Protein AF-A0A3P9J6I7-F1 (afdb_monomer_lite)

Organism: Oryzias latipes (NCBI:txid8090)

Radius of gyration: 44.48 Å; chains: 1; bounding box: 129×98×151 Å

Secondary structure (DSSP, 8-state):
----S------S--TTSSTTTSSSSS-S-----------S--PPPP--------TTGGGT--SHHHHHHTTTT--TT--EEEEESSTTS-EEEEE-HHHHHHH-HHHHHHHHSTT----SEEEETTS-HHHHHHHHHHHHH------TTTHHHHHHHHHHTT-HHHHHHHHHHHHHT--HHHHHHHHHHHHHHT-HHHHHHHHHHHHHTHHHHHTSHHHHHS-HHHHHHHHH-TT--S-HHHHHHHHHHHHHHHHHHTT----HHHHHHHHGGGGGGS-GGGS-HHHHHHTGGGSS-S-HHHHHHHHHHHH-SSPPP-SS--SPP---------SSS-S-SSS------SPEEEEEE--SS-EEEEEEEEE--TTSSEEEEEEEEEEETTEEEEEEEEEEEE-S-SSEEEEEEEEEEEE-TT--EEEEEEEEEEPPP-------------------------------------------SSHHHHHHHHHTTSS---GGG-TTEEEEEEETTEEEEEEE-SSPPEEEEEETTEEEE--HHHHHHHTEEEEE-SSTTEEEEEEETT-TT-EEETTTEEEEEEEEEEE-TTS-EEEEEEEEEEE--PPPSEEEEE-SSEEEEEEESS-------STTHHHHHHHHHHHHHH--SS-EEEEPPTTS---EE-HHHHHHTT-EEEE-SSEEEEEEESS-TT-EEEEETTEEEEEE-EEEEEEETTEEEEEE--EEEE-PPPEE-SSEEEEEEES--HHHH-TT-EEEEEEEEEEETTEEEPHHHHHHTT-EEEEETTEEEEEEETT-TT-EEEEEEETTEEEEEEEEEEEEEEEEEEE-TTS-EEEEEEEEEEEEE---EE---EEEE---GGGTEEEEEEEEE-TTEEEEEEEETTEEEPSSS---TT-EEEEEE-TTS-EEEEEEEETTSTT-EEEEEETTEEEEEEEEEEEEEETTTTEEEEEEEEEEEEEE-HHHHHHHHHHHHTTSSSS--

Foldseek 3Di:
DPDPDDDPDDDDDDPPPPVVVVVPPPDDDDDDDDDDDDDDDDDDDDDDDDPPPDPCPVVVQVDQLRVLLVVQQNPVQFQAWEFAEAVPQTDIGTDHLVLLVVQFVQSVCCCPNPPNDSDRYYYHHPADPVLVSQSRSCSRRVDHDDDPVNLLSVLVVCVVRVRVVNVVVSLVVCLVVDALQQLLVQLQSCVVSVPVVSNVSSVQRCLQPVLSNLPHPNLLVHDLVSLLVSLQALARPDALLSNLVSLQSNLQSVCVVVVHDDDLVSSLVVCPVVNQSRQLLQHDPVSNVVGVLPSNNDDPVLSVLSNCCNPPPDHDDHSHHNDHRPHDDDDDDDPDPFPPDDPDFDDQPFDKDKDKDFDQAKDWAFFDWAFDGQVAKFKWFKKKFKDAPRHTPFIDTDMDIDRNDRGTDTDGTPTTDIGHHPGMMMIMMGTDDTDDDDDDDDDDDDDDDDDDDDDDDDDDDDDDDDDYDDDDDDDDDDDDDPPPVVVVVVVPPPDDDPPVPQFWDKDWDDFDFWIKIKTAAQDQKWKWWDAPPDIHTDDPLLQQLFQKDWDDAPPPPIIMIIHGLRGPRWDDDQLFKTWTKMWIWHADPVRDIDIDIDIDIHGGDDDFQKEWEAEPFKIKIKHWPPPQDPDDDADVRVLVVLVQVVCLVPAAQAKWKWWQDPVSDTDIDHQVVVVVQSKHWDDGPTIIMIMDTPPTPRWDFDQDVNFTKTKTWMWIWHDDPNDIGIDTRIHIGGPDAWDDPPWKTKDKAFLDDDNVQDHQWDKFWDDKFKDFPSDTDDPVVCVVQVWDWDDDDRMTMIIHTAPGPRKDKHWDDDPLWIWIKIKTWMKIKTWMWTQHPVRDIGIYIYIYIDIHMDDIDTQDKDKDWPDDQVVQKTKMKIDSAALQKDFCWKAKLNHTDGQDDDDDPFWHWDWDADPVNGIMIITIGGQPPPSWDWDDPDPQKIKIKIWMKIWMAGPDVGDTHIDIDMDIDIYRHNPVVVVVVVVVVVVPPVPDD

Sequence (993 aa):
MAAEVFPTSIPHSQEAEVLEAKRSFIQQSEQELPVDEDGKPGGGPASNEGEEDGEGWQAAHPTLRERNALMFNNEHMADVHFIVGPPGDTQMVPAHKYVLAVGSSVFGAMFYGDLAEGQSVIHIPDVEPAAFLILLKYMYSDEIELEADTVLATLYAAKKYIVPALAKACVSFLETSLEAKNACVLLSQSRLFEEPELTQRCWEVIDAQAELALLSEGFCEIDKPTLEIILQRETLHIRELVVFQAALNWATAECWRQGMPVTPHNQRAVLGKALYLVRIPSMSLQEFADGPAQSDLLMLKETHSIFLWFTATNKPQLNFPVVKRAGLVPQKCHRFQSAAYRSNQWRYRGRCDSIQFAVDSRIFIAGLGLYGSSGGKAEYSVKIELKRHGSVLAQNPTKFLSDGSSSTFPVWFEHPVQVEQDTFYTGSAFSCNQTKPVSPGTSLPDSQVIRSPGCSDWLSSAHRDIFQSLSFFNLSMKPAVIVLGLAWFCWRFNEGVAADQLEGFIQWECRDRHLWIQVVSAQPPRLEAVDGSEVHLIDKQLASRCGYTISSLKPEPFYSFRASYYSCFTHNQNDEVFVFKFNVMVSDDSGRGSSRSVSALCPGLVWTHREVICEEDYMEVNVNRQSSCGGQMGEGAQVWQEALFQAQRTASFAWQLMFLQEDGRFPSMSPLEAQRWGYSLTASTHRLVLRAPYQRPHAVLTKVDGVPVEVLRVFLFFKQKLLVVMIDMSMACPVNSAMFDGTQLQWDIPQIIPPLVGDGAKFKSQNFSLGVEGFLLDESTAASRGLSLLQQGGMVKIRVPFGAEGGYTKSLVLENVYKEAFTMELLYEHVFSLVSEDGSSFQTKHRMLKVLESPLICRVPFSLNKSISEQQMFSIYLGNIPADVFLEEALINGKRLLVSGEPKPGLSIRPVVHLNGSRGYELQLPFDDPAVRWTNMGGGVVLYTIDANFTLTVMPHRQSYYYNTVITAQVLNACKWWSELSWLRNWTLSCFF

Structure (mmCIF, N/CA/C/O backbone):
data_AF-A0A3P9J6I7-F1
#
_entry.id   AF-A0A3P9J6I7-F1
#
loop_
_atom_site.group_PDB
_atom_site.id
_atom_site.type_symbol
_atom_site.label_atom_id
_atom_site.label_alt_id
_atom_site.label_comp_id
_atom_site.label_asym_id
_atom_site.label_entity_id
_atom_site.label_seq_id
_atom_site.pdbx_PDB_ins_code
_atom_site.Cartn_x
_atom_site.Cartn_y
_atom_site.Cartn_z
_atom_site.occupancy
_atom_site.B_iso_or_equiv
_atom_site.auth_seq_id
_atom_site.auth_comp_id
_atom_site.auth_asym_id
_atom_site.auth_atom_id
_atom_site.pdbx_PDB_model_num
ATOM 1 N N . MET A 1 1 ? -10.627 -17.174 30.747 1.00 27.45 1 MET A N 1
ATOM 2 C CA . MET A 1 1 ? -9.933 -16.389 31.789 1.00 27.45 1 MET A CA 1
ATOM 3 C C . MET A 1 1 ? -10.283 -14.922 31.587 1.00 27.45 1 MET A C 1
ATOM 5 O O . MET A 1 1 ? -9.615 -14.243 30.824 1.00 27.45 1 MET A O 1
ATOM 9 N N . ALA A 1 2 ? -11.395 -14.487 32.172 1.00 23.81 2 ALA A N 1
ATOM 10 C CA . ALA A 1 2 ? -11.834 -13.091 32.231 1.00 23.81 2 ALA A CA 1
ATOM 11 C C . ALA A 1 2 ? -12.717 -12.946 33.479 1.00 23.81 2 ALA A C 1
ATOM 13 O O . ALA A 1 2 ? -13.908 -12.689 33.415 1.00 23.81 2 ALA A O 1
ATOM 14 N N . ALA A 1 3 ? -12.125 -13.262 34.620 1.00 25.84 3 ALA A N 1
ATOM 15 C CA . ALA A 1 3 ? -12.597 -12.896 35.940 1.00 25.84 3 ALA A CA 1
ATOM 16 C C . ALA A 1 3 ? -11.306 -12.516 36.667 1.00 25.84 3 ALA A C 1
ATOM 18 O O . ALA A 1 3 ? -10.370 -13.308 36.605 1.00 25.84 3 ALA A O 1
ATOM 19 N N . GLU A 1 4 ? -11.259 -11.306 37.229 1.00 26.56 4 GLU A N 1
ATOM 20 C CA . GLU A 1 4 ? -10.110 -10.607 37.853 1.00 26.56 4 GLU A CA 1
ATOM 21 C C . GLU A 1 4 ? -9.604 -9.368 37.090 1.00 26.56 4 GLU A C 1
ATOM 23 O O . GLU A 1 4 ? -8.411 -9.235 36.850 1.00 26.56 4 GLU A O 1
ATOM 28 N N . VAL A 1 5 ? -10.481 -8.410 36.750 1.00 26.44 5 VAL A N 1
ATOM 29 C CA . VAL A 1 5 ? -10.073 -6.991 36.606 1.00 26.44 5 VAL A CA 1
ATOM 30 C C . VAL A 1 5 ? -11.211 -6.035 37.012 1.00 26.44 5 VAL A C 1
ATOM 32 O O . VAL A 1 5 ? -11.508 -5.109 36.281 1.00 26.44 5 VAL A O 1
ATOM 35 N N . PHE A 1 6 ? -11.878 -6.238 38.154 1.00 24.27 6 PHE A N 1
ATOM 36 C CA . PHE A 1 6 ? -12.671 -5.176 38.805 1.00 24.27 6 PHE A CA 1
ATOM 37 C C . PHE A 1 6 ? -12.759 -5.444 40.317 1.00 24.27 6 PHE A C 1
ATOM 39 O O . PHE A 1 6 ? -13.373 -6.434 40.714 1.00 24.27 6 PHE A O 1
ATOM 46 N N . PRO A 1 7 ? -12.176 -4.602 41.188 1.00 23.78 7 PRO A N 1
ATOM 47 C CA . PRO A 1 7 ? -12.584 -4.518 42.579 1.00 23.78 7 PRO A CA 1
ATOM 48 C C . PRO A 1 7 ? -13.765 -3.545 42.689 1.00 23.78 7 PRO A C 1
ATOM 50 O O . PRO A 1 7 ? -13.595 -2.331 42.608 1.00 23.78 7 PRO A O 1
ATOM 53 N N . THR A 1 8 ? -14.975 -4.067 42.883 1.00 29.20 8 THR A N 1
ATOM 54 C CA . THR A 1 8 ? -16.123 -3.279 43.349 1.00 29.20 8 THR A CA 1
ATOM 55 C C . THR A 1 8 ? -16.040 -3.129 44.865 1.00 29.20 8 THR A C 1
ATOM 57 O O . THR A 1 8 ? -16.516 -3.981 45.613 1.00 29.20 8 THR A O 1
ATOM 60 N N . SER A 1 9 ? -15.426 -2.045 45.327 1.00 26.41 9 SER A N 1
ATOM 61 C CA . SER A 1 9 ? -15.623 -1.542 46.689 1.00 26.41 9 SER A CA 1
ATOM 62 C C . SER A 1 9 ? -15.351 -0.039 46.728 1.00 26.41 9 SER A C 1
ATOM 64 O O . SER A 1 9 ? -14.194 0.377 46.734 1.00 26.41 9 SER A O 1
ATOM 66 N N . ILE A 1 10 ? -16.412 0.770 46.769 1.00 26.47 10 ILE A N 1
ATOM 67 C CA . ILE A 1 10 ? -16.351 2.175 47.200 1.00 26.47 10 ILE A CA 1
ATOM 68 C C . ILE A 1 10 ? -16.844 2.224 48.661 1.00 26.47 10 ILE A C 1
ATOM 70 O O . ILE A 1 10 ? -17.798 1.514 48.987 1.00 26.47 10 ILE A O 1
ATOM 74 N N . PRO A 1 11 ? -16.212 2.997 49.567 1.00 26.67 11 PRO A N 1
ATOM 75 C CA . PRO A 1 11 ? -16.576 3.025 50.982 1.00 26.67 11 PRO A CA 1
ATOM 76 C C . PRO A 1 11 ? -17.900 3.756 51.236 1.00 26.67 11 PRO A C 1
ATOM 78 O O . PRO A 1 11 ? -18.148 4.835 50.699 1.00 26.67 11 PRO A O 1
ATOM 81 N N . HIS A 1 12 ? -18.703 3.208 52.148 1.00 34.56 12 HIS A N 1
ATOM 82 C CA . HIS A 1 12 ? -19.826 3.893 52.784 1.00 34.56 12 HIS A CA 1
ATOM 83 C C . HIS A 1 12 ? -19.348 5.122 53.572 1.00 34.56 12 HIS A C 1
ATOM 85 O O . HIS A 1 12 ? -18.844 4.965 54.681 1.00 34.56 12 HIS A O 1
ATOM 91 N N . SER A 1 13 ? -19.558 6.329 53.041 1.00 34.97 13 SER A N 1
ATOM 92 C CA . SER A 1 13 ? -19.886 7.534 53.826 1.00 34.97 13 SER A CA 1
ATOM 93 C C . SER A 1 13 ? -20.014 8.760 52.914 1.00 34.97 13 SER A C 1
ATOM 95 O O . SER A 1 13 ? -19.018 9.443 52.707 1.00 34.97 13 SER A O 1
ATOM 97 N N . GLN A 1 14 ? -21.212 9.028 52.374 1.00 30.31 14 GLN A N 1
ATOM 98 C CA . GLN A 1 14 ? -21.746 10.377 52.053 1.00 30.31 14 GLN A CA 1
ATOM 99 C C . GLN A 1 14 ? -23.135 10.327 51.363 1.00 30.31 14 GLN A C 1
ATOM 101 O O . GLN A 1 14 ? -23.478 11.173 50.546 1.00 30.31 14 GLN A O 1
ATOM 106 N N . GLU A 1 15 ? -23.993 9.364 51.718 1.00 30.69 15 GLU A N 1
ATOM 107 C CA . GLU A 1 15 ? -25.355 9.242 51.152 1.00 30.69 15 GLU A CA 1
ATOM 108 C C . GLU A 1 15 ? -26.409 10.172 51.789 1.00 30.69 15 GLU A C 1
ATOM 110 O O . GLU A 1 15 ? -27.576 10.129 51.413 1.00 30.69 15 GLU A O 1
ATOM 115 N N . ALA A 1 16 ? -26.035 11.042 52.732 1.00 31.28 16 ALA A N 1
ATOM 116 C CA . ALA A 1 16 ? -27.013 11.841 53.478 1.00 31.28 16 ALA A CA 1
ATOM 117 C C . ALA A 1 16 ? -27.280 13.255 52.919 1.00 31.28 16 ALA A C 1
ATOM 119 O O . ALA A 1 16 ? -28.323 13.813 53.231 1.00 31.28 16 ALA A O 1
ATOM 120 N N . GLU A 1 17 ? -26.415 13.831 52.073 1.00 32.53 17 GLU A N 1
ATOM 121 C CA . GLU A 1 17 ? -26.580 15.230 51.609 1.00 32.53 17 GLU A CA 1
ATOM 122 C C . GLU A 1 17 ? -27.064 15.378 50.155 1.00 32.53 17 GLU A C 1
ATOM 124 O O . GLU A 1 17 ? -27.505 16.455 49.757 1.00 32.53 17 GLU A O 1
ATOM 129 N N . VAL A 1 18 ? -27.076 14.305 49.355 1.00 31.97 18 VAL A N 1
ATOM 130 C CA . VAL A 1 18 ? -27.542 14.360 47.951 1.00 31.97 18 VAL A CA 1
ATOM 131 C C . VAL A 1 18 ? -29.035 14.012 47.815 1.00 31.97 18 VAL A C 1
ATOM 133 O O . VAL A 1 18 ? -29.696 14.459 46.875 1.00 31.97 18 VAL A O 1
ATOM 136 N N . LEU A 1 19 ? -29.617 13.294 48.786 1.00 32.56 19 LEU A N 1
ATOM 137 C CA . LEU A 1 19 ? -31.050 12.959 48.788 1.00 32.56 19 LEU A CA 1
ATOM 138 C C . LEU A 1 19 ? -31.964 14.153 49.126 1.00 32.56 19 LEU A C 1
ATOM 140 O O . LEU A 1 19 ? -33.145 14.134 48.778 1.00 32.56 19 LEU A O 1
ATOM 144 N N . GLU A 1 20 ? -31.436 15.202 49.759 1.00 31.06 20 GLU A N 1
ATOM 145 C CA . GLU A 1 20 ? -32.222 16.375 50.169 1.00 31.06 20 GLU A CA 1
ATOM 146 C C . GLU A 1 20 ? -32.308 17.454 49.072 1.00 31.06 20 GLU A C 1
ATOM 148 O O . GLU A 1 20 ? -33.272 18.218 49.027 1.00 31.06 20 GLU A O 1
ATOM 153 N N . ALA A 1 21 ? -31.387 17.447 48.098 1.00 31.05 21 ALA A N 1
ATOM 154 C CA . ALA A 1 21 ? -31.384 18.387 46.971 1.00 31.05 21 ALA A CA 1
ATOM 155 C C . ALA A 1 21 ? -32.269 17.954 45.782 1.00 31.05 21 ALA A C 1
ATOM 157 O O . ALA A 1 21 ? -32.670 18.794 44.979 1.00 31.05 21 ALA A O 1
ATOM 158 N N . LYS A 1 22 ? -32.629 16.665 45.667 1.00 31.12 22 LYS A N 1
ATOM 159 C CA . LYS A 1 22 ? -33.555 16.173 44.621 1.00 31.12 22 LYS A CA 1
ATOM 160 C C . LYS A 1 22 ? -35.036 16.288 44.998 1.00 31.12 22 LYS A C 1
ATOM 162 O O . LYS A 1 22 ? -35.891 16.187 44.122 1.00 31.12 22 LYS A O 1
ATOM 167 N N . ARG A 1 23 ? -35.360 16.545 46.272 1.00 29.75 23 ARG A N 1
ATOM 168 C CA . ARG A 1 23 ? -36.748 16.708 46.745 1.00 29.75 23 ARG A CA 1
ATOM 169 C C . ARG A 1 23 ? -37.324 18.115 46.551 1.00 29.75 23 ARG A C 1
ATOM 171 O O . ARG A 1 23 ? -38.526 18.282 46.711 1.00 29.75 23 ARG A O 1
ATOM 178 N N . SER A 1 24 ? -36.511 19.104 46.178 1.00 28.98 24 SER A N 1
ATOM 179 C CA . SER A 1 24 ? -36.930 20.510 46.053 1.00 28.98 24 SER A CA 1
ATOM 180 C C . SER A 1 24 ? -37.194 20.989 44.617 1.00 28.98 24 SER A C 1
ATOM 182 O O . SER A 1 24 ? -37.582 22.140 44.439 1.00 28.98 24 SER A O 1
ATOM 184 N N . PHE A 1 25 ? -37.041 20.132 43.596 1.00 26.47 25 PHE A N 1
ATOM 185 C CA . PHE A 1 25 ? -37.202 20.520 42.181 1.00 26.47 25 PHE A CA 1
ATOM 186 C C . PHE A 1 25 ? -38.442 19.952 41.465 1.00 26.47 25 PHE A C 1
ATOM 188 O O . PHE A 1 25 ? -38.675 20.287 40.308 1.00 26.47 25 PHE A O 1
ATOM 195 N N . ILE A 1 26 ? -39.285 19.167 42.145 1.00 30.31 26 ILE A N 1
ATOM 196 C CA . ILE A 1 26 ? -40.590 18.716 41.621 1.00 30.31 26 ILE A CA 1
ATOM 197 C C . ILE A 1 26 ? -41.693 19.285 42.517 1.00 30.31 26 ILE A C 1
ATOM 199 O O . ILE A 1 26 ? -42.407 18.572 43.212 1.00 30.31 26 ILE A O 1
ATOM 203 N N . GLN A 1 27 ? -41.777 20.612 42.574 1.00 28.66 27 GLN A N 1
ATOM 204 C CA . GLN A 1 27 ? -42.903 21.306 43.195 1.00 28.66 27 GLN A CA 1
ATOM 205 C C . GLN A 1 27 ? -43.108 22.665 42.519 1.00 28.66 27 GLN A C 1
ATOM 207 O O . GLN A 1 27 ? -43.013 23.707 43.151 1.00 28.66 27 GLN A O 1
ATOM 212 N N . GLN A 1 28 ? -43.321 22.659 41.199 1.00 29.97 28 GLN A N 1
ATOM 213 C CA . GLN A 1 28 ? -43.814 23.819 40.445 1.00 29.97 28 GLN A CA 1
ATOM 214 C C . GLN A 1 28 ? -44.348 23.375 39.072 1.00 29.97 28 GLN A C 1
ATOM 216 O O . GLN A 1 28 ? -43.670 23.489 38.056 1.00 29.97 28 GLN A O 1
ATOM 221 N N . SER A 1 29 ? -45.556 22.806 39.049 1.00 26.38 29 SER A N 1
ATOM 222 C CA . SER A 1 29 ? -46.562 23.000 37.984 1.00 26.38 29 SER A CA 1
ATOM 223 C C . SER A 1 29 ? -47.777 22.097 38.223 1.00 26.38 29 SER A C 1
ATOM 225 O O . SER A 1 29 ? -47.940 21.060 37.597 1.00 26.38 29 SER A O 1
ATOM 227 N N . GLU A 1 30 ? -48.667 22.523 39.116 1.00 26.81 30 GLU A N 1
ATOM 228 C CA . GLU A 1 30 ? -50.074 22.117 39.070 1.00 26.81 30 GLU A CA 1
ATOM 229 C C . GLU A 1 30 ? -50.917 23.381 38.881 1.00 26.81 30 GLU A C 1
ATOM 231 O O . GLU A 1 30 ? -50.733 24.378 39.582 1.00 26.81 30 GLU A O 1
ATOM 236 N N . GLN A 1 31 ? -51.818 23.348 37.900 1.00 25.69 31 GLN A N 1
ATOM 237 C CA . GLN A 1 31 ? -52.950 24.261 37.781 1.00 25.69 31 GLN A CA 1
ATOM 238 C C . GLN A 1 31 ? -54.220 23.400 37.809 1.00 25.69 31 GLN A C 1
ATOM 240 O O . GLN A 1 31 ? -54.390 22.515 36.974 1.00 25.69 31 GLN A O 1
ATOM 245 N N . GLU A 1 32 ? -55.054 23.650 38.820 1.00 28.30 32 GLU A N 1
ATOM 246 C CA . GLU A 1 32 ? -56.316 22.974 39.160 1.00 28.30 32 GLU A CA 1
ATOM 247 C C . GLU A 1 32 ? -57.475 23.299 38.204 1.00 28.30 32 GLU A C 1
ATOM 249 O O . GLU A 1 32 ? -57.431 24.328 37.534 1.00 28.30 32 GLU A O 1
ATOM 254 N N . LEU A 1 33 ? -58.545 22.481 38.250 1.00 22.50 33 LEU A N 1
ATOM 255 C CA . LEU A 1 33 ? -59.985 22.845 38.199 1.00 22.50 33 LEU A CA 1
ATOM 256 C C . LEU A 1 33 ? -60.857 21.563 38.419 1.00 22.50 33 LEU A C 1
ATOM 258 O O . LEU A 1 33 ? -60.402 20.480 38.060 1.00 22.50 33 LEU A O 1
ATOM 262 N N . PRO A 1 34 ? -62.129 21.636 38.880 1.00 28.05 34 PRO A N 1
ATOM 263 C CA . PRO A 1 34 ? -62.596 21.871 40.252 1.00 28.05 34 PRO A CA 1
ATOM 264 C C . PRO A 1 34 ? -63.401 20.685 40.861 1.00 28.05 34 PRO A C 1
ATOM 266 O O . PRO A 1 34 ? -63.814 19.756 40.170 1.00 28.05 34 PRO A O 1
ATOM 269 N N . VAL A 1 35 ? -63.640 20.756 42.176 1.00 33.50 35 VAL A N 1
ATOM 270 C CA . VAL A 1 35 ? -64.374 19.787 43.023 1.00 33.50 35 VAL A CA 1
ATOM 271 C C . VAL A 1 35 ? -65.844 20.198 43.201 1.00 33.50 35 VAL A C 1
ATOM 273 O O . VAL A 1 35 ? -66.106 21.391 43.283 1.00 33.50 35 VAL A O 1
ATOM 276 N N . ASP A 1 36 ? -66.746 19.214 43.325 1.00 28.97 36 ASP A N 1
ATOM 277 C CA . ASP A 1 36 ? -68.024 19.239 44.077 1.00 28.97 36 ASP A CA 1
ATOM 278 C C . ASP A 1 36 ? -68.556 17.789 44.188 1.00 28.97 36 ASP A C 1
ATOM 280 O O . ASP A 1 36 ? -68.251 16.964 43.329 1.00 28.97 36 ASP A O 1
ATOM 284 N N . GLU A 1 37 ? -69.386 17.353 45.140 1.00 33.97 37 GLU A N 1
ATOM 285 C CA . GLU A 1 37 ? -69.688 17.742 46.526 1.00 33.97 37 GLU A CA 1
ATOM 286 C C . GLU A 1 37 ? -70.463 16.525 47.099 1.00 33.97 37 GLU A C 1
ATOM 288 O O . GLU A 1 37 ? -71.577 16.267 46.663 1.00 33.97 37 GLU A O 1
ATOM 293 N N . ASP A 1 38 ? -69.838 15.692 47.947 1.00 32.94 38 ASP A N 1
ATOM 294 C CA . ASP A 1 38 ? -70.479 14.863 48.998 1.00 32.94 38 ASP A CA 1
ATOM 295 C C . ASP A 1 38 ? -69.475 13.839 49.564 1.00 32.94 38 ASP A C 1
ATOM 297 O O . ASP A 1 38 ? -69.217 12.763 49.021 1.00 32.94 38 ASP A O 1
ATOM 301 N N . GLY A 1 39 ? -68.861 14.186 50.695 1.00 40.06 39 GLY A N 1
ATOM 302 C CA . GLY A 1 39 ? -67.834 13.374 51.341 1.00 40.06 39 GLY A CA 1
ATOM 303 C C . GLY A 1 39 ? -68.364 12.112 52.036 1.00 40.06 39 GLY A C 1
ATOM 304 O O . GLY A 1 39 ? -68.985 12.205 53.095 1.00 40.06 39 GLY A O 1
ATOM 305 N N . LYS A 1 40 ? -68.002 10.929 51.510 1.00 34.06 40 LYS A N 1
ATOM 306 C CA . LYS A 1 40 ? -67.561 9.715 52.249 1.00 34.06 40 LYS A CA 1
ATOM 307 C C . LYS A 1 40 ? -67.012 8.634 51.285 1.00 34.06 40 LYS A C 1
ATOM 309 O O . LYS A 1 40 ? -67.376 8.638 50.116 1.00 34.06 40 LYS A O 1
ATOM 314 N N . PRO A 1 41 ? -66.119 7.727 51.745 1.00 35.00 41 PRO A N 1
ATOM 315 C CA . PRO A 1 41 ? -65.187 7.002 50.880 1.00 35.00 41 PRO A CA 1
ATOM 316 C C . PRO A 1 41 ? -65.852 5.802 50.194 1.00 35.00 41 PRO A C 1
ATOM 318 O O . PRO A 1 41 ? -66.249 4.843 50.855 1.00 35.00 41 PRO A O 1
ATOM 321 N N . GLY A 1 42 ? -65.952 5.857 48.867 1.00 26.78 42 GLY A N 1
ATOM 322 C CA . GLY A 1 42 ? -66.382 4.757 48.005 1.00 26.78 42 GLY A CA 1
ATOM 323 C C . GLY A 1 42 ? -65.248 4.348 47.069 1.00 26.78 42 GLY A C 1
ATOM 324 O O . GLY A 1 42 ? -64.530 5.209 46.566 1.00 26.78 42 GLY A O 1
ATOM 325 N N . GLY A 1 43 ? -65.059 3.038 46.895 1.00 37.41 43 GLY A N 1
ATOM 326 C CA . GLY A 1 43 ? -64.002 2.442 46.077 1.00 37.41 43 GLY A CA 1
ATOM 327 C C . GLY A 1 43 ? -63.930 3.008 44.657 1.00 37.41 43 GLY A C 1
ATOM 328 O O . GLY A 1 43 ? -64.952 3.309 44.042 1.00 37.41 43 GLY A O 1
ATOM 329 N N . GLY A 1 44 ? -62.695 3.156 44.172 1.00 28.03 44 GLY A N 1
ATOM 330 C CA . GLY A 1 44 ? -62.382 3.652 42.834 1.00 28.03 44 GLY A CA 1
ATOM 331 C C . GLY A 1 44 ? -62.903 2.746 41.707 1.00 28.03 44 GLY A C 1
ATOM 332 O O . GLY A 1 44 ? -63.231 1.581 41.946 1.00 28.03 44 GLY A O 1
ATOM 333 N N . PRO A 1 45 ? -63.019 3.293 40.488 1.00 31.62 45 PRO A N 1
ATOM 334 C CA . PRO A 1 45 ? -64.046 2.907 39.535 1.00 31.62 45 PRO A CA 1
ATOM 335 C C . PRO A 1 45 ? -63.582 1.834 38.549 1.00 31.62 45 PRO A C 1
ATOM 337 O O . PRO A 1 45 ? -62.478 1.879 38.011 1.00 31.62 45 PRO A O 1
ATOM 340 N N . ALA A 1 46 ? -64.496 0.913 38.252 1.00 40.28 46 ALA A N 1
ATOM 341 C CA . ALA A 1 46 ? -64.484 0.149 37.019 1.00 40.28 46 ALA A CA 1
ATOM 342 C C . ALA A 1 46 ? -65.023 1.025 35.875 1.00 40.28 46 ALA A C 1
ATOM 344 O O . ALA A 1 46 ? -66.185 1.430 35.890 1.00 40.28 46 ALA A O 1
ATOM 345 N N . SER A 1 47 ? -64.174 1.281 34.883 1.00 31.23 47 SER A N 1
ATOM 346 C CA . SER A 1 47 ? -64.541 1.579 33.493 1.00 31.23 47 SER A CA 1
ATOM 347 C C . SER A 1 47 ? -63.303 1.296 32.635 1.00 31.23 47 SER A C 1
ATOM 349 O O . SER A 1 47 ? -62.386 2.106 32.589 1.00 31.23 47 SER A O 1
ATOM 351 N N . ASN A 1 48 ? -63.137 0.040 32.219 1.00 38.62 48 ASN A N 1
ATOM 352 C CA . ASN A 1 48 ? -63.354 -0.412 30.839 1.00 38.62 48 ASN A CA 1
ATOM 353 C C . ASN A 1 48 ? -62.451 0.277 29.803 1.00 38.62 48 ASN A C 1
ATOM 355 O O . ASN A 1 48 ? -62.898 1.172 29.092 1.00 38.62 48 ASN A O 1
ATOM 359 N N . GLU A 1 49 ? -61.247 -0.270 29.633 1.00 34.69 49 GLU A N 1
ATOM 360 C CA . GLU A 1 49 ? -60.655 -0.473 28.309 1.00 34.69 49 GLU A CA 1
ATOM 361 C C . GLU A 1 49 ? -60.304 -1.966 28.176 1.00 34.69 49 GLU A C 1
ATOM 363 O O . GLU A 1 49 ? -59.367 -2.460 28.790 1.00 34.69 49 GLU A O 1
ATOM 368 N N . GLY A 1 50 ? -61.187 -2.673 27.463 1.00 32.03 50 GLY A N 1
ATOM 369 C CA . GLY A 1 50 ? -61.084 -4.014 26.874 1.00 32.03 50 GLY A CA 1
ATOM 370 C C . GLY A 1 50 ? -60.087 -5.033 27.427 1.00 32.03 50 GLY A C 1
ATOM 371 O O . GLY A 1 50 ? -58.980 -5.157 26.914 1.00 32.03 50 GLY A O 1
ATOM 372 N N . GLU A 1 51 ? -60.577 -5.924 28.290 1.00 39.66 51 GLU A N 1
ATOM 373 C CA . GLU A 1 51 ? -60.319 -7.353 28.088 1.00 39.66 51 GLU A CA 1
ATOM 374 C C . GLU A 1 51 ? -60.896 -7.746 26.714 1.00 39.66 51 GLU A C 1
ATOM 376 O O . GLU A 1 51 ? -62.098 -7.973 26.575 1.00 39.66 51 GLU A O 1
ATOM 381 N N . GLU A 1 52 ? -60.057 -7.804 25.680 1.00 40.34 52 GLU A N 1
ATOM 382 C CA . GLU A 1 52 ? -60.274 -8.756 24.590 1.00 40.34 52 GLU A CA 1
ATOM 383 C C . GLU A 1 52 ? -59.501 -10.033 24.929 1.00 40.34 52 GLU A C 1
ATOM 385 O O . GLU A 1 52 ? -58.386 -10.267 24.464 1.00 40.34 52 GLU A O 1
ATOM 390 N N . ASP A 1 53 ? -60.139 -10.900 25.715 1.00 48.53 53 ASP A N 1
ATOM 391 C CA . ASP A 1 53 ? -60.023 -12.340 25.490 1.00 48.53 53 ASP A CA 1
ATOM 392 C C . ASP A 1 53 ? -60.567 -12.616 24.075 1.00 48.53 53 ASP A C 1
ATOM 394 O O . ASP A 1 53 ? -61.751 -12.880 23.865 1.00 48.53 53 ASP A O 1
ATOM 398 N N . GLY A 1 54 ? -59.707 -12.448 23.072 1.00 44.62 54 GLY A N 1
ATOM 399 C CA . GLY A 1 54 ? -60.032 -12.638 21.667 1.00 44.62 54 GLY A CA 1
ATOM 400 C C . GLY A 1 54 ? -59.153 -13.720 21.066 1.00 44.62 54 GLY A C 1
ATOM 401 O O . GLY A 1 54 ? -58.039 -13.443 20.614 1.00 44.62 54 GLY A O 1
ATOM 402 N N . GLU A 1 55 ? -59.656 -14.955 21.004 1.00 54.69 55 GLU A N 1
ATOM 403 C CA . GLU A 1 55 ? -59.200 -15.912 19.993 1.00 54.69 55 GLU A CA 1
ATOM 404 C C . GLU A 1 55 ? -59.245 -15.203 18.626 1.00 54.69 55 GLU A C 1
ATOM 406 O O . GLU A 1 55 ? -60.314 -15.003 18.052 1.00 54.69 55 GLU A O 1
ATOM 411 N N . GLY A 1 56 ? -58.082 -14.756 18.134 1.00 67.19 56 GLY A N 1
ATOM 412 C CA . GLY A 1 56 ? -57.967 -14.002 16.886 1.00 67.19 56 GLY A CA 1
ATOM 413 C C . GLY A 1 56 ? -57.248 -12.650 16.939 1.00 67.19 56 GLY A C 1
ATOM 414 O O . GLY A 1 56 ? -57.317 -11.951 15.932 1.00 67.19 56 GLY A O 1
ATOM 415 N N . TRP A 1 57 ? -56.520 -12.268 18.002 1.00 80.44 57 TRP A N 1
ATOM 416 C CA . TRP A 1 57 ? -55.685 -11.040 18.001 1.00 80.44 57 TRP A CA 1
ATOM 417 C C . TRP A 1 57 ? -54.752 -10.947 16.779 1.00 80.44 57 TRP A C 1
ATOM 419 O O . TRP A 1 57 ? -54.470 -9.867 16.264 1.00 80.44 57 TRP A O 1
ATOM 429 N N . GLN A 1 58 ? -54.337 -12.094 16.232 1.00 86.44 58 GLN A N 1
ATOM 430 C CA . GLN A 1 58 ? -53.540 -12.170 15.010 1.00 86.44 58 GLN A CA 1
ATOM 431 C C . GLN A 1 58 ? -54.244 -11.550 13.790 1.00 86.44 58 GLN A C 1
ATOM 433 O O . GLN A 1 58 ? -53.568 -11.146 12.847 1.00 86.44 58 GLN A O 1
ATOM 438 N N . ALA A 1 59 ? -55.579 -11.477 13.786 1.00 82.94 59 ALA A N 1
ATOM 439 C CA . ALA A 1 59 ? -56.372 -10.875 12.717 1.00 82.94 59 ALA A CA 1
ATOM 440 C C . ALA A 1 59 ? -56.332 -9.336 12.732 1.00 82.94 59 ALA A C 1
ATOM 442 O O . ALA A 1 59 ? -56.539 -8.726 11.684 1.00 82.94 59 ALA A O 1
ATOM 443 N N . ALA A 1 60 ? -56.031 -8.714 13.878 1.00 86.62 60 ALA A N 1
ATOM 444 C CA . ALA A 1 60 ? -55.914 -7.259 14.010 1.00 86.62 60 ALA A CA 1
ATOM 445 C C . ALA A 1 60 ? -54.557 -6.709 13.518 1.00 86.62 60 ALA A C 1
ATOM 447 O O . ALA A 1 60 ? -54.431 -5.509 13.284 1.00 86.62 60 ALA A O 1
ATOM 448 N N . HIS A 1 61 ? -53.564 -7.583 13.310 1.00 87.12 61 HIS A N 1
ATOM 449 C CA . HIS A 1 61 ? -52.184 -7.218 12.977 1.00 87.12 61 HIS A CA 1
ATOM 450 C C . HIS A 1 61 ? -51.746 -7.854 11.645 1.00 87.12 61 HIS A C 1
ATOM 452 O O . HIS A 1 61 ? -51.303 -9.012 11.616 1.00 87.12 61 HIS A O 1
ATOM 458 N N . PRO A 1 62 ? -51.884 -7.142 10.508 1.00 85.12 62 PRO A N 1
ATOM 459 C CA . PRO A 1 62 ? -51.676 -7.706 9.175 1.00 85.12 62 PRO A CA 1
ATOM 460 C C . PRO A 1 62 ? -50.274 -8.290 8.967 1.00 85.12 62 PRO A C 1
ATOM 462 O O . PRO A 1 62 ? -50.130 -9.346 8.339 1.00 85.12 62 PRO A O 1
ATOM 465 N N . THR A 1 63 ? -49.230 -7.657 9.505 1.00 91.06 63 THR A N 1
ATOM 466 C CA . THR A 1 63 ? -47.845 -8.085 9.273 1.00 91.06 63 THR A CA 1
ATOM 467 C C . THR A 1 63 ? -47.344 -9.048 10.351 1.00 91.06 63 THR A C 1
ATOM 469 O O . THR A 1 63 ? -47.767 -9.011 11.505 1.00 91.06 63 THR A O 1
ATOM 472 N N . LEU A 1 64 ? -46.418 -9.941 9.978 1.00 88.62 64 LEU A N 1
ATOM 473 C CA . LEU A 1 64 ? -45.721 -10.789 10.956 1.00 88.62 64 LEU A CA 1
ATOM 474 C C . LEU A 1 64 ? -44.887 -9.954 11.932 1.00 88.62 64 LEU A C 1
ATOM 476 O O . LEU A 1 64 ? -44.773 -10.322 13.092 1.00 88.62 64 LEU A O 1
ATOM 480 N N . ARG A 1 65 ? -44.354 -8.818 11.468 1.00 90.06 65 ARG A N 1
ATOM 481 C CA . ARG A 1 65 ? -43.606 -7.855 12.280 1.00 90.06 65 ARG A CA 1
ATOM 482 C C . ARG A 1 65 ? -44.454 -7.312 13.431 1.00 90.06 65 ARG A C 1
ATOM 484 O O . ARG A 1 65 ? -44.024 -7.383 14.571 1.00 90.06 65 ARG A O 1
ATOM 491 N N . GLU A 1 66 ? -45.665 -6.832 13.150 1.00 89.50 66 GLU A N 1
ATOM 492 C CA . GLU A 1 66 ? -46.584 -6.332 14.187 1.00 89.50 66 GLU A CA 1
ATOM 493 C C . GLU A 1 66 ? -47.001 -7.432 15.164 1.00 89.50 66 GLU A C 1
ATOM 495 O O . GLU A 1 66 ? -47.031 -7.213 16.372 1.00 89.50 66 GLU A O 1
ATOM 500 N N . ARG A 1 67 ? -47.273 -8.641 14.657 1.00 91.31 67 ARG A N 1
ATOM 501 C CA . ARG A 1 67 ? -47.630 -9.776 15.515 1.00 91.31 67 ARG A CA 1
ATOM 502 C C . ARG A 1 67 ? -46.481 -10.207 16.419 1.00 91.31 67 ARG A C 1
ATOM 504 O O . ARG A 1 67 ? -46.713 -10.490 17.588 1.00 91.31 67 ARG A O 1
ATOM 511 N N . ASN A 1 68 ? -45.258 -10.238 15.896 1.00 90.88 68 ASN A N 1
ATOM 512 C CA . ASN A 1 68 ? -44.072 -10.536 16.688 1.00 90.88 68 ASN A CA 1
ATOM 513 C C . ASN A 1 68 ? -43.784 -9.416 17.689 1.00 90.88 68 ASN A C 1
ATOM 515 O O . ASN A 1 68 ? -43.462 -9.724 18.825 1.00 90.88 68 ASN A O 1
ATOM 519 N N . ALA A 1 69 ? -43.973 -8.142 17.340 1.00 91.75 69 ALA A N 1
ATOM 520 C CA . ALA A 1 69 ? -43.773 -7.029 18.270 1.00 91.75 69 ALA A CA 1
ATOM 521 C C . ALA A 1 69 ? -44.588 -7.179 19.572 1.00 91.75 69 ALA A C 1
ATOM 523 O O . ALA A 1 69 ? -44.080 -6.862 20.642 1.00 91.75 69 ALA A O 1
ATOM 524 N N . LEU A 1 70 ? -45.803 -7.743 19.516 1.00 91.62 70 LEU A N 1
ATOM 525 C CA . LEU A 1 70 ? -46.634 -8.029 20.700 1.00 91.62 70 LEU A CA 1
ATOM 526 C C . LEU A 1 70 ? -46.103 -9.164 21.596 1.00 91.62 70 LEU A C 1
ATOM 528 O O . LEU A 1 70 ? -46.493 -9.284 22.759 1.00 91.62 70 LEU A O 1
ATOM 532 N N . MET A 1 71 ? -45.218 -10.006 21.061 1.00 92.38 71 MET A N 1
ATOM 533 C CA . MET A 1 71 ? -44.589 -11.120 21.779 1.00 92.38 71 MET A CA 1
ATOM 534 C C . MET A 1 71 ? -43.290 -10.699 22.482 1.00 92.38 71 MET A C 1
ATOM 536 O O . MET A 1 71 ? -42.675 -11.506 23.182 1.00 92.38 71 MET A O 1
ATOM 540 N N . PHE A 1 72 ? -42.849 -9.451 22.297 1.00 93.38 72 PHE A N 1
ATOM 541 C CA . PHE A 1 72 ? -41.697 -8.890 22.993 1.00 93.38 72 PHE A CA 1
ATOM 542 C C . PHE A 1 72 ? -41.932 -8.881 24.509 1.00 93.38 72 PHE A C 1
ATOM 544 O O . PHE A 1 72 ? -42.938 -8.352 24.978 1.00 93.38 72 PHE A O 1
ATOM 551 N N . ASN A 1 73 ? -40.983 -9.441 25.271 1.00 92.56 73 ASN A N 1
ATOM 552 C CA . ASN A 1 73 ? -41.016 -9.488 26.738 1.00 92.56 73 ASN A CA 1
ATOM 553 C C . ASN A 1 73 ? -42.352 -10.026 27.306 1.00 92.56 73 ASN A C 1
ATOM 555 O O . ASN A 1 73 ? -42.848 -9.551 28.328 1.00 92.56 73 ASN A O 1
ATOM 559 N N . ASN A 1 74 ? -42.947 -11.000 26.611 1.00 91.88 74 ASN A N 1
ATOM 560 C CA . ASN A 1 74 ? -44.241 -11.601 26.921 1.00 91.88 74 ASN A CA 1
ATOM 561 C C . ASN A 1 74 ? -44.050 -13.077 27.308 1.00 91.88 74 ASN A C 1
ATOM 563 O O . ASN A 1 74 ? -43.318 -13.802 26.638 1.00 91.88 74 ASN A O 1
ATOM 567 N N . GLU A 1 75 ? -44.709 -13.529 28.377 1.00 93.62 75 GLU A N 1
ATOM 568 C CA . GLU A 1 75 ? -44.652 -14.925 28.846 1.00 93.62 75 GLU A CA 1
ATOM 569 C C . GLU A 1 75 ? -45.447 -15.893 27.952 1.00 93.62 75 GLU A C 1
ATOM 571 O O . GLU A 1 75 ? -45.232 -17.106 27.977 1.00 93.62 75 GLU A O 1
ATOM 576 N N . HIS A 1 76 ? -46.385 -15.387 27.150 1.00 89.50 76 HIS A N 1
ATOM 577 C CA . HIS A 1 76 ? -47.218 -16.224 26.299 1.00 89.50 76 HIS A CA 1
ATOM 578 C C . HIS A 1 76 ? -46.379 -16.929 25.217 1.00 89.50 76 HIS A C 1
ATOM 580 O O . HIS A 1 76 ? -45.920 -16.291 24.278 1.00 89.50 76 HIS A O 1
ATOM 586 N N . MET A 1 77 ? -46.266 -18.263 25.304 1.00 88.94 77 MET A N 1
ATOM 587 C CA . MET A 1 77 ? -45.429 -19.134 24.452 1.00 88.94 77 MET A CA 1
ATOM 588 C C . MET A 1 77 ? -43.909 -18.962 24.614 1.00 88.94 77 MET A C 1
ATOM 590 O O . MET A 1 77 ? -43.160 -19.519 23.807 1.00 88.94 77 MET A O 1
ATOM 594 N N . ALA A 1 78 ? -43.443 -18.273 25.658 1.00 93.31 78 ALA A N 1
ATOM 595 C CA . ALA A 1 78 ? -42.017 -18.186 25.950 1.00 93.31 78 ALA A CA 1
ATOM 596 C C . ALA A 1 78 ? -41.437 -19.580 26.257 1.00 93.31 78 ALA A C 1
ATOM 598 O O . ALA A 1 78 ? -41.963 -20.331 27.081 1.00 93.31 78 ALA A O 1
ATOM 599 N N . ASP A 1 79 ? -40.344 -19.939 25.587 1.00 93.75 79 ASP A N 1
ATOM 600 C CA . ASP A 1 79 ? -39.655 -21.233 25.707 1.00 93.75 79 ASP A CA 1
ATOM 601 C C . ASP A 1 79 ? -38.197 -21.084 26.192 1.00 93.75 79 ASP A C 1
ATOM 603 O O . ASP A 1 79 ? -37.442 -22.066 26.253 1.00 93.75 79 ASP A O 1
ATOM 607 N N . VAL A 1 80 ? -37.812 -19.859 26.571 1.00 94.50 80 VAL A N 1
ATOM 608 C CA . VAL A 1 80 ? -36.555 -19.512 27.240 1.00 94.50 80 VAL A CA 1
ATOM 609 C C . VAL A 1 80 ? -36.712 -18.262 28.117 1.00 94.50 80 VAL A C 1
ATOM 611 O O . VAL A 1 80 ? -37.420 -17.321 27.763 1.00 94.50 80 VAL A O 1
ATOM 614 N N . HIS A 1 81 ? -35.993 -18.226 29.237 1.00 95.56 81 HIS A N 1
ATOM 615 C CA . HIS A 1 81 ? -35.917 -17.099 30.166 1.00 95.56 81 HIS A CA 1
ATOM 616 C C . HIS A 1 81 ? -34.464 -16.667 30.345 1.00 95.56 81 HIS A C 1
ATOM 618 O O . HIS A 1 81 ? -33.575 -17.497 30.538 1.00 95.56 81 HIS A O 1
ATOM 624 N N . PHE A 1 82 ? -34.210 -15.364 30.323 1.00 95.00 82 PHE A N 1
ATOM 625 C CA . PHE A 1 82 ? -32.886 -14.804 30.576 1.00 95.00 82 PHE A CA 1
ATOM 626 C C . PHE A 1 82 ? -32.835 -14.119 31.931 1.00 95.00 82 PHE A C 1
ATOM 628 O O . PHE A 1 82 ? -33.724 -13.343 32.253 1.00 95.00 82 PHE A O 1
ATOM 635 N N . ILE A 1 83 ? -31.780 -14.361 32.701 1.00 94.12 83 ILE A N 1
ATOM 636 C CA . ILE A 1 83 ? -31.452 -13.587 33.901 1.00 94.12 83 ILE A CA 1
ATOM 637 C C . ILE A 1 83 ? -30.327 -12.633 33.508 1.00 94.12 83 ILE A C 1
ATOM 639 O O . ILE A 1 83 ? -29.176 -13.053 33.374 1.00 94.12 83 ILE A O 1
ATOM 643 N N . VAL A 1 84 ? -30.680 -11.374 33.266 1.00 94.62 84 VAL A N 1
ATOM 644 C CA . VAL A 1 84 ? -29.810 -10.343 32.686 1.00 94.62 84 VAL A CA 1
ATOM 645 C C . VAL A 1 84 ? -29.380 -9.352 33.760 1.00 94.62 84 VAL A C 1
ATOM 647 O O . VAL A 1 84 ? -30.216 -8.935 34.553 1.00 94.62 84 VAL A O 1
ATOM 650 N N . GLY A 1 85 ? -28.111 -8.951 33.763 1.00 90.00 85 GLY A N 1
ATOM 651 C CA . GLY A 1 85 ? -27.565 -7.939 34.672 1.00 90.00 85 GLY A CA 1
ATOM 652 C C . GLY A 1 85 ? -26.599 -8.501 35.723 1.00 90.00 85 GLY A C 1
ATOM 653 O O . GLY A 1 85 ? -26.546 -9.716 35.948 1.00 90.00 85 GLY A O 1
ATOM 654 N N . PRO A 1 86 ? -25.794 -7.637 36.362 1.00 85.19 86 PRO A N 1
ATOM 655 C CA . PRO A 1 86 ? -24.807 -8.052 37.350 1.00 85.19 86 PRO A CA 1
ATOM 656 C C . PRO A 1 86 ? -25.469 -8.611 38.625 1.00 85.19 86 PRO A C 1
ATOM 658 O O . PRO A 1 86 ? -26.614 -8.275 38.936 1.00 85.19 86 PRO A O 1
ATOM 661 N N . PRO A 1 87 ? -24.762 -9.444 39.416 1.00 80.19 87 PRO A N 1
ATOM 662 C CA . PRO A 1 87 ? -25.306 -9.994 40.657 1.00 80.19 87 PRO A CA 1
ATOM 663 C C . PRO A 1 87 ? -25.779 -8.891 41.615 1.00 80.19 87 PRO A C 1
ATOM 665 O O . PRO A 1 87 ? -24.972 -8.102 42.102 1.00 80.19 87 PRO A O 1
ATOM 668 N N . GLY A 1 88 ? -27.084 -8.858 41.900 1.00 79.75 88 GLY A N 1
ATOM 669 C CA . GLY A 1 88 ? -27.724 -7.844 42.749 1.00 79.75 88 GLY A CA 1
ATOM 670 C C . GLY A 1 88 ? -28.632 -6.867 41.997 1.00 79.75 88 GLY A C 1
ATOM 671 O O . GLY A 1 88 ? -29.518 -6.300 42.626 1.00 79.75 88 GLY A O 1
ATOM 672 N N . ASP A 1 89 ? -28.476 -6.745 40.677 1.00 86.06 89 ASP A N 1
ATOM 673 C CA . ASP A 1 89 ? -29.332 -5.941 39.793 1.00 86.06 89 ASP A CA 1
ATOM 674 C C . ASP A 1 89 ? -29.717 -6.756 38.546 1.00 86.06 89 ASP A C 1
ATOM 676 O O . ASP A 1 89 ? -29.389 -6.431 37.405 1.00 86.06 89 ASP A O 1
ATOM 680 N N . THR A 1 90 ? -30.332 -7.918 38.791 1.00 91.44 90 THR A N 1
ATOM 681 C CA . THR A 1 90 ? -30.729 -8.864 37.743 1.00 91.44 90 THR A CA 1
ATOM 682 C C . THR A 1 90 ? -32.209 -8.745 37.408 1.00 91.44 90 THR A C 1
ATOM 684 O O . THR A 1 90 ? -33.047 -8.775 38.311 1.00 91.44 90 THR A O 1
ATOM 687 N N . GLN A 1 91 ? -32.542 -8.764 36.121 1.00 94.31 91 GLN A N 1
ATOM 688 C CA . GLN A 1 91 ? -33.909 -8.840 35.618 1.00 94.31 91 GLN A CA 1
ATOM 689 C C . GLN A 1 91 ? -34.144 -10.165 34.884 1.00 94.31 91 GLN A C 1
ATOM 691 O O . GLN A 1 91 ? -33.321 -10.590 34.073 1.00 94.31 91 GLN A O 1
ATOM 696 N N . MET A 1 92 ? -35.283 -10.810 35.154 1.00 94.44 92 MET A N 1
ATOM 697 C CA . MET A 1 92 ? -35.730 -11.972 34.386 1.00 94.44 92 MET A CA 1
ATOM 698 C C . MET A 1 92 ? -36.525 -11.513 33.158 1.00 94.44 92 MET A C 1
ATOM 700 O O . MET A 1 92 ? -37.441 -10.704 33.295 1.00 94.44 92 MET A O 1
ATOM 704 N N . VAL A 1 93 ? -36.173 -12.018 31.976 1.00 96.25 93 VAL A N 1
ATOM 705 C CA . VAL A 1 93 ? -36.743 -11.612 30.683 1.00 96.25 93 VAL A CA 1
ATOM 706 C C . VAL A 1 93 ? -37.213 -12.856 29.911 1.00 96.25 93 VAL A C 1
ATOM 708 O O . VAL A 1 93 ? -36.359 -13.660 29.516 1.00 96.25 93 VAL A O 1
ATOM 711 N N . PRO A 1 94 ? -38.528 -13.058 29.695 1.00 96.56 94 PRO A N 1
ATOM 712 C CA . PRO A 1 94 ? -39.044 -14.134 28.848 1.00 96.56 94 PRO A CA 1
ATOM 713 C C . PRO A 1 94 ? -38.793 -13.862 27.359 1.00 96.56 94 PRO A C 1
ATOM 715 O O . PRO A 1 94 ? -38.847 -12.718 26.897 1.00 96.56 94 PRO A O 1
ATOM 718 N N . ALA A 1 95 ? -38.522 -14.919 26.592 1.00 96.31 95 ALA A N 1
ATOM 719 C CA . ALA A 1 95 ? -38.306 -14.835 25.152 1.00 96.31 95 ALA A CA 1
ATOM 720 C C . ALA A 1 95 ? -38.593 -16.162 24.419 1.00 96.31 95 ALA A C 1
ATOM 722 O O . ALA A 1 95 ? -38.925 -17.184 25.017 1.00 96.31 95 ALA A O 1
ATOM 723 N N . HIS A 1 96 ? -38.447 -16.121 23.092 1.00 94.94 96 HIS A N 1
ATOM 724 C CA . HIS A 1 96 ? -38.795 -17.188 22.161 1.00 94.94 96 HIS A CA 1
ATOM 725 C C . HIS A 1 96 ? -37.569 -17.608 21.338 1.00 94.94 96 HIS A C 1
ATOM 727 O O . HIS A 1 96 ? -37.049 -16.822 20.536 1.00 94.94 96 HIS A O 1
ATOM 733 N N . LYS A 1 97 ? -37.117 -18.857 21.488 1.00 94.12 97 LYS A N 1
ATOM 734 C CA . LYS A 1 97 ? -35.899 -19.402 20.863 1.00 94.12 97 LYS A CA 1
ATOM 735 C C . LYS A 1 97 ? -35.891 -19.238 19.351 1.00 94.12 97 LYS A C 1
ATOM 737 O O . LYS A 1 97 ? -34.856 -18.902 18.784 1.00 94.12 97 LYS A O 1
ATOM 742 N N . TYR A 1 98 ? -37.028 -19.465 18.688 1.00 93.38 98 TYR A N 1
ATOM 743 C CA . TYR A 1 98 ? -37.146 -19.312 17.234 1.00 93.38 98 TYR A CA 1
ATOM 744 C C . TYR A 1 98 ? -36.856 -17.877 16.772 1.00 93.38 98 TYR A C 1
ATOM 746 O O . TYR A 1 98 ? -36.032 -17.683 15.883 1.00 93.38 98 TYR A O 1
ATOM 754 N N . VAL A 1 99 ? -37.483 -16.875 17.400 1.00 94.69 99 VAL A N 1
ATOM 755 C CA . VAL A 1 99 ? -37.301 -15.459 17.031 1.00 94.69 99 VAL A CA 1
ATOM 756 C C . VAL A 1 99 ? -35.841 -15.048 17.216 1.00 94.69 99 VAL A C 1
ATOM 758 O O . VAL A 1 99 ? -35.230 -14.479 16.314 1.00 94.69 99 VAL A O 1
ATOM 761 N N . LEU A 1 100 ? -35.254 -15.421 18.355 1.00 94.62 100 LEU A N 1
ATOM 762 C CA . LEU A 1 100 ? -33.861 -15.124 18.677 1.00 94.62 100 LEU A CA 1
ATOM 763 C C . LEU A 1 100 ? -32.871 -15.793 17.722 1.00 94.62 100 LEU A C 1
ATOM 765 O O . LEU A 1 100 ? -31.922 -15.152 17.281 1.00 94.62 100 LEU A O 1
ATOM 769 N N . ALA A 1 101 ? -33.092 -17.062 17.379 1.00 93.12 101 ALA A N 1
ATOM 770 C CA . ALA A 1 101 ? -32.223 -17.800 16.467 1.00 93.12 101 ALA A CA 1
ATOM 771 C C . ALA A 1 101 ? -32.265 -17.271 15.029 1.00 93.12 101 ALA A C 1
ATOM 773 O O . ALA A 1 101 ? -31.258 -17.339 14.328 1.00 93.12 101 ALA A O 1
ATOM 774 N N . VAL A 1 102 ? -33.409 -16.736 14.592 1.00 92.44 102 VAL A N 1
ATOM 775 C CA . VAL A 1 102 ? -33.528 -16.063 13.291 1.00 92.44 102 VAL A CA 1
ATOM 776 C C . VAL A 1 102 ? -32.850 -14.690 13.322 1.00 92.44 102 VAL A C 1
ATOM 778 O O . VAL A 1 102 ? -32.197 -14.315 12.351 1.00 92.44 102 VAL A O 1
ATOM 781 N N . GLY A 1 103 ? -32.971 -13.953 14.431 1.00 87.94 103 GLY A N 1
ATOM 782 C CA . GLY A 1 103 ? -32.388 -12.616 14.590 1.00 87.94 103 GLY A CA 1
ATOM 783 C C . GLY A 1 103 ? -30.884 -12.591 14.895 1.00 87.94 103 GLY A C 1
ATOM 784 O O . GLY A 1 103 ? -30.243 -11.559 14.714 1.00 87.94 103 GLY A O 1
ATOM 785 N 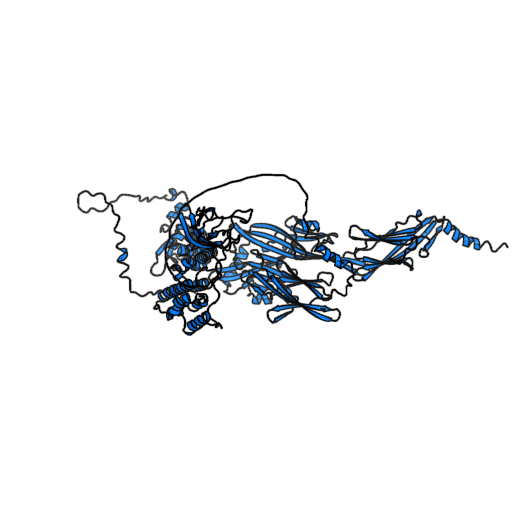N . SER A 1 104 ? -30.307 -13.706 15.354 1.00 94.50 104 SER A N 1
ATOM 786 C CA . SER A 1 104 ? -28.910 -13.798 15.787 1.00 94.50 104 SER A CA 1
ATOM 787 C C . SER A 1 104 ? -28.341 -15.195 15.559 1.00 94.50 104 SER A C 1
ATOM 789 O O . SER A 1 104 ? -28.831 -16.193 16.093 1.00 94.50 104 SER A O 1
ATOM 791 N N . SER A 1 105 ? -27.211 -15.261 14.856 1.00 90.50 105 SER A N 1
ATOM 792 C CA . SER A 1 105 ? -26.465 -16.512 14.672 1.00 90.50 105 SER A CA 1
ATOM 793 C C . SER A 1 105 ? -25.935 -17.089 15.990 1.00 90.50 105 SER A C 1
ATOM 795 O O . SER A 1 105 ? -25.819 -18.307 16.122 1.00 90.50 105 SER A O 1
ATOM 797 N N . VAL A 1 106 ? -25.663 -16.237 16.985 1.00 90.94 106 VAL A N 1
ATOM 798 C CA . VAL A 1 106 ? -25.224 -16.657 18.323 1.00 90.94 106 VAL A CA 1
ATOM 799 C C . VAL A 1 106 ? -26.346 -17.397 19.039 1.00 90.94 106 VAL A C 1
ATOM 801 O O . VAL A 1 106 ? -26.119 -18.495 19.544 1.00 90.94 106 VAL A O 1
ATOM 804 N N . PHE A 1 107 ? -27.564 -16.849 19.034 1.00 92.00 107 PHE A N 1
ATOM 805 C CA . PHE A 1 107 ? -28.724 -17.551 19.584 1.00 92.00 107 PHE A CA 1
ATOM 806 C C . PHE A 1 107 ? -29.078 -18.800 18.767 1.00 92.00 107 PHE A C 1
ATOM 808 O O . PHE A 1 107 ? -29.440 -19.822 19.345 1.00 92.00 107 PHE A O 1
ATOM 815 N N . GLY A 1 108 ? -28.890 -18.774 17.443 1.00 90.25 108 GLY A N 1
ATOM 816 C CA . GLY A 1 108 ? -29.049 -19.953 16.589 1.00 90.25 108 GLY A CA 1
ATOM 817 C C . GLY A 1 108 ? -28.143 -21.111 17.008 1.00 90.25 108 GLY A C 1
ATOM 818 O O . GLY A 1 108 ? -28.622 -22.224 17.218 1.00 90.25 108 GLY A O 1
ATOM 819 N N . ALA A 1 109 ? -26.853 -20.844 17.216 1.00 87.44 109 ALA A N 1
ATOM 820 C CA . ALA A 1 109 ? -25.907 -21.842 17.710 1.00 87.44 109 ALA A CA 1
ATOM 821 C C . ALA A 1 109 ? -26.211 -22.276 19.155 1.00 87.44 109 ALA A C 1
ATOM 823 O O . ALA A 1 109 ? -26.121 -23.459 19.473 1.00 87.44 109 ALA A O 1
ATOM 824 N N . MET A 1 110 ? -26.600 -21.331 20.016 1.00 87.19 110 MET A N 1
ATOM 825 C CA . MET A 1 110 ? -26.926 -21.588 21.421 1.00 87.19 110 MET A CA 1
ATOM 826 C C . MET A 1 110 ? -28.121 -22.537 21.583 1.00 87.19 110 MET A C 1
ATOM 828 O O . MET A 1 110 ? -28.099 -23.387 22.468 1.00 87.19 110 MET A O 1
ATOM 832 N N . PHE A 1 111 ? -29.147 -22.410 20.736 1.00 88.56 111 PHE A N 1
ATOM 833 C CA . PHE A 1 111 ? -30.385 -23.188 20.851 1.00 88.56 111 PHE A CA 1
ATOM 834 C C . PHE A 1 111 ? -30.462 -24.408 19.933 1.00 88.56 111 PHE A C 1
ATOM 836 O O . PHE A 1 111 ? -31.133 -25.377 20.286 1.00 88.56 111 PHE A O 1
ATOM 843 N N . TYR A 1 112 ? -29.806 -24.366 18.771 1.00 86.81 112 TYR A N 1
ATOM 844 C CA . TYR A 1 112 ? -29.941 -25.387 17.725 1.00 86.81 112 TYR A CA 1
ATOM 845 C C . TYR A 1 112 ? -28.598 -25.936 17.211 1.00 86.81 112 TYR A C 1
ATOM 847 O O . TYR A 1 112 ? -28.593 -26.730 16.273 1.00 86.81 112 TYR A O 1
ATOM 855 N N . GLY A 1 113 ? -27.463 -25.521 17.783 1.00 83.94 113 GLY A N 1
ATOM 856 C CA . GLY A 1 113 ? -26.141 -26.039 17.424 1.00 83.94 113 GLY A CA 1
ATOM 857 C C . GLY A 1 113 ? -25.807 -27.389 18.070 1.00 83.94 113 GLY A C 1
ATOM 858 O O . GLY A 1 113 ? -26.483 -27.847 18.988 1.00 83.94 113 GLY A O 1
ATOM 859 N N . ASP A 1 114 ? -24.698 -27.998 17.639 1.00 76.12 114 ASP A N 1
ATOM 860 C CA . ASP A 1 114 ? -24.245 -29.329 18.094 1.00 76.12 114 ASP A CA 1
ATOM 861 C C . ASP A 1 114 ? -23.940 -29.419 19.605 1.00 76.12 114 ASP A C 1
ATOM 863 O O . ASP A 1 114 ? -23.841 -30.510 20.164 1.00 76.12 114 ASP A O 1
ATOM 867 N N . LEU A 1 115 ? -23.777 -28.267 20.264 1.00 68.94 115 LEU A N 1
ATOM 868 C CA . LEU A 1 115 ? -23.518 -28.122 21.700 1.00 68.94 115 LEU A CA 1
ATOM 869 C C . LEU A 1 115 ? -24.677 -27.431 22.442 1.00 68.94 115 LEU A C 1
ATOM 871 O O . LEU A 1 115 ? -24.479 -26.962 23.560 1.00 68.94 115 LEU A O 1
ATOM 875 N N . ALA A 1 116 ? -25.860 -27.321 21.829 1.00 73.12 116 ALA A N 1
ATOM 876 C CA . ALA A 1 116 ? -27.006 -26.661 22.442 1.00 73.12 116 ALA A CA 1
ATOM 877 C C . ALA A 1 116 ? -27.420 -27.376 23.736 1.00 73.12 116 ALA A C 1
ATOM 879 O O . ALA A 1 116 ? -27.823 -28.543 23.738 1.00 73.12 116 ALA A O 1
ATOM 880 N N . GLU A 1 117 ? -27.324 -26.667 24.856 1.00 66.00 117 GLU A N 1
ATOM 881 C CA . GLU A 1 117 ? -27.783 -27.174 26.140 1.00 66.00 117 GLU A CA 1
ATOM 882 C C . GLU A 1 117 ? -29.302 -26.977 26.252 1.00 66.00 117 GLU A C 1
ATOM 884 O O . GLU A 1 117 ? -29.835 -25.911 25.949 1.00 66.00 117 GLU A O 1
ATOM 889 N N . GLY A 1 118 ? -30.028 -27.995 26.725 1.00 71.19 118 GLY A N 1
ATOM 890 C CA . GLY A 1 118 ? -31.487 -27.951 26.910 1.00 71.19 118 GLY A CA 1
ATOM 891 C C . GLY A 1 118 ? -31.963 -27.061 28.067 1.00 71.19 118 GLY A C 1
ATOM 892 O O . GLY A 1 118 ? -33.025 -27.317 28.631 1.00 71.19 118 GLY A O 1
ATOM 893 N N . GLN A 1 119 ? -31.176 -26.060 28.466 1.00 75.38 119 GLN A N 1
ATOM 894 C CA . GLN A 1 119 ? -31.510 -25.157 29.562 1.00 75.38 119 GLN A CA 1
ATOM 895 C C . GLN A 1 119 ? -32.633 -24.200 29.135 1.00 75.38 119 GLN A C 1
ATOM 897 O O . GLN A 1 119 ? -32.620 -23.640 28.037 1.00 75.38 119 GLN A O 1
ATOM 902 N N . SER A 1 120 ? -33.627 -24.024 30.007 1.00 80.06 120 SER A N 1
ATOM 903 C CA . SER A 1 120 ? -34.701 -23.040 29.822 1.00 80.06 120 SER A CA 1
ATOM 904 C C . SER A 1 120 ? -34.363 -21.682 30.434 1.00 80.06 120 SER A C 1
ATOM 906 O O . SER A 1 120 ? -35.020 -20.707 30.100 1.00 80.06 120 SER A O 1
ATOM 908 N N . VAL A 1 121 ? -33.348 -21.604 31.302 1.00 90.56 121 VAL A N 1
ATOM 909 C CA . VAL A 1 121 ? -32.916 -20.369 31.971 1.00 90.56 121 VAL A CA 1
ATOM 910 C C . VAL A 1 121 ? -31.458 -20.089 31.631 1.00 90.56 121 VAL A C 1
ATOM 912 O O . VAL A 1 121 ? -30.606 -20.944 31.857 1.00 90.56 121 VAL A O 1
ATOM 915 N N . ILE A 1 122 ? -31.169 -18.901 31.103 1.00 90.56 122 ILE A N 1
ATOM 916 C CA . ILE A 1 122 ? -29.832 -18.498 30.653 1.00 90.56 122 ILE A CA 1
ATOM 917 C C . ILE A 1 122 ? -29.389 -17.245 31.399 1.00 90.56 122 ILE A C 1
ATOM 919 O O . ILE A 1 122 ? -30.085 -16.234 31.420 1.00 90.56 122 ILE A O 1
ATOM 923 N N . HIS A 1 123 ? -28.198 -17.290 31.987 1.00 89.94 123 HIS A N 1
ATOM 924 C CA . HIS A 1 123 ? -27.631 -16.156 32.711 1.00 89.94 123 HIS A CA 1
ATOM 925 C C . HIS A 1 123 ? -26.774 -15.277 31.794 1.00 89.94 123 HIS A C 1
ATOM 927 O O . HIS A 1 123 ? -25.868 -15.770 31.121 1.00 89.94 123 HIS A O 1
ATOM 933 N N . ILE A 1 124 ? -27.025 -13.966 31.813 1.00 91.50 124 ILE A N 1
ATOM 934 C CA . ILE A 1 124 ? -26.274 -12.940 31.080 1.00 91.50 124 ILE A CA 1
ATOM 935 C C . ILE A 1 124 ? -25.826 -11.860 32.083 1.00 91.50 124 ILE A C 1
ATOM 937 O O . ILE A 1 124 ? -26.447 -10.801 32.176 1.00 91.50 124 ILE A O 1
ATOM 941 N N . PRO A 1 125 ? -24.767 -12.121 32.872 1.00 89.12 125 PRO A N 1
ATOM 942 C CA . PRO A 1 125 ? -24.352 -11.223 33.951 1.00 89.12 125 PRO A CA 1
ATOM 943 C C . PRO A 1 125 ? -23.641 -9.945 33.476 1.00 89.12 125 PRO A C 1
ATOM 945 O O . PRO A 1 125 ? -23.418 -9.028 34.258 1.00 89.12 125 PRO A O 1
ATOM 948 N N . ASP A 1 126 ? -23.232 -9.908 32.213 1.00 85.50 126 ASP A N 1
ATOM 949 C CA . ASP A 1 126 ? -22.346 -8.917 31.599 1.00 85.50 126 ASP A CA 1
ATOM 950 C C . ASP A 1 126 ? -23.067 -7.966 30.628 1.00 85.50 126 ASP A C 1
ATOM 952 O O . ASP A 1 126 ? -22.417 -7.221 29.900 1.00 85.50 126 ASP A O 1
ATOM 956 N N . VAL A 1 127 ? -24.403 -7.997 30.588 1.00 91.00 127 VAL A N 1
ATOM 957 C CA . VAL A 1 127 ? -25.232 -7.078 29.794 1.00 91.00 127 VAL A CA 1
ATOM 958 C C . VAL A 1 127 ? -26.252 -6.425 30.714 1.00 91.00 127 VAL A C 1
ATOM 960 O O . VAL A 1 127 ? -26.883 -7.107 31.516 1.00 91.00 127 VAL A O 1
ATOM 963 N N . GLU A 1 128 ? -26.427 -5.112 30.586 1.00 91.06 128 GLU A N 1
ATOM 964 C CA . GLU A 1 128 ? -27.451 -4.373 31.323 1.00 91.06 128 GLU A CA 1
ATOM 965 C C . GLU A 1 128 ? -28.863 -4.719 30.818 1.00 91.06 128 GLU A C 1
ATOM 967 O O . GLU A 1 128 ? -29.061 -4.845 29.601 1.00 91.06 128 GLU A O 1
ATOM 972 N N . PRO A 1 129 ? -29.872 -4.820 31.706 1.00 94.00 129 PRO A N 1
ATOM 973 C CA . PRO A 1 129 ? -31.232 -5.170 31.303 1.00 94.00 129 PRO A CA 1
ATOM 974 C C . PRO A 1 129 ? -31.815 -4.262 30.214 1.00 94.00 129 PRO A C 1
ATOM 976 O O . PRO A 1 129 ? -32.387 -4.760 29.246 1.00 94.00 129 PRO A O 1
ATOM 979 N N . ALA A 1 130 ? -31.603 -2.945 30.308 1.00 93.81 130 ALA A N 1
ATOM 980 C CA . ALA A 1 130 ? -32.093 -1.982 29.320 1.00 93.81 130 ALA A CA 1
ATOM 981 C C . ALA A 1 130 ? -31.522 -2.242 27.913 1.00 93.81 130 ALA A C 1
ATOM 983 O O . ALA A 1 130 ? -32.269 -2.312 26.937 1.00 93.81 130 ALA A O 1
ATOM 984 N N . ALA A 1 131 ? -30.210 -2.474 27.808 1.00 94.88 131 ALA A N 1
ATOM 985 C CA . ALA A 1 131 ? -29.549 -2.783 26.541 1.00 94.88 131 ALA A CA 1
ATOM 986 C C . ALA A 1 131 ? -30.029 -4.111 25.939 1.00 94.88 131 ALA A C 1
ATOM 988 O O . ALA A 1 131 ? -30.224 -4.221 24.725 1.00 94.88 131 ALA A O 1
ATOM 989 N N . PHE A 1 132 ? -30.247 -5.125 26.782 1.00 95.69 132 PHE A N 1
ATOM 990 C CA . PHE A 1 132 ? -30.784 -6.406 26.331 1.00 95.69 132 PHE A CA 1
ATOM 991 C C . PHE A 1 132 ? -32.226 -6.282 25.836 1.00 95.69 132 PHE A C 1
ATOM 993 O O . PHE A 1 132 ? -32.578 -6.895 24.831 1.00 95.69 132 PHE A O 1
ATOM 1000 N N . LEU A 1 133 ? -33.051 -5.463 26.492 1.00 95.25 133 LEU A N 1
ATOM 1001 C CA . LEU A 1 133 ? -34.419 -5.197 26.056 1.00 95.25 133 LEU A CA 1
ATOM 1002 C C . LEU A 1 133 ? -34.462 -4.446 24.721 1.00 95.25 133 LEU A C 1
ATOM 1004 O O . LEU A 1 133 ? -35.293 -4.790 23.888 1.00 95.25 133 LEU A O 1
ATOM 1008 N N . ILE A 1 134 ? -33.553 -3.499 24.462 1.00 96.12 134 ILE A N 1
ATOM 1009 C CA . ILE A 1 134 ? -33.452 -2.830 23.149 1.00 96.12 134 ILE A CA 1
ATOM 1010 C C . ILE A 1 134 ? -33.064 -3.837 22.057 1.00 96.12 134 ILE A C 1
ATOM 1012 O O . ILE A 1 134 ? -33.706 -3.894 21.007 1.00 96.12 134 ILE A O 1
ATOM 1016 N N . LEU A 1 135 ? -32.059 -4.682 22.320 1.00 96.81 135 LEU A N 1
ATOM 1017 C CA . LEU A 1 135 ? -31.664 -5.771 21.421 1.00 96.81 135 LEU A CA 1
ATOM 1018 C C . LEU A 1 135 ? -32.844 -6.711 21.129 1.00 96.81 135 LEU A C 1
ATOM 1020 O O . LEU A 1 135 ? -33.089 -7.074 19.978 1.00 96.81 135 LEU A O 1
ATOM 1024 N N . LEU A 1 136 ? -33.575 -7.100 22.174 1.00 95.56 136 LEU A N 1
ATOM 1025 C CA . LEU A 1 136 ? -34.719 -7.994 22.080 1.00 95.56 136 LEU A CA 1
ATOM 1026 C C . LEU A 1 136 ? -35.870 -7.344 21.306 1.00 95.56 136 LEU A C 1
ATOM 1028 O O . LEU A 1 136 ? -36.402 -7.971 20.397 1.00 95.56 136 LEU A O 1
ATOM 1032 N N . LYS A 1 137 ? -36.208 -6.083 21.590 1.00 95.25 137 LYS A N 1
ATOM 1033 C CA . LYS A 1 137 ? -37.238 -5.332 20.861 1.00 95.25 137 LYS A CA 1
ATOM 1034 C C . LYS A 1 137 ? -36.903 -5.275 19.373 1.00 95.25 137 LYS A C 1
ATOM 1036 O O . LYS A 1 137 ? -37.746 -5.634 18.555 1.00 95.25 137 LYS A O 1
ATOM 1041 N N . TYR A 1 138 ? -35.650 -4.973 19.028 1.00 96.38 138 TYR A N 1
ATOM 1042 C CA . TYR A 1 138 ? -35.187 -4.979 17.641 1.00 96.38 138 TYR A CA 1
ATOM 1043 C C . TYR A 1 138 ? -35.391 -6.341 16.952 1.00 96.38 138 TYR A C 1
ATOM 1045 O O . TYR A 1 138 ? -35.930 -6.389 15.852 1.00 96.38 138 TYR A O 1
ATOM 1053 N N . MET A 1 139 ? -35.047 -7.460 17.600 1.00 95.06 139 MET A N 1
ATOM 1054 C CA . MET A 1 139 ? -35.247 -8.798 17.011 1.00 95.06 139 MET A CA 1
ATOM 1055 C C . MET A 1 139 ? -36.724 -9.170 16.798 1.00 95.06 139 MET A C 1
ATOM 1057 O O . MET A 1 139 ? -37.021 -10.023 15.963 1.00 95.06 139 MET A O 1
ATOM 1061 N N . TYR A 1 140 ? -37.647 -8.567 17.550 1.00 95.06 140 TYR A N 1
ATOM 1062 C CA . TYR A 1 140 ? -39.081 -8.856 17.449 1.00 95.06 140 TYR A CA 1
ATOM 1063 C C . TYR A 1 140 ? -39.804 -7.912 16.488 1.00 95.06 140 TYR A C 1
ATOM 1065 O O . TYR A 1 140 ? -40.760 -8.335 15.837 1.00 95.06 140 TYR A O 1
ATOM 1073 N N . SER A 1 141 ? -39.370 -6.653 16.397 1.00 93.12 141 SER A N 1
ATOM 1074 C CA . SER A 1 141 ? -40.109 -5.605 15.694 1.00 93.12 141 SER A CA 1
ATOM 1075 C C . SER A 1 141 ? -39.288 -4.777 14.709 1.00 93.12 141 SER A C 1
ATOM 1077 O O . SER A 1 141 ? -39.865 -3.866 14.131 1.00 93.12 141 SER A O 1
ATOM 1079 N N . ASP A 1 142 ? -37.992 -5.017 14.490 1.00 91.25 142 ASP A N 1
ATOM 1080 C CA . ASP A 1 142 ? -37.095 -4.157 13.686 1.00 91.25 142 ASP A CA 1
ATOM 1081 C C . ASP A 1 142 ? -37.098 -2.664 14.103 1.00 91.25 142 ASP A C 1
ATOM 1083 O O . ASP A 1 142 ? -36.653 -1.792 13.352 1.00 91.25 142 ASP A O 1
ATOM 1087 N N . GLU A 1 143 ? -37.642 -2.324 15.275 1.00 91.38 143 GLU A N 1
ATOM 1088 C CA . GLU A 1 143 ? -37.649 -0.957 15.797 1.00 91.38 143 GLU A CA 1
ATOM 1089 C C . GLU A 1 143 ? -36.357 -0.672 16.557 1.00 91.38 143 GLU A C 1
ATOM 1091 O O . GLU A 1 143 ? -35.864 -1.502 17.320 1.00 91.38 143 GLU A O 1
ATOM 1096 N N . ILE A 1 144 ? -35.809 0.523 16.337 1.00 90.88 144 ILE A N 1
ATOM 1097 C CA . ILE A 1 144 ? -34.566 0.976 16.953 1.00 90.88 144 ILE A CA 1
ATOM 1098 C C . ILE A 1 144 ? -34.861 2.274 17.696 1.00 90.88 144 ILE A C 1
ATOM 1100 O O . ILE A 1 144 ? -35.089 3.315 17.082 1.00 90.88 144 ILE A O 1
ATOM 1104 N N . GLU A 1 145 ? -34.828 2.195 19.019 1.00 89.38 145 GLU A N 1
ATOM 1105 C CA . GLU A 1 145 ? -34.924 3.332 19.930 1.00 89.38 145 GLU A CA 1
ATOM 1106 C C . GLU A 1 145 ? -33.623 3.375 20.730 1.00 89.38 145 GLU A C 1
ATOM 1108 O O . GLU A 1 145 ? -33.330 2.465 21.502 1.00 89.38 145 GLU A O 1
ATOM 1113 N N . LEU A 1 146 ? -32.799 4.392 20.470 1.00 92.38 146 LEU A N 1
ATOM 1114 C CA . LEU A 1 146 ? -31.487 4.550 21.093 1.00 92.38 146 LEU A CA 1
ATOM 1115 C C . LEU A 1 146 ? -31.471 5.807 21.951 1.00 92.38 146 LEU A C 1
ATOM 1117 O O . LEU A 1 146 ? -31.898 6.875 21.510 1.00 92.38 146 LEU A O 1
ATOM 1121 N N . GLU A 1 147 ? -30.912 5.675 23.147 1.00 90.06 147 GLU A N 1
ATOM 1122 C CA . GLU A 1 147 ? -30.715 6.768 24.092 1.00 90.06 147 GLU A CA 1
ATOM 1123 C C . GLU A 1 147 ? -29.224 6.921 24.404 1.00 90.06 147 GLU A C 1
ATOM 1125 O O . GLU A 1 147 ? -28.460 5.955 24.340 1.00 90.06 147 GLU A O 1
ATOM 1130 N N . ALA A 1 148 ? -28.797 8.138 24.753 1.00 85.81 148 ALA A N 1
ATOM 1131 C CA . ALA A 1 148 ? -27.384 8.439 24.998 1.00 85.81 148 ALA A CA 1
ATOM 1132 C C . ALA A 1 148 ? -26.773 7.584 26.122 1.00 85.81 148 ALA A C 1
ATOM 1134 O O . ALA A 1 148 ? -25.615 7.182 26.017 1.00 85.81 148 ALA A O 1
ATOM 1135 N N . ASP A 1 149 ? -27.564 7.258 27.145 1.00 86.56 149 ASP A N 1
ATOM 1136 C CA . ASP A 1 149 ? -27.097 6.509 28.313 1.00 86.56 149 ASP A CA 1
ATOM 1137 C C . ASP A 1 149 ? -26.992 4.998 28.034 1.00 86.56 149 ASP A C 1
ATOM 1139 O O . ASP A 1 149 ? -26.129 4.321 28.586 1.00 86.56 149 ASP A O 1
ATOM 1143 N N . THR A 1 150 ? -27.820 4.455 27.131 1.00 91.19 150 THR A N 1
ATOM 1144 C CA . THR A 1 150 ? -27.905 3.005 26.865 1.00 91.19 150 THR A CA 1
ATOM 1145 C C . THR A 1 150 ? -27.207 2.570 25.576 1.00 91.19 150 THR A C 1
ATOM 1147 O O . THR A 1 150 ? -26.968 1.375 25.378 1.00 91.19 150 THR A O 1
ATOM 1150 N N . VAL A 1 151 ? -26.847 3.496 24.679 1.00 93.69 151 VAL A N 1
ATOM 1151 C CA . VAL A 1 151 ? -26.334 3.166 23.335 1.00 93.69 151 VAL A CA 1
ATOM 1152 C C . VAL A 1 151 ? -25.020 2.379 23.353 1.00 93.69 151 VAL A C 1
ATOM 1154 O O . VAL A 1 151 ? -24.847 1.480 22.532 1.00 93.69 151 VAL A O 1
ATOM 1157 N N . LEU A 1 152 ? -24.104 2.650 24.290 1.00 90.25 152 LEU A N 1
ATOM 1158 C CA . LEU A 1 152 ? -22.833 1.915 24.391 1.00 90.25 152 LEU A CA 1
ATOM 1159 C C . LEU A 1 152 ? -23.051 0.473 24.870 1.00 90.25 152 LEU A C 1
ATOM 1161 O O . LEU A 1 152 ? -22.491 -0.462 24.295 1.00 90.25 152 LEU A O 1
ATOM 1165 N N . ALA A 1 153 ? -23.910 0.281 25.874 1.00 91.44 153 ALA A N 1
ATOM 1166 C CA . ALA A 1 153 ? -24.301 -1.043 26.351 1.00 91.44 153 ALA A CA 1
ATOM 1167 C C . ALA A 1 153 ? -25.096 -1.814 25.278 1.00 91.44 153 ALA A C 1
ATOM 1169 O O . ALA A 1 153 ? -24.901 -3.016 25.087 1.00 91.44 153 ALA A O 1
ATOM 1170 N N . THR A 1 154 ? -25.931 -1.114 24.507 1.00 95.06 154 THR A N 1
ATOM 1171 C CA . THR A 1 154 ? -26.671 -1.683 23.371 1.00 95.06 154 THR A CA 1
ATOM 1172 C C . THR A 1 154 ? -25.728 -2.089 22.240 1.00 95.06 154 THR A C 1
ATOM 1174 O O . THR A 1 154 ? -25.867 -3.184 21.700 1.00 95.06 154 THR A O 1
ATOM 1177 N N . LEU A 1 155 ? -24.714 -1.275 21.922 1.00 93.75 155 LEU A N 1
ATOM 1178 C CA . LEU A 1 155 ? -23.672 -1.619 20.951 1.00 93.75 155 LEU A CA 1
ATOM 1179 C C . LEU A 1 155 ? -22.896 -2.868 21.387 1.00 93.75 155 LEU A C 1
ATOM 1181 O O . LEU A 1 155 ? -22.640 -3.751 20.564 1.00 93.75 155 LEU A O 1
ATOM 1185 N N . TYR A 1 156 ? -22.560 -2.970 22.678 1.00 91.06 156 TYR A N 1
ATOM 1186 C CA . TYR A 1 156 ? -21.948 -4.170 23.245 1.00 91.06 156 TYR A CA 1
ATOM 1187 C C . TYR A 1 156 ? -22.828 -5.404 23.030 1.00 91.06 156 TYR A C 1
ATOM 1189 O O . TYR A 1 156 ? -22.354 -6.402 22.485 1.00 91.06 156 TYR A O 1
ATOM 1197 N N . ALA A 1 157 ? -24.112 -5.324 23.389 1.00 94.44 157 ALA A N 1
ATOM 1198 C CA . ALA A 1 157 ? -25.059 -6.421 23.221 1.00 94.44 157 ALA A CA 1
ATOM 1199 C C . ALA A 1 157 ? -25.232 -6.806 21.738 1.00 94.44 157 ALA A C 1
ATOM 1201 O O . ALA A 1 157 ? -25.133 -7.983 21.388 1.00 94.44 157 ALA A O 1
ATOM 1202 N N . ALA A 1 158 ? -25.398 -5.825 20.849 1.00 95.12 158 ALA A N 1
ATOM 1203 C CA . ALA A 1 158 ? -25.539 -6.037 19.411 1.00 95.12 158 ALA A CA 1
ATOM 1204 C C . ALA A 1 158 ? -24.309 -6.725 18.802 1.00 95.12 158 ALA A C 1
ATOM 1206 O O . ALA A 1 158 ? -24.453 -7.649 18.003 1.00 95.12 158 ALA A O 1
ATOM 1207 N N . LYS A 1 159 ? -23.092 -6.339 19.205 1.00 90.50 159 LYS A N 1
ATOM 1208 C CA . LYS A 1 159 ? -21.861 -7.016 18.767 1.00 90.50 159 LYS A CA 1
ATOM 1209 C C . LYS A 1 159 ? -21.728 -8.412 19.370 1.00 90.50 159 LYS A C 1
ATOM 1211 O O . LYS A 1 159 ? -21.424 -9.352 18.638 1.00 90.50 159 LYS A O 1
ATOM 1216 N N . LYS A 1 160 ? -21.992 -8.565 20.672 1.00 92.19 160 LYS A N 1
ATOM 1217 C CA . LYS A 1 160 ? -21.931 -9.850 21.387 1.00 92.19 160 LYS A CA 1
ATOM 1218 C C . LYS A 1 160 ? -22.839 -10.901 20.750 1.00 92.19 160 LYS A C 1
ATOM 1220 O O . LYS A 1 160 ? -22.425 -12.048 20.613 1.00 92.19 160 LYS A O 1
ATOM 1225 N N . TYR A 1 161 ? -24.044 -10.506 20.344 1.00 91.62 161 TYR A N 1
ATOM 1226 C CA . TYR A 1 161 ? -25.027 -11.388 19.714 1.00 91.62 161 TYR A CA 1
ATOM 1227 C C . TYR A 1 161 ? -25.044 -11.298 18.182 1.00 91.62 161 TYR A C 1
ATOM 1229 O O . TYR A 1 161 ? -25.918 -11.887 17.557 1.00 91.62 161 TYR A O 1
ATOM 1237 N N . ILE A 1 162 ? -24.072 -10.623 17.562 1.00 91.12 162 ILE A N 1
ATOM 1238 C CA . ILE A 1 162 ? -23.914 -10.525 16.102 1.00 91.12 162 ILE A CA 1
ATOM 1239 C C . ILE A 1 162 ? -25.221 -10.070 15.427 1.00 91.12 162 ILE A C 1
ATOM 1241 O O . ILE A 1 162 ? -25.817 -10.781 14.622 1.00 91.12 162 ILE A O 1
ATOM 1245 N N . VAL A 1 163 ? -25.661 -8.859 15.769 1.00 93.62 163 VAL A N 1
ATOM 1246 C CA . VAL A 1 163 ? -26.813 -8.167 15.174 1.00 93.62 163 VAL A CA 1
ATOM 1247 C C . VAL A 1 163 ? -26.304 -6.905 14.457 1.00 93.62 163 VAL A C 1
ATOM 1249 O O . VAL A 1 163 ? -26.296 -5.815 15.038 1.00 93.62 163 VAL A O 1
ATOM 1252 N N . PRO A 1 164 ? -25.812 -7.022 13.202 1.00 91.75 164 PRO A N 1
ATOM 1253 C CA . PRO A 1 164 ? -25.023 -5.969 12.557 1.00 91.75 164 PRO A CA 1
ATOM 1254 C C . PRO A 1 164 ? -25.803 -4.684 12.283 1.00 91.75 164 PRO A C 1
ATOM 1256 O O . PRO A 1 164 ? -25.249 -3.595 12.396 1.00 91.75 164 PRO A O 1
ATOM 1259 N N . ALA A 1 165 ? -27.087 -4.793 11.936 1.00 92.25 165 ALA A N 1
ATOM 1260 C CA . ALA A 1 165 ? -27.927 -3.635 11.640 1.00 92.25 165 ALA A CA 1
ATOM 1261 C C . ALA A 1 165 ? -28.153 -2.754 12.881 1.00 92.25 165 ALA A C 1
ATOM 1263 O O . ALA A 1 165 ? -28.011 -1.534 12.793 1.00 92.25 165 ALA A O 1
ATOM 1264 N N . LEU A 1 166 ? -28.402 -3.367 14.045 1.00 94.75 166 LEU A N 1
ATOM 1265 C CA . LEU A 1 166 ? -28.489 -2.646 15.314 1.00 94.75 166 LEU A CA 1
ATOM 1266 C C . LEU A 1 166 ? -27.133 -2.049 15.707 1.00 94.75 166 LEU A C 1
ATOM 1268 O O . LEU A 1 166 ? -27.068 -0.873 16.052 1.00 94.75 166 LEU A O 1
ATOM 1272 N N . ALA A 1 167 ? -26.040 -2.813 15.576 1.00 93.31 167 ALA A N 1
ATOM 1273 C CA . ALA A 1 167 ? -24.695 -2.303 15.850 1.00 93.31 167 ALA A CA 1
ATOM 1274 C C . ALA A 1 167 ? -24.368 -1.070 14.987 1.00 93.31 167 ALA A C 1
ATOM 1276 O O . ALA A 1 167 ? -23.896 -0.061 15.506 1.00 93.31 167 ALA A O 1
ATOM 1277 N N . LYS A 1 168 ? -24.698 -1.111 13.689 1.00 92.00 168 LYS A N 1
ATOM 1278 C CA . LYS A 1 168 ? -24.530 0.018 12.765 1.00 92.00 168 LYS A CA 1
ATOM 1279 C C . LYS A 1 168 ? -25.366 1.231 13.174 1.00 92.00 168 LYS A C 1
ATOM 1281 O O . LYS A 1 168 ? -24.872 2.353 13.104 1.00 92.00 168 LYS A O 1
ATOM 1286 N N . ALA A 1 169 ? -26.608 1.025 13.613 1.00 93.25 169 ALA A N 1
ATOM 1287 C CA . ALA A 1 169 ? -27.449 2.112 14.106 1.00 93.25 169 ALA A CA 1
ATOM 1288 C C . ALA A 1 169 ? -26.870 2.751 15.380 1.00 93.25 169 ALA A C 1
ATOM 1290 O O . ALA A 1 169 ? -26.825 3.977 15.472 1.00 93.25 169 ALA A O 1
ATOM 1291 N N . CYS A 1 170 ? -26.348 1.947 16.315 1.00 94.12 170 CYS A N 1
ATOM 1292 C CA . CYS A 1 170 ? -25.657 2.452 17.503 1.00 94.12 170 CYS A CA 1
ATOM 1293 C C . CYS A 1 170 ? -24.415 3.274 17.138 1.00 94.12 170 CYS A C 1
ATOM 1295 O O . CYS A 1 170 ? -24.238 4.370 17.662 1.00 94.12 170 CYS A O 1
ATOM 1297 N N . VAL A 1 171 ? -23.574 2.788 16.217 1.00 91.69 171 VAL A N 1
ATOM 1298 C CA . VAL A 1 171 ? -22.388 3.533 15.757 1.00 91.69 171 VAL A CA 1
ATOM 1299 C C . VAL A 1 171 ? -22.795 4.844 15.088 1.00 91.69 171 VAL A C 1
ATOM 1301 O O . VAL A 1 171 ? -22.254 5.890 15.431 1.00 91.69 171 VAL A O 1
ATOM 1304 N N . SER A 1 172 ? -23.800 4.822 14.209 1.00 90.56 172 SER A N 1
ATOM 1305 C CA . SER A 1 172 ? -24.300 6.032 13.550 1.00 90.56 172 SER A CA 1
ATOM 1306 C C . SER A 1 172 ? -24.833 7.058 14.554 1.00 90.56 172 SER A C 1
ATOM 1308 O O . SER A 1 172 ? -24.530 8.245 14.435 1.00 90.56 172 SER A O 1
ATOM 1310 N N . PHE A 1 173 ? -25.562 6.611 15.581 1.00 91.81 173 PHE A N 1
ATOM 1311 C CA . PHE A 1 173 ? -26.001 7.477 16.672 1.00 91.81 173 PHE A CA 1
ATOM 1312 C C . PHE A 1 173 ? -24.799 8.124 17.379 1.00 91.81 173 PHE A C 1
ATOM 1314 O O . PHE A 1 173 ? -24.742 9.350 17.486 1.00 91.81 173 PHE A O 1
ATOM 1321 N N . LEU A 1 174 ? -23.798 7.323 17.763 1.00 91.38 174 LEU A N 1
ATOM 1322 C CA . LEU A 1 174 ? -22.578 7.798 18.427 1.00 91.38 174 LEU A CA 1
ATOM 1323 C C . LEU A 1 174 ? -21.797 8.815 17.582 1.00 91.38 174 LEU A C 1
ATOM 1325 O O . LEU A 1 174 ? -21.303 9.805 18.121 1.00 91.38 174 LEU A O 1
ATOM 1329 N N . GLU A 1 175 ? -21.715 8.611 16.266 1.00 87.62 175 GLU A N 1
ATOM 1330 C CA . GLU A 1 175 ? -21.083 9.551 15.332 1.00 87.62 175 GLU A CA 1
ATOM 1331 C C . GLU A 1 175 ? -21.841 10.878 15.218 1.00 87.62 175 GLU A C 1
ATOM 1333 O O . GLU A 1 175 ? -21.223 11.936 15.067 1.00 87.62 175 GLU A O 1
ATOM 1338 N N . THR A 1 176 ? -23.175 10.841 15.276 1.00 86.25 176 THR A N 1
ATOM 1339 C CA . THR A 1 176 ? -24.001 12.057 15.243 1.00 86.25 176 THR A CA 1
ATOM 1340 C C . THR A 1 176 ? -23.967 12.834 16.556 1.00 86.25 176 THR A C 1
ATOM 1342 O O . THR A 1 176 ? -24.052 14.059 16.524 1.00 86.25 176 THR A O 1
ATOM 1345 N N . SER A 1 177 ? -23.786 12.149 17.688 1.00 87.88 177 SER A N 1
ATOM 1346 C CA . SER A 1 177 ? -23.658 12.756 19.018 1.00 87.88 177 SER A CA 1
ATOM 1347 C C . SER A 1 177 ? -22.214 13.090 19.413 1.00 87.88 177 SER A C 1
ATOM 1349 O O . SER A 1 177 ? -21.960 13.442 20.566 1.00 87.88 177 SER A O 1
ATOM 1351 N N . LEU A 1 178 ? -21.244 12.913 18.510 1.00 90.00 178 LEU A N 1
ATOM 1352 C CA . LEU A 1 178 ? -19.829 13.119 18.806 1.00 90.00 178 LEU A CA 1
ATOM 1353 C C . LEU A 1 178 ? -19.515 14.615 18.968 1.00 90.00 178 LEU A C 1
ATOM 1355 O O . LEU A 1 178 ? -19.612 15.399 18.025 1.00 90.00 178 LEU A O 1
ATOM 1359 N N . GLU A 1 179 ? -19.056 14.985 20.157 1.00 89.44 179 GLU A N 1
ATOM 1360 C CA . GLU A 1 179 ? -18.652 16.335 20.542 1.00 89.44 179 GLU A CA 1
ATOM 1361 C C . GLU A 1 179 ? -17.273 16.303 21.215 1.00 89.44 179 GLU A C 1
ATOM 1363 O O . GLU A 1 179 ? -16.858 15.282 21.760 1.00 89.44 179 GLU A O 1
ATOM 1368 N N . ALA A 1 180 ? -16.561 17.434 21.281 1.00 89.94 180 ALA A N 1
ATOM 1369 C CA . ALA A 1 180 ? -15.265 17.482 21.973 1.00 89.94 180 ALA A CA 1
ATOM 1370 C C . ALA A 1 180 ? -15.334 16.959 23.420 1.00 89.94 180 ALA A C 1
ATOM 1372 O O . ALA A 1 180 ? -14.402 16.305 23.878 1.00 89.94 180 ALA A O 1
ATOM 1373 N N . LYS A 1 181 ? -16.456 17.187 24.118 1.00 91.50 181 LYS A N 1
ATOM 1374 C CA . LYS A 1 181 ? -16.649 16.786 25.519 1.00 91.50 181 LYS A CA 1
ATOM 1375 C C . LYS A 1 181 ? -16.729 15.272 25.732 1.00 91.50 181 LYS A C 1
ATOM 1377 O O . LYS A 1 181 ? -16.320 14.803 26.788 1.00 91.50 181 LYS A O 1
ATOM 1382 N N . ASN A 1 182 ? -17.262 14.521 24.765 1.00 91.62 182 ASN A N 1
ATOM 1383 C CA . ASN A 1 182 ? -17.408 13.063 24.859 1.00 91.62 182 ASN A CA 1
ATOM 1384 C C . ASN A 1 182 ? -16.418 12.302 23.956 1.00 91.62 182 ASN A C 1
ATOM 1386 O O . ASN A 1 182 ? -16.274 11.088 24.100 1.00 91.62 182 ASN A O 1
ATOM 1390 N N . ALA A 1 183 ? -15.674 12.997 23.087 1.00 94.25 183 ALA A N 1
ATOM 1391 C CA . ALA A 1 183 ? -14.754 12.387 22.130 1.00 94.25 183 ALA A CA 1
ATOM 1392 C C . ALA A 1 183 ? -13.668 11.520 22.782 1.00 94.25 183 ALA A C 1
ATOM 1394 O O . ALA A 1 183 ? -13.306 10.487 22.228 1.00 94.25 183 ALA A O 1
ATOM 1395 N N . CYS A 1 184 ? -13.151 11.889 23.960 1.00 94.62 184 CYS A N 1
ATOM 1396 C CA . CYS A 1 184 ? -12.139 11.083 24.653 1.00 94.62 184 CYS A CA 1
ATOM 1397 C C . CYS A 1 184 ? -12.705 9.755 25.181 1.00 94.62 184 CYS A C 1
ATOM 1399 O O . CYS A 1 184 ? -12.053 8.716 25.043 1.00 94.62 184 CYS A O 1
ATOM 1401 N N . VAL A 1 185 ? -13.927 9.770 25.722 1.00 91.56 185 VAL A N 1
ATOM 1402 C CA . VAL A 1 185 ? -14.625 8.553 26.165 1.00 91.56 185 VAL A CA 1
ATOM 1403 C C . VAL A 1 185 ? -14.950 7.689 24.955 1.00 91.56 185 VAL A C 1
ATOM 1405 O O . VAL A 1 185 ? -14.563 6.524 24.917 1.00 91.56 185 VAL A O 1
ATOM 1408 N N . LEU A 1 186 ? -15.556 8.269 23.914 1.00 92.12 186 LEU A N 1
ATOM 1409 C CA . LEU A 1 186 ? -15.880 7.555 22.677 1.00 92.12 186 LEU A CA 1
ATOM 1410 C C . LEU A 1 186 ? -14.640 7.028 21.949 1.00 92.12 186 LEU A C 1
ATOM 1412 O O . LEU A 1 186 ? -14.703 5.973 21.325 1.00 92.12 186 LEU A O 1
ATOM 1416 N N . LEU A 1 187 ? -13.482 7.676 22.078 1.00 93.44 187 LEU A N 1
ATOM 1417 C CA . LEU A 1 187 ? -12.215 7.135 21.594 1.00 93.44 187 LEU A CA 1
ATOM 1418 C C . LEU A 1 187 ? -11.824 5.858 22.352 1.00 93.44 187 LEU A C 1
ATOM 1420 O O . LEU A 1 187 ? -11.450 4.867 21.725 1.00 93.44 187 LEU A O 1
ATOM 1424 N N . SER A 1 188 ? -11.905 5.861 23.686 1.00 89.62 188 SER A N 1
ATOM 1425 C CA . SER A 1 188 ? -11.639 4.658 24.490 1.00 89.62 188 SER A CA 1
ATOM 1426 C C . SER A 1 188 ? -12.621 3.533 24.126 1.00 89.62 188 SER A C 1
ATOM 1428 O O . SER A 1 188 ? -12.202 2.408 23.836 1.00 89.62 188 SER A O 1
ATOM 1430 N N . GLN A 1 189 ? -13.912 3.860 24.008 1.00 85.75 189 GLN A N 1
ATOM 1431 C CA . GLN A 1 189 ? -14.965 2.899 23.677 1.00 85.75 189 GLN A CA 1
ATOM 1432 C C . GLN A 1 189 ? -14.872 2.375 22.237 1.00 85.75 189 GLN A C 1
ATOM 1434 O O . GLN A 1 189 ? -14.945 1.171 22.016 1.00 85.75 189 GLN A O 1
ATOM 1439 N N . SER A 1 190 ? -14.633 3.222 21.237 1.00 88.88 190 SER A N 1
ATOM 1440 C CA . SER A 1 190 ? -14.484 2.785 19.837 1.00 88.88 190 SER A CA 1
ATOM 1441 C C . SER A 1 190 ? -13.301 1.832 19.652 1.00 88.88 190 SER A C 1
ATOM 1443 O O . SER A 1 190 ? -13.394 0.873 18.889 1.00 88.88 190 SER A O 1
ATOM 1445 N N . ARG A 1 191 ? -12.220 2.005 20.425 1.00 84.00 191 ARG A N 1
ATOM 1446 C CA . ARG A 1 191 ? -11.097 1.052 20.477 1.00 84.00 191 ARG A CA 1
ATOM 1447 C C . ARG A 1 191 ? -11.448 -0.260 21.181 1.00 84.00 191 ARG A C 1
ATOM 1449 O O . ARG A 1 191 ? -10.812 -1.286 20.912 1.00 84.00 191 ARG A O 1
ATOM 1456 N N . LEU A 1 192 ? -12.393 -0.239 22.120 1.00 81.50 192 LEU A N 1
ATOM 1457 C CA . LEU A 1 192 ? -12.924 -1.442 22.760 1.00 81.50 192 LEU A CA 1
ATOM 1458 C C . LEU A 1 192 ? -13.816 -2.225 21.789 1.00 81.50 192 LEU A C 1
ATOM 1460 O O . LEU A 1 192 ? -13.649 -3.436 21.682 1.00 81.50 192 LEU A O 1
ATOM 1464 N N . PHE A 1 193 ? -14.687 -1.524 21.060 1.00 80.75 193 PHE A N 1
ATOM 1465 C CA . PHE A 1 193 ? -15.630 -2.090 20.091 1.00 80.75 193 PHE A CA 1
ATOM 1466 C C . PHE A 1 193 ? -15.039 -2.370 18.705 1.00 80.75 193 PHE A C 1
ATOM 1468 O O . PHE A 1 193 ? -15.709 -2.997 17.886 1.00 80.75 193 PHE A O 1
ATOM 1475 N N . GLU A 1 194 ? -13.798 -1.944 18.461 1.00 81.31 194 GLU A N 1
ATOM 1476 C CA . GLU A 1 194 ? -13.088 -2.089 17.185 1.00 81.31 194 GLU A CA 1
ATOM 1477 C C . GLU A 1 194 ? -13.818 -1.399 16.022 1.00 81.31 194 GLU A C 1
ATOM 1479 O O . GLU A 1 194 ? -14.012 -1.973 14.957 1.00 81.31 194 GLU A O 1
ATOM 1484 N N . GLU A 1 195 ? -14.217 -0.145 16.246 1.00 84.25 195 GLU A N 1
ATOM 1485 C CA . GLU A 1 195 ? -14.872 0.723 15.262 1.00 84.25 195 GLU A CA 1
ATOM 1486 C C . GLU A 1 195 ? -13.872 1.761 14.722 1.00 84.25 195 GLU A C 1
ATOM 1488 O O . GLU A 1 195 ? -13.739 2.846 15.301 1.00 84.25 195 GLU A O 1
ATOM 1493 N N . PRO A 1 196 ? -13.115 1.451 13.648 1.00 84.44 196 PRO A N 1
ATOM 1494 C CA . PRO A 1 196 ? -12.032 2.309 13.170 1.00 84.44 196 PRO A CA 1
ATOM 1495 C C . PRO A 1 196 ? -12.538 3.643 12.615 1.00 84.44 196 PRO A C 1
ATOM 1497 O O . PRO A 1 196 ? -11.866 4.660 12.785 1.00 84.44 196 PRO A O 1
ATOM 1500 N N . GLU A 1 197 ? -13.720 3.655 11.995 1.00 83.94 197 GLU A N 1
ATOM 1501 C CA . GLU A 1 197 ? -14.351 4.869 11.470 1.00 83.94 197 GLU A CA 1
ATOM 1502 C C . GLU A 1 197 ? -14.702 5.824 12.617 1.00 83.94 197 GLU A C 1
ATOM 1504 O O . GLU A 1 197 ? -14.238 6.966 12.630 1.00 83.94 197 GLU A O 1
ATOM 1509 N N . LEU A 1 198 ? -15.377 5.326 13.660 1.00 87.56 198 LEU A N 1
ATOM 1510 C CA . LEU A 1 198 ? -15.666 6.102 14.867 1.00 87.56 198 LEU A CA 1
ATOM 1511 C C . LEU A 1 198 ? -14.381 6.549 15.586 1.00 87.56 198 LEU A C 1
ATOM 1513 O O . LEU A 1 198 ? -14.295 7.693 16.032 1.00 87.56 198 LEU A O 1
ATOM 1517 N N . THR A 1 199 ? -13.353 5.694 15.669 1.00 90.75 199 THR A N 1
ATOM 1518 C CA . THR A 1 199 ? -12.038 6.069 16.221 1.00 90.75 199 THR A CA 1
ATOM 1519 C C . THR A 1 199 ? -11.413 7.226 15.441 1.00 90.75 199 THR A C 1
ATOM 1521 O O . THR A 1 199 ? -10.916 8.178 16.044 1.00 90.75 199 THR A O 1
ATOM 1524 N N . GLN A 1 200 ? -11.441 7.170 14.109 1.00 90.12 200 GLN A N 1
ATOM 1525 C CA . GLN A 1 200 ? -10.918 8.231 13.254 1.00 90.12 200 GLN A CA 1
ATOM 1526 C C . GLN A 1 200 ? -11.702 9.535 13.446 1.00 90.12 200 GLN A C 1
ATOM 1528 O O . GLN A 1 200 ? -11.093 10.592 13.606 1.00 90.12 200 GLN A O 1
ATOM 1533 N N . ARG A 1 201 ? -13.035 9.462 13.532 1.00 87.12 201 ARG A N 1
ATOM 1534 C CA . ARG A 1 201 ? -13.886 10.619 13.845 1.00 87.12 201 ARG A CA 1
ATOM 1535 C C . ARG A 1 201 ? -13.560 11.235 15.201 1.00 87.12 201 ARG A C 1
ATOM 1537 O O . ARG A 1 201 ? -13.440 12.454 15.303 1.00 87.12 201 ARG A O 1
ATOM 1544 N N . CYS A 1 202 ? -13.353 10.411 16.228 1.00 93.19 202 CYS A N 1
ATOM 1545 C CA . CYS A 1 202 ? -12.928 10.895 17.541 1.00 93.19 202 CYS A CA 1
ATOM 1546 C C . CYS A 1 202 ? -11.593 11.644 17.441 1.00 93.19 202 CYS A C 1
ATOM 1548 O O . CYS A 1 202 ? -11.452 12.715 18.026 1.00 93.19 202 CYS A O 1
ATOM 1550 N N . TRP A 1 203 ? -10.631 11.130 16.666 1.00 93.00 203 TRP A N 1
ATOM 1551 C CA . TRP A 1 203 ? -9.353 11.812 16.459 1.00 93.00 203 TRP A CA 1
ATOM 1552 C C . TRP A 1 203 ? -9.481 13.144 15.728 1.00 93.00 203 TRP A C 1
ATOM 1554 O O . TRP A 1 203 ? -8.819 14.097 16.129 1.00 93.00 203 TRP A O 1
ATOM 1564 N N . GLU A 1 204 ? -10.329 13.234 14.703 1.00 88.56 204 GLU A N 1
ATOM 1565 C CA . GLU A 1 204 ? -10.599 14.491 13.992 1.00 88.56 204 GLU A CA 1
ATOM 1566 C C . GLU A 1 204 ? -11.093 15.576 14.957 1.00 88.56 204 GLU A C 1
ATOM 1568 O O . GLU A 1 204 ? -10.572 16.692 14.953 1.00 88.56 204 GLU A O 1
ATOM 1573 N N . VAL A 1 205 ? -12.043 15.228 15.830 1.00 89.81 205 VAL A N 1
ATOM 1574 C CA . VAL A 1 205 ? -12.586 16.142 16.845 1.00 89.81 205 VAL A CA 1
ATOM 1575 C C . VAL A 1 205 ? -11.537 16.481 17.906 1.00 89.81 205 VAL A C 1
ATOM 1577 O O . VAL A 1 205 ? -11.357 17.655 18.227 1.00 89.81 205 VAL A O 1
ATOM 1580 N N . ILE A 1 206 ? -10.810 15.487 18.429 1.00 93.38 206 ILE A N 1
ATOM 1581 C CA . ILE A 1 206 ? -9.775 15.694 19.455 1.00 93.38 206 ILE A CA 1
ATOM 1582 C C . ILE A 1 206 ? -8.639 16.569 18.920 1.00 93.38 206 ILE A C 1
ATOM 1584 O O . ILE A 1 206 ? -8.181 17.456 19.629 1.00 93.38 206 ILE A O 1
ATOM 1588 N N . ASP A 1 207 ? -8.175 16.368 17.689 1.00 90.06 207 ASP A N 1
ATOM 1589 C CA . ASP A 1 207 ? -7.096 17.186 17.132 1.00 90.06 207 ASP A CA 1
ATOM 1590 C C . ASP A 1 207 ? -7.552 18.612 16.816 1.00 90.06 207 ASP A C 1
ATOM 1592 O O . ASP A 1 207 ? -6.803 19.565 17.045 1.00 90.06 207 ASP A O 1
ATOM 1596 N N . ALA A 1 208 ? -8.774 18.765 16.297 1.00 84.94 208 ALA A N 1
ATOM 1597 C CA . ALA A 1 208 ? -9.334 20.068 15.968 1.00 84.94 208 ALA A CA 1
ATOM 1598 C C . ALA A 1 208 ? -9.682 20.881 17.224 1.00 84.94 208 ALA A C 1
ATOM 1600 O O . ALA A 1 208 ? -9.487 22.093 17.237 1.00 84.94 208 ALA A O 1
ATOM 1601 N N . GLN A 1 209 ? -10.182 20.235 18.279 1.00 88.56 209 GLN A N 1
ATOM 1602 C CA . GLN A 1 209 ? -10.711 20.873 19.489 1.00 88.56 209 GLN A CA 1
ATOM 1603 C C . GLN A 1 209 ? -10.037 20.336 20.762 1.00 88.56 209 GLN A C 1
ATOM 1605 O O . GLN A 1 209 ? -10.685 20.113 21.785 1.00 88.56 209 GLN A O 1
ATOM 1610 N N . ALA A 1 210 ? -8.714 20.159 20.707 1.00 91.50 210 ALA A N 1
ATOM 1611 C CA . ALA A 1 210 ? -7.918 19.520 21.756 1.00 91.50 210 ALA A CA 1
ATOM 1612 C C . ALA A 1 210 ? -8.101 20.144 23.146 1.00 91.50 210 ALA A C 1
ATOM 1614 O O . ALA A 1 210 ? -8.227 19.416 24.124 1.00 91.50 210 ALA A O 1
ATOM 1615 N N . GLU A 1 211 ? -8.140 21.475 23.253 1.00 91.12 211 GLU A N 1
ATOM 1616 C CA . GLU A 1 211 ? -8.322 22.157 24.544 1.00 91.12 211 GLU A CA 1
ATOM 1617 C C . GLU A 1 211 ? -9.680 21.828 25.179 1.00 91.12 211 GLU A C 1
ATOM 1619 O O . GLU A 1 211 ? -9.728 21.484 26.358 1.00 91.12 211 GLU A O 1
ATOM 1624 N N . LEU A 1 212 ? -10.762 21.829 24.394 1.00 91.12 212 LEU A N 1
ATOM 1625 C CA . LEU A 1 212 ? -12.097 21.460 24.875 1.00 91.12 212 LEU A CA 1
ATOM 1626 C C . LEU A 1 212 ? -12.183 19.973 25.242 1.00 91.12 212 LEU A C 1
ATOM 1628 O O . LEU A 1 212 ? -12.818 19.625 26.235 1.00 91.12 212 LEU A O 1
ATOM 1632 N N . ALA A 1 213 ? -11.535 19.108 24.460 1.00 94.38 213 ALA A N 1
ATOM 1633 C CA . ALA A 1 213 ? -11.546 17.670 24.693 1.00 94.38 213 ALA A CA 1
ATOM 1634 C C . ALA A 1 213 ? -10.756 17.281 25.950 1.00 94.38 213 ALA A C 1
ATOM 1636 O O . ALA A 1 213 ? -11.276 16.570 26.805 1.00 94.38 213 ALA A O 1
ATOM 1637 N N . LEU A 1 214 ? -9.530 17.785 26.111 1.00 95.25 214 LEU A N 1
ATOM 1638 C CA . LEU A 1 214 ? -8.648 17.430 27.231 1.00 95.25 214 LEU A CA 1
ATOM 1639 C C . LEU A 1 214 ? -9.084 18.049 28.568 1.00 95.25 214 LEU A C 1
ATOM 1641 O O . LEU A 1 214 ? -8.736 17.521 29.622 1.00 95.25 214 LEU A O 1
ATOM 1645 N N . LEU A 1 215 ? -9.835 19.154 28.546 1.00 93.31 215 LEU A N 1
ATOM 1646 C CA . LEU A 1 215 ? -10.401 19.772 29.752 1.00 93.31 215 LEU A CA 1
ATOM 1647 C C . LEU A 1 215 ? -11.794 19.238 30.119 1.00 93.31 215 LEU A C 1
ATOM 1649 O O . LEU A 1 215 ? -12.373 19.688 31.106 1.00 93.31 215 LEU A O 1
ATOM 1653 N N . SER A 1 216 ? -12.343 18.304 29.340 1.00 94.94 216 SER A N 1
ATOM 1654 C CA . SER A 1 216 ? -13.653 17.711 29.609 1.00 94.94 216 SER A CA 1
ATOM 1655 C C . SER A 1 216 ? -13.627 16.723 30.781 1.00 94.94 216 SER A C 1
ATOM 1657 O O . SER A 1 216 ? -12.600 16.111 31.083 1.00 94.94 216 SER A O 1
ATOM 1659 N N . GLU A 1 217 ? -14.787 16.509 31.408 1.00 91.75 217 GLU A N 1
ATOM 1660 C CA . GLU A 1 217 ? -14.970 15.429 32.389 1.00 91.75 217 GLU A CA 1
ATOM 1661 C C . GLU A 1 217 ? -14.722 14.057 31.747 1.00 91.75 217 GLU A C 1
ATOM 1663 O O . GLU A 1 217 ? -14.041 13.219 32.336 1.00 91.75 217 GLU A O 1
ATOM 1668 N N . GLY A 1 218 ? -15.134 13.881 30.487 1.00 91.06 218 GLY A N 1
ATOM 1669 C CA . GLY A 1 218 ? -14.914 12.651 29.731 1.00 91.06 218 GLY A CA 1
ATOM 1670 C C . GLY A 1 218 ? -13.435 12.288 29.550 1.00 91.06 218 GLY A C 1
ATOM 1671 O O . GLY A 1 218 ? -13.081 11.111 29.538 1.00 91.06 218 GLY A O 1
ATOM 1672 N N . PHE A 1 219 ? -12.525 13.266 29.478 1.00 95.75 219 PHE A N 1
ATOM 1673 C CA . PHE A 1 219 ? -11.088 12.975 29.485 1.00 95.75 219 PHE A CA 1
ATOM 1674 C C . PHE A 1 219 ? -10.631 12.341 30.803 1.00 95.75 219 PHE A C 1
ATOM 1676 O O . PHE A 1 219 ? -9.743 11.496 30.792 1.00 95.75 219 PHE A O 1
ATOM 1683 N N . CYS A 1 220 ? -11.234 12.701 31.938 1.00 94.19 220 CYS A N 1
ATOM 1684 C CA . CYS A 1 220 ? -10.867 12.146 33.240 1.00 94.19 220 CYS A CA 1
ATOM 1685 C C . CYS A 1 220 ? -11.317 10.686 33.413 1.00 94.19 220 CYS A C 1
ATOM 1687 O O . CYS A 1 220 ? -10.770 9.989 34.270 1.00 94.19 220 CYS A O 1
ATOM 1689 N N . GLU A 1 221 ? -12.270 10.212 32.609 1.00 90.56 221 GLU A N 1
ATOM 1690 C CA . GLU A 1 221 ? -12.848 8.861 32.665 1.00 90.56 221 GLU A CA 1
ATOM 1691 C C . GLU A 1 221 ? -12.085 7.818 31.834 1.00 90.56 221 GLU A C 1
ATOM 1693 O O . GLU A 1 221 ? -12.310 6.620 31.994 1.00 90.56 221 GLU A O 1
ATOM 1698 N N . ILE A 1 222 ? -11.165 8.243 30.963 1.00 94.19 222 ILE A N 1
ATOM 1699 C CA . ILE A 1 222 ? -10.445 7.324 30.073 1.00 94.19 222 ILE A CA 1
ATOM 1700 C C . ILE A 1 222 ? -9.448 6.433 30.821 1.00 94.19 222 ILE A C 1
ATOM 1702 O O . ILE A 1 222 ? -8.861 6.808 31.839 1.00 94.19 222 ILE A O 1
ATOM 1706 N N . ASP A 1 223 ? -9.168 5.270 30.240 1.00 91.06 223 ASP A N 1
ATOM 1707 C CA . ASP A 1 223 ? -8.132 4.357 30.703 1.00 91.06 223 ASP A CA 1
ATOM 1708 C C . ASP A 1 223 ? -6.711 4.894 30.441 1.00 91.06 223 ASP A C 1
ATOM 1710 O O . ASP A 1 223 ? -6.451 5.643 29.493 1.00 91.06 223 ASP A O 1
ATOM 1714 N N . LYS A 1 224 ? -5.751 4.459 31.266 1.00 92.81 224 LYS A N 1
ATOM 1715 C CA . LYS A 1 224 ? -4.341 4.869 31.166 1.00 92.81 224 LYS A CA 1
ATOM 1716 C C . LYS A 1 224 ? -3.710 4.622 29.779 1.00 92.81 224 LYS A C 1
ATOM 1718 O O . LYS A 1 224 ? -3.009 5.511 29.299 1.00 92.81 224 LYS A O 1
ATOM 1723 N N . PRO A 1 225 ? -3.931 3.481 29.098 1.00 93.31 225 PRO A N 1
ATOM 1724 C CA . PRO A 1 225 ? -3.467 3.307 27.721 1.00 93.31 225 PRO A CA 1
ATOM 1725 C C . PRO A 1 225 ? -4.005 4.365 26.747 1.00 93.31 225 PRO A C 1
ATOM 1727 O O . PRO A 1 225 ? -3.254 4.855 25.904 1.00 93.31 225 PRO A O 1
ATOM 1730 N N . THR A 1 226 ? -5.285 4.735 26.844 1.00 93.19 226 THR A N 1
ATOM 1731 C CA . THR A 1 226 ? -5.858 5.814 26.019 1.00 93.19 226 THR A CA 1
ATOM 1732 C C . THR A 1 226 ? -5.229 7.168 26.349 1.00 93.19 226 THR A C 1
ATOM 1734 O O . THR A 1 226 ? -4.852 7.891 25.425 1.00 93.19 226 THR A O 1
ATOM 1737 N N . LEU A 1 227 ? -5.016 7.474 27.635 1.00 95.88 227 LEU A N 1
ATOM 1738 C CA . LEU A 1 227 ? -4.274 8.664 28.064 1.00 95.88 227 LEU A CA 1
ATOM 1739 C C . LEU A 1 227 ? -2.889 8.730 27.402 1.00 95.88 227 LEU A C 1
ATOM 1741 O O . LEU A 1 227 ? -2.535 9.752 26.820 1.00 95.88 227 LEU A O 1
ATOM 1745 N N . GLU A 1 228 ? -2.106 7.650 27.465 1.00 95.25 228 GLU A N 1
ATOM 1746 C CA . GLU A 1 228 ? -0.749 7.615 26.904 1.00 95.25 228 GLU A CA 1
ATOM 1747 C C . GLU A 1 228 ? -0.737 7.888 25.392 1.00 95.25 228 GLU A C 1
ATOM 1749 O O . GLU A 1 228 ? 0.117 8.634 24.909 1.00 95.25 228 GLU A O 1
ATOM 1754 N N . ILE A 1 229 ? -1.708 7.349 24.648 1.00 94.69 229 ILE A N 1
ATOM 1755 C CA . ILE A 1 229 ? -1.824 7.572 23.199 1.00 94.69 229 ILE A CA 1
ATOM 1756 C C . ILE A 1 229 ? -2.194 9.027 22.893 1.00 94.69 229 ILE A C 1
ATOM 1758 O O . ILE A 1 229 ? -1.611 9.621 21.984 1.00 94.69 229 ILE A O 1
ATOM 1762 N N . ILE A 1 230 ? -3.116 9.626 23.657 1.00 95.25 230 ILE A N 1
ATOM 1763 C CA . ILE A 1 230 ? -3.453 11.048 23.503 1.00 95.25 230 ILE A CA 1
ATOM 1764 C C . ILE A 1 230 ? -2.214 11.906 23.797 1.00 95.25 230 ILE A C 1
ATOM 1766 O O . ILE A 1 230 ? -1.842 12.747 22.982 1.00 95.25 230 ILE A O 1
ATOM 1770 N N . LEU A 1 231 ? -1.501 11.655 24.900 1.00 95.31 231 LEU A N 1
ATOM 1771 C CA . LEU A 1 231 ? -0.310 12.429 25.268 1.00 95.31 231 LEU A CA 1
ATOM 1772 C C . LEU A 1 231 ? 0.857 12.268 24.277 1.00 95.31 231 LEU A C 1
ATOM 1774 O O . LEU A 1 231 ? 1.651 13.198 24.125 1.00 95.31 231 LEU A O 1
ATOM 1778 N N . GLN A 1 232 ? 0.969 11.142 23.568 1.00 94.56 232 GLN A N 1
ATOM 1779 C CA . GLN A 1 232 ? 1.982 10.929 22.520 1.00 94.56 232 GLN A CA 1
ATOM 1780 C C . GLN A 1 232 ? 1.686 11.675 21.216 1.00 94.56 232 GLN A C 1
ATOM 1782 O O . GLN A 1 232 ? 2.601 11.934 20.436 1.00 94.56 232 GLN A O 1
ATOM 1787 N N . ARG A 1 233 ? 0.428 12.040 20.970 1.00 93.12 233 ARG A N 1
ATOM 1788 C CA . ARG A 1 233 ? -0.036 12.499 19.662 1.00 93.12 233 ARG A CA 1
ATOM 1789 C C . ARG A 1 233 ? 0.582 13.841 19.237 1.00 93.12 233 ARG A C 1
ATOM 1791 O O . ARG A 1 233 ? 0.459 14.853 19.929 1.00 93.12 233 ARG A O 1
ATOM 1798 N N . GLU A 1 234 ? 1.235 13.859 18.072 1.00 90.75 234 GLU A N 1
ATOM 1799 C CA . GLU A 1 234 ? 1.915 15.045 17.509 1.00 90.75 234 GLU A CA 1
ATOM 1800 C C . GLU A 1 234 ? 0.954 16.100 16.943 1.00 90.75 234 GLU A C 1
ATOM 1802 O O . GLU A 1 234 ? 1.301 17.279 16.867 1.00 90.75 234 GLU A O 1
ATOM 1807 N N . THR A 1 235 ? -0.244 15.683 16.534 1.00 90.44 235 THR A N 1
ATOM 1808 C CA . THR A 1 235 ? -1.232 16.515 15.831 1.00 90.44 235 THR A CA 1
ATOM 1809 C C . THR A 1 235 ? -2.106 17.356 16.758 1.00 90.44 235 THR A C 1
ATOM 1811 O O . THR A 1 235 ? -2.826 18.222 16.265 1.00 90.44 235 THR A O 1
ATOM 1814 N N . LEU A 1 236 ? -2.008 17.172 18.082 1.00 88.62 236 LEU A N 1
ATOM 1815 C CA . LEU A 1 236 ? -2.767 17.966 19.047 1.00 88.62 236 LEU A CA 1
ATOM 1816 C C . LEU A 1 236 ? -2.394 19.447 18.936 1.00 88.62 236 LEU A C 1
ATOM 1818 O O . LEU A 1 236 ? -1.268 19.849 19.247 1.00 88.62 236 LEU A O 1
ATOM 1822 N N . HIS A 1 237 ? -3.357 20.270 18.530 1.00 81.69 237 HIS A N 1
ATOM 1823 C CA . HIS A 1 237 ? -3.191 21.715 18.465 1.00 81.69 237 HIS A CA 1
ATOM 1824 C C . HIS A 1 237 ? -3.536 22.361 19.816 1.00 81.69 237 HIS A C 1
ATOM 1826 O O . HIS A 1 237 ? -4.611 22.925 19.999 1.00 81.69 237 HIS A O 1
ATOM 1832 N N . ILE A 1 238 ? -2.632 22.236 20.791 1.00 87.94 238 ILE A N 1
ATOM 1833 C CA . ILE A 1 238 ? -2.857 22.696 22.169 1.00 87.94 238 ILE A CA 1
ATOM 1834 C C . ILE A 1 238 ? -1.565 23.204 22.824 1.00 87.94 238 ILE A C 1
ATOM 1836 O O . ILE A 1 238 ? -0.461 22.761 22.502 1.00 87.94 238 ILE A O 1
ATOM 1840 N N . ARG A 1 239 ? -1.698 24.142 23.770 1.00 89.69 239 ARG A N 1
ATOM 1841 C CA . ARG A 1 239 ? -0.593 24.573 24.638 1.00 89.69 239 ARG A CA 1
ATOM 1842 C C . ARG A 1 239 ? -0.221 23.455 25.604 1.00 89.69 239 ARG A C 1
ATOM 1844 O O . ARG A 1 239 ? -1.085 22.905 26.282 1.00 89.69 239 ARG A O 1
ATOM 1851 N N . GLU A 1 240 ? 1.072 23.184 25.749 1.00 93.94 240 GLU A N 1
ATOM 1852 C CA . GLU A 1 240 ? 1.520 22.074 26.594 1.00 93.94 240 GLU A CA 1
ATOM 1853 C C . GLU A 1 240 ? 1.176 22.274 28.081 1.00 93.94 240 GLU A C 1
ATOM 1855 O O . GLU A 1 240 ? 0.967 21.295 28.791 1.00 93.94 240 GLU A O 1
ATOM 1860 N N . LEU A 1 241 ? 1.037 23.522 28.553 1.00 94.31 241 LEU A N 1
ATOM 1861 C CA . LEU A 1 241 ? 0.536 23.808 29.906 1.00 94.31 241 LEU A CA 1
ATOM 1862 C C . LEU A 1 241 ? -0.853 23.193 30.144 1.00 94.31 241 LEU A C 1
ATOM 1864 O O . LEU A 1 241 ? -1.111 22.639 31.209 1.00 94.31 241 LEU A O 1
ATOM 1868 N N . VAL A 1 242 ? -1.732 23.247 29.143 1.00 94.44 242 VAL A N 1
ATOM 1869 C CA . VAL A 1 242 ? -3.082 22.680 29.241 1.00 94.44 242 VAL A CA 1
ATOM 1870 C C . VAL A 1 242 ? -3.023 21.154 29.229 1.00 94.44 242 VAL A C 1
ATOM 1872 O O . VAL A 1 242 ? -3.734 20.514 29.994 1.00 94.44 242 VAL A O 1
ATOM 1875 N N . VAL A 1 243 ? -2.121 20.563 28.438 1.00 95.81 243 VAL A N 1
ATOM 1876 C CA . VAL A 1 243 ? -1.865 19.111 28.449 1.00 95.81 243 VAL A CA 1
ATOM 1877 C C . VAL A 1 243 ? -1.406 18.648 29.833 1.00 95.81 243 VAL A C 1
ATOM 1879 O O . VAL A 1 243 ? -1.880 17.632 30.339 1.00 95.81 243 VAL A O 1
ATOM 1882 N N . PHE A 1 244 ? -0.516 19.412 30.470 1.00 96.06 244 PHE A N 1
ATOM 1883 C CA . PHE A 1 244 ? -0.067 19.145 31.834 1.00 96.06 244 PHE A CA 1
ATOM 1884 C C . PHE A 1 244 ? -1.219 19.226 32.845 1.00 96.06 244 PHE A C 1
ATOM 1886 O O . PHE A 1 244 ? -1.378 18.318 33.661 1.00 96.06 244 PHE A O 1
ATOM 1893 N N . GLN A 1 245 ? -2.060 20.263 32.759 1.00 95.38 245 GLN A N 1
ATOM 1894 C CA . GLN A 1 245 ? -3.229 20.405 33.630 1.00 95.38 245 GLN A CA 1
ATOM 1895 C C . GLN A 1 245 ? -4.237 19.264 33.433 1.00 95.38 245 GLN A C 1
ATOM 1897 O O . GLN A 1 245 ? -4.739 18.711 34.409 1.00 95.38 245 GLN A O 1
ATOM 1902 N N . ALA A 1 246 ? -4.498 18.869 32.187 1.00 96.31 246 ALA A N 1
ATOM 1903 C CA . ALA A 1 246 ? -5.372 17.746 31.868 1.00 96.31 246 ALA A CA 1
ATOM 1904 C C . ALA A 1 246 ? -4.837 16.434 32.463 1.00 96.31 246 ALA A C 1
ATOM 1906 O O . ALA A 1 246 ? -5.583 15.694 33.103 1.00 96.31 246 ALA A O 1
ATOM 1907 N N . ALA A 1 247 ? -3.531 16.172 32.340 1.00 96.88 247 ALA A N 1
ATOM 1908 C CA . ALA A 1 247 ? -2.897 15.004 32.948 1.00 96.88 247 ALA A CA 1
ATOM 1909 C C . ALA A 1 247 ? -3.010 15.008 34.486 1.00 96.88 247 ALA A C 1
ATOM 1911 O O . ALA A 1 247 ? -3.252 13.960 35.083 1.00 96.88 247 ALA A O 1
ATOM 1912 N N . LEU A 1 248 ? -2.888 16.172 35.135 1.00 95.31 248 LEU A N 1
ATOM 1913 C CA . LEU A 1 248 ? -3.109 16.315 36.580 1.00 95.31 248 LEU A CA 1
ATOM 1914 C C . LEU A 1 248 ? -4.567 16.057 36.987 1.00 95.31 248 LEU A C 1
ATOM 1916 O O . LEU A 1 248 ? -4.814 15.390 37.995 1.00 95.31 248 LEU A O 1
ATOM 1920 N N . ASN A 1 249 ? -5.532 16.552 36.210 1.00 95.81 249 ASN A N 1
ATOM 1921 C CA . ASN A 1 249 ? -6.955 16.310 36.453 1.00 95.81 249 ASN A CA 1
ATOM 1922 C C . ASN A 1 249 ? -7.276 14.814 36.327 1.00 95.81 249 ASN A C 1
ATOM 1924 O O . ASN A 1 249 ? -7.883 14.237 37.229 1.00 95.81 249 ASN A O 1
ATOM 1928 N N . TRP A 1 250 ? -6.764 14.161 35.280 1.00 97.44 250 TRP A N 1
ATOM 1929 C CA . TRP A 1 250 ? -6.879 12.713 35.112 1.00 97.44 250 TRP A CA 1
ATOM 1930 C C . TRP A 1 250 ? -6.237 11.948 36.278 1.00 97.44 250 TRP A C 1
ATOM 1932 O O . TRP A 1 250 ? -6.853 11.043 36.832 1.00 97.44 250 TRP A O 1
ATOM 1942 N N . ALA A 1 251 ? -5.036 12.342 36.717 1.00 96.75 251 ALA A N 1
ATOM 1943 C CA . ALA A 1 251 ? -4.353 11.707 37.848 1.00 96.75 251 ALA A CA 1
ATOM 1944 C C . ALA A 1 251 ? -5.138 11.854 39.157 1.00 96.75 251 ALA A C 1
ATOM 1946 O O . ALA A 1 251 ? -5.149 10.953 39.991 1.00 96.75 251 ALA A O 1
ATOM 1947 N N . THR A 1 252 ? -5.809 12.991 39.335 1.00 95.88 252 THR A N 1
ATOM 1948 C CA . THR A 1 252 ? -6.692 13.243 40.475 1.00 95.88 252 THR A CA 1
ATOM 1949 C C . THR A 1 252 ? -7.889 12.299 40.450 1.00 95.88 252 THR A C 1
ATOM 1951 O O . THR A 1 252 ? -8.153 11.637 41.451 1.00 95.88 252 THR A O 1
ATOM 1954 N N . ALA A 1 253 ? -8.566 12.180 39.305 1.00 95.38 253 ALA A N 1
ATOM 1955 C CA . ALA A 1 253 ? -9.673 11.244 39.122 1.00 95.38 253 ALA A CA 1
ATOM 1956 C C . ALA A 1 253 ? -9.238 9.782 39.327 1.00 95.38 253 ALA A C 1
ATOM 1958 O O . ALA A 1 253 ? -9.945 9.004 39.963 1.00 95.38 253 ALA A O 1
ATOM 1959 N N . GLU A 1 254 ? -8.042 9.417 38.862 1.00 95.31 254 GLU A N 1
ATOM 1960 C CA . GLU A 1 254 ? -7.494 8.072 39.030 1.00 95.31 254 GLU A CA 1
ATOM 1961 C C . GLU A 1 254 ? -7.157 7.749 40.494 1.00 95.31 254 GLU A C 1
ATOM 1963 O O . GLU A 1 254 ? -7.424 6.641 40.955 1.00 95.31 254 GLU A O 1
ATOM 1968 N N . CYS A 1 255 ? -6.643 8.716 41.263 1.00 94.94 255 CYS A N 1
ATOM 1969 C CA . CYS A 1 255 ? -6.468 8.554 42.709 1.00 94.94 255 CYS A CA 1
ATOM 1970 C C . CYS A 1 255 ? -7.803 8.258 43.404 1.00 94.94 255 CYS A C 1
ATOM 1972 O O . CYS A 1 255 ? -7.866 7.339 44.220 1.00 94.94 255 CYS A O 1
ATOM 1974 N N . TRP A 1 256 ? -8.871 8.982 43.047 1.00 94.12 256 TRP A N 1
ATOM 1975 C CA . TRP A 1 256 ? -10.211 8.727 43.582 1.00 94.12 256 TRP A CA 1
ATOM 1976 C C . TRP A 1 256 ? -10.725 7.333 43.211 1.00 94.12 256 TRP A C 1
ATOM 1978 O O . TRP A 1 256 ? -11.195 6.615 44.092 1.00 94.12 256 TRP A O 1
ATOM 1988 N N . ARG A 1 257 ? -10.567 6.906 41.949 1.00 92.69 257 ARG A N 1
ATOM 1989 C CA . ARG A 1 257 ? -10.954 5.556 41.493 1.00 92.69 257 ARG A CA 1
ATOM 1990 C C . ARG A 1 257 ? -10.223 4.438 42.232 1.00 92.69 257 ARG A C 1
ATOM 1992 O O . ARG A 1 257 ? -10.812 3.397 42.499 1.00 92.69 257 ARG A O 1
ATOM 1999 N N . GLN A 1 258 ? -8.958 4.653 42.582 1.00 93.00 258 GLN A N 1
ATOM 2000 C CA . GLN A 1 258 ? -8.151 3.690 43.336 1.00 93.00 258 GLN A CA 1
ATOM 2001 C C . GLN A 1 258 ? -8.306 3.824 44.864 1.00 93.00 258 GLN A C 1
ATOM 2003 O O . GLN A 1 258 ? -7.613 3.131 45.608 1.00 93.00 258 GLN A O 1
ATOM 2008 N N . GLY A 1 259 ? -9.180 4.712 45.356 1.00 91.94 259 GLY A N 1
ATOM 2009 C CA . GLY A 1 259 ? -9.396 4.928 46.790 1.00 91.94 259 GLY A CA 1
ATOM 2010 C C . GLY A 1 259 ? -8.190 5.530 47.526 1.00 91.94 259 GLY A C 1
ATOM 2011 O O . GLY A 1 259 ? -8.033 5.322 48.728 1.00 91.94 259 GLY A O 1
ATOM 2012 N N . MET A 1 260 ? -7.316 6.254 46.820 1.00 93.19 260 MET A N 1
ATOM 2013 C CA . MET A 1 260 ? -6.108 6.873 47.372 1.00 93.19 260 MET A CA 1
ATOM 2014 C C . MET A 1 260 ? -6.303 8.375 47.632 1.00 93.19 260 MET A C 1
ATOM 2016 O O . MET A 1 260 ? -6.954 9.057 46.839 1.00 93.19 260 MET A O 1
ATOM 2020 N N . PRO A 1 261 ? -5.683 8.949 48.684 1.00 93.56 261 PRO A N 1
ATOM 2021 C CA . PRO A 1 261 ? -5.720 10.391 48.900 1.00 93.56 261 PRO A CA 1
ATOM 2022 C C . PRO A 1 261 ? -4.976 11.124 47.778 1.00 93.56 261 PRO A C 1
ATOM 2024 O O . PRO A 1 261 ? -3.887 10.714 47.360 1.00 93.56 261 PRO A O 1
ATOM 2027 N N . VAL A 1 262 ? -5.541 12.240 47.317 1.00 94.56 262 VAL A N 1
ATOM 2028 C CA . VAL A 1 262 ? -4.947 13.074 46.265 1.00 94.56 262 VAL A CA 1
ATOM 2029 C C . VAL A 1 262 ? -3.737 13.815 46.835 1.00 94.56 262 VAL A C 1
ATOM 2031 O O . VAL A 1 262 ? -3.860 14.845 47.491 1.00 94.56 262 VAL A O 1
ATOM 2034 N N . THR A 1 263 ? -2.550 13.262 46.603 1.00 95.06 263 THR A N 1
ATOM 2035 C CA . THR A 1 263 ? -1.258 13.865 46.955 1.00 95.06 263 THR A CA 1
ATOM 2036 C C . THR A 1 263 ? -0.351 13.881 45.721 1.00 95.06 263 THR A C 1
ATOM 2038 O O . THR A 1 263 ? -0.494 12.988 44.878 1.00 95.06 263 THR A O 1
ATOM 2041 N N . PRO A 1 264 ? 0.623 14.809 45.608 1.00 93.88 264 PRO A N 1
ATOM 2042 C CA . PRO A 1 264 ? 1.542 14.847 44.464 1.00 93.88 264 PRO A CA 1
ATOM 2043 C C . PRO A 1 264 ? 2.294 13.526 44.248 1.00 93.88 264 PRO A C 1
ATOM 2045 O O . PRO A 1 264 ? 2.521 13.099 43.116 1.00 93.88 264 PRO A O 1
ATOM 2048 N N . HIS A 1 265 ? 2.621 12.821 45.337 1.00 93.25 265 HIS A N 1
ATOM 2049 C CA . HIS A 1 265 ? 3.252 11.504 45.277 1.00 93.25 265 HIS A CA 1
ATOM 2050 C C . HIS A 1 265 ? 2.352 10.460 44.599 1.00 93.25 265 HIS A C 1
ATOM 2052 O O . HIS A 1 265 ? 2.792 9.776 43.674 1.00 93.25 265 HIS A O 1
ATOM 2058 N N . ASN A 1 266 ? 1.084 10.375 45.013 1.00 94.62 266 ASN A N 1
ATOM 2059 C CA . ASN A 1 266 ? 0.125 9.426 44.447 1.00 94.62 266 ASN A CA 1
ATOM 2060 C C . ASN A 1 266 ? -0.232 9.786 43.000 1.00 94.62 266 ASN A C 1
ATOM 2062 O O . ASN A 1 266 ? -0.247 8.905 42.146 1.00 94.62 266 ASN A O 1
ATOM 2066 N N . GLN A 1 267 ? -0.415 11.076 42.697 1.00 95.50 267 GLN A N 1
ATOM 2067 C CA . GLN A 1 267 ? -0.650 11.562 41.333 1.00 95.50 267 GLN A CA 1
ATOM 2068 C C . GLN A 1 267 ? 0.507 11.188 40.395 1.00 95.50 267 GLN A C 1
ATOM 2070 O O . GLN A 1 267 ? 0.290 10.692 39.288 1.00 95.50 267 GLN A O 1
ATOM 2075 N N . ARG A 1 268 ? 1.757 11.348 40.849 1.00 95.25 268 ARG A N 1
ATOM 2076 C CA . ARG A 1 268 ? 2.932 10.905 40.088 1.00 95.25 268 ARG A CA 1
ATOM 2077 C C . ARG A 1 268 ? 2.946 9.386 39.904 1.00 95.25 268 ARG A C 1
ATOM 2079 O O . ARG A 1 268 ? 3.292 8.916 38.819 1.00 95.25 268 ARG A O 1
ATOM 2086 N N . ALA A 1 269 ? 2.581 8.622 40.934 1.00 94.00 269 ALA A N 1
ATOM 2087 C CA . ALA A 1 269 ? 2.547 7.163 40.877 1.00 94.00 269 ALA A CA 1
ATOM 2088 C C . ALA A 1 269 ? 1.522 6.647 39.852 1.00 94.00 269 ALA A C 1
ATOM 2090 O O . ALA A 1 269 ? 1.872 5.809 39.015 1.00 94.00 269 ALA A O 1
ATOM 2091 N N . VAL A 1 270 ? 0.296 7.188 39.852 1.00 95.56 270 VAL A N 1
ATOM 2092 C CA . VAL A 1 270 ? -0.751 6.777 38.899 1.00 95.56 270 VAL A CA 1
ATOM 2093 C C . VAL A 1 270 ? -0.411 7.180 37.462 1.00 95.56 270 VAL A C 1
ATOM 2095 O O . VAL A 1 270 ? -0.568 6.363 36.549 1.00 95.56 270 VAL A O 1
ATOM 2098 N N . LEU A 1 271 ? 0.168 8.370 37.247 1.00 95.25 271 LEU A N 1
ATOM 2099 C CA . LEU A 1 271 ? 0.658 8.798 35.929 1.00 95.25 271 LEU A CA 1
ATOM 2100 C C . LEU A 1 271 ? 1.798 7.898 35.433 1.00 95.25 271 LEU A C 1
ATOM 2102 O O . LEU A 1 271 ? 1.776 7.405 34.303 1.00 95.25 271 LEU A O 1
ATOM 2106 N N . GLY A 1 272 ? 2.788 7.613 36.280 1.00 94.44 272 GLY A N 1
ATOM 2107 C CA . GLY A 1 272 ? 3.931 6.770 35.936 1.00 94.44 272 GLY A CA 1
ATOM 2108 C C . GLY A 1 272 ? 4.648 7.248 34.666 1.00 94.44 272 GLY A C 1
ATOM 2109 O O . GLY A 1 272 ? 5.159 8.365 34.613 1.00 94.44 272 GLY A O 1
ATOM 2110 N N . LYS A 1 273 ? 4.691 6.401 33.627 1.00 93.00 273 LYS A N 1
ATOM 2111 C CA . LYS A 1 273 ? 5.340 6.722 32.343 1.00 93.00 273 LYS A CA 1
ATOM 2112 C C . LYS A 1 273 ? 4.637 7.845 31.573 1.00 93.00 273 LYS A C 1
ATOM 2114 O O . LYS A 1 273 ? 5.313 8.572 30.852 1.00 93.00 273 LYS A O 1
ATOM 2119 N N . ALA A 1 274 ? 3.327 8.017 31.767 1.00 94.62 274 ALA A N 1
ATOM 2120 C CA . ALA A 1 274 ? 2.531 9.014 31.059 1.00 94.62 274 ALA A CA 1
ATOM 2121 C C . ALA A 1 274 ? 3.008 10.452 31.328 1.00 94.62 274 ALA A C 1
ATOM 2123 O O . ALA A 1 274 ? 2.961 11.295 30.436 1.00 94.62 274 ALA A O 1
ATOM 2124 N N . LEU A 1 275 ? 3.558 10.716 32.520 1.00 95.75 275 LEU A N 1
ATOM 2125 C CA . LEU A 1 275 ? 4.123 12.020 32.873 1.00 95.75 275 LEU A CA 1
ATOM 2126 C C . LEU A 1 275 ? 5.240 12.453 31.910 1.00 95.75 275 LEU A C 1
ATOM 2128 O O . LEU A 1 275 ? 5.311 13.617 31.525 1.00 95.75 275 LEU A O 1
ATOM 2132 N N . TYR A 1 276 ? 6.088 11.518 31.477 1.00 95.31 276 TYR A N 1
ATOM 2133 C CA . TYR A 1 276 ? 7.214 11.809 30.583 1.00 95.31 276 TYR A CA 1
ATOM 2134 C C . TYR A 1 276 ? 6.797 11.992 29.118 1.00 95.31 276 TYR A C 1
ATOM 2136 O O . TYR A 1 276 ? 7.642 12.271 28.274 1.00 95.31 276 TYR A O 1
ATOM 2144 N N . LEU A 1 277 ? 5.508 11.850 28.800 1.00 96.31 277 LEU A N 1
ATOM 2145 C CA . LEU A 1 277 ? 4.957 12.153 27.477 1.00 96.31 277 LEU A CA 1
ATOM 2146 C C . LEU A 1 277 ? 4.567 13.635 27.345 1.00 96.31 277 LEU A C 1
ATOM 2148 O O . LEU A 1 277 ? 4.411 14.135 26.230 1.00 96.31 277 LEU A O 1
ATOM 2152 N N . VAL A 1 278 ? 4.446 14.347 28.471 1.00 95.56 278 VAL A N 1
ATOM 2153 C CA . VAL A 1 278 ? 4.182 15.789 28.508 1.00 95.56 278 VAL A CA 1
ATOM 2154 C C . VAL A 1 278 ? 5.469 16.555 28.196 1.00 95.56 278 VAL A C 1
ATOM 2156 O O . VAL A 1 278 ? 6.514 16.348 28.812 1.00 95.56 278 VAL A O 1
ATOM 2159 N N . ARG A 1 279 ? 5.412 17.486 27.248 1.00 95.12 279 ARG A N 1
ATOM 2160 C CA . ARG A 1 279 ? 6.576 18.214 26.713 1.00 95.12 279 ARG A CA 1
ATOM 2161 C C . ARG A 1 279 ? 6.899 19.461 27.526 1.00 95.12 279 ARG A C 1
ATOM 2163 O O . ARG A 1 279 ? 6.991 20.561 26.979 1.00 95.12 279 ARG A O 1
ATOM 2170 N N . ILE A 1 280 ? 7.069 19.300 28.837 1.00 94.69 280 ILE A N 1
ATOM 2171 C CA . ILE A 1 280 ? 7.337 20.396 29.788 1.00 94.69 280 ILE A CA 1
ATOM 2172 C C . ILE A 1 280 ? 8.439 21.365 29.298 1.00 94.69 280 ILE A C 1
ATOM 2174 O O . ILE A 1 280 ? 8.219 22.575 29.341 1.00 94.69 280 ILE A O 1
ATOM 2178 N N . PRO A 1 281 ? 9.576 20.905 28.733 1.00 94.69 281 PRO A N 1
ATOM 2179 C CA . PRO A 1 281 ? 10.633 21.799 28.239 1.00 94.69 281 PRO A CA 1
ATOM 2180 C C . PRO A 1 281 ? 10.262 22.641 27.006 1.00 94.69 281 PRO A C 1
ATOM 2182 O O . PRO A 1 281 ? 11.046 23.496 26.593 1.00 94.69 281 PRO A O 1
ATOM 2185 N N . SER A 1 282 ? 9.110 22.373 26.383 1.00 92.88 282 SER A N 1
ATOM 2186 C CA . SER A 1 282 ? 8.584 23.117 25.234 1.00 92.88 282 SER A CA 1
ATOM 2187 C C . SER A 1 282 ? 7.645 24.272 25.629 1.00 92.88 282 SER A C 1
ATOM 2189 O O . SER A 1 282 ? 7.306 25.101 24.777 1.00 92.88 282 SER A O 1
ATOM 2191 N N . MET A 1 283 ? 7.256 24.344 26.909 1.00 93.94 283 MET A N 1
ATOM 2192 C CA . MET A 1 283 ? 6.521 25.466 27.506 1.00 93.94 283 MET A CA 1
ATOM 2193 C C . MET A 1 283 ? 7.389 26.733 27.541 1.00 93.94 283 MET A C 1
ATOM 2195 O O . MET A 1 283 ? 8.602 26.682 27.339 1.00 93.94 283 MET A O 1
ATOM 2199 N N . SER A 1 284 ? 6.792 27.893 27.806 1.00 93.19 284 SER A N 1
ATOM 2200 C CA . SER A 1 284 ? 7.564 29.078 28.194 1.00 93.19 284 SER A CA 1
ATOM 2201 C C . SER A 1 284 ? 8.117 28.939 29.619 1.00 93.19 284 SER A C 1
ATOM 2203 O O . SER A 1 284 ? 7.579 28.198 30.441 1.00 93.19 284 SER A O 1
ATOM 2205 N N . LEU A 1 285 ? 9.182 29.686 29.935 1.00 91.75 285 LEU A N 1
ATOM 2206 C CA . LEU A 1 285 ? 9.756 29.698 31.287 1.00 91.75 285 LEU A CA 1
ATOM 2207 C C . LEU A 1 285 ? 8.719 30.113 32.344 1.00 91.75 285 LEU A C 1
ATOM 2209 O O . LEU A 1 285 ? 8.718 29.562 33.439 1.00 91.75 285 LEU A O 1
ATOM 2213 N N . GLN A 1 286 ? 7.834 31.052 32.004 1.00 92.19 286 GLN A N 1
ATOM 2214 C CA . GLN A 1 286 ? 6.763 31.491 32.894 1.00 92.19 286 GLN A CA 1
ATOM 2215 C C . GLN A 1 286 ? 5.739 30.374 33.133 1.00 92.19 286 GLN A C 1
ATOM 2217 O O . GLN A 1 286 ? 5.458 30.051 34.279 1.00 92.19 286 GLN A O 1
ATOM 2222 N N . GLU A 1 287 ? 5.248 29.720 32.074 1.00 93.56 287 GLU A N 1
ATOM 2223 C CA . GLU A 1 287 ? 4.316 28.587 32.208 1.00 93.56 287 GLU A CA 1
ATOM 2224 C C . GLU A 1 287 ? 4.925 27.433 33.021 1.00 93.56 287 GLU A C 1
ATOM 2226 O O . GLU A 1 287 ? 4.230 26.801 33.813 1.00 93.56 287 GLU A O 1
ATOM 2231 N N . PHE A 1 288 ? 6.227 27.172 32.864 1.00 95.12 288 PHE A N 1
ATOM 2232 C CA . PHE A 1 288 ? 6.936 26.189 33.682 1.00 95.12 288 PHE A CA 1
ATOM 2233 C C . PHE A 1 288 ? 6.995 26.598 35.162 1.00 95.12 288 PHE A C 1
ATOM 2235 O O . PHE A 1 288 ? 6.719 25.771 36.033 1.00 95.12 288 PHE A O 1
ATOM 2242 N N . ALA A 1 289 ? 7.360 27.854 35.439 1.00 89.25 289 ALA A N 1
ATOM 2243 C CA . ALA A 1 289 ? 7.517 28.381 36.791 1.00 89.25 289 ALA A CA 1
ATOM 2244 C C . ALA A 1 289 ? 6.188 28.457 37.557 1.00 89.25 289 ALA A C 1
ATOM 2246 O O . ALA A 1 289 ? 6.164 28.148 38.747 1.00 89.25 289 ALA A O 1
ATOM 2247 N N . ASP A 1 290 ? 5.105 28.831 36.875 1.00 89.69 290 ASP A N 1
ATOM 2248 C CA . ASP A 1 290 ? 3.775 29.006 37.469 1.00 89.69 290 ASP A CA 1
ATOM 2249 C C . ASP A 1 290 ? 2.966 27.696 37.520 1.00 89.69 290 ASP A C 1
ATOM 2251 O O . ASP A 1 290 ? 1.984 27.607 38.251 1.00 89.69 290 ASP A O 1
ATOM 2255 N N . GLY A 1 291 ? 3.368 26.669 36.760 1.00 92.25 291 GLY A N 1
ATOM 2256 C CA . GLY A 1 291 ? 2.689 25.373 36.704 1.00 92.25 291 GLY A CA 1
ATOM 2257 C C . GLY A 1 291 ? 3.562 24.220 37.221 1.00 92.25 291 GLY A C 1
ATOM 2258 O O . GLY A 1 291 ? 3.641 24.005 38.434 1.00 92.25 291 GLY A O 1
ATOM 2259 N N . PRO A 1 292 ? 4.224 23.442 36.340 1.00 94.00 292 PRO A N 1
ATOM 2260 C CA . PRO A 1 292 ? 4.955 22.234 36.726 1.00 94.00 292 PRO A CA 1
ATOM 2261 C C . PRO A 1 292 ? 5.957 22.401 37.875 1.00 94.00 292 PRO A C 1
ATOM 2263 O O . PRO A 1 292 ? 6.065 21.500 38.706 1.00 94.00 292 PRO A O 1
ATOM 2266 N N . ALA A 1 293 ? 6.665 23.532 37.963 1.00 90.56 293 ALA A N 1
ATOM 2267 C CA . ALA A 1 293 ? 7.661 23.764 39.010 1.00 90.56 293 ALA A CA 1
ATOM 2268 C C . ALA A 1 293 ? 7.057 23.904 40.421 1.00 90.56 293 ALA A C 1
ATOM 2270 O O . ALA A 1 293 ? 7.735 23.568 41.388 1.00 90.56 293 ALA A O 1
ATOM 2271 N N . GLN A 1 294 ? 5.807 24.369 40.536 1.00 89.62 294 GLN A N 1
ATOM 2272 C CA . GLN A 1 294 ? 5.087 24.543 41.809 1.00 89.62 294 GLN A CA 1
ATOM 2273 C C . GLN A 1 294 ? 4.142 23.378 42.134 1.00 89.62 294 GLN A C 1
ATOM 2275 O O . GLN A 1 294 ? 3.559 23.335 43.210 1.00 89.62 294 GLN A O 1
ATOM 2280 N N . SER A 1 295 ? 3.984 22.427 41.213 1.00 89.31 295 SER A N 1
ATOM 2281 C CA . SER A 1 295 ? 3.045 21.308 41.368 1.00 89.31 295 SER A CA 1
ATOM 2282 C C . SER A 1 295 ? 3.492 20.223 42.357 1.00 89.31 295 SER A C 1
ATOM 2284 O O . SER A 1 295 ? 2.725 19.300 42.620 1.00 89.31 295 SER A O 1
ATOM 2286 N N . ASP A 1 296 ? 4.749 20.261 42.820 1.00 88.44 296 ASP A N 1
ATOM 2287 C CA . ASP A 1 296 ? 5.430 19.192 43.577 1.00 88.44 296 ASP A CA 1
ATOM 2288 C C . ASP A 1 296 ? 5.386 17.793 42.914 1.00 88.44 296 ASP A C 1
ATOM 2290 O O . ASP A 1 296 ? 5.775 16.785 43.508 1.00 88.44 296 ASP A O 1
ATOM 2294 N N . LEU A 1 297 ? 4.957 17.715 41.647 1.00 92.56 297 LEU A N 1
ATOM 2295 C CA . LEU A 1 297 ? 4.873 16.481 40.867 1.00 92.56 297 LEU A CA 1
ATOM 2296 C C . LEU A 1 297 ? 6.239 16.070 40.298 1.00 92.56 297 LEU A C 1
ATOM 2298 O O . LEU A 1 297 ? 6.506 14.884 40.089 1.00 92.56 297 LEU A O 1
ATOM 2302 N N . LEU A 1 298 ? 7.106 17.046 40.011 1.00 92.50 298 LEU A N 1
ATOM 2303 C CA . LEU A 1 298 ? 8.455 16.841 39.484 1.00 92.50 298 LEU A CA 1
ATOM 2304 C C . LEU A 1 298 ? 9.458 16.623 40.620 1.00 92.50 298 LEU A C 1
ATOM 2306 O O . LEU A 1 298 ? 9.425 17.304 41.641 1.00 92.50 298 LEU A O 1
ATOM 2310 N N . MET A 1 299 ? 10.402 15.698 40.435 1.00 91.38 299 MET A N 1
ATOM 2311 C CA . MET A 1 299 ? 11.494 15.524 41.393 1.00 91.38 299 MET A CA 1
ATOM 2312 C C . MET A 1 299 ? 12.417 16.746 41.376 1.00 91.38 299 MET A C 1
ATOM 2314 O O . MET A 1 299 ? 12.670 17.317 40.318 1.00 91.38 299 MET A O 1
ATOM 2318 N N . LEU A 1 300 ? 13.050 17.066 42.509 1.00 89.06 300 LEU A N 1
ATOM 2319 C CA . LEU A 1 300 ? 13.979 18.202 42.620 1.00 89.06 300 LEU A CA 1
ATOM 2320 C C . LEU A 1 300 ? 15.059 18.212 41.518 1.00 89.06 300 LEU A C 1
ATOM 2322 O O . LEU A 1 300 ? 15.378 19.260 40.957 1.00 89.06 300 LEU A O 1
ATOM 2326 N N . LYS A 1 301 ? 15.590 17.032 41.161 1.00 90.81 301 LYS A N 1
ATOM 2327 C CA . LYS A 1 301 ? 16.558 16.874 40.064 1.00 90.81 301 LYS A CA 1
ATOM 2328 C C . LYS A 1 301 ? 15.951 17.216 38.697 1.00 90.81 301 LYS A C 1
ATOM 2330 O O . LYS A 1 301 ? 16.622 17.847 37.889 1.00 90.81 301 LYS A O 1
ATOM 2335 N N . GLU A 1 302 ? 14.709 16.808 38.443 1.00 93.81 302 GLU A N 1
ATOM 2336 C CA . GLU A 1 302 ? 13.994 17.092 37.192 1.00 93.81 302 GLU A CA 1
ATOM 2337 C C . GLU A 1 302 ? 13.713 18.590 37.066 1.00 93.81 302 GLU A C 1
ATOM 2339 O O . GLU A 1 302 ? 14.069 19.184 36.051 1.00 93.81 302 GLU A O 1
ATOM 2344 N N . THR A 1 303 ? 13.177 19.216 38.119 1.00 92.94 303 THR A N 1
ATOM 2345 C CA . THR A 1 303 ? 12.911 20.661 38.168 1.00 92.94 303 THR A CA 1
ATOM 2346 C C . THR A 1 303 ? 14.185 21.466 37.919 1.00 92.94 303 THR A C 1
ATOM 2348 O O . THR A 1 303 ? 14.193 22.366 37.081 1.00 92.94 303 THR A O 1
ATOM 2351 N N . HIS A 1 304 ? 15.293 21.099 38.572 1.00 90.06 304 HIS A N 1
ATOM 2352 C CA . HIS A 1 304 ? 16.595 21.732 38.359 1.00 90.06 304 HIS A CA 1
ATOM 2353 C C . HIS A 1 304 ? 17.107 21.556 36.918 1.00 90.06 304 HIS A C 1
ATOM 2355 O O . HIS A 1 304 ? 17.545 22.521 36.293 1.00 90.06 304 HIS A O 1
ATOM 2361 N N . SER A 1 305 ? 17.033 20.346 36.355 1.00 92.88 305 SER A N 1
ATOM 2362 C CA . SER A 1 305 ? 17.465 20.086 34.977 1.00 92.88 305 SER A CA 1
ATOM 2363 C C . SER A 1 305 ? 16.615 20.828 33.938 1.00 92.88 305 SER A C 1
ATOM 2365 O O . SER A 1 305 ? 17.171 21.365 32.981 1.00 92.88 305 SER A O 1
ATOM 2367 N N . ILE A 1 306 ? 15.294 20.912 34.124 1.00 93.88 306 ILE A N 1
ATOM 2368 C CA . ILE A 1 306 ? 14.397 21.669 33.236 1.00 93.88 306 ILE A CA 1
ATOM 2369 C C . ILE A 1 306 ? 14.641 23.179 33.380 1.00 93.88 306 ILE A C 1
ATOM 2371 O O . ILE A 1 306 ? 14.676 23.898 32.385 1.00 93.88 306 ILE A O 1
ATOM 2375 N N . PHE A 1 307 ? 14.900 23.677 34.589 1.00 91.56 307 PHE A N 1
ATOM 2376 C CA . PHE A 1 307 ? 15.278 25.077 34.784 1.00 91.56 307 PHE A CA 1
ATOM 2377 C C . PHE A 1 307 ? 16.585 25.432 34.053 1.00 91.56 307 PHE A C 1
ATOM 2379 O O . PHE A 1 307 ? 16.661 26.453 33.362 1.00 91.56 307 PHE A O 1
ATOM 2386 N N . LEU A 1 308 ? 17.602 24.563 34.136 1.00 90.19 308 LEU A N 1
ATOM 2387 C CA . LEU A 1 308 ? 18.841 24.719 33.368 1.00 90.19 308 LEU A CA 1
ATOM 2388 C C . LEU A 1 308 ? 18.592 24.660 31.856 1.00 90.19 308 LEU A C 1
ATOM 2390 O O . LEU A 1 308 ? 19.255 25.371 31.111 1.00 90.19 308 LEU A O 1
ATOM 2394 N N . TRP A 1 309 ? 17.622 23.876 31.383 1.00 93.62 309 TRP A N 1
ATOM 2395 C CA . TRP A 1 309 ? 17.254 23.853 29.965 1.00 93.62 309 TRP A CA 1
ATOM 2396 C C . TRP A 1 309 ? 16.765 25.212 29.439 1.00 93.62 309 TRP A C 1
ATOM 2398 O O . TRP A 1 309 ? 17.063 25.563 28.295 1.00 93.62 309 TRP A O 1
ATOM 2408 N N . PHE A 1 310 ? 16.068 25.995 30.269 1.00 91.56 310 PHE A N 1
ATOM 2409 C CA . PHE A 1 310 ? 15.609 27.340 29.908 1.00 91.56 310 PHE A CA 1
ATOM 2410 C C . PHE A 1 310 ? 16.688 28.420 30.018 1.00 91.56 310 PHE A C 1
ATOM 2412 O O . PHE A 1 310 ? 16.638 29.401 29.279 1.00 91.56 310 PHE A O 1
ATOM 2419 N N . THR A 1 311 ? 17.633 28.273 30.950 1.00 91.38 311 THR A N 1
ATOM 2420 C CA . THR A 1 311 ? 18.527 29.370 31.366 1.00 91.38 311 THR A CA 1
ATOM 2421 C C . THR A 1 311 ? 19.995 29.168 30.992 1.00 91.38 311 THR A C 1
ATOM 2423 O O . THR A 1 311 ? 20.724 30.149 30.851 1.00 91.38 311 THR A O 1
ATOM 2426 N N . ALA A 1 312 ? 20.452 27.926 30.819 1.00 90.06 312 ALA A N 1
ATOM 2427 C CA . ALA A 1 312 ? 21.854 27.618 30.566 1.00 90.06 312 ALA A CA 1
ATOM 2428 C C . ALA A 1 312 ? 22.193 27.618 29.069 1.00 90.06 312 ALA A C 1
ATOM 2430 O O . ALA A 1 312 ? 21.441 27.119 28.231 1.00 90.06 312 ALA A O 1
ATOM 2431 N N . THR A 1 313 ? 23.397 28.091 28.737 1.00 86.69 313 THR A N 1
ATOM 2432 C CA . THR A 1 313 ? 23.956 28.006 27.377 1.00 86.69 313 THR A CA 1
ATOM 2433 C C . THR A 1 313 ? 24.194 26.554 26.954 1.00 86.69 313 THR A C 1
ATOM 2435 O O . THR A 1 313 ? 23.915 26.178 25.818 1.00 86.69 313 THR A O 1
ATOM 2438 N N . ASN A 1 314 ? 24.682 25.727 27.884 1.00 87.62 314 ASN A N 1
ATOM 2439 C CA . ASN A 1 314 ? 24.897 24.297 27.679 1.00 87.62 314 ASN A CA 1
ATOM 2440 C C . ASN A 1 314 ? 23.705 23.524 28.242 1.00 87.62 314 ASN A C 1
ATOM 2442 O O . ASN A 1 314 ? 23.543 23.417 29.458 1.00 87.62 314 ASN A O 1
ATOM 2446 N N . LYS A 1 315 ? 22.869 22.998 27.347 1.00 88.25 315 LYS A N 1
ATOM 2447 C CA . LYS A 1 315 ? 21.607 22.357 27.717 1.00 88.25 315 LYS A CA 1
ATOM 2448 C C . LYS A 1 315 ? 21.825 20.936 28.258 1.00 88.25 315 LYS A C 1
ATOM 2450 O O . LYS A 1 315 ? 22.527 20.154 27.613 1.00 88.25 315 LYS A O 1
ATOM 2455 N N . PRO A 1 316 ? 21.226 20.572 29.408 1.00 89.44 316 PRO A N 1
ATOM 2456 C CA . PRO A 1 316 ? 21.282 19.207 29.919 1.00 89.44 316 PRO A CA 1
ATOM 2457 C C . PRO A 1 316 ? 20.415 18.262 29.076 1.00 89.44 316 PRO A C 1
ATOM 2459 O O . PRO A 1 316 ? 19.448 18.684 28.443 1.00 89.44 316 PRO A O 1
ATOM 2462 N N . GLN A 1 317 ? 20.734 16.968 29.113 1.00 89.44 317 GLN A N 1
ATOM 2463 C CA . GLN A 1 317 ? 19.851 15.924 28.588 1.00 89.44 317 GLN A CA 1
ATOM 2464 C C . GLN A 1 317 ? 18.646 15.757 29.520 1.00 89.44 317 GLN A C 1
ATOM 2466 O O . GLN A 1 317 ? 18.814 15.653 30.738 1.00 89.44 317 GLN A O 1
ATOM 2471 N N . LEU A 1 318 ? 17.441 15.741 28.951 1.00 91.75 318 LEU A N 1
ATOM 2472 C CA . LEU A 1 318 ? 16.183 15.629 29.687 1.00 91.75 318 LEU A CA 1
ATOM 2473 C C . LEU A 1 318 ? 15.456 14.335 29.324 1.00 91.75 318 LEU A C 1
ATOM 2475 O O . LEU A 1 318 ? 15.500 13.889 28.184 1.00 91.75 318 LEU A O 1
ATOM 2479 N N . ASN A 1 319 ? 14.714 13.789 30.287 1.00 90.62 319 ASN A N 1
ATOM 2480 C CA . ASN A 1 319 ? 13.818 12.645 30.071 1.00 90.62 319 ASN A CA 1
ATOM 2481 C C . ASN A 1 319 ? 12.449 13.060 29.501 1.00 90.62 319 ASN A C 1
ATOM 2483 O O . ASN A 1 319 ? 11.564 12.224 29.363 1.00 90.62 319 ASN A O 1
ATOM 2487 N N . PHE A 1 320 ? 12.269 14.351 29.217 1.00 93.62 320 PHE A N 1
ATOM 2488 C CA . PHE A 1 320 ? 11.049 14.920 28.660 1.00 93.62 320 PHE A CA 1
ATOM 2489 C C . PHE A 1 320 ? 11.292 15.333 27.204 1.00 93.62 320 PHE A C 1
ATOM 2491 O O . PHE A 1 320 ? 12.362 15.876 26.907 1.00 93.62 320 PHE A O 1
ATOM 2498 N N . PRO A 1 321 ? 10.312 15.153 26.302 1.00 93.69 321 PRO A N 1
ATOM 2499 C CA . PRO A 1 321 ? 10.410 15.646 24.938 1.00 93.69 321 PRO A CA 1
ATOM 2500 C C . PRO A 1 321 ? 10.564 17.170 24.915 1.00 93.69 321 PRO A C 1
ATOM 2502 O O . PRO A 1 321 ? 9.837 17.895 25.593 1.00 93.69 321 PRO A O 1
ATOM 2505 N N . VAL A 1 322 ? 11.505 17.659 24.108 1.00 92.06 322 VAL A N 1
ATOM 2506 C CA . VAL A 1 322 ? 11.867 19.088 24.055 1.00 92.06 322 VAL A CA 1
ATOM 2507 C C . VAL A 1 322 ? 11.256 19.839 22.870 1.00 92.06 322 VAL A C 1
ATOM 2509 O O . VAL A 1 322 ? 11.279 21.067 22.831 1.00 92.06 322 VAL A O 1
ATOM 2512 N N . VAL A 1 323 ? 10.725 19.110 21.888 1.00 90.19 323 VAL A N 1
ATOM 2513 C CA . VAL A 1 323 ? 10.186 19.668 20.642 1.00 90.19 323 VAL A CA 1
ATOM 2514 C C . VAL A 1 323 ? 8.690 19.936 20.805 1.00 90.19 323 VAL A C 1
ATOM 2516 O O . VAL A 1 323 ? 7.948 19.047 21.218 1.00 90.19 323 VAL A O 1
ATOM 2519 N N . LYS A 1 324 ? 8.234 21.149 20.463 1.00 88.81 324 LYS A N 1
ATOM 2520 C CA . LYS A 1 324 ? 6.799 21.491 20.445 1.00 88.81 324 LYS A CA 1
ATOM 2521 C C . LYS A 1 324 ? 6.027 20.542 19.522 1.00 88.81 324 LYS A C 1
ATOM 2523 O O . LYS A 1 324 ? 6.570 20.099 18.514 1.00 88.81 324 LYS A O 1
ATOM 2528 N N . ARG A 1 325 ? 4.770 20.248 19.864 1.00 89.69 325 ARG A N 1
ATOM 2529 C CA . ARG A 1 325 ? 3.866 19.466 19.002 1.00 89.69 325 ARG A CA 1
ATOM 2530 C C . ARG A 1 325 ? 3.726 20.140 17.642 1.00 89.69 325 ARG A C 1
ATOM 2532 O O . ARG A 1 325 ? 3.647 21.368 17.575 1.00 89.69 325 ARG A O 1
ATOM 2539 N N . ALA A 1 326 ? 3.718 19.339 16.579 1.00 85.75 326 ALA A N 1
ATOM 2540 C CA . ALA A 1 326 ? 3.580 19.842 15.215 1.00 85.75 326 ALA A CA 1
ATOM 2541 C C . ALA A 1 326 ? 2.197 20.478 14.982 1.00 85.75 326 ALA A C 1
ATOM 2543 O O . ALA A 1 326 ? 2.098 21.503 14.306 1.00 85.75 326 ALA A O 1
ATOM 2544 N N . GLY A 1 327 ? 1.152 19.904 15.589 1.00 82.00 327 GLY A N 1
ATOM 2545 C CA . GLY A 1 327 ? -0.239 20.287 15.357 1.00 82.00 327 GLY A CA 1
ATOM 2546 C C . GLY A 1 327 ? -0.743 19.860 13.973 1.00 82.00 327 GLY A C 1
ATOM 2547 O O . GLY A 1 327 ? 0.013 19.365 13.134 1.00 82.00 327 GLY A O 1
ATOM 2548 N N . LEU A 1 328 ? -2.038 20.051 13.717 1.00 80.88 328 LEU A N 1
ATOM 2549 C CA . LEU A 1 328 ? -2.605 19.862 12.381 1.00 80.88 328 LEU A CA 1
ATOM 2550 C C . LEU A 1 328 ? -2.104 20.943 11.415 1.00 80.88 328 LEU A C 1
ATOM 2552 O O . LEU A 1 328 ? -2.178 22.138 11.708 1.00 80.88 328 LEU A O 1
ATOM 2556 N N . VAL A 1 329 ? -1.648 20.529 10.229 1.00 80.00 329 VAL A N 1
ATOM 2557 C CA . VAL A 1 329 ? -1.299 21.460 9.149 1.00 80.00 329 VAL A CA 1
ATOM 2558 C C . VAL A 1 329 ? -2.587 21.899 8.441 1.00 80.00 329 VAL A C 1
ATOM 2560 O O . VAL A 1 329 ? -3.251 21.069 7.817 1.00 80.00 329 VAL A O 1
ATOM 2563 N N . PRO A 1 330 ? -2.963 23.189 8.496 1.00 80.50 330 PRO A N 1
ATOM 2564 C CA . PRO A 1 330 ? -4.208 23.657 7.905 1.00 80.50 330 PRO A CA 1
ATOM 2565 C C . PRO A 1 330 ? -4.116 23.658 6.377 1.00 80.50 330 PRO A C 1
ATOM 2567 O O . PRO A 1 330 ? -3.203 24.251 5.792 1.00 80.50 330 PRO A O 1
ATOM 2570 N N . GLN A 1 331 ? -5.103 23.049 5.721 1.00 86.00 331 GLN A N 1
ATOM 2571 C CA . GLN A 1 331 ? -5.267 23.159 4.275 1.00 86.00 331 GLN A CA 1
ATOM 2572 C C . GLN A 1 331 ? -5.813 24.545 3.907 1.00 86.00 331 GLN A C 1
ATOM 2574 O O . GLN A 1 331 ? -6.697 25.085 4.573 1.00 86.00 331 GLN A O 1
ATOM 2579 N N . LYS A 1 332 ? -5.273 25.144 2.841 1.00 85.00 332 LYS A N 1
ATOM 2580 C CA . LYS A 1 332 ? -5.660 26.487 2.388 1.00 85.00 332 LYS A CA 1
ATOM 2581 C C . LYS A 1 332 ? -6.495 26.392 1.118 1.00 85.00 332 LYS A C 1
ATOM 2583 O O . LYS A 1 332 ? -5.980 26.029 0.065 1.00 85.00 332 LYS A O 1
ATOM 2588 N N . CYS A 1 333 ? -7.762 26.787 1.207 1.00 82.06 333 CYS A N 1
ATOM 2589 C CA . CYS A 1 333 ? -8.631 26.945 0.046 1.00 82.06 333 CYS A CA 1
ATOM 2590 C C . CYS A 1 333 ? -8.656 28.415 -0.392 1.00 82.06 333 CYS A C 1
ATOM 2592 O O . CYS A 1 333 ? -9.095 29.297 0.351 1.00 82.06 333 CYS A O 1
ATOM 2594 N N . HIS A 1 334 ? -8.177 28.694 -1.605 1.00 77.50 334 HIS A N 1
ATOM 2595 C CA . HIS A 1 334 ? -8.126 30.048 -2.147 1.00 77.50 334 HIS A CA 1
ATOM 2596 C C . HIS A 1 334 ? -9.356 30.342 -3.008 1.00 77.50 334 HIS A C 1
ATOM 2598 O O . HIS A 1 334 ? -9.571 29.705 -4.034 1.00 77.50 334 HIS A O 1
ATOM 2604 N N . ARG A 1 335 ? -10.121 31.380 -2.647 1.00 71.12 335 ARG A N 1
ATOM 2605 C CA . ARG A 1 335 ? -11.189 31.921 -3.510 1.00 71.12 335 ARG A CA 1
ATOM 2606 C C . ARG A 1 335 ? -10.637 32.525 -4.808 1.00 71.12 335 ARG A C 1
ATOM 2608 O O . ARG A 1 335 ? -11.305 32.490 -5.836 1.00 71.12 335 ARG A O 1
ATOM 2615 N N . PHE A 1 336 ? -9.442 33.114 -4.754 1.00 66.00 336 PHE A N 1
ATOM 2616 C CA . PHE A 1 336 ? -8.815 33.808 -5.879 1.00 66.00 336 PHE A CA 1
ATOM 2617 C C . PHE A 1 336 ? -7.436 33.209 -6.173 1.00 66.00 336 PHE A C 1
ATOM 2619 O O . PHE A 1 336 ? -6.633 33.045 -5.258 1.00 66.00 336 PHE A O 1
ATOM 2626 N N . GLN A 1 337 ? -7.141 32.934 -7.451 1.00 55.81 337 GLN A N 1
ATOM 2627 C CA . GLN A 1 337 ? -5.845 32.387 -7.894 1.00 55.81 337 GLN A CA 1
ATOM 2628 C C . GLN A 1 337 ? -4.670 33.346 -7.623 1.00 55.81 337 GLN A C 1
ATOM 2630 O O . GLN A 1 337 ? -3.545 32.908 -7.406 1.00 55.81 337 GLN A O 1
ATOM 2635 N N . SER A 1 338 ? -4.920 34.660 -7.626 1.00 56.09 338 SER A N 1
ATOM 2636 C CA . SER A 1 338 ? -3.986 35.701 -7.188 1.00 56.09 338 SER A CA 1
ATOM 2637 C C . SER A 1 338 ? -4.728 37.031 -7.030 1.00 56.09 338 SER A C 1
ATOM 2639 O O . SER A 1 338 ? -5.634 37.326 -7.808 1.00 56.09 338 SER A O 1
ATOM 2641 N N . ALA A 1 339 ? -4.319 37.870 -6.074 1.00 53.28 339 ALA A N 1
ATOM 2642 C CA . ALA A 1 339 ? -4.759 39.268 -5.998 1.00 53.28 339 ALA A CA 1
ATOM 2643 C C . ALA A 1 339 ? -3.954 40.198 -6.940 1.00 53.28 339 ALA A C 1
ATOM 2645 O O . ALA A 1 339 ? -4.232 41.392 -7.030 1.00 53.28 339 ALA A O 1
ATOM 2646 N N . ALA A 1 340 ? -2.958 39.670 -7.663 1.00 49.78 340 ALA A N 1
ATOM 2647 C CA . ALA A 1 340 ? -1.974 40.453 -8.411 1.00 49.78 340 ALA A CA 1
ATOM 2648 C C . ALA A 1 340 ? -2.303 40.647 -9.904 1.00 49.78 340 ALA A C 1
ATOM 2650 O O . ALA A 1 340 ? -1.394 40.704 -10.731 1.00 49.78 340 ALA A O 1
ATOM 2651 N N . TYR A 1 341 ? -3.579 40.784 -10.281 1.00 40.81 341 TYR A N 1
ATOM 2652 C CA . TYR A 1 341 ? -3.930 41.209 -11.641 1.00 40.81 341 TYR A CA 1
ATOM 2653 C C . TYR A 1 341 ? -4.438 42.656 -11.642 1.00 40.81 341 TYR A C 1
ATOM 2655 O O . TYR A 1 341 ? -5.561 42.951 -11.244 1.00 40.81 341 TYR A O 1
ATOM 2663 N N . ARG A 1 342 ? -3.576 43.561 -12.129 1.00 40.38 342 ARG A N 1
ATOM 2664 C CA . ARG A 1 342 ? -3.903 44.926 -12.588 1.00 40.38 342 ARG A CA 1
ATOM 2665 C C . ARG A 1 342 ? -4.469 45.887 -11.532 1.00 40.38 342 ARG A C 1
ATOM 2667 O O . ARG A 1 342 ? -5.572 46.400 -11.680 1.00 40.38 342 ARG A O 1
ATOM 2674 N N . SER A 1 343 ? -3.653 46.250 -10.539 1.00 46.16 343 SER A N 1
ATOM 2675 C CA . SER A 1 343 ? -3.866 47.416 -9.650 1.00 46.16 343 SER A CA 1
ATOM 2676 C C . SER A 1 343 ? -5.041 47.363 -8.655 1.00 46.16 343 SER A C 1
ATOM 2678 O O . SER A 1 343 ? -5.330 48.374 -8.014 1.00 46.16 343 SER A O 1
ATOM 2680 N N . ASN A 1 344 ? -5.672 46.204 -8.441 1.00 41.91 344 ASN A N 1
ATOM 2681 C CA . ASN A 1 344 ? -6.746 46.071 -7.452 1.00 41.91 344 ASN A CA 1
ATOM 2682 C C . ASN A 1 344 ? -6.204 45.966 -6.019 1.00 41.91 344 ASN A C 1
ATOM 2684 O O . ASN A 1 344 ? -5.789 44.920 -5.534 1.00 41.91 344 ASN A O 1
ATOM 2688 N N . GLN A 1 345 ? -6.216 47.116 -5.355 1.00 53.41 345 GLN A N 1
ATOM 2689 C CA . GLN A 1 345 ? -5.823 47.341 -3.970 1.00 53.41 345 GLN A CA 1
ATOM 2690 C C . GLN A 1 345 ? -6.935 46.840 -3.027 1.00 53.41 345 GLN A C 1
ATOM 2692 O O . GLN A 1 345 ? -8.037 47.391 -3.066 1.00 53.41 345 GLN A O 1
ATOM 2697 N N . TRP A 1 346 ? -6.680 45.855 -2.149 1.00 58.50 346 TRP A N 1
ATOM 2698 C CA . TRP A 1 346 ? -7.653 45.512 -1.096 1.00 58.50 346 TRP A CA 1
ATOM 2699 C C . TRP A 1 346 ? -7.541 46.534 0.036 1.00 58.50 346 TRP A C 1
ATOM 2701 O O . TRP A 1 346 ? -6.571 46.565 0.792 1.00 58.50 346 TRP A O 1
ATOM 2711 N N . ARG A 1 347 ? -8.508 47.450 0.114 1.00 56.72 347 ARG A N 1
ATOM 2712 C CA . ARG A 1 347 ? -8.557 48.478 1.159 1.00 56.72 347 ARG A CA 1
ATOM 2713 C C . ARG A 1 347 ? -9.644 48.107 2.155 1.00 56.72 347 ARG A C 1
ATOM 2715 O O . ARG A 1 347 ? -10.818 48.367 1.901 1.00 56.72 347 ARG A O 1
ATOM 2722 N N . TYR A 1 348 ? -9.253 47.579 3.311 1.00 61.44 348 TYR A N 1
ATOM 2723 C CA . TYR A 1 348 ? -10.165 47.429 4.442 1.00 61.44 348 TYR A CA 1
ATOM 2724 C C . TYR A 1 348 ? -10.632 48.816 4.915 1.00 61.44 348 TYR A C 1
ATOM 2726 O O . TYR A 1 348 ? -9.894 49.545 5.576 1.00 61.44 348 TYR A O 1
ATOM 2734 N N . ARG A 1 349 ? -11.840 49.214 4.495 1.00 58.41 349 ARG A N 1
ATOM 2735 C CA . ARG A 1 349 ? -12.473 50.523 4.766 1.00 58.41 349 ARG A CA 1
ATOM 2736 C C . ARG A 1 349 ? -13.659 50.416 5.736 1.00 58.41 349 ARG A C 1
ATOM 2738 O O . ARG A 1 349 ? -14.600 51.196 5.643 1.00 58.41 349 ARG A O 1
ATOM 2745 N N . GLY A 1 350 ? -13.654 49.411 6.610 1.00 59.25 350 GLY A N 1
ATOM 2746 C CA . GLY A 1 350 ? -14.730 49.185 7.583 1.00 59.25 350 GLY A CA 1
ATOM 2747 C C . GLY A 1 350 ? -16.032 48.599 7.022 1.00 59.25 350 GLY A C 1
ATOM 2748 O O . GLY A 1 350 ? -17.022 48.533 7.742 1.00 59.25 350 GLY A O 1
ATOM 2749 N N . ARG A 1 351 ? -16.056 48.152 5.758 1.00 64.50 351 ARG A N 1
ATOM 2750 C CA . ARG A 1 351 ? -17.168 47.352 5.216 1.00 64.50 351 ARG A CA 1
ATOM 2751 C C . ARG A 1 351 ? -16.964 45.872 5.550 1.00 64.50 351 ARG A C 1
ATOM 2753 O O . ARG A 1 351 ? -15.825 45.417 5.613 1.00 64.50 351 ARG A O 1
ATOM 2760 N N . CYS A 1 352 ? -18.067 45.161 5.780 1.00 75.94 352 CYS A N 1
ATOM 2761 C CA . CYS A 1 352 ? -18.071 43.715 5.979 1.00 75.94 352 CYS A CA 1
ATOM 2762 C C . CYS A 1 352 ? -17.877 43.014 4.633 1.00 75.94 352 CYS A C 1
ATOM 2764 O O . CYS A 1 352 ? -18.698 43.191 3.731 1.00 75.94 352 CYS A O 1
ATOM 2766 N N . ASP A 1 353 ? -16.825 42.212 4.523 1.00 80.88 353 ASP A N 1
ATOM 2767 C CA . ASP A 1 353 ? -16.682 41.241 3.444 1.00 80.88 353 ASP A CA 1
ATOM 2768 C C . ASP A 1 353 ? -17.281 39.921 3.923 1.00 80.88 353 ASP A C 1
ATOM 2770 O O . ASP A 1 353 ? -16.939 39.451 5.005 1.00 80.88 353 ASP A O 1
ATOM 2774 N N . SER A 1 354 ? -18.180 39.319 3.143 1.00 86.69 354 SER A N 1
ATOM 2775 C CA . SER A 1 354 ? -18.778 38.027 3.486 1.00 86.69 354 SER A CA 1
ATOM 2776 C C . SER A 1 354 ? -18.872 37.098 2.282 1.00 86.69 354 SER A C 1
ATOM 2778 O O . SER A 1 354 ? -18.957 37.539 1.132 1.00 86.69 354 SER A O 1
ATOM 2780 N N . ILE A 1 355 ? -18.812 35.798 2.549 1.00 88.44 355 ILE A N 1
ATOM 2781 C CA . ILE A 1 355 ? -18.994 34.736 1.568 1.00 88.44 355 ILE A CA 1
ATOM 2782 C C . ILE A 1 355 ? -19.899 33.665 2.150 1.00 88.44 355 ILE A C 1
ATOM 2784 O O . ILE A 1 355 ? -19.695 33.222 3.279 1.00 88.44 355 ILE A O 1
ATOM 2788 N N . GLN A 1 356 ? -20.875 33.242 1.356 1.00 90.56 356 GLN A N 1
ATOM 2789 C CA . GLN A 1 356 ? -21.645 32.045 1.637 1.00 90.56 356 GLN A CA 1
ATOM 2790 C C . GLN A 1 356 ? -21.006 30.857 0.915 1.00 90.56 356 GLN A C 1
ATOM 2792 O O . GLN A 1 356 ? -20.638 30.976 -0.254 1.00 90.56 356 GLN A O 1
ATOM 2797 N N . PHE A 1 357 ? -20.852 29.736 1.607 1.00 91.38 357 PHE A N 1
ATOM 2798 C CA . PHE A 1 357 ? -20.269 28.514 1.064 1.00 91.38 357 PHE A CA 1
ATOM 2799 C C . PHE A 1 357 ? -20.972 27.278 1.632 1.00 91.38 357 PHE A C 1
ATOM 2801 O O . PHE A 1 357 ? -21.609 27.349 2.682 1.00 91.38 357 PHE A O 1
ATOM 2808 N N . ALA A 1 358 ? -20.843 26.164 0.921 1.00 91.12 358 ALA A N 1
ATOM 2809 C CA . ALA A 1 358 ? -21.179 24.822 1.378 1.00 91.12 358 ALA A CA 1
ATOM 2810 C C . ALA A 1 358 ? -19.992 23.906 1.054 1.00 91.12 358 ALA A C 1
ATOM 2812 O O . ALA A 1 358 ? -19.122 24.280 0.259 1.00 91.12 358 ALA A O 1
ATOM 2813 N N . VAL A 1 359 ? -19.940 22.746 1.694 1.00 88.50 359 VAL A N 1
ATOM 2814 C CA . VAL A 1 359 ? -18.845 21.780 1.565 1.00 88.50 359 VAL A CA 1
ATOM 2815 C C . VAL A 1 359 ? -19.403 20.424 1.153 1.00 88.50 359 VAL A C 1
ATOM 2817 O O . VAL A 1 359 ? -20.521 20.078 1.525 1.00 88.50 359 VAL A O 1
ATOM 2820 N N . ASP A 1 360 ? -18.630 19.681 0.368 1.00 87.75 360 ASP A N 1
ATOM 2821 C CA . ASP A 1 360 ? -18.965 18.338 -0.129 1.00 87.75 360 ASP A CA 1
ATOM 2822 C C . ASP A 1 360 ? -18.714 17.235 0.908 1.00 87.75 360 ASP A C 1
ATOM 2824 O O . ASP A 1 360 ? -19.080 16.081 0.712 1.00 87.75 360 ASP A O 1
ATOM 2828 N N . SER A 1 361 ? -18.072 17.591 2.014 1.00 84.00 361 SER A N 1
ATOM 2829 C CA . SER A 1 361 ? -17.695 16.700 3.097 1.00 84.00 361 SER A CA 1
ATOM 2830 C C . SER A 1 361 ? -17.611 17.487 4.403 1.00 84.00 361 SER A C 1
ATOM 2832 O O . SER A 1 361 ? -17.373 18.697 4.406 1.00 84.00 361 SER A O 1
ATOM 2834 N N . ARG A 1 362 ? -17.825 16.809 5.536 1.00 83.62 362 ARG A N 1
ATOM 2835 C CA . ARG A 1 362 ? -17.668 17.416 6.865 1.00 83.62 362 ARG A CA 1
ATOM 2836 C C . ARG A 1 362 ? -16.212 17.840 7.071 1.00 83.62 362 ARG A C 1
ATOM 2838 O O . ARG A 1 362 ? -15.318 17.002 6.981 1.00 83.62 362 ARG A O 1
ATOM 2845 N N . ILE A 1 363 ? -15.985 19.111 7.405 1.00 89.38 363 ILE A N 1
ATOM 2846 C CA . ILE A 1 363 ? -14.644 19.667 7.651 1.00 89.38 363 ILE A CA 1
ATOM 2847 C C . ILE A 1 363 ? -14.620 20.601 8.865 1.00 89.38 363 ILE A C 1
ATOM 2849 O O . ILE A 1 363 ? -15.656 21.088 9.316 1.00 89.38 363 ILE A O 1
ATOM 2853 N N . PHE A 1 364 ? -13.417 20.913 9.351 1.00 89.12 364 PHE A N 1
ATOM 2854 C CA . PHE A 1 364 ? -13.191 21.962 10.346 1.00 89.12 364 PHE A CA 1
ATOM 2855 C C . PHE A 1 364 ? -12.640 23.230 9.692 1.00 89.12 364 PHE A C 1
ATOM 2857 O O . PHE A 1 364 ? -11.582 23.222 9.062 1.00 89.12 364 PHE A O 1
ATOM 2864 N N . ILE A 1 365 ? -13.328 24.354 9.887 1.00 91.12 365 ILE A N 1
ATOM 2865 C CA . ILE A 1 365 ? -12.845 25.671 9.475 1.00 91.12 365 ILE A CA 1
ATOM 2866 C C . ILE A 1 365 ? -12.011 26.263 10.609 1.00 91.12 365 ILE A C 1
ATOM 2868 O O . ILE A 1 365 ? -12.544 26.736 11.611 1.00 91.12 365 ILE A O 1
ATOM 2872 N N . ALA A 1 366 ? -10.691 26.260 10.433 1.00 90.00 366 ALA A N 1
ATOM 2873 C CA . ALA A 1 366 ? -9.755 26.818 11.408 1.00 90.00 366 ALA A CA 1
ATOM 2874 C C . ALA A 1 366 ? -9.715 28.359 11.398 1.00 90.00 366 ALA A C 1
ATOM 2876 O O . ALA A 1 366 ? -9.457 28.986 12.423 1.00 90.00 366 ALA A O 1
ATOM 2877 N N . GLY A 1 367 ? -9.960 29.001 10.253 1.00 91.31 367 GLY A N 1
ATOM 2878 C CA . GLY A 1 367 ? -9.848 30.453 10.126 1.00 91.31 367 GLY A CA 1
ATOM 2879 C C . GLY A 1 367 ? -10.101 30.967 8.714 1.00 91.31 367 GLY A C 1
ATOM 2880 O O . GLY A 1 367 ? -10.437 30.204 7.810 1.00 91.31 367 GLY A O 1
ATOM 2881 N N . LEU A 1 368 ? -9.911 32.273 8.524 1.00 90.00 368 LEU A N 1
ATOM 2882 C CA . LEU A 1 368 ? -10.029 32.953 7.234 1.00 90.00 368 LEU A CA 1
ATOM 2883 C C . LEU A 1 368 ? -8.673 33.518 6.794 1.00 90.00 368 LEU A C 1
ATOM 2885 O O . LEU A 1 368 ? -7.961 34.151 7.572 1.00 90.00 368 LEU A O 1
ATOM 2889 N N . GLY A 1 369 ? -8.320 33.316 5.524 1.00 87.50 369 GLY A N 1
ATOM 2890 C CA . GLY A 1 369 ? -7.150 33.941 4.906 1.00 87.50 369 GLY A CA 1
ATOM 2891 C C . GLY A 1 369 ? -7.483 35.342 4.399 1.00 87.50 369 GLY A C 1
ATOM 2892 O O . GLY A 1 369 ? -8.313 35.492 3.504 1.00 87.50 369 GLY A O 1
ATOM 2893 N N . LEU A 1 370 ? -6.823 36.362 4.943 1.00 82.19 370 LEU A N 1
ATOM 2894 C CA . LEU A 1 370 ? -7.055 37.766 4.606 1.00 82.19 370 LEU A CA 1
ATOM 2895 C C . LEU A 1 370 ? -5.874 38.343 3.819 1.00 82.19 370 LEU A C 1
ATOM 2897 O O . LEU A 1 370 ? -4.720 38.117 4.171 1.00 82.19 370 LEU A O 1
ATOM 2901 N N . TYR A 1 371 ? -6.130 39.108 2.759 1.00 78.56 371 TYR A N 1
ATOM 2902 C CA . TYR A 1 371 ? -5.062 39.793 2.014 1.00 78.56 371 TYR A CA 1
ATOM 2903 C C . TYR A 1 371 ? -4.527 41.003 2.787 1.00 78.56 371 TYR A C 1
ATOM 2905 O O . TYR A 1 371 ? -5.282 41.632 3.522 1.00 78.56 371 TYR A O 1
ATOM 2913 N N . GLY A 1 372 ? -3.241 41.327 2.629 1.00 70.88 372 GLY A N 1
ATOM 2914 C CA . GLY A 1 372 ? -2.588 42.484 3.255 1.00 70.88 372 GLY A CA 1
ATOM 2915 C C . GLY A 1 372 ? -2.771 43.822 2.519 1.00 70.88 372 GLY A C 1
ATOM 2916 O O . GLY A 1 372 ? -3.444 43.911 1.493 1.00 70.88 372 GLY A O 1
ATOM 2917 N N . SER A 1 373 ? -2.146 44.879 3.054 1.00 65.81 373 SER A N 1
ATOM 2918 C CA . SER A 1 373 ? -2.145 46.235 2.476 1.00 65.81 373 SER A CA 1
ATOM 2919 C C . SER A 1 373 ? -1.271 46.341 1.232 1.00 65.81 373 SER A C 1
ATOM 2921 O O . SER A 1 373 ? -0.155 45.831 1.216 1.00 65.81 373 SER A O 1
ATOM 2923 N N . SER A 1 374 ? -1.683 47.161 0.262 1.00 56.44 374 SER A N 1
ATOM 2924 C CA . SER A 1 374 ? -0.809 47.606 -0.834 1.00 56.44 374 SER A CA 1
ATOM 2925 C C . SER A 1 374 ? 0.175 48.719 -0.433 1.00 56.44 374 SER A C 1
ATOM 2927 O O . SER A 1 374 ? 1.015 49.103 -1.239 1.00 56.44 374 SER A O 1
ATOM 2929 N N . GLY A 1 375 ? 0.036 49.303 0.764 1.00 57.00 375 GLY A N 1
ATOM 2930 C CA . GLY A 1 375 ? 0.832 50.443 1.245 1.00 57.00 375 GLY A CA 1
ATOM 2931 C C . GLY A 1 375 ? 2.121 50.065 1.983 1.00 57.00 375 GLY A C 1
ATOM 2932 O O . GLY A 1 375 ? 2.708 50.920 2.640 1.00 57.00 375 GLY A O 1
ATOM 2933 N N . GLY A 1 376 ? 2.535 48.798 1.914 1.00 64.56 376 GLY A N 1
ATOM 2934 C CA . GLY A 1 376 ? 3.638 48.255 2.703 1.00 64.56 376 GLY A CA 1
ATOM 2935 C C . GLY A 1 376 ? 3.178 47.708 4.055 1.00 64.56 376 GLY A C 1
ATOM 2936 O O . GLY A 1 376 ? 2.016 47.328 4.234 1.00 64.56 376 GLY A O 1
ATOM 2937 N N . LYS A 1 377 ? 4.111 47.638 5.007 1.00 74.69 377 LYS A N 1
ATOM 2938 C CA . LYS A 1 377 ? 3.878 47.028 6.316 1.00 74.69 377 LYS A CA 1
ATOM 2939 C C . LYS A 1 377 ? 2.848 47.826 7.130 1.00 74.69 377 LYS A C 1
ATOM 2941 O O . LYS A 1 377 ? 3.076 48.998 7.424 1.00 74.69 377 LYS A O 1
ATOM 2946 N N . ALA A 1 378 ? 1.732 47.202 7.500 1.00 74.38 378 ALA A N 1
ATOM 2947 C CA . ALA A 1 378 ? 0.626 47.851 8.212 1.00 74.38 378 ALA A CA 1
ATOM 2948 C C . ALA A 1 378 ? -0.084 46.880 9.166 1.00 74.38 378 ALA A C 1
ATOM 2950 O O . ALA A 1 378 ? -0.209 45.695 8.865 1.00 74.38 378 ALA A O 1
ATOM 2951 N N . GLU A 1 379 ? -0.561 47.384 10.304 1.00 81.94 379 GLU A N 1
ATOM 2952 C CA . GLU A 1 379 ? -1.362 46.623 11.268 1.00 81.94 379 GLU A CA 1
ATOM 2953 C C . GLU A 1 379 ? -2.860 46.860 11.015 1.00 81.94 379 GLU A C 1
ATOM 2955 O O . GLU A 1 379 ? -3.299 47.997 10.832 1.00 81.94 379 GLU A O 1
ATOM 2960 N N . TYR A 1 380 ? -3.652 45.787 11.017 1.00 76.94 380 TYR A N 1
ATOM 2961 C CA . TYR A 1 380 ? -5.103 45.830 10.849 1.00 76.94 380 TYR A CA 1
ATOM 2962 C C . TYR A 1 380 ? -5.801 45.231 12.057 1.00 76.94 380 TYR A C 1
ATOM 2964 O O . TYR A 1 380 ? -5.452 44.131 12.473 1.00 76.94 380 TYR A O 1
ATOM 2972 N N . SER A 1 381 ? -6.841 45.905 12.555 1.00 83.75 381 SER A N 1
ATOM 2973 C CA . SER A 1 381 ? -7.807 45.284 13.468 1.00 83.75 381 SER A CA 1
ATOM 2974 C C . SER A 1 381 ? -8.953 44.692 12.650 1.00 83.75 381 SER A C 1
ATOM 2976 O O . SER A 1 381 ? -9.581 45.400 11.853 1.00 83.75 381 SER A O 1
ATOM 2978 N N . VAL A 1 382 ? -9.221 43.401 12.828 1.00 85.75 382 VAL A N 1
ATOM 2979 C CA . VAL A 1 382 ? -10.256 42.657 12.110 1.00 85.75 382 VAL A CA 1
ATOM 2980 C C . VAL A 1 382 ? -11.071 41.797 13.069 1.00 85.75 382 VAL A C 1
ATOM 2982 O O . VAL A 1 382 ? -10.537 41.203 13.997 1.00 85.75 382 VAL A O 1
ATOM 2985 N N . LYS A 1 383 ? -12.375 41.705 12.834 1.00 88.62 383 LYS A N 1
ATOM 2986 C CA . LYS A 1 383 ? -13.249 40.709 13.443 1.00 88.62 383 LYS A CA 1
ATOM 2987 C C . LYS A 1 383 ? -13.648 39.716 12.366 1.00 88.62 383 LYS A C 1
ATOM 2989 O O . LYS A 1 383 ? -14.192 40.137 11.351 1.00 88.62 383 LYS A O 1
ATOM 2994 N N . ILE A 1 384 ? -13.386 38.432 12.561 1.00 91.88 384 ILE A N 1
ATOM 2995 C CA . ILE A 1 384 ? -13.938 37.378 11.700 1.00 91.88 384 ILE A CA 1
ATOM 2996 C C . ILE A 1 384 ? -15.153 36.742 12.374 1.00 91.88 384 ILE A C 1
ATOM 2998 O O . ILE A 1 384 ? -15.190 36.660 13.599 1.00 91.88 384 ILE A O 1
ATOM 3002 N N . GLU A 1 385 ? -16.147 36.320 11.596 1.00 94.00 385 GLU A N 1
ATOM 3003 C CA . GLU A 1 385 ? -17.352 35.620 12.058 1.00 94.00 385 GLU A CA 1
ATOM 3004 C C . GLU A 1 385 ? -17.671 34.454 11.112 1.00 94.00 385 GLU A C 1
ATOM 3006 O O . GLU A 1 385 ? -17.564 34.600 9.897 1.00 94.00 385 GLU A O 1
ATOM 3011 N N . LEU A 1 386 ? -18.105 33.317 11.652 1.00 94.88 386 LEU A N 1
ATOM 3012 C CA . LEU A 1 386 ? -18.701 32.212 10.897 1.00 94.88 386 LEU A CA 1
ATOM 3013 C C . LEU A 1 386 ? -20.147 32.027 11.359 1.00 94.88 386 LEU A C 1
ATOM 3015 O O . LEU A 1 386 ? -20.400 31.938 12.560 1.00 94.88 386 LEU A O 1
ATOM 3019 N N . LYS A 1 387 ? -21.099 31.989 10.423 1.00 93.81 387 LYS A N 1
ATOM 3020 C CA . LYS A 1 387 ? -22.540 31.942 10.713 1.00 93.81 387 LYS A CA 1
ATOM 3021 C C . LYS A 1 387 ? -23.244 30.795 10.005 1.00 93.81 387 LYS A C 1
ATOM 3023 O O . LYS A 1 387 ? -22.882 30.451 8.882 1.00 93.81 387 LYS A O 1
ATOM 3028 N N . ARG A 1 388 ? -24.322 30.302 10.612 1.00 92.69 388 ARG A N 1
ATOM 3029 C CA . ARG A 1 388 ? -25.283 29.360 10.018 1.00 92.69 388 ARG A CA 1
ATOM 3030 C C . ARG A 1 388 ? -26.698 29.878 10.263 1.00 92.69 388 ARG A C 1
ATOM 3032 O O . ARG A 1 388 ? -27.044 30.191 11.395 1.00 92.69 388 ARG A O 1
ATOM 3039 N N . HIS A 1 389 ? -27.491 30.026 9.199 1.00 86.25 389 HIS A N 1
ATOM 3040 C CA . HIS A 1 389 ? -28.854 30.592 9.251 1.00 86.25 389 HIS A CA 1
ATOM 3041 C C . HIS A 1 389 ? -28.972 31.917 10.041 1.00 86.25 389 HIS A C 1
ATOM 3043 O O . HIS A 1 389 ? -29.973 32.177 10.696 1.00 86.25 389 HIS A O 1
ATOM 3049 N N . GLY A 1 390 ? -27.937 32.765 9.992 1.00 81.38 390 GLY A N 1
ATOM 3050 C CA . GLY A 1 390 ? -27.885 34.045 10.712 1.00 81.38 390 GLY A CA 1
ATOM 3051 C C . GLY A 1 390 ? -27.303 33.973 12.131 1.00 81.38 390 GLY A C 1
ATOM 3052 O O . GLY A 1 390 ? -26.809 34.990 12.618 1.00 81.38 390 GLY A O 1
ATOM 3053 N N . SER A 1 391 ? -27.259 32.791 12.750 1.00 89.75 391 SER A N 1
ATOM 3054 C CA . SER A 1 391 ? -26.641 32.564 14.063 1.00 89.75 391 SER A CA 1
ATOM 3055 C C . SER A 1 391 ? -25.118 32.499 13.956 1.00 89.75 391 SER A C 1
ATOM 3057 O O . SER A 1 391 ? -24.584 31.816 13.080 1.00 89.75 391 SER A O 1
ATOM 3059 N N . VAL A 1 392 ? -24.407 33.207 14.837 1.00 91.38 392 VAL A N 1
ATOM 3060 C CA . VAL A 1 392 ? -22.935 33.205 14.889 1.00 91.38 392 VAL A CA 1
ATOM 3061 C C . VAL A 1 392 ? -22.457 31.943 15.601 1.00 91.38 392 VAL A C 1
ATOM 3063 O O . VAL A 1 392 ? -22.782 31.742 16.764 1.00 91.38 392 VAL A O 1
ATOM 3066 N N . LEU A 1 393 ? -21.685 31.112 14.901 1.00 91.06 393 LEU A N 1
ATOM 3067 C CA . LEU A 1 393 ? -21.076 29.895 15.445 1.00 91.06 393 LEU A CA 1
ATOM 3068 C C . LEU A 1 393 ? -19.717 30.180 16.086 1.00 91.06 393 LEU A C 1
ATOM 3070 O O . LEU A 1 393 ? -19.397 29.624 17.127 1.00 91.06 393 LEU A O 1
ATOM 3074 N N . ALA A 1 394 ? -18.927 31.061 15.473 1.00 91.25 394 ALA A N 1
ATOM 3075 C CA . ALA A 1 394 ? -17.665 31.525 16.034 1.00 91.25 394 ALA A CA 1
ATOM 3076 C C . ALA A 1 394 ? -17.356 32.946 15.581 1.00 91.25 394 ALA A C 1
ATOM 3078 O O . ALA A 1 394 ? -17.755 33.377 14.495 1.00 91.25 394 ALA A O 1
ATOM 3079 N N . GLN A 1 395 ? -16.609 33.666 16.410 1.00 93.06 395 GLN A N 1
ATOM 3080 C CA . GLN A 1 395 ? -16.095 34.986 16.087 1.00 93.06 395 GLN A CA 1
ATOM 3081 C C . GLN A 1 395 ? -14.736 35.203 16.745 1.00 93.06 395 GLN A C 1
ATOM 3083 O O . GLN A 1 395 ? -14.515 34.728 17.852 1.00 93.06 395 GLN A O 1
ATOM 3088 N N . ASN A 1 396 ? -13.843 35.945 16.094 1.00 90.81 396 ASN A N 1
ATOM 3089 C CA . ASN A 1 396 ? -12.581 36.359 16.705 1.00 90.81 396 ASN A CA 1
ATOM 3090 C C . ASN A 1 396 ? -12.237 37.813 16.332 1.00 90.81 396 ASN A C 1
ATOM 3092 O O . ASN A 1 396 ? -11.956 38.083 15.158 1.00 90.81 396 ASN A O 1
ATOM 3096 N N . PRO A 1 397 ? -12.281 38.764 17.287 1.00 88.88 397 PRO A N 1
ATOM 3097 C CA . PRO A 1 397 ? -11.731 40.103 17.120 1.00 88.88 397 PRO A CA 1
ATOM 3098 C C . PRO A 1 397 ? -10.222 40.105 17.412 1.00 88.88 397 PRO A C 1
ATOM 3100 O O . PRO A 1 397 ? -9.800 39.994 18.558 1.00 88.88 397 PRO A O 1
ATOM 3103 N N . THR A 1 398 ? -9.393 40.288 16.385 1.00 86.94 398 THR A N 1
ATOM 3104 C CA . THR A 1 398 ? -7.930 40.256 16.513 1.00 86.94 398 THR A CA 1
ATOM 3105 C C . THR A 1 398 ? -7.232 41.319 15.664 1.00 86.94 398 THR A C 1
ATOM 3107 O O . THR A 1 398 ? -7.854 42.041 14.881 1.00 86.94 398 THR A O 1
ATOM 3110 N N . LYS A 1 399 ? -5.915 41.443 15.837 1.00 84.12 399 LYS A N 1
ATOM 3111 C CA . LYS A 1 399 ? -5.049 42.277 15.006 1.00 84.12 399 LYS A CA 1
ATOM 3112 C C . LYS A 1 399 ? -4.068 41.408 14.236 1.00 84.12 399 LYS A C 1
ATOM 3114 O O . LYS A 1 399 ? -3.540 40.445 14.781 1.00 84.12 399 LYS A O 1
ATOM 3119 N N . PHE A 1 400 ? -3.787 41.765 12.988 1.00 79.50 400 PHE A N 1
ATOM 3120 C CA . PHE A 1 400 ? -2.726 41.123 12.214 1.00 79.50 400 PHE A CA 1
ATOM 3121 C C . PHE A 1 400 ? -1.839 42.157 11.525 1.00 79.50 400 PHE A C 1
ATOM 3123 O O . PHE A 1 400 ? -2.273 43.260 11.185 1.00 79.50 400 PHE A O 1
ATOM 3130 N N . LEU A 1 401 ? -0.578 41.784 11.323 1.00 78.31 401 LEU A N 1
ATOM 3131 C CA . LEU A 1 401 ? 0.423 42.613 10.671 1.00 78.31 401 LEU A CA 1
ATOM 3132 C C . LEU A 1 401 ? 0.612 42.134 9.233 1.00 78.31 401 LEU A C 1
ATOM 3134 O O . LEU A 1 401 ? 1.078 41.025 8.994 1.00 78.31 401 LEU A O 1
ATOM 3138 N N . SER A 1 402 ? 0.270 42.990 8.281 1.00 75.12 402 SER A N 1
ATOM 3139 C CA . SER A 1 402 ? 0.618 42.813 6.876 1.00 75.12 402 SER A CA 1
ATOM 3140 C C . SER A 1 402 ? 2.068 43.237 6.678 1.00 75.12 402 SER A C 1
ATOM 3142 O O . SER A 1 402 ? 2.430 44.334 7.093 1.00 75.12 402 SER A O 1
ATOM 3144 N N . ASP A 1 403 ? 2.887 42.424 6.013 1.00 72.31 403 ASP A N 1
ATOM 3145 C CA . ASP A 1 403 ? 4.256 42.781 5.603 1.00 72.31 403 ASP A CA 1
ATOM 3146 C C . ASP A 1 403 ? 4.308 43.557 4.269 1.00 72.31 403 ASP A C 1
ATOM 3148 O O . ASP A 1 403 ? 5.356 44.082 3.896 1.00 72.31 403 ASP A O 1
ATOM 3152 N N . GLY A 1 404 ? 3.162 43.686 3.590 1.00 67.12 404 GLY A N 1
ATOM 3153 C CA . GLY A 1 404 ? 3.030 44.332 2.281 1.00 67.12 404 GLY A CA 1
ATOM 3154 C C . GLY A 1 404 ? 3.154 43.368 1.096 1.00 67.12 404 GLY A C 1
ATOM 3155 O O . GLY A 1 404 ? 3.113 43.816 -0.049 1.00 67.12 404 GLY A O 1
ATOM 3156 N N . SER A 1 405 ? 3.302 42.063 1.345 1.00 70.69 405 SER A N 1
ATOM 3157 C CA . SER A 1 405 ? 3.272 41.024 0.315 1.00 70.69 405 SER A CA 1
ATOM 3158 C C . SER A 1 405 ? 1.854 40.774 -0.213 1.00 70.69 405 SER A C 1
ATOM 3160 O O . SER A 1 405 ? 0.847 41.106 0.414 1.00 70.69 405 SER A O 1
ATOM 3162 N N . SER A 1 406 ? 1.771 40.152 -1.390 1.00 70.12 406 SER A N 1
ATOM 3163 C CA . SER A 1 406 ? 0.513 39.706 -2.003 1.00 70.12 406 SER A CA 1
ATOM 3164 C C . SER A 1 406 ? -0.050 38.416 -1.387 1.00 70.12 406 SER A C 1
ATOM 3166 O O . SER A 1 406 ? -1.080 37.915 -1.848 1.00 70.12 406 SER A O 1
ATOM 3168 N N . SER A 1 407 ? 0.611 37.871 -0.364 1.00 72.69 407 SER A N 1
ATOM 3169 C CA . SER A 1 407 ? 0.209 36.651 0.332 1.00 72.69 407 SER A CA 1
ATOM 3170 C C . SER A 1 407 ? -0.960 36.906 1.287 1.00 72.69 407 SER A C 1
ATOM 3172 O O . SER A 1 407 ? -1.135 38.003 1.818 1.00 72.69 407 SER A O 1
ATOM 3174 N N . THR A 1 408 ? -1.773 35.876 1.530 1.00 79.31 408 THR A N 1
ATOM 3175 C CA . THR A 1 408 ? -2.822 35.923 2.557 1.00 79.31 408 THR A CA 1
ATOM 3176 C C . THR A 1 408 ? -2.244 35.651 3.942 1.00 79.31 408 THR A C 1
ATOM 3178 O O . THR A 1 408 ? -1.491 34.690 4.120 1.00 79.31 408 THR A O 1
ATOM 3181 N N . PHE A 1 409 ? -2.684 36.418 4.931 1.00 80.69 409 PHE A N 1
ATOM 3182 C CA . PHE A 1 409 ? -2.411 36.218 6.348 1.00 80.69 409 PHE A CA 1
ATOM 3183 C C . PHE A 1 409 ? -3.551 35.412 6.968 1.00 80.69 409 PHE A C 1
ATOM 3185 O O . PHE A 1 409 ? -4.716 35.785 6.798 1.00 80.69 409 PHE A O 1
ATOM 3192 N N . PRO A 1 410 ? -3.259 34.300 7.654 1.00 86.69 410 PRO A N 1
ATOM 3193 C CA . PRO A 1 410 ? -4.299 33.539 8.316 1.00 86.69 410 PRO A CA 1
ATOM 3194 C C . PRO A 1 410 ? -4.772 34.271 9.574 1.00 86.69 410 PRO A C 1
ATOM 3196 O O . PRO A 1 410 ? -3.966 34.678 10.412 1.00 86.69 410 PRO A O 1
ATOM 3199 N N . VAL A 1 411 ? -6.087 34.407 9.709 1.00 88.75 411 VAL A N 1
ATOM 3200 C CA . VAL A 1 411 ? -6.755 34.851 10.930 1.00 88.75 411 VAL A CA 1
ATOM 3201 C C . VAL A 1 411 ? -7.575 33.682 11.451 1.00 88.75 411 VAL A C 1
ATOM 3203 O O . VAL A 1 411 ? -8.522 33.244 10.802 1.00 88.75 411 VAL A O 1
ATOM 3206 N N . TRP A 1 412 ? -7.168 33.143 12.594 1.00 88.69 412 TRP A N 1
ATOM 3207 C CA . TRP A 1 412 ? -7.733 31.923 13.168 1.00 88.69 412 TRP A CA 1
ATOM 3208 C C . TRP A 1 412 ? -8.953 32.225 14.036 1.00 88.69 412 TRP A C 1
ATOM 3210 O O . TRP A 1 412 ? -9.017 33.281 14.668 1.00 88.69 412 TRP A O 1
ATOM 3220 N N . PHE A 1 413 ? -9.915 31.308 14.081 1.00 89.69 413 PHE A N 1
ATOM 3221 C CA . PHE A 1 413 ? -10.889 31.272 15.171 1.00 89.69 413 PHE A CA 1
ATOM 3222 C C . PHE A 1 413 ? -10.202 30.787 16.455 1.00 89.69 413 PHE A C 1
ATOM 3224 O O . PHE A 1 413 ? -9.101 30.245 16.402 1.00 89.69 413 PHE A O 1
ATOM 3231 N N . GLU A 1 414 ? -10.836 31.005 17.607 1.00 82.38 414 GLU A N 1
ATOM 3232 C CA . GLU A 1 414 ? -10.328 30.501 18.892 1.00 82.38 414 GLU A CA 1
ATOM 3233 C C . GLU A 1 414 ? -10.233 28.969 18.886 1.00 82.38 414 GLU A C 1
ATOM 3235 O O . GLU A 1 414 ? -9.205 28.401 19.246 1.00 82.38 414 GLU A O 1
ATOM 3240 N N . HIS A 1 415 ? -11.266 28.318 18.349 1.00 82.50 415 HIS A N 1
ATOM 3241 C CA . HIS A 1 415 ? -11.274 26.895 18.048 1.00 82.50 415 HIS A CA 1
ATOM 3242 C C . HIS A 1 415 ? -11.792 26.674 16.619 1.00 82.50 415 HIS A C 1
ATOM 3244 O O . HIS A 1 415 ? -12.731 27.364 16.201 1.00 82.50 415 HIS A O 1
ATOM 3250 N N . PRO A 1 416 ? -11.213 25.731 15.854 1.00 88.31 416 PRO A N 1
ATOM 3251 C CA . PRO A 1 416 ? -11.774 25.286 14.588 1.00 88.31 416 PRO A CA 1
ATOM 3252 C C . PRO A 1 416 ? -13.245 24.885 14.725 1.00 88.31 416 PRO A C 1
ATOM 3254 O O . PRO A 1 416 ? -13.642 24.189 15.665 1.00 88.31 416 PRO A O 1
ATOM 3257 N N . VAL A 1 417 ? -14.058 25.326 13.768 1.00 88.75 417 VAL A N 1
ATOM 3258 C CA . VAL A 1 417 ? -15.511 25.124 13.792 1.00 88.75 417 VAL A CA 1
ATOM 3259 C C . VAL A 1 417 ? -15.894 24.017 12.827 1.00 88.75 417 VAL A C 1
ATOM 3261 O O . VAL A 1 417 ? -15.530 24.078 11.652 1.00 88.75 417 VAL A O 1
ATOM 3264 N N . GLN A 1 418 ? -16.654 23.036 13.308 1.00 88.00 418 GLN A N 1
ATOM 3265 C CA . GLN A 1 418 ? -17.190 21.967 12.473 1.00 88.00 418 GLN A CA 1
ATOM 3266 C C . GLN A 1 418 ? -18.267 22.502 11.520 1.00 88.00 418 GLN A C 1
ATOM 3268 O O . GLN A 1 418 ? -19.175 23.239 11.914 1.00 88.00 418 GLN A O 1
ATOM 3273 N N . VAL A 1 419 ? -18.152 22.118 10.254 1.00 89.88 419 VAL A N 1
ATOM 3274 C CA . VAL A 1 419 ? -19.056 22.481 9.164 1.00 89.88 419 VAL A CA 1
ATOM 3275 C C . VAL A 1 419 ? -19.569 21.192 8.535 1.00 89.88 419 VAL A C 1
ATOM 3277 O O . VAL A 1 419 ? -18.782 20.331 8.146 1.00 89.88 419 VAL A O 1
ATOM 3280 N N . GLU A 1 420 ? -20.891 21.063 8.457 1.00 87.81 420 GLU A N 1
ATOM 3281 C CA . GLU A 1 420 ? -21.563 19.889 7.907 1.00 87.81 420 GLU A CA 1
ATOM 3282 C C . GLU A 1 420 ? -21.624 19.936 6.380 1.00 87.81 420 GLU A C 1
ATOM 3284 O O . GLU A 1 420 ? -21.723 21.008 5.772 1.00 87.81 420 GLU A O 1
ATOM 3289 N N . GLN A 1 421 ? -21.614 18.748 5.779 1.00 88.75 421 GLN A N 1
ATOM 3290 C CA . GLN A 1 421 ? -21.812 18.561 4.348 1.00 88.75 421 GLN A CA 1
ATOM 3291 C C . GLN A 1 421 ? -23.153 19.161 3.889 1.00 88.75 421 GLN A C 1
ATOM 3293 O O . GLN A 1 421 ? -24.144 19.147 4.625 1.00 88.75 421 GLN A O 1
ATOM 3298 N N . ASP A 1 422 ? -23.165 19.725 2.678 1.00 88.12 422 ASP A N 1
ATOM 3299 C CA . ASP A 1 422 ? -24.349 20.247 1.977 1.00 88.12 422 ASP A CA 1
ATOM 3300 C C . ASP A 1 422 ? -25.161 21.303 2.754 1.00 88.12 422 ASP A C 1
ATOM 3302 O O . ASP A 1 422 ? -26.300 21.631 2.419 1.00 88.12 422 ASP A O 1
ATOM 3306 N N . THR A 1 423 ? -24.554 21.901 3.782 1.00 89.19 423 THR A N 1
ATOM 3307 C CA . THR A 1 423 ? -25.150 22.963 4.590 1.00 89.19 423 THR A CA 1
ATOM 3308 C C . THR A 1 423 ? -24.495 24.301 4.258 1.00 89.19 423 THR A C 1
ATOM 3310 O O . THR A 1 423 ? -23.277 24.400 4.121 1.00 89.19 423 THR A O 1
ATOM 3313 N N . PHE A 1 424 ? -25.296 25.364 4.141 1.00 91.75 424 PHE A N 1
ATOM 3314 C CA . PHE A 1 424 ? -24.788 26.700 3.830 1.00 91.75 424 PHE A CA 1
ATOM 3315 C C . PHE A 1 424 ? -24.323 27.458 5.079 1.00 91.75 424 PHE A C 1
ATOM 3317 O O . PHE A 1 424 ? -25.100 27.720 6.001 1.00 91.75 424 PHE A O 1
ATOM 3324 N N . TYR A 1 425 ? -23.076 27.918 5.042 1.00 94.69 425 TYR A N 1
ATOM 3325 C CA . TYR A 1 425 ? -22.441 28.749 6.061 1.00 94.69 425 TYR A CA 1
ATOM 3326 C C . TYR A 1 425 ? -22.028 30.095 5.474 1.00 94.69 425 TYR A C 1
ATOM 3328 O O . TYR A 1 425 ? -21.801 30.218 4.275 1.00 94.69 425 TYR A O 1
ATOM 3336 N N . THR A 1 426 ? -21.939 31.129 6.312 1.00 93.06 426 THR A N 1
ATOM 3337 C CA . THR A 1 426 ? -21.469 32.466 5.921 1.00 93.06 426 THR A CA 1
ATOM 3338 C C . THR A 1 426 ? -20.234 32.848 6.725 1.00 93.06 426 THR A C 1
ATOM 3340 O O . THR A 1 426 ? -20.326 33.026 7.937 1.00 93.06 426 THR A O 1
ATOM 3343 N N . GLY A 1 427 ? -19.087 32.986 6.060 1.00 92.25 427 GLY A N 1
ATOM 3344 C CA . GLY A 1 427 ? -17.868 33.545 6.642 1.00 92.25 427 GLY A CA 1
ATOM 3345 C C . GLY A 1 427 ? -17.794 35.047 6.381 1.00 92.25 427 GLY A C 1
ATOM 3346 O O . GLY A 1 427 ? -17.918 35.467 5.232 1.00 92.25 427 GLY A O 1
ATOM 3347 N N . SER A 1 428 ? -17.579 35.849 7.420 1.00 89.88 428 SER A N 1
ATOM 3348 C CA . SER A 1 428 ? -17.533 37.311 7.358 1.00 89.88 428 SER A CA 1
ATOM 3349 C C . SER A 1 428 ? -16.264 37.868 8.003 1.00 89.88 428 SER A C 1
ATOM 3351 O O . SER A 1 428 ? -15.794 37.339 9.005 1.00 89.88 428 SER A O 1
ATOM 3353 N N . ALA A 1 429 ? -15.736 38.970 7.472 1.00 87.75 429 ALA A N 1
ATOM 3354 C CA . ALA A 1 429 ? -14.629 39.729 8.045 1.00 87.75 429 ALA A CA 1
ATOM 3355 C C . ALA A 1 429 ? -14.969 41.230 8.090 1.00 87.75 429 ALA A C 1
ATOM 3357 O O . ALA A 1 429 ? -15.386 41.824 7.094 1.00 87.75 429 ALA A O 1
ATOM 3358 N N . PHE A 1 430 ? -14.781 41.854 9.252 1.00 83.56 430 PHE A N 1
ATOM 3359 C CA . PHE A 1 430 ? -15.055 43.265 9.525 1.00 83.56 430 PHE A CA 1
ATOM 3360 C C . PHE A 1 430 ? -13.758 43.955 9.922 1.00 83.56 430 PHE A C 1
ATOM 3362 O O . PHE A 1 430 ? -13.097 43.512 10.853 1.00 83.56 430 PHE A O 1
ATOM 3369 N N . SER A 1 431 ? -13.390 45.056 9.274 1.00 69.00 431 SER A N 1
ATOM 3370 C CA . SER A 1 431 ? -12.228 45.837 9.710 1.00 69.00 431 SER A CA 1
ATOM 3371 C C . SER A 1 431 ? -12.628 46.945 10.677 1.00 69.00 431 SER A C 1
ATOM 3373 O O . SER A 1 431 ? -13.496 47.759 10.373 1.00 69.00 431 SER A O 1
ATOM 3375 N N . CYS A 1 432 ? -11.950 47.007 11.819 1.00 57.62 432 CYS A N 1
ATOM 3376 C CA . CYS A 1 432 ? -12.166 48.004 12.861 1.00 57.62 432 CYS A CA 1
ATOM 3377 C C . CYS A 1 432 ? -11.015 49.033 12.850 1.00 57.62 432 CYS A C 1
ATOM 3379 O O . CYS A 1 432 ? -10.149 48.986 13.709 1.00 57.62 432 CYS A O 1
ATOM 3381 N N . ASN A 1 433 ? -11.001 49.970 11.892 1.00 54.69 433 ASN A N 1
ATOM 3382 C CA . ASN A 1 433 ? -10.027 51.079 11.748 1.00 54.69 433 ASN A CA 1
ATOM 3383 C C . ASN A 1 433 ? -8.546 50.704 11.452 1.00 54.69 433 ASN A C 1
ATOM 3385 O O . ASN A 1 433 ? -8.008 49.708 11.927 1.00 54.69 433 ASN A O 1
ATOM 3389 N N . GLN A 1 434 ? -7.863 51.547 10.659 1.00 48.12 434 GLN A N 1
ATOM 3390 C CA . GLN A 1 434 ? -6.412 51.477 10.398 1.00 48.12 434 GLN A CA 1
ATOM 3391 C C . GLN A 1 434 ? -5.634 52.241 11.481 1.00 48.12 434 GLN A C 1
ATOM 3393 O O . GLN A 1 434 ? -5.889 53.428 11.693 1.00 48.12 434 GLN A O 1
ATOM 3398 N N . THR A 1 435 ? -4.656 51.604 12.127 1.00 45.78 435 THR A N 1
ATOM 3399 C CA . THR A 1 435 ? -3.635 52.277 12.951 1.00 45.78 435 THR A CA 1
ATOM 3400 C C . THR A 1 435 ? -2.367 52.542 12.114 1.00 45.78 435 THR A C 1
ATOM 3402 O O . THR A 1 435 ? -2.043 51.782 11.206 1.00 45.78 435 THR A O 1
ATOM 3405 N N . LYS A 1 436 ? -1.712 53.693 12.349 1.00 43.66 436 LYS A N 1
ATOM 3406 C CA . LYS A 1 436 ? -0.649 54.334 11.530 1.00 43.66 436 LYS A CA 1
ATOM 3407 C C . LYS A 1 436 ? 0.518 53.408 11.087 1.00 43.66 436 LYS A C 1
ATOM 3409 O O . LYS A 1 436 ? 0.833 52.461 11.801 1.00 43.66 436 LYS A O 1
ATOM 3414 N N . PRO A 1 437 ? 1.224 53.723 9.972 1.00 41.56 437 PRO A N 1
ATOM 3415 C CA . PRO A 1 437 ? 2.410 52.982 9.519 1.00 41.56 437 PRO A CA 1
ATOM 3416 C C . PRO A 1 437 ? 3.564 53.042 10.533 1.00 41.56 437 PRO A C 1
ATOM 3418 O O . PRO A 1 437 ? 3.828 54.087 11.129 1.00 41.56 437 PRO A O 1
ATOM 3421 N N . VAL A 1 438 ? 4.259 51.914 10.711 1.00 39.56 438 VAL A N 1
ATOM 3422 C CA . VAL A 1 438 ? 5.388 51.759 11.644 1.00 39.56 438 VAL A CA 1
ATOM 3423 C C . VAL A 1 438 ? 6.685 52.237 10.976 1.00 39.56 438 VAL A C 1
ATOM 3425 O O . VAL A 1 438 ? 7.140 51.627 10.009 1.00 39.56 438 VAL A O 1
ATOM 3428 N N . SER A 1 439 ? 7.293 53.311 11.488 1.00 33.56 439 SER A N 1
ATOM 3429 C CA . SER A 1 439 ? 8.624 53.793 11.074 1.00 33.56 439 SER A CA 1
ATOM 3430 C C . SER A 1 439 ? 9.748 52.920 11.667 1.00 33.56 439 SER A C 1
ATOM 3432 O O . SER A 1 439 ? 9.594 52.433 12.789 1.00 33.56 439 SER A O 1
ATOM 3434 N N . PRO A 1 440 ? 10.896 52.729 10.987 1.00 34.41 440 PRO A N 1
ATOM 3435 C CA . PRO A 1 440 ? 11.963 51.872 11.494 1.00 34.41 440 PRO A CA 1
ATOM 3436 C C . PRO A 1 440 ? 12.908 52.624 12.449 1.00 34.41 440 PRO A C 1
ATOM 3438 O O . PRO A 1 440 ? 13.550 53.592 12.054 1.00 34.41 440 PRO A O 1
ATOM 3441 N N . GLY A 1 441 ? 13.052 52.106 13.676 1.00 30.23 441 GLY A N 1
ATOM 3442 C CA . GLY A 1 441 ? 14.252 52.272 14.506 1.00 30.23 441 GLY A CA 1
ATOM 3443 C C . GLY A 1 441 ? 14.103 53.114 15.777 1.00 30.23 441 GLY A C 1
ATOM 3444 O O . GLY A 1 441 ? 14.262 54.326 15.723 1.00 30.23 441 GLY A O 1
ATOM 3445 N N . THR A 1 442 ? 13.878 52.468 16.929 1.00 25.55 442 THR A N 1
ATOM 3446 C CA . THR A 1 442 ? 14.691 52.537 18.173 1.00 25.55 442 THR A CA 1
ATOM 3447 C C . THR A 1 442 ? 14.032 51.733 19.308 1.00 25.55 442 THR A C 1
ATOM 3449 O O . THR A 1 442 ? 12.836 51.460 19.285 1.00 25.55 442 THR A O 1
ATOM 3452 N N . SER A 1 443 ? 14.868 51.266 20.236 1.00 29.20 443 SER A N 1
ATOM 3453 C CA . SER A 1 443 ? 14.612 50.387 21.389 1.00 29.20 443 SER A CA 1
ATOM 3454 C C . SER A 1 443 ? 13.482 50.821 22.343 1.00 29.20 443 SER A C 1
ATOM 3456 O O . SER A 1 443 ? 13.261 52.013 22.529 1.00 29.20 443 SER A O 1
ATOM 3458 N N . LEU A 1 444 ? 12.852 49.822 22.991 1.00 26.25 444 LEU A N 1
ATOM 3459 C CA . LEU A 1 444 ? 11.986 49.877 24.197 1.00 26.25 444 LEU A CA 1
ATOM 3460 C C . LEU A 1 444 ? 12.421 50.951 25.229 1.00 26.25 444 LEU A C 1
ATOM 3462 O O . LEU A 1 444 ? 13.632 51.169 25.339 1.00 26.25 444 LEU A O 1
ATOM 3466 N N . PRO A 1 445 ? 11.504 51.569 26.025 1.00 33.78 445 PRO A N 1
ATOM 3467 C CA . PRO A 1 445 ? 10.640 50.820 26.964 1.00 33.78 445 PRO A CA 1
ATOM 3468 C C . PRO A 1 445 ? 9.226 51.377 27.305 1.00 33.78 445 PRO A C 1
ATOM 3470 O O . PRO A 1 445 ? 8.869 52.507 26.995 1.00 33.78 445 PRO A O 1
ATOM 3473 N N . ASP A 1 446 ? 8.462 50.498 27.969 1.00 24.58 446 ASP A N 1
ATOM 3474 C CA . ASP A 1 446 ? 7.402 50.635 28.990 1.00 24.58 446 ASP A CA 1
ATOM 3475 C C . ASP A 1 446 ? 6.243 51.661 28.941 1.00 24.58 446 ASP A C 1
ATOM 3477 O O . ASP A 1 446 ? 6.395 52.858 29.157 1.00 24.58 446 ASP A O 1
ATOM 3481 N N . SER A 1 447 ? 5.042 51.060 29.002 1.00 26.33 447 SER A N 1
ATOM 3482 C CA . SER A 1 447 ? 3.865 51.413 29.825 1.00 26.33 447 SER A CA 1
ATOM 3483 C C . SER A 1 447 ? 2.953 52.607 29.460 1.00 26.33 447 SER A C 1
ATOM 3485 O O . SER A 1 447 ? 3.387 53.692 29.102 1.00 26.33 447 SER A O 1
ATOM 3487 N N . GLN A 1 448 ? 1.651 52.365 29.705 1.00 23.34 448 GLN A N 1
ATOM 3488 C CA . GLN A 1 448 ? 0.531 53.298 29.953 1.00 23.34 448 GLN A CA 1
ATOM 3489 C C . GLN A 1 448 ? -0.463 53.681 28.819 1.00 23.34 448 GLN A C 1
ATOM 3491 O O . GLN A 1 448 ? -0.221 54.537 27.982 1.00 23.34 448 GLN A O 1
ATOM 3496 N N . VAL A 1 449 ? -1.657 53.058 28.895 1.00 23.19 449 VAL A N 1
ATOM 3497 C CA . VAL A 1 449 ? -2.960 53.674 29.275 1.00 23.19 449 VAL A CA 1
ATOM 3498 C C . VAL A 1 449 ? -3.569 54.793 28.381 1.00 23.19 449 VAL A C 1
ATOM 3500 O O . VAL A 1 449 ? -3.157 55.941 28.415 1.00 23.19 449 VAL A O 1
ATOM 3503 N N . ILE A 1 450 ? -4.701 54.421 27.744 1.00 23.80 450 ILE A N 1
ATOM 3504 C CA . ILE A 1 450 ? -5.973 55.155 27.472 1.00 23.80 450 ILE A CA 1
ATOM 3505 C C . ILE A 1 450 ? -5.963 56.412 26.554 1.00 23.80 450 ILE A C 1
ATOM 3507 O O . ILE A 1 450 ? -5.404 57.443 26.899 1.00 23.80 450 ILE A O 1
ATOM 3511 N N . ARG A 1 451 ? -6.779 56.368 25.475 1.00 21.02 451 ARG A N 1
ATOM 3512 C CA . ARG A 1 451 ? -7.932 57.266 25.134 1.00 21.02 451 ARG A CA 1
ATOM 3513 C C . ARG A 1 451 ? -8.160 57.395 23.612 1.00 21.02 451 ARG A C 1
ATOM 3515 O O . ARG A 1 451 ? -7.372 57.997 22.898 1.00 21.02 451 ARG A O 1
ATOM 3522 N N . SER A 1 452 ? -9.301 56.886 23.137 1.00 23.66 452 SER A N 1
ATOM 3523 C CA . SER A 1 452 ? -10.077 57.423 21.994 1.00 23.66 452 SER A CA 1
ATOM 3524 C C . SER A 1 452 ? -10.569 58.850 22.321 1.00 23.66 452 SER A C 1
ATOM 3526 O O . SER A 1 452 ? -10.724 59.111 23.519 1.00 23.66 452 SER A O 1
ATOM 3528 N N . PRO A 1 453 ? -10.854 59.777 21.370 1.00 33.53 453 PRO A N 1
ATOM 3529 C CA . PRO A 1 453 ? -11.700 59.631 20.162 1.00 33.53 453 PRO A CA 1
ATOM 3530 C C . PRO A 1 453 ? -11.116 60.383 18.923 1.00 33.53 453 PRO A C 1
ATOM 3532 O O . PRO A 1 453 ? -10.028 60.933 18.997 1.00 33.53 453 PRO A O 1
ATOM 3535 N N . GLY A 1 454 ? -11.671 60.364 17.709 1.00 22.38 454 GLY A N 1
ATOM 3536 C CA . GLY A 1 454 ? -12.958 60.923 17.292 1.00 22.38 454 GLY A CA 1
ATOM 3537 C C . GLY A 1 454 ? -12.896 61.288 15.796 1.00 22.38 454 GLY A C 1
ATOM 3538 O O . GLY A 1 454 ? -11.820 61.489 15.240 1.00 22.38 454 GLY A O 1
ATOM 3539 N N . CYS A 1 455 ? -14.062 61.270 15.158 1.00 21.86 455 CYS A N 1
ATOM 3540 C CA . CYS A 1 455 ? -14.308 61.307 13.716 1.00 21.86 455 CYS A CA 1
ATOM 3541 C C . CYS A 1 455 ? -14.287 62.727 13.111 1.00 21.86 455 CYS A C 1
ATOM 3543 O O . CYS A 1 455 ? -14.215 63.705 13.851 1.00 21.86 455 CYS A O 1
ATOM 3545 N N . SER A 1 456 ? -14.529 62.779 11.789 1.00 23.44 456 SER A N 1
ATOM 3546 C CA . SER A 1 456 ? -14.813 63.946 10.924 1.00 23.44 456 SER A CA 1
ATOM 3547 C C . SER A 1 456 ? -13.537 64.612 10.339 1.00 23.44 456 SER A C 1
ATOM 3549 O O . SER A 1 456 ? -12.548 64.760 11.039 1.00 23.44 456 SER A O 1
ATOM 3551 N N . ASP A 1 457 ? -13.425 65.004 9.063 1.00 23.23 457 ASP A N 1
ATOM 3552 C CA . ASP A 1 457 ? -14.476 65.341 8.109 1.00 23.23 457 ASP A CA 1
ATOM 3553 C C . ASP A 1 457 ? -13.879 65.721 6.708 1.00 23.23 457 ASP A C 1
ATOM 3555 O O . ASP A 1 457 ? -12.745 66.189 6.649 1.00 23.23 457 ASP A O 1
ATOM 3559 N N . TRP A 1 458 ? -14.668 65.577 5.619 1.00 21.78 458 TRP A N 1
ATOM 3560 C CA . TRP A 1 458 ? -14.565 66.216 4.265 1.00 21.78 458 TRP A CA 1
ATOM 3561 C C . TRP A 1 458 ? -13.369 65.917 3.330 1.00 21.78 458 TRP A C 1
ATOM 3563 O O . TRP A 1 458 ? -12.281 65.564 3.753 1.00 21.78 458 TRP A O 1
ATOM 3573 N N . LEU A 1 459 ? -13.403 66.193 2.020 1.00 22.28 459 LEU A N 1
ATOM 3574 C CA . LEU A 1 459 ? -14.336 66.041 0.885 1.00 22.28 459 LEU A CA 1
ATOM 3575 C C . LEU A 1 459 ? -13.505 66.451 -0.365 1.00 22.28 459 LEU A C 1
ATOM 3577 O O . LEU A 1 459 ? -12.492 67.136 -0.237 1.00 22.28 459 LEU A O 1
ATOM 3581 N N . SER A 1 460 ? -14.010 66.136 -1.562 1.00 22.66 460 SER A N 1
ATOM 3582 C CA . SER A 1 460 ? -13.636 66.681 -2.890 1.00 22.66 460 SER A CA 1
ATOM 3583 C C . SER A 1 460 ? -12.421 66.027 -3.588 1.00 22.66 460 SER A C 1
ATOM 3585 O O . SER A 1 460 ? -11.367 65.852 -2.994 1.00 22.66 460 SER A O 1
ATOM 3587 N N . SER A 1 461 ? -12.613 65.413 -4.769 1.00 23.48 461 SER A N 1
ATOM 3588 C CA . SER A 1 461 ? -12.691 66.016 -6.129 1.00 23.48 461 SER A CA 1
ATOM 3589 C C . SER A 1 461 ? -11.270 66.112 -6.724 1.00 23.48 461 SER A C 1
ATOM 3591 O O . SER A 1 461 ? -10.344 66.424 -5.998 1.00 23.48 461 SER A O 1
ATOM 3593 N N . ALA A 1 462 ? -10.946 65.829 -7.984 1.00 23.72 462 ALA A N 1
ATOM 3594 C CA . ALA A 1 462 ? -11.690 65.840 -9.236 1.00 23.72 462 ALA A CA 1
ATOM 3595 C C . ALA A 1 462 ? -10.815 65.165 -10.327 1.00 23.72 462 ALA A C 1
ATOM 3597 O O . ALA A 1 462 ? -9.600 65.264 -10.216 1.00 23.72 462 ALA A O 1
ATOM 3598 N N . HIS A 1 463 ? -11.451 64.611 -11.379 1.00 24.17 463 HIS A N 1
ATOM 3599 C CA . HIS A 1 463 ? -11.120 64.721 -12.829 1.00 24.17 463 HIS A CA 1
ATOM 3600 C C . HIS A 1 463 ? -9.677 64.367 -13.316 1.00 24.17 463 HIS A C 1
ATOM 3602 O O . HIS A 1 463 ? -8.695 64.730 -12.698 1.00 24.17 463 HIS A O 1
ATOM 3608 N N . ARG A 1 464 ? -9.405 63.754 -14.479 1.00 24.11 464 ARG A N 1
ATOM 3609 C CA . ARG A 1 464 ? -10.072 63.723 -15.794 1.00 24.11 464 ARG A CA 1
ATOM 3610 C C . ARG A 1 464 ? -9.276 62.782 -16.740 1.00 24.11 464 ARG A C 1
ATOM 3612 O O . ARG A 1 464 ? -8.062 62.760 -16.597 1.00 24.11 464 ARG A O 1
ATOM 3619 N N . ASP A 1 465 ? -9.961 62.091 -17.669 1.00 24.94 465 ASP A N 1
ATOM 3620 C CA . ASP A 1 465 ? -9.735 62.054 -19.144 1.00 24.94 465 ASP A CA 1
ATOM 3621 C C . ASP A 1 465 ? -8.308 61.769 -19.721 1.00 24.94 465 ASP A C 1
ATOM 3623 O O . ASP A 1 465 ? -7.330 62.289 -19.215 1.00 24.94 465 ASP A O 1
ATOM 3627 N N . ILE A 1 466 ? -8.032 61.059 -20.836 1.00 22.44 466 ILE A N 1
ATOM 3628 C CA . ILE A 1 466 ? -8.780 60.721 -22.068 1.00 22.44 466 ILE A CA 1
ATOM 3629 C C . ILE A 1 466 ? -7.869 59.857 -23.013 1.00 22.44 466 ILE A C 1
ATOM 3631 O O . ILE A 1 466 ? -6.661 60.069 -23.036 1.00 22.44 466 ILE A O 1
ATOM 3635 N N . PHE A 1 467 ? -8.485 58.966 -23.823 1.00 21.50 467 PHE A N 1
ATOM 3636 C CA . PHE A 1 467 ? -8.151 58.489 -25.207 1.00 21.50 467 PHE A CA 1
ATOM 3637 C C . PHE A 1 467 ? -7.011 57.474 -25.499 1.00 21.50 467 PHE A C 1
ATOM 3639 O O . PHE A 1 467 ? -5.874 57.665 -25.098 1.00 21.50 467 PHE A O 1
ATOM 3646 N N . GLN A 1 468 ? -7.340 56.293 -26.077 1.00 23.33 468 GLN A N 1
ATOM 3647 C CA . GLN A 1 468 ? -7.407 55.890 -27.525 1.00 23.33 468 GLN A CA 1
ATOM 3648 C C . GLN A 1 468 ? -6.020 55.663 -28.170 1.00 23.33 468 GLN A C 1
ATOM 3650 O O . GLN A 1 468 ? -5.097 56.396 -27.871 1.00 23.33 468 GLN A O 1
ATOM 3655 N N . SER A 1 469 ? -5.756 54.754 -29.119 1.00 22.73 469 SER A N 1
ATOM 3656 C CA . SER A 1 469 ? -6.450 53.648 -29.806 1.00 22.73 469 SER A CA 1
ATOM 3657 C C . SER A 1 469 ? -5.401 52.918 -30.685 1.00 22.73 469 SER A C 1
ATOM 3659 O O . SER A 1 469 ? -4.337 53.487 -30.915 1.00 22.73 469 SER A O 1
ATOM 3661 N N . LEU A 1 470 ? -5.775 51.752 -31.247 1.00 21.81 470 LEU A N 1
ATOM 3662 C CA . LEU A 1 470 ? -5.218 51.088 -32.451 1.00 21.81 470 LEU A CA 1
ATOM 3663 C C . LEU A 1 470 ? -3.794 50.492 -32.338 1.00 21.81 470 LEU A C 1
ATOM 3665 O O . LEU A 1 470 ? -2.907 51.086 -31.752 1.00 21.81 470 LEU A O 1
ATOM 3669 N N . SER A 1 471 ? -3.389 49.383 -32.961 1.00 23.48 471 SER A N 1
ATOM 3670 C CA . SER A 1 471 ? -3.941 48.121 -33.497 1.00 23.48 471 SER A CA 1
ATOM 3671 C C . SER A 1 471 ? -2.804 47.515 -34.353 1.00 23.48 471 SER A C 1
ATOM 3673 O O . SER A 1 471 ? -2.062 48.283 -34.957 1.00 23.48 471 SER A O 1
ATOM 3675 N N . PHE A 1 472 ? -2.746 46.181 -34.478 1.00 22.20 472 PHE A N 1
ATOM 3676 C CA . PHE A 1 472 ? -1.915 45.376 -35.405 1.00 22.20 472 PHE A CA 1
ATOM 3677 C C . PHE A 1 472 ? -0.435 45.130 -35.052 1.00 22.20 472 PHE A C 1
ATOM 3679 O O . PHE A 1 472 ? 0.420 45.977 -35.262 1.00 22.20 472 PHE A O 1
ATOM 3686 N N . PHE A 1 473 ? -0.118 43.894 -34.646 1.00 22.19 473 PHE A N 1
ATOM 3687 C CA . PHE A 1 473 ? 0.584 42.920 -35.499 1.00 22.19 473 PHE A CA 1
ATOM 3688 C C . PHE A 1 473 ? 0.426 41.507 -34.913 1.00 22.19 473 PHE A C 1
ATOM 3690 O O . PHE A 1 473 ? 0.535 41.291 -33.710 1.00 22.19 473 PHE A O 1
ATOM 3697 N N . ASN A 1 474 ? 0.125 40.557 -35.792 1.00 23.72 474 ASN A N 1
ATOM 3698 C CA . ASN A 1 474 ? 0.017 39.126 -35.532 1.00 23.72 474 ASN A CA 1
ATOM 3699 C C . ASN A 1 474 ? 1.365 38.502 -35.924 1.00 23.72 474 ASN A C 1
ATOM 3701 O O . ASN A 1 474 ? 1.773 38.742 -37.056 1.00 23.72 474 ASN A O 1
ATOM 3705 N N . LEU A 1 475 ? 2.041 37.734 -35.057 1.00 24.42 475 LEU A N 1
ATOM 3706 C CA . LEU A 1 475 ? 2.914 36.615 -35.459 1.00 24.42 475 LEU A CA 1
ATOM 3707 C C . LEU A 1 475 ? 3.439 35.802 -34.257 1.00 24.42 475 LEU A C 1
ATOM 3709 O O . LEU A 1 475 ? 3.947 36.324 -33.270 1.00 24.42 475 LEU A O 1
ATOM 3713 N N . SER A 1 476 ? 3.271 34.492 -34.419 1.00 28.78 476 SER A N 1
ATOM 3714 C CA . SER A 1 476 ? 3.703 33.333 -33.633 1.00 28.78 476 SER A CA 1
ATOM 3715 C C . SER A 1 476 ? 5.169 33.336 -33.170 1.00 28.78 476 SER A C 1
ATOM 3717 O O . SER A 1 476 ? 6.048 33.546 -33.997 1.00 28.78 476 SER A O 1
ATOM 3719 N N . MET A 1 477 ? 5.431 32.953 -31.906 1.00 24.16 477 MET A N 1
ATOM 3720 C CA . MET A 1 477 ? 6.688 32.318 -31.450 1.00 24.16 477 MET A CA 1
ATOM 3721 C C . MET A 1 477 ? 6.517 31.607 -30.086 1.00 24.16 477 MET A C 1
ATOM 3723 O O . MET A 1 477 ? 6.425 32.281 -29.064 1.00 24.16 477 MET A O 1
ATOM 3727 N N . LYS A 1 478 ? 6.555 30.263 -30.069 1.00 25.95 478 LYS A N 1
ATOM 3728 C CA . LYS A 1 478 ? 7.181 29.352 -29.064 1.00 25.95 478 LYS A CA 1
ATOM 3729 C C . LYS A 1 478 ? 7.391 28.003 -29.791 1.00 25.95 478 LYS A C 1
ATOM 3731 O O . LYS A 1 478 ? 6.428 27.586 -30.430 1.00 25.95 478 LYS A O 1
ATOM 3736 N N . PRO A 1 479 ? 8.577 27.344 -29.778 1.00 32.72 479 PRO A N 1
ATOM 3737 C CA . PRO A 1 479 ? 9.276 26.917 -28.555 1.00 32.72 479 PRO A CA 1
ATOM 3738 C C . PRO A 1 479 ? 10.823 27.041 -28.600 1.00 32.72 479 PRO A C 1
ATOM 3740 O O . PRO A 1 479 ? 11.462 26.691 -29.584 1.00 32.72 479 PRO A O 1
ATOM 3743 N N . ALA A 1 480 ? 11.449 27.470 -27.498 1.00 29.39 480 ALA A N 1
ATOM 3744 C CA . ALA A 1 480 ? 12.908 27.661 -27.408 1.00 29.39 480 ALA A CA 1
ATOM 3745 C C . ALA A 1 480 ? 13.577 26.931 -26.222 1.00 29.39 480 ALA A C 1
ATOM 3747 O O . ALA A 1 480 ? 14.606 27.380 -25.735 1.00 29.39 480 ALA A O 1
ATOM 3748 N N . VAL A 1 481 ? 13.022 25.811 -25.738 1.00 31.53 481 VAL A N 1
ATOM 3749 C CA . VAL A 1 481 ? 13.608 25.085 -24.581 1.00 31.53 481 VAL A CA 1
ATOM 3750 C C . VAL A 1 481 ? 13.945 23.610 -24.872 1.00 31.53 481 VAL A C 1
ATOM 3752 O O . VAL A 1 481 ? 14.592 22.960 -24.065 1.00 31.53 481 VAL A O 1
ATOM 3755 N N . ILE A 1 482 ? 13.644 23.084 -26.065 1.00 34.22 482 ILE A N 1
ATOM 3756 C CA . ILE A 1 482 ? 13.927 21.672 -26.419 1.00 34.22 482 ILE A CA 1
ATOM 3757 C C . ILE A 1 482 ? 15.217 21.510 -27.261 1.00 34.22 482 ILE A C 1
ATOM 3759 O O . ILE A 1 482 ? 15.753 20.415 -27.395 1.00 34.22 482 ILE A O 1
ATOM 3763 N N . VAL A 1 483 ? 15.803 22.602 -27.767 1.00 31.64 483 VAL A N 1
ATOM 3764 C CA . VAL A 1 483 ? 16.936 22.537 -28.717 1.00 31.64 483 VAL A CA 1
ATOM 3765 C C . VAL A 1 483 ? 18.317 22.428 -28.038 1.00 31.64 483 VAL A C 1
ATOM 3767 O O . VAL A 1 483 ? 19.286 22.050 -28.688 1.00 31.64 483 VAL A O 1
ATOM 3770 N N . LEU A 1 484 ? 18.435 22.657 -26.724 1.00 31.84 484 LEU A N 1
ATOM 3771 C CA . LEU A 1 484 ? 19.732 22.571 -26.023 1.00 31.84 484 LEU A CA 1
ATOM 3772 C C . LEU A 1 484 ? 20.066 21.174 -25.458 1.00 31.84 484 LEU A C 1
ATOM 3774 O O . LEU A 1 484 ? 21.231 20.908 -25.181 1.00 31.84 484 LEU A O 1
ATOM 3778 N N . GLY A 1 485 ? 19.093 20.260 -25.351 1.00 32.31 485 GLY A N 1
ATOM 3779 C CA . GLY A 1 485 ? 19.331 18.878 -24.900 1.00 32.31 485 GLY A CA 1
ATOM 3780 C C . GLY A 1 485 ? 19.761 17.921 -26.021 1.00 32.31 485 GLY A C 1
ATOM 3781 O O . GLY A 1 485 ? 20.606 17.052 -25.817 1.00 32.31 485 GLY A O 1
ATOM 3782 N N . LEU A 1 486 ? 19.246 18.120 -27.238 1.00 34.16 486 LEU A N 1
ATOM 3783 C CA . LEU A 1 486 ? 19.534 17.250 -28.388 1.00 34.16 486 LEU A CA 1
ATOM 3784 C C . LEU A 1 486 ? 20.902 17.531 -29.036 1.00 34.16 486 LEU A C 1
ATOM 3786 O O . LEU A 1 486 ? 21.498 16.632 -29.628 1.00 34.16 486 LEU A O 1
ATOM 3790 N N . ALA A 1 487 ? 21.448 18.740 -28.864 1.00 29.42 487 ALA A N 1
ATOM 3791 C CA . ALA A 1 487 ? 22.795 19.081 -29.324 1.00 29.42 487 ALA A CA 1
ATOM 3792 C C . ALA A 1 487 ? 23.898 18.402 -28.488 1.00 29.42 487 ALA A C 1
ATOM 3794 O O . ALA A 1 487 ? 24.957 18.086 -29.024 1.00 29.42 487 ALA A O 1
ATOM 3795 N N . TRP A 1 488 ? 23.645 18.113 -27.204 1.00 32.62 488 TRP A N 1
ATOM 3796 C CA . TRP A 1 488 ? 24.601 17.391 -26.356 1.00 32.62 488 TRP A CA 1
ATOM 3797 C C . TRP A 1 488 ? 24.629 15.887 -26.674 1.00 32.62 488 TRP A C 1
ATOM 3799 O O . TRP A 1 488 ? 25.696 15.277 -26.681 1.00 32.62 488 TRP A O 1
ATOM 3809 N N . PHE A 1 489 ? 23.477 15.308 -27.039 1.00 33.06 489 PHE A N 1
ATOM 3810 C CA . PHE A 1 489 ? 23.367 13.895 -27.422 1.00 33.06 489 PHE A CA 1
ATOM 3811 C C . PHE A 1 489 ? 23.905 13.604 -28.836 1.00 33.06 489 PHE A C 1
ATOM 3813 O O . PHE A 1 489 ? 24.499 12.553 -29.059 1.00 33.06 489 PHE A O 1
ATOM 3820 N N . CYS A 1 490 ? 23.780 14.545 -29.783 1.00 28.62 490 CYS A N 1
ATOM 3821 C CA . CYS A 1 490 ? 24.296 14.363 -31.148 1.00 28.62 490 CYS A CA 1
ATOM 3822 C C . CYS A 1 490 ? 25.801 14.657 -31.297 1.00 28.62 490 CYS A C 1
ATOM 3824 O O . CYS A 1 490 ? 26.431 14.114 -32.201 1.00 28.62 490 CYS A O 1
ATOM 3826 N N . TRP A 1 491 ? 26.412 15.473 -30.425 1.00 24.81 491 TRP A N 1
ATOM 3827 C CA . TRP A 1 491 ? 27.844 15.801 -30.544 1.00 24.81 491 TRP A CA 1
ATOM 3828 C C . TRP A 1 491 ? 28.755 14.601 -30.227 1.00 24.81 491 TRP A C 1
ATOM 3830 O O . TRP A 1 491 ? 29.849 14.497 -30.773 1.00 24.81 491 TRP A O 1
ATOM 3840 N N . ARG A 1 492 ? 28.315 13.649 -29.392 1.00 25.88 492 ARG A N 1
ATOM 3841 C CA . ARG A 1 492 ? 29.175 12.542 -28.933 1.00 25.88 492 ARG A CA 1
ATOM 3842 C C . ARG A 1 492 ? 29.246 11.322 -29.859 1.00 25.88 492 ARG A C 1
ATOM 3844 O O . ARG A 1 492 ? 30.051 10.441 -29.592 1.00 25.88 492 ARG A O 1
ATOM 3851 N N . PHE A 1 493 ? 28.452 11.265 -30.931 1.00 29.59 493 PHE A N 1
ATOM 3852 C CA . PHE A 1 493 ? 28.438 10.117 -31.856 1.00 29.59 493 PHE A CA 1
ATOM 3853 C C . PHE A 1 493 ? 29.227 10.326 -33.156 1.00 29.59 493 PHE A C 1
ATOM 3855 O O . PHE A 1 493 ? 29.298 9.407 -33.967 1.00 29.59 493 PHE A O 1
ATOM 3862 N N . ASN A 1 494 ? 29.847 11.497 -33.353 1.00 26.86 494 ASN A N 1
ATOM 3863 C CA . ASN A 1 494 ? 30.646 11.774 -34.554 1.00 26.86 494 ASN A CA 1
ATOM 3864 C C . ASN A 1 494 ? 32.169 11.681 -34.338 1.00 26.86 494 ASN A C 1
ATOM 3866 O O . ASN A 1 494 ? 32.938 11.927 -35.263 1.00 26.86 494 ASN A O 1
ATOM 3870 N N . GLU A 1 495 ? 32.612 11.278 -33.146 1.00 25.08 495 GLU A N 1
ATOM 3871 C CA . GLU A 1 495 ? 33.977 10.811 -32.906 1.00 25.08 495 GLU A CA 1
ATOM 3872 C C . GLU A 1 495 ? 33.898 9.386 -32.366 1.00 25.08 495 GLU A C 1
ATOM 3874 O O . GLU A 1 495 ? 33.252 9.128 -31.351 1.00 25.08 495 GLU A O 1
ATOM 3879 N N . GLY A 1 496 ? 34.509 8.446 -33.087 1.00 33.91 496 GLY A N 1
ATOM 3880 C CA . GLY A 1 496 ? 34.574 7.050 -32.684 1.00 33.91 496 GLY A CA 1
ATOM 3881 C C . GLY A 1 496 ? 35.258 6.915 -31.328 1.00 33.91 496 GLY A C 1
ATOM 3882 O O . GLY A 1 496 ? 36.483 6.954 -31.240 1.00 33.91 496 GLY A O 1
ATOM 3883 N N . VAL A 1 497 ? 34.464 6.728 -30.278 1.00 24.84 497 VAL A N 1
ATOM 3884 C CA . VAL A 1 497 ? 34.959 6.238 -28.995 1.00 24.84 497 VAL A CA 1
ATOM 3885 C C . VAL A 1 497 ? 35.231 4.748 -29.177 1.00 24.84 497 VAL A C 1
ATOM 3887 O O . VAL A 1 497 ? 34.330 3.970 -29.493 1.00 24.84 497 VAL A O 1
ATOM 3890 N N . ALA A 1 498 ? 36.499 4.363 -29.049 1.00 28.05 498 ALA A N 1
ATOM 3891 C CA . ALA A 1 498 ? 36.913 2.969 -29.044 1.00 28.05 498 ALA A CA 1
ATOM 3892 C C . ALA A 1 498 ? 36.193 2.210 -27.914 1.00 28.05 498 ALA A C 1
ATOM 3894 O O . ALA A 1 498 ? 36.019 2.741 -26.817 1.00 28.05 498 ALA A O 1
ATOM 3895 N N . ALA A 1 499 ? 35.806 0.960 -28.179 1.00 31.27 499 ALA A N 1
ATOM 3896 C CA . ALA A 1 499 ? 35.137 0.075 -27.221 1.00 31.27 499 ALA A CA 1
ATOM 3897 C C . ALA A 1 499 ? 35.937 -0.163 -25.917 1.00 31.27 499 ALA A C 1
ATOM 3899 O O . ALA A 1 499 ? 35.360 -0.599 -24.928 1.00 31.27 499 ALA A O 1
ATOM 3900 N N . ASP A 1 500 ? 37.215 0.224 -25.877 1.00 33.00 500 ASP A N 1
ATOM 3901 C CA . ASP A 1 500 ? 38.121 0.091 -24.727 1.00 33.00 500 ASP A CA 1
ATOM 3902 C C . ASP A 1 500 ? 37.909 1.145 -23.608 1.00 33.00 500 ASP A C 1
ATOM 3904 O O . ASP A 1 500 ? 38.701 1.213 -22.672 1.00 33.00 500 ASP A O 1
ATOM 3908 N N . GLN A 1 501 ? 36.878 2.004 -23.674 1.00 38.31 501 GLN A N 1
ATOM 3909 C CA . GLN A 1 501 ? 36.627 3.067 -22.672 1.00 38.31 501 GLN A CA 1
ATOM 3910 C C . GLN A 1 501 ? 35.315 2.941 -21.869 1.00 38.31 501 GLN A C 1
ATOM 3912 O O . GLN A 1 501 ? 34.979 3.856 -21.115 1.00 38.31 501 GLN A O 1
ATOM 3917 N N . LEU A 1 502 ? 34.564 1.841 -21.999 1.00 43.59 502 LEU A N 1
ATOM 3918 C CA . LEU A 1 502 ? 33.232 1.676 -21.382 1.00 43.59 502 LEU A CA 1
ATOM 3919 C C . LEU A 1 502 ? 33.187 0.804 -20.112 1.00 43.59 502 LEU A C 1
ATOM 3921 O O . LEU A 1 502 ? 32.110 0.636 -19.538 1.00 43.59 502 LEU A O 1
ATOM 3925 N N . GLU A 1 503 ? 34.319 0.278 -19.636 1.00 48.69 503 GLU A N 1
ATOM 3926 C CA . GLU A 1 503 ? 34.349 -0.553 -18.424 1.00 48.69 503 GLU A CA 1
ATOM 3927 C C . GLU A 1 503 ? 33.975 0.248 -17.159 1.00 48.69 503 GLU A C 1
ATOM 3929 O O . GLU A 1 503 ? 34.618 1.237 -16.795 1.00 48.69 503 GLU A O 1
ATOM 3934 N N . GLY A 1 504 ? 32.920 -0.191 -16.459 1.00 57.47 504 GLY A N 1
ATOM 3935 C CA . GLY A 1 504 ? 32.546 0.326 -15.138 1.00 57.47 504 GLY A CA 1
ATOM 3936 C C . GLY A 1 504 ? 31.582 1.517 -15.127 1.00 57.47 504 GLY A C 1
ATOM 3937 O O . GLY A 1 504 ? 31.568 2.270 -14.143 1.00 57.47 504 GLY A O 1
ATOM 3938 N N . PHE A 1 505 ? 30.782 1.705 -16.187 1.00 71.38 505 PHE A N 1
ATOM 3939 C CA . PHE A 1 505 ? 29.666 2.659 -16.185 1.00 71.38 505 PHE A CA 1
ATOM 3940 C C . PHE A 1 505 ? 28.503 2.122 -15.340 1.00 71.38 505 PHE A C 1
ATOM 3942 O O . PHE A 1 505 ? 28.018 1.013 -15.568 1.00 71.38 505 PHE A O 1
ATOM 3949 N N . ILE A 1 506 ? 28.075 2.912 -14.351 1.00 84.38 506 ILE A N 1
ATOM 3950 C CA . ILE A 1 506 ? 26.999 2.567 -13.416 1.00 84.38 506 ILE A CA 1
ATOM 3951 C C . ILE A 1 506 ? 26.010 3.729 -13.387 1.00 84.38 506 ILE A C 1
ATOM 3953 O O . ILE A 1 506 ? 26.395 4.857 -13.075 1.00 84.38 506 ILE A O 1
ATOM 3957 N N . GLN A 1 507 ? 24.747 3.445 -13.691 1.00 87.44 507 GLN A N 1
ATOM 3958 C CA . GLN A 1 507 ? 23.639 4.395 -13.625 1.00 87.44 507 GLN A CA 1
ATOM 3959 C C . GLN A 1 507 ? 22.570 3.852 -12.685 1.00 87.44 507 GLN A C 1
ATOM 3961 O O . GLN A 1 507 ? 22.368 2.644 -12.612 1.00 87.44 507 GLN A O 1
ATOM 3966 N N . TRP A 1 508 ? 21.881 4.731 -11.964 1.00 90.62 508 TRP A N 1
ATOM 3967 C CA . TRP A 1 508 ? 20.775 4.334 -11.105 1.00 90.62 508 TRP A CA 1
ATOM 3968 C C . TRP A 1 508 ? 19.678 5.387 -11.077 1.00 90.62 508 TRP A C 1
ATOM 3970 O O . TRP A 1 508 ? 19.936 6.578 -11.253 1.00 90.62 508 TRP A O 1
ATOM 3980 N N . GLU A 1 509 ? 18.452 4.935 -10.844 1.00 90.12 509 GLU A N 1
ATOM 3981 C CA . GLU A 1 509 ? 17.264 5.778 -10.807 1.00 90.12 509 GLU A CA 1
ATOM 3982 C C . GLU A 1 509 ? 16.166 5.122 -9.964 1.00 90.12 509 GLU A C 1
ATOM 3984 O O . GLU A 1 509 ? 15.962 3.907 -10.020 1.00 90.12 509 GLU A O 1
ATOM 3989 N N . CYS A 1 510 ? 15.443 5.927 -9.185 1.00 89.00 510 CYS A N 1
ATOM 3990 C CA . CYS A 1 510 ? 14.232 5.477 -8.507 1.00 89.00 510 CYS A CA 1
ATOM 3991 C C . CYS A 1 510 ? 13.109 5.360 -9.540 1.00 89.00 510 CYS A C 1
ATOM 3993 O O . CYS A 1 510 ? 12.615 6.376 -10.032 1.00 89.00 510 CYS A O 1
ATOM 3995 N N . ARG A 1 511 ? 12.708 4.133 -9.872 1.00 86.00 511 ARG A N 1
ATOM 3996 C CA . ARG A 1 511 ? 11.630 3.859 -10.823 1.00 86.00 511 ARG A CA 1
ATOM 3997 C C . ARG A 1 511 ? 10.467 3.237 -10.087 1.00 86.00 511 ARG A C 1
ATOM 3999 O O . ARG A 1 511 ? 10.599 2.142 -9.564 1.00 86.00 511 ARG A O 1
ATOM 4006 N N . ASP A 1 512 ? 9.323 3.909 -10.096 1.00 78.12 512 ASP A N 1
ATOM 4007 C CA . ASP A 1 512 ? 8.084 3.450 -9.463 1.00 78.12 512 ASP A CA 1
ATOM 4008 C C . ASP A 1 512 ? 8.337 2.580 -8.204 1.00 78.12 512 ASP A C 1
ATOM 4010 O O . ASP A 1 512 ? 8.799 3.107 -7.208 1.00 78.12 512 ASP A O 1
ATOM 4014 N N . ARG A 1 513 ? 8.161 1.250 -8.227 1.00 85.56 513 ARG A N 1
ATOM 4015 C CA . ARG A 1 513 ? 8.288 0.383 -7.029 1.00 85.56 513 ARG A CA 1
ATOM 4016 C C . ARG A 1 513 ? 9.698 -0.138 -6.685 1.00 85.56 513 ARG A C 1
ATOM 4018 O O . ARG A 1 513 ? 9.826 -0.940 -5.757 1.00 85.56 513 ARG A O 1
ATOM 4025 N N . HIS A 1 514 ? 10.742 0.252 -7.415 1.00 91.25 514 HIS A N 1
ATOM 4026 C CA . HIS A 1 514 ? 12.100 -0.256 -7.206 1.00 91.25 514 HIS A CA 1
ATOM 4027 C C . HIS A 1 514 ? 13.196 0.787 -7.478 1.00 91.25 514 HIS A C 1
ATOM 4029 O O . HIS A 1 514 ? 13.047 1.707 -8.280 1.00 91.25 514 HIS A O 1
ATOM 4035 N N . LEU A 1 515 ? 14.351 0.627 -6.836 1.00 93.88 515 LEU A N 1
ATOM 4036 C CA . LEU A 1 515 ? 15.579 1.244 -7.323 1.00 93.88 515 LEU A CA 1
ATOM 4037 C C . LEU A 1 515 ? 16.103 0.405 -8.487 1.00 93.88 515 LEU A C 1
ATOM 4039 O O . LEU A 1 515 ? 16.372 -0.783 -8.316 1.00 93.88 515 LEU A O 1
ATOM 4043 N N . TRP A 1 516 ? 16.269 1.022 -9.651 1.00 91.94 516 TRP A N 1
ATOM 4044 C CA . TRP A 1 516 ? 16.908 0.401 -10.804 1.00 91.94 516 TRP A CA 1
ATOM 4045 C C . TRP A 1 516 ? 18.370 0.835 -10.877 1.00 91.94 516 TRP A C 1
ATOM 4047 O O . TRP A 1 516 ? 18.672 2.022 -10.753 1.00 91.94 516 TRP A O 1
ATOM 4057 N N . ILE A 1 517 ? 19.274 -0.119 -11.079 1.00 91.19 517 ILE A N 1
ATOM 4058 C CA . ILE A 1 517 ? 20.702 0.100 -11.300 1.00 91.19 517 ILE A CA 1
ATOM 4059 C C . ILE A 1 517 ? 21.094 -0.634 -12.582 1.00 91.19 517 ILE A C 1
ATOM 4061 O O . ILE A 1 517 ? 20.827 -1.824 -12.730 1.00 91.19 517 ILE A O 1
ATOM 4065 N N . GLN A 1 518 ? 21.760 0.061 -13.494 1.00 88.06 518 GLN A N 1
ATOM 4066 C CA . GLN A 1 518 ? 22.349 -0.519 -14.692 1.00 88.06 518 GLN A CA 1
ATOM 4067 C C . GLN A 1 518 ? 23.863 -0.487 -14.588 1.00 88.06 518 GLN A C 1
ATOM 4069 O O . GLN A 1 518 ? 24.453 0.531 -14.218 1.00 88.06 518 GLN A O 1
ATOM 4074 N N . VAL A 1 519 ? 24.483 -1.610 -14.928 1.00 86.88 519 VAL A N 1
ATOM 4075 C CA . VAL A 1 519 ? 25.928 -1.800 -14.859 1.00 86.88 519 VAL A CA 1
ATOM 4076 C C . VAL A 1 519 ? 26.423 -2.299 -16.206 1.00 86.88 519 VAL A C 1
ATOM 4078 O O . VAL A 1 519 ? 25.920 -3.295 -16.721 1.00 86.88 519 VAL A O 1
ATOM 4081 N N . VAL A 1 520 ? 27.422 -1.614 -16.757 1.00 82.69 520 VAL A N 1
ATOM 4082 C CA . VAL A 1 520 ? 28.139 -2.046 -17.960 1.00 82.69 520 VAL A CA 1
ATOM 4083 C C . VAL A 1 520 ? 29.451 -2.699 -17.532 1.00 82.69 520 VAL A C 1
ATOM 4085 O O . VAL A 1 520 ? 30.343 -2.030 -17.003 1.00 82.69 520 VAL A O 1
ATOM 4088 N N . SER A 1 521 ? 29.552 -4.015 -17.711 1.00 76.94 521 SER A N 1
ATOM 4089 C CA . SER A 1 521 ? 30.690 -4.829 -17.277 1.00 76.94 521 SER A CA 1
ATOM 4090 C C . SER A 1 521 ? 30.883 -6.064 -18.162 1.00 76.94 521 SER A C 1
ATOM 4092 O O . SER A 1 521 ? 29.909 -6.716 -18.526 1.00 76.94 521 SER A O 1
ATOM 4094 N N . ALA A 1 522 ? 32.129 -6.426 -18.482 1.00 71.75 522 ALA A N 1
ATOM 4095 C CA . ALA A 1 522 ? 32.433 -7.648 -19.235 1.00 71.75 522 ALA A CA 1
ATOM 4096 C C . ALA A 1 522 ? 32.050 -8.921 -18.454 1.00 71.75 522 ALA A C 1
ATOM 4098 O O . ALA A 1 522 ? 31.531 -9.880 -19.022 1.00 71.75 522 ALA A O 1
ATOM 4099 N N . GLN A 1 523 ? 32.245 -8.911 -17.131 1.00 76.56 523 GLN A N 1
ATOM 4100 C CA . GLN A 1 523 ? 31.861 -9.999 -16.226 1.00 76.56 523 GLN A CA 1
ATOM 4101 C C . GLN A 1 523 ? 30.640 -9.626 -15.369 1.00 76.56 523 GLN A C 1
ATOM 4103 O O . GLN A 1 523 ? 30.401 -8.438 -15.141 1.00 76.56 523 GLN A O 1
ATOM 4108 N N . PRO A 1 524 ? 29.880 -10.601 -14.834 1.00 80.00 524 PRO A N 1
ATOM 4109 C CA . PRO A 1 524 ? 28.774 -10.316 -13.925 1.00 80.00 524 PRO A CA 1
ATOM 4110 C C . PRO A 1 524 ? 29.230 -9.485 -12.715 1.00 80.00 524 PRO A C 1
ATOM 4112 O O . PRO A 1 524 ? 30.146 -9.912 -12.001 1.00 80.00 524 PRO A O 1
ATOM 4115 N N . PRO A 1 525 ? 28.619 -8.312 -12.460 1.00 87.12 525 PRO A N 1
ATOM 4116 C CA . PRO A 1 525 ? 29.005 -7.471 -11.341 1.00 87.12 525 PRO A CA 1
ATOM 4117 C C . PRO A 1 525 ? 28.630 -8.141 -10.021 1.00 87.12 525 PRO A C 1
ATOM 4119 O O . PRO A 1 525 ? 27.603 -8.816 -9.907 1.00 87.12 525 PRO A O 1
ATOM 4122 N N . ARG A 1 526 ? 29.453 -7.926 -8.996 1.00 89.38 526 ARG A N 1
ATOM 4123 C CA . ARG A 1 526 ? 29.121 -8.325 -7.625 1.00 89.38 526 ARG A CA 1
ATOM 4124 C C . ARG A 1 526 ? 28.471 -7.150 -6.910 1.00 89.38 526 ARG A C 1
ATOM 4126 O O . ARG A 1 526 ? 28.967 -6.028 -6.979 1.00 89.38 526 ARG A O 1
ATOM 4133 N N . LEU A 1 527 ? 27.367 -7.419 -6.226 1.00 91.56 527 LEU A N 1
ATOM 4134 C CA . LEU A 1 527 ? 26.550 -6.411 -5.564 1.00 91.56 527 LEU A CA 1
ATOM 4135 C C . LEU A 1 527 ? 26.535 -6.665 -4.064 1.00 91.56 527 LEU A C 1
ATOM 4137 O O . LEU A 1 527 ? 26.300 -7.789 -3.625 1.00 91.56 527 LEU A O 1
ATOM 4141 N N . GLU A 1 528 ? 26.759 -5.617 -3.285 1.00 94.19 528 GLU A N 1
ATOM 4142 C CA . GLU A 1 528 ? 26.666 -5.658 -1.830 1.00 94.19 528 GLU A CA 1
ATOM 4143 C C . GLU A 1 528 ? 25.686 -4.597 -1.345 1.00 94.19 528 GLU A C 1
ATOM 4145 O O . GLU A 1 528 ? 25.770 -3.446 -1.765 1.00 94.19 528 GLU A O 1
ATOM 4150 N N . ALA A 1 529 ? 24.774 -4.961 -0.449 1.00 93.94 529 ALA A N 1
ATOM 4151 C CA . ALA A 1 529 ? 23.940 -4.007 0.270 1.00 93.94 529 ALA A CA 1
ATOM 4152 C C . ALA A 1 529 ? 24.655 -3.522 1.534 1.00 93.94 529 ALA A C 1
ATOM 4154 O O . ALA A 1 529 ? 25.333 -4.307 2.198 1.00 93.94 529 ALA A O 1
ATOM 4155 N N . VAL A 1 530 ? 24.490 -2.244 1.875 1.00 91.44 530 VAL A N 1
ATOM 4156 C CA . VAL A 1 530 ? 25.115 -1.624 3.050 1.00 91.44 530 VAL A CA 1
ATOM 4157 C C . VAL A 1 530 ? 24.038 -1.229 4.055 1.00 91.44 530 VAL A C 1
ATOM 4159 O O . VAL A 1 530 ? 23.240 -0.333 3.776 1.00 91.44 530 VAL A O 1
ATOM 4162 N N . ASP A 1 531 ? 24.060 -1.843 5.236 1.00 87.19 531 ASP A N 1
ATOM 4163 C CA . ASP A 1 531 ? 23.163 -1.526 6.351 1.00 87.19 531 ASP A CA 1
ATOM 4164 C C . ASP A 1 531 ? 23.973 -1.062 7.570 1.00 87.19 531 ASP A C 1
ATOM 4166 O O . ASP A 1 531 ? 24.681 -1.829 8.221 1.00 87.19 531 ASP A O 1
ATOM 4170 N N . GLY A 1 532 ? 23.937 0.242 7.854 1.00 82.25 532 GLY A N 1
ATOM 4171 C CA . GLY A 1 532 ? 24.775 0.848 8.890 1.00 82.25 532 GLY A CA 1
ATOM 4172 C C . GLY A 1 532 ? 26.272 0.627 8.630 1.00 82.25 532 GLY A C 1
ATOM 4173 O O . GLY A 1 532 ? 26.848 1.267 7.748 1.00 82.25 532 GLY A O 1
ATOM 4174 N N . SER A 1 533 ? 26.900 -0.240 9.430 1.00 80.62 533 SER A N 1
ATOM 4175 C CA . SER A 1 533 ? 28.301 -0.667 9.282 1.00 80.62 533 SER A CA 1
ATOM 4176 C C . SER A 1 533 ? 28.467 -2.064 8.673 1.00 80.62 533 SER A C 1
ATOM 4178 O O . SER A 1 533 ? 29.601 -2.478 8.436 1.00 80.62 533 SER A O 1
ATOM 4180 N N . GLU A 1 534 ? 27.377 -2.802 8.463 1.00 88.00 534 GLU A N 1
ATOM 4181 C CA . GLU A 1 534 ? 27.394 -4.150 7.896 1.00 88.00 534 GLU A CA 1
ATOM 4182 C C . GLU A 1 534 ? 27.258 -4.116 6.368 1.00 88.00 534 GLU A C 1
ATOM 4184 O O . GLU A 1 534 ? 26.641 -3.220 5.785 1.00 88.00 534 GLU A O 1
ATOM 4189 N N . VAL A 1 535 ? 27.879 -5.098 5.712 1.00 90.62 535 VAL A N 1
ATOM 4190 C CA . VAL A 1 535 ? 27.896 -5.243 4.254 1.00 90.62 535 VAL A CA 1
ATOM 4191 C C . VAL A 1 535 ? 27.463 -6.664 3.908 1.00 90.62 535 VAL A C 1
ATOM 4193 O O . VAL A 1 535 ? 28.067 -7.631 4.373 1.00 90.62 535 VAL A O 1
ATOM 4196 N N . HIS A 1 536 ? 26.419 -6.794 3.092 1.00 92.56 536 HIS A N 1
ATOM 4197 C CA . HIS A 1 536 ? 25.806 -8.074 2.740 1.00 92.56 536 HIS A CA 1
ATOM 4198 C C . HIS A 1 536 ? 25.933 -8.341 1.241 1.00 92.56 536 HIS A C 1
ATOM 4200 O O . HIS A 1 536 ? 25.392 -7.595 0.427 1.00 92.56 536 HIS A O 1
ATOM 4206 N N . LEU A 1 537 ? 26.607 -9.431 0.867 1.00 92.62 537 LEU A N 1
ATOM 4207 C CA . LEU A 1 537 ? 26.703 -9.868 -0.527 1.00 92.62 537 LEU A CA 1
ATOM 4208 C C . LEU A 1 537 ? 25.334 -10.338 -1.040 1.00 92.62 537 LEU A C 1
ATOM 4210 O O . LEU A 1 537 ? 24.716 -11.223 -0.450 1.00 92.62 537 LEU A O 1
ATOM 4214 N N . ILE A 1 538 ? 24.890 -9.783 -2.165 1.00 93.12 538 ILE A N 1
ATOM 4215 C CA . ILE A 1 538 ? 23.630 -10.143 -2.818 1.00 93.12 538 ILE A CA 1
ATOM 4216 C C . ILE A 1 538 ? 23.897 -11.269 -3.819 1.00 93.12 538 ILE A C 1
ATOM 4218 O O . ILE A 1 538 ? 24.194 -11.035 -4.991 1.00 93.12 538 ILE A O 1
ATOM 4222 N N . ASP A 1 539 ? 23.815 -12.511 -3.347 1.00 88.38 539 ASP A N 1
ATOM 4223 C CA . ASP A 1 539 ? 23.792 -13.690 -4.214 1.00 88.38 539 ASP A CA 1
ATOM 4224 C C . ASP A 1 539 ? 22.367 -14.005 -4.713 1.00 88.38 539 ASP A C 1
ATOM 4226 O O . ASP A 1 539 ? 21.388 -13.406 -4.270 1.00 88.38 539 ASP A O 1
ATOM 4230 N N . LYS A 1 540 ? 22.223 -14.969 -5.634 1.00 82.69 540 LYS A N 1
ATOM 4231 C CA . LYS A 1 540 ? 20.913 -15.344 -6.208 1.00 82.69 540 LYS A CA 1
ATOM 4232 C C . LYS A 1 540 ? 19.891 -15.816 -5.164 1.00 82.69 540 LYS A C 1
ATOM 4234 O O . LYS A 1 540 ? 18.689 -15.648 -5.359 1.00 82.69 540 LYS A O 1
ATOM 4239 N N . GLN A 1 541 ? 20.342 -16.450 -4.083 1.00 80.06 541 GLN A N 1
ATOM 4240 C CA . GLN A 1 541 ? 19.441 -17.002 -3.074 1.00 80.06 541 GLN A CA 1
ATOM 4241 C C . GLN A 1 541 ? 18.941 -15.908 -2.129 1.00 80.06 541 GLN A C 1
ATOM 4243 O O . GLN A 1 541 ? 17.768 -15.912 -1.750 1.00 80.06 541 GLN A O 1
ATOM 4248 N N . LEU A 1 542 ? 19.816 -14.974 -1.756 1.00 88.69 542 LEU A N 1
ATOM 4249 C CA . LEU A 1 542 ? 19.455 -13.794 -0.987 1.00 88.69 542 LEU A CA 1
ATOM 4250 C C . LEU A 1 542 ? 18.601 -12.842 -1.824 1.00 88.69 542 LEU A C 1
ATOM 4252 O O . LEU A 1 542 ? 17.638 -12.302 -1.291 1.00 88.69 542 LEU A O 1
ATOM 4256 N N . ALA A 1 543 ? 18.904 -12.694 -3.118 1.00 90.62 543 ALA A N 1
ATOM 4257 C CA . ALA A 1 543 ? 18.231 -11.781 -4.038 1.00 90.62 543 ALA A CA 1
ATOM 4258 C C . ALA A 1 543 ? 16.702 -11.946 -4.016 1.00 90.62 543 ALA A C 1
ATOM 4260 O O . ALA A 1 543 ? 15.995 -11.091 -3.478 1.00 90.62 543 ALA A O 1
ATOM 4261 N N . SER A 1 544 ? 16.212 -13.108 -4.451 1.00 88.31 544 SER A N 1
ATOM 4262 C CA . SER A 1 544 ? 14.777 -13.429 -4.482 1.00 88.31 544 SER A CA 1
ATOM 4263 C C . SER A 1 544 ? 14.084 -13.353 -3.111 1.00 88.31 544 SER A C 1
ATOM 4265 O O . SER A 1 544 ? 12.922 -12.963 -3.010 1.00 88.31 544 SER A O 1
ATOM 4267 N N . ARG A 1 545 ? 14.782 -13.689 -2.015 1.00 87.81 545 ARG A N 1
ATOM 4268 C CA . ARG A 1 545 ? 14.229 -13.616 -0.644 1.00 87.81 545 ARG A CA 1
ATOM 4269 C C . ARG A 1 545 ? 14.147 -12.187 -0.116 1.00 87.81 545 ARG A C 1
ATOM 4271 O O . ARG A 1 545 ? 13.288 -11.883 0.715 1.00 87.81 545 ARG A O 1
ATOM 4278 N N . CYS A 1 546 ? 15.047 -11.330 -0.577 1.00 91.69 546 CYS A N 1
ATOM 4279 C CA . CYS A 1 546 ? 15.194 -9.964 -0.108 1.00 91.69 546 CYS A CA 1
ATOM 4280 C C . CYS A 1 546 ? 14.687 -8.911 -1.084 1.00 91.69 546 CYS A C 1
ATOM 4282 O O . CYS A 1 546 ? 14.902 -7.734 -0.822 1.00 91.69 546 CYS A O 1
ATOM 4284 N N . GLY A 1 547 ? 13.966 -9.300 -2.137 1.00 93.44 547 GLY A N 1
ATOM 4285 C CA . GLY A 1 547 ? 13.349 -8.358 -3.068 1.00 93.44 547 GLY A CA 1
ATOM 4286 C C . GLY A 1 547 ? 14.356 -7.705 -4.010 1.00 93.44 547 GLY A C 1
ATOM 4287 O O . GLY A 1 547 ? 14.238 -6.517 -4.302 1.00 93.44 547 GLY A O 1
ATOM 4288 N N . TYR A 1 548 ? 15.366 -8.459 -4.441 1.00 94.50 548 TYR A N 1
ATOM 4289 C CA . TYR A 1 548 ? 16.324 -8.035 -5.451 1.00 94.50 548 TYR A CA 1
ATOM 4290 C C . TYR A 1 548 ? 16.206 -8.927 -6.685 1.00 94.50 548 TYR A C 1
ATOM 4292 O O . TYR A 1 548 ? 16.192 -10.145 -6.542 1.00 94.50 548 TYR A O 1
ATOM 4300 N N . THR A 1 549 ? 16.207 -8.326 -7.870 1.00 91.88 549 THR A N 1
ATOM 4301 C CA . THR A 1 549 ? 16.269 -9.035 -9.154 1.00 91.88 549 THR A CA 1
ATOM 4302 C C . THR A 1 549 ? 17.573 -8.666 -9.852 1.00 91.88 549 THR A C 1
ATOM 4304 O O . THR A 1 549 ? 17.915 -7.484 -9.942 1.00 91.88 549 THR A O 1
ATOM 4307 N N . ILE A 1 550 ? 18.309 -9.664 -10.346 1.00 88.06 550 ILE A N 1
ATOM 4308 C CA . ILE A 1 550 ? 19.519 -9.470 -11.158 1.00 88.06 550 ILE A CA 1
ATOM 4309 C C . ILE A 1 550 ? 19.261 -10.078 -12.535 1.00 88.06 550 ILE A C 1
ATOM 4311 O O . ILE A 1 550 ? 19.199 -11.303 -12.669 1.00 88.06 550 ILE A O 1
ATOM 4315 N N . SER A 1 551 ? 19.172 -9.225 -13.550 1.00 82.50 551 SER A N 1
ATOM 4316 C CA . SER A 1 551 ? 18.862 -9.613 -14.926 1.00 82.50 551 SER A CA 1
ATOM 4317 C C . SER A 1 551 ? 20.063 -9.343 -15.825 1.00 82.50 551 SER A C 1
ATOM 4319 O O . SER A 1 551 ? 20.627 -8.246 -15.845 1.00 82.50 551 SER A O 1
ATOM 4321 N N . SER A 1 552 ? 20.479 -10.355 -16.585 1.00 75.94 552 SER A N 1
ATOM 4322 C CA . SER A 1 552 ? 21.475 -10.190 -17.644 1.00 75.94 552 SER A CA 1
ATOM 4323 C C . SER A 1 552 ? 20.754 -9.804 -18.933 1.00 75.94 552 SER A C 1
ATOM 4325 O O . SER A 1 552 ? 20.146 -10.661 -19.584 1.00 75.94 552 SER A O 1
ATOM 4327 N N . LEU A 1 553 ? 20.815 -8.528 -19.301 1.00 64.25 553 LEU A N 1
ATOM 4328 C CA . LEU A 1 553 ? 20.302 -8.050 -20.578 1.00 64.25 553 LEU A CA 1
ATOM 4329 C C . LEU A 1 553 ? 21.277 -8.494 -21.669 1.00 64.25 553 LEU A C 1
ATOM 4331 O O . LEU A 1 553 ? 22.439 -8.096 -21.691 1.00 64.25 553 LEU A O 1
ATOM 4335 N N . LYS A 1 554 ? 20.831 -9.376 -22.565 1.00 59.97 554 LYS A N 1
ATOM 4336 C CA . LYS A 1 554 ? 21.649 -9.782 -23.712 1.00 59.97 554 LYS A CA 1
ATOM 4337 C C . LYS A 1 554 ? 21.597 -8.680 -24.784 1.00 59.97 554 LYS A C 1
ATOM 4339 O O . LYS A 1 554 ? 20.495 -8.250 -25.119 1.00 59.97 554 LYS A O 1
ATOM 4344 N N . PRO A 1 555 ? 22.734 -8.299 -25.397 1.00 58.25 555 PRO A N 1
ATOM 4345 C CA . PRO A 1 555 ? 24.085 -8.829 -25.185 1.00 58.25 555 PRO A CA 1
ATOM 4346 C C . PRO A 1 555 ? 24.827 -8.209 -23.988 1.00 58.25 555 PRO A C 1
ATOM 4348 O O . PRO A 1 555 ? 24.708 -7.017 -23.725 1.00 58.25 555 PRO A O 1
ATOM 4351 N N . GLU A 1 556 ? 25.658 -9.026 -23.323 1.00 57.28 556 GLU A N 1
ATOM 4352 C CA . GLU A 1 556 ? 26.767 -8.557 -22.473 1.00 57.28 556 GLU A CA 1
ATOM 4353 C C . GLU A 1 556 ? 27.470 -7.382 -23.183 1.00 57.28 556 GLU A C 1
ATOM 4355 O O . GLU A 1 556 ? 27.737 -7.488 -24.385 1.00 57.28 556 GLU A O 1
ATOM 4360 N N . PRO A 1 557 ? 27.692 -6.246 -22.499 1.00 65.81 557 PRO A N 1
ATOM 4361 C CA . PRO A 1 557 ? 28.030 -6.162 -21.080 1.00 65.81 557 PRO A CA 1
ATOM 4362 C C . PRO A 1 557 ? 26.949 -5.549 -20.160 1.00 65.81 557 PRO A C 1
ATOM 4364 O O . PRO A 1 557 ? 27.288 -5.041 -19.094 1.00 65.81 557 PRO A O 1
ATOM 4367 N N . PHE A 1 558 ? 25.661 -5.544 -20.529 1.00 75.62 558 PHE A N 1
ATOM 4368 C CA . PHE A 1 558 ? 24.621 -4.862 -19.737 1.00 75.62 558 PHE A CA 1
ATOM 4369 C C . PHE A 1 558 ? 23.972 -5.761 -18.672 1.00 75.62 558 PHE A C 1
ATOM 4371 O O . PHE A 1 558 ? 23.332 -6.768 -18.972 1.00 75.62 558 PHE A O 1
ATOM 4378 N N . TYR A 1 559 ? 24.064 -5.347 -17.411 1.00 84.31 559 TYR A N 1
ATOM 4379 C CA . TYR A 1 559 ? 23.377 -5.973 -16.282 1.00 84.31 559 TYR A CA 1
ATOM 4380 C C . TYR A 1 559 ? 22.381 -4.990 -15.674 1.00 84.31 559 TYR A C 1
ATOM 4382 O O . TYR A 1 559 ? 22.728 -3.836 -15.410 1.00 84.31 559 TYR A O 1
ATOM 4390 N N . SER A 1 560 ? 21.152 -5.449 -15.440 1.00 86.75 560 SER A N 1
ATOM 4391 C CA . SER A 1 560 ? 20.137 -4.710 -14.694 1.00 86.75 560 SER A CA 1
ATOM 4392 C C . SER A 1 560 ? 19.987 -5.304 -13.300 1.00 86.75 560 SER A C 1
ATOM 4394 O O . SER A 1 560 ? 19.930 -6.519 -13.117 1.00 86.75 560 SER A O 1
ATOM 4396 N N . PHE A 1 561 ? 19.925 -4.427 -12.310 1.00 91.00 561 PHE A N 1
ATOM 4397 C CA . PHE A 1 561 ? 19.617 -4.757 -10.935 1.00 91.00 561 PHE A CA 1
ATOM 4398 C C . PHE A 1 561 ? 18.413 -3.941 -10.482 1.00 91.00 561 PHE A C 1
ATOM 4400 O O . PHE A 1 561 ? 18.387 -2.721 -10.643 1.00 91.00 561 PHE A O 1
ATOM 4407 N N . ARG A 1 562 ? 17.421 -4.611 -9.898 1.00 92.06 562 ARG A N 1
ATOM 4408 C CA . ARG A 1 562 ? 16.231 -3.972 -9.332 1.00 92.06 562 ARG A CA 1
ATOM 4409 C C . ARG A 1 562 ? 16.117 -4.325 -7.862 1.00 92.06 562 ARG A C 1
ATOM 4411 O O . ARG A 1 562 ? 16.127 -5.499 -7.512 1.00 92.06 562 ARG A O 1
ATOM 4418 N N . ALA A 1 563 ? 15.990 -3.317 -7.010 1.00 94.94 563 ALA A N 1
ATOM 4419 C CA . ALA A 1 563 ? 15.740 -3.489 -5.585 1.00 94.94 563 ALA A CA 1
ATOM 4420 C C . ALA A 1 563 ? 14.350 -2.960 -5.233 1.00 94.94 563 ALA A C 1
ATOM 4422 O O . ALA A 1 563 ? 14.108 -1.759 -5.350 1.00 94.94 563 ALA A O 1
ATOM 4423 N N . SER A 1 564 ? 13.448 -3.835 -4.781 1.00 94.31 564 SER A N 1
ATOM 4424 C CA . SER A 1 564 ? 12.134 -3.443 -4.255 1.00 94.31 564 SER A CA 1
ATOM 4425 C C . SER A 1 564 ? 12.296 -2.392 -3.154 1.00 94.31 564 SER A C 1
ATOM 4427 O O . SER A 1 564 ? 13.241 -2.447 -2.359 1.00 94.31 564 SER A O 1
ATOM 4429 N N . TYR A 1 565 ? 11.350 -1.457 -3.063 1.00 93.06 565 TYR A N 1
ATOM 4430 C CA . TYR A 1 565 ? 11.281 -0.486 -1.962 1.00 93.06 565 TYR A CA 1
ATOM 4431 C C . TYR A 1 565 ? 11.249 -1.161 -0.585 1.00 93.06 565 TYR A C 1
ATOM 4433 O O . TYR A 1 565 ? 11.761 -0.615 0.386 1.00 93.06 565 TYR A O 1
ATOM 4441 N N . TYR A 1 566 ? 10.740 -2.389 -0.503 1.00 92.69 566 TYR A N 1
ATOM 4442 C CA . TYR A 1 566 ? 10.694 -3.162 0.737 1.00 92.69 566 TYR A CA 1
ATOM 4443 C C . TYR A 1 566 ? 11.837 -4.173 0.876 1.00 92.69 566 TYR A C 1
ATOM 4445 O O . TYR A 1 566 ? 11.720 -5.128 1.653 1.00 92.69 566 TYR A O 1
ATOM 4453 N N . SER A 1 567 ? 12.896 -4.052 0.078 1.00 94.06 567 SER A N 1
ATOM 4454 C CA . SER A 1 567 ? 14.015 -4.993 0.113 1.00 94.06 567 SER A CA 1
ATOM 4455 C C . SER A 1 567 ? 14.740 -4.995 1.469 1.00 94.06 567 SER A C 1
ATOM 4457 O O . SER A 1 567 ? 14.724 -3.998 2.188 1.00 94.06 567 SER A O 1
ATOM 4459 N N . CYS A 1 568 ? 15.358 -6.125 1.844 1.00 91.69 568 CYS A N 1
ATOM 4460 C CA . CYS A 1 568 ? 15.802 -6.402 3.228 1.00 91.69 568 CYS A CA 1
ATOM 4461 C C . CYS A 1 568 ? 16.675 -5.318 3.879 1.00 91.69 568 CYS A C 1
ATOM 4463 O O . CYS A 1 568 ? 16.606 -5.145 5.090 1.00 91.69 568 CYS A O 1
ATOM 4465 N N . PHE A 1 569 ? 17.511 -4.633 3.097 1.00 93.44 569 PHE A N 1
ATOM 4466 C CA . PHE A 1 569 ? 18.515 -3.685 3.599 1.00 93.44 569 PHE A CA 1
ATOM 4467 C C . PHE A 1 569 ? 18.185 -2.238 3.213 1.00 93.44 569 PHE A C 1
ATOM 4469 O O . PHE A 1 569 ? 19.055 -1.369 3.196 1.00 93.44 569 PHE A O 1
ATOM 4476 N N . THR A 1 570 ? 16.925 -1.980 2.863 1.00 92.12 570 THR A N 1
ATOM 4477 C CA . THR A 1 570 ? 16.440 -0.635 2.562 1.00 92.12 570 THR A CA 1
ATOM 4478 C C . THR A 1 570 ? 15.942 0.025 3.835 1.00 92.12 570 THR A C 1
ATOM 4480 O O . THR A 1 570 ? 15.080 -0.504 4.538 1.00 92.12 570 THR A O 1
ATOM 4483 N N . HIS A 1 571 ? 16.452 1.219 4.125 1.00 90.12 571 HIS A N 1
ATOM 4484 C CA . HIS A 1 571 ? 15.971 1.992 5.259 1.00 90.12 571 HIS A CA 1
ATOM 4485 C C . HIS A 1 571 ? 14.673 2.710 4.876 1.00 90.12 571 HIS A C 1
ATOM 4487 O O . HIS A 1 571 ? 14.682 3.642 4.071 1.00 90.12 571 HIS A O 1
ATOM 4493 N N . ASN A 1 572 ? 13.561 2.257 5.451 1.00 86.75 572 ASN A N 1
ATOM 4494 C CA . ASN A 1 572 ? 12.221 2.781 5.207 1.00 86.75 572 ASN A CA 1
ATOM 4495 C C . ASN A 1 572 ? 11.784 3.714 6.351 1.00 86.75 572 ASN A C 1
ATOM 4497 O O . ASN A 1 572 ? 11.678 3.286 7.501 1.00 86.75 572 ASN A O 1
ATOM 4501 N N . GLN A 1 573 ? 11.492 4.974 6.028 1.00 83.31 573 GLN A N 1
ATOM 4502 C CA . GLN A 1 573 ? 10.902 5.950 6.943 1.00 83.31 573 GLN A CA 1
ATOM 4503 C C . GLN A 1 573 ? 9.401 6.071 6.661 1.00 83.31 573 GLN A C 1
ATOM 4505 O O . GLN A 1 573 ? 8.989 6.821 5.780 1.00 83.31 573 GLN A O 1
ATOM 4510 N N . ASN A 1 574 ? 8.592 5.323 7.420 1.00 79.50 574 ASN A N 1
ATOM 4511 C CA . ASN A 1 574 ? 7.121 5.379 7.412 1.00 79.50 574 ASN A CA 1
ATOM 4512 C C . ASN A 1 574 ? 6.448 5.230 6.034 1.00 79.50 574 ASN A C 1
ATOM 4514 O O . ASN A 1 574 ? 5.360 5.750 5.829 1.00 79.50 574 ASN A O 1
ATOM 4518 N N . ASP A 1 575 ? 7.065 4.512 5.096 1.00 84.44 575 ASP A N 1
ATOM 4519 C CA . ASP A 1 575 ? 6.611 4.370 3.706 1.00 84.44 575 ASP A CA 1
ATOM 4520 C C . ASP A 1 575 ? 6.618 5.683 2.890 1.00 84.44 575 ASP A C 1
ATOM 4522 O O . ASP A 1 575 ? 6.131 5.712 1.758 1.00 84.44 575 ASP A O 1
ATOM 4526 N N . GLU A 1 576 ? 7.216 6.752 3.427 1.00 83.81 576 GLU A N 1
ATOM 4527 C CA . GLU A 1 576 ? 7.335 8.070 2.790 1.00 83.81 576 GLU A CA 1
ATOM 4528 C C . GLU A 1 576 ? 8.696 8.287 2.126 1.00 83.81 576 GLU A C 1
ATOM 4530 O O . GLU A 1 576 ? 8.796 9.033 1.151 1.00 83.81 576 GLU A O 1
ATOM 4535 N N . VAL A 1 577 ? 9.756 7.664 2.648 1.00 88.00 577 VAL A N 1
ATOM 4536 C CA . VAL A 1 577 ? 11.117 7.782 2.111 1.00 88.00 577 VAL A CA 1
ATOM 4537 C C . VAL A 1 577 ? 11.856 6.455 2.251 1.00 88.00 577 VAL A C 1
ATOM 4539 O O . VAL A 1 577 ? 11.931 5.883 3.339 1.00 88.00 577 VAL A O 1
ATOM 4542 N N . PHE A 1 578 ? 12.458 6.001 1.153 1.00 91.75 578 PHE A N 1
ATOM 4543 C CA . PHE A 1 578 ? 13.243 4.773 1.067 1.00 91.75 578 PHE A CA 1
ATOM 4544 C C . PHE A 1 578 ? 14.693 5.110 0.725 1.00 91.75 578 PHE A C 1
ATOM 4546 O O . PHE A 1 578 ? 14.973 5.711 -0.314 1.00 91.75 578 PHE A O 1
ATOM 4553 N N . VAL A 1 579 ? 15.624 4.746 1.605 1.00 92.81 579 VAL A N 1
ATOM 4554 C CA . VAL A 1 579 ? 17.055 5.007 1.423 1.00 92.81 579 VAL A CA 1
ATOM 4555 C C . VAL A 1 579 ? 17.783 3.703 1.128 1.00 92.81 579 VAL A C 1
ATOM 4557 O O . VAL A 1 579 ? 17.807 2.787 1.950 1.00 92.81 579 VAL A O 1
ATOM 4560 N N . PHE A 1 580 ? 18.420 3.664 -0.036 1.00 95.38 580 PHE A N 1
ATOM 4561 C CA . PHE A 1 580 ? 19.179 2.533 -0.547 1.00 95.38 580 PHE A CA 1
ATOM 4562 C C . PHE A 1 580 ? 20.671 2.833 -0.528 1.00 95.38 580 PHE A C 1
ATOM 4564 O O . PHE A 1 580 ? 21.087 3.929 -0.918 1.00 95.38 580 PHE A O 1
ATOM 4571 N N . LYS A 1 581 ? 21.477 1.844 -0.140 1.00 94.81 581 LYS A N 1
ATOM 4572 C CA . LYS A 1 581 ? 22.938 1.922 -0.179 1.00 94.81 581 LYS A CA 1
ATOM 4573 C C . LYS A 1 581 ? 23.519 0.603 -0.673 1.00 94.81 581 LYS A C 1
ATOM 4575 O O . LYS A 1 581 ? 23.299 -0.438 -0.058 1.00 94.81 581 LYS A O 1
ATOM 4580 N N . PHE A 1 582 ? 24.281 0.663 -1.758 1.00 94.88 582 PHE A N 1
ATOM 4581 C CA . PHE A 1 582 ? 24.917 -0.497 -2.372 1.00 94.88 582 PHE A CA 1
ATOM 4582 C C . PHE A 1 582 ? 26.381 -0.220 -2.707 1.00 94.88 582 PHE A C 1
ATOM 4584 O O . PHE A 1 582 ? 26.740 0.909 -3.035 1.00 94.88 582 PHE A O 1
ATOM 4591 N N . ASN A 1 583 ? 27.216 -1.254 -2.696 1.00 92.62 583 ASN A N 1
ATOM 4592 C CA . ASN A 1 583 ? 28.509 -1.253 -3.368 1.00 92.62 583 ASN A CA 1
ATOM 4593 C C . ASN A 1 583 ? 28.411 -2.145 -4.605 1.00 92.62 583 ASN A C 1
ATOM 4595 O O . ASN A 1 583 ? 28.021 -3.310 -4.523 1.00 92.62 583 ASN A O 1
ATOM 4599 N N . VAL A 1 584 ? 28.767 -1.589 -5.757 1.00 91.06 584 VAL A N 1
ATOM 4600 C CA . VAL A 1 584 ? 28.798 -2.292 -7.036 1.00 91.06 584 VAL A CA 1
ATOM 4601 C C . VAL A 1 584 ? 30.254 -2.536 -7.400 1.00 91.06 584 VAL A C 1
ATOM 4603 O O . VAL A 1 584 ? 31.016 -1.592 -7.619 1.00 91.06 584 VAL A O 1
ATOM 4606 N N . MET A 1 585 ? 30.642 -3.805 -7.450 1.00 87.19 585 MET A N 1
ATOM 4607 C CA . MET A 1 585 ? 31.989 -4.237 -7.792 1.00 87.19 585 MET A CA 1
ATOM 4608 C C . MET A 1 585 ? 32.020 -4.766 -9.223 1.00 87.19 585 MET A C 1
ATOM 4610 O O . MET A 1 585 ? 31.350 -5.746 -9.555 1.00 87.19 585 MET A O 1
ATOM 4614 N N . VAL A 1 586 ? 32.828 -4.115 -10.053 1.00 84.81 586 VAL A N 1
ATOM 4615 C CA . VAL A 1 586 ? 33.042 -4.439 -11.464 1.00 84.81 586 VAL A CA 1
ATOM 4616 C C . VAL A 1 586 ? 34.483 -4.906 -11.634 1.00 84.81 586 VAL A C 1
ATOM 4618 O O . VAL A 1 586 ? 35.408 -4.195 -11.239 1.00 84.81 586 VAL A O 1
ATOM 4621 N N . SER A 1 587 ? 34.675 -6.099 -12.191 1.00 74.25 587 SER A N 1
ATOM 4622 C CA . SER A 1 587 ? 35.997 -6.650 -12.505 1.00 74.25 587 SER A CA 1
ATOM 4623 C C . SER A 1 587 ? 36.346 -6.366 -13.961 1.00 74.25 587 SER A C 1
ATOM 4625 O O . SER A 1 587 ? 35.525 -6.639 -14.835 1.00 74.25 587 SER A O 1
ATOM 4627 N N . ASP A 1 588 ? 37.545 -5.837 -14.201 1.00 65.75 588 ASP A N 1
ATOM 4628 C CA . ASP A 1 588 ? 38.112 -5.747 -15.550 1.00 65.75 588 ASP A CA 1
ATOM 4629 C C . ASP A 1 588 ? 38.605 -7.120 -16.051 1.00 65.75 588 ASP A C 1
ATOM 4631 O O . ASP A 1 588 ? 38.701 -8.090 -15.284 1.00 65.75 588 ASP A O 1
ATOM 4635 N N . ASP A 1 589 ? 38.963 -7.199 -17.334 1.00 60.03 589 ASP A N 1
ATOM 4636 C CA . ASP A 1 589 ? 39.508 -8.409 -17.973 1.00 60.03 589 ASP A CA 1
ATOM 4637 C C . ASP A 1 589 ? 40.823 -8.916 -17.336 1.00 60.03 589 ASP A C 1
ATOM 4639 O O . ASP A 1 589 ? 41.219 -10.067 -17.538 1.00 60.03 589 ASP A O 1
ATOM 4643 N N . SER A 1 590 ? 41.496 -8.090 -16.523 1.00 60.28 590 SER A N 1
ATOM 4644 C CA . SER A 1 590 ? 42.713 -8.444 -15.776 1.00 60.28 590 SER A CA 1
ATOM 4645 C C . SER A 1 590 ? 42.439 -8.976 -14.359 1.00 60.28 590 SER A C 1
ATOM 4647 O O . SER A 1 590 ? 43.370 -9.362 -13.646 1.00 60.28 590 SER A O 1
ATOM 4649 N N . GLY A 1 591 ? 41.166 -9.024 -13.944 1.00 56.84 591 GLY A N 1
ATOM 4650 C CA . GLY A 1 591 ? 40.727 -9.439 -12.610 1.00 56.84 591 GLY A CA 1
ATOM 4651 C C . GLY A 1 591 ? 40.868 -8.354 -11.536 1.00 56.84 591 GLY A C 1
ATOM 4652 O O . GLY A 1 591 ? 40.660 -8.631 -10.350 1.00 56.84 591 GLY A O 1
ATOM 4653 N N . ARG A 1 592 ? 41.207 -7.115 -11.909 1.00 61.72 592 ARG A N 1
ATOM 4654 C CA . ARG A 1 592 ? 41.302 -5.976 -10.993 1.00 61.72 592 ARG A CA 1
ATOM 4655 C C . ARG A 1 592 ? 39.901 -5.397 -10.785 1.00 61.72 592 ARG A C 1
ATOM 4657 O O . ARG A 1 592 ? 39.281 -4.848 -11.688 1.00 61.72 592 ARG A O 1
ATOM 4664 N N . GLY A 1 593 ? 39.372 -5.557 -9.575 1.00 65.75 593 GLY A N 1
ATOM 4665 C CA . GLY A 1 593 ? 38.049 -5.050 -9.211 1.00 65.75 593 GLY A CA 1
ATOM 4666 C C . GLY A 1 593 ? 38.059 -3.549 -8.917 1.00 65.75 593 GLY A C 1
ATOM 4667 O O . GLY A 1 593 ? 38.864 -3.081 -8.111 1.00 65.75 593 GLY A O 1
ATOM 4668 N N . SER A 1 594 ? 37.132 -2.805 -9.518 1.00 74.88 594 SER A N 1
ATOM 4669 C CA . SER A 1 594 ? 36.763 -1.447 -9.111 1.00 74.88 594 SER A CA 1
ATOM 4670 C C . SER A 1 594 ? 35.433 -1.488 -8.355 1.00 74.88 594 SER A C 1
ATOM 4672 O O . SER A 1 594 ? 34.493 -2.157 -8.778 1.00 74.88 594 SER A O 1
ATOM 4674 N N . SER A 1 595 ? 35.354 -0.810 -7.208 1.00 82.12 595 SER A N 1
ATOM 4675 C CA . SER A 1 595 ? 34.127 -0.714 -6.408 1.00 82.12 595 SER A CA 1
ATOM 4676 C C . SER A 1 595 ? 33.582 0.708 -6.465 1.00 82.12 595 SER A C 1
ATOM 4678 O O . SER A 1 595 ? 34.335 1.670 -6.295 1.00 82.12 595 SER A O 1
ATOM 4680 N N . ARG A 1 596 ? 32.277 0.850 -6.705 1.00 85.50 596 ARG A N 1
ATOM 4681 C CA . ARG A 1 596 ? 31.562 2.130 -6.653 1.00 85.50 596 ARG A CA 1
ATOM 4682 C C . ARG A 1 596 ? 30.374 2.026 -5.710 1.00 85.50 596 ARG A C 1
ATOM 4684 O O . ARG A 1 596 ? 29.577 1.100 -5.816 1.00 85.50 596 ARG A O 1
ATOM 4691 N N . SER A 1 597 ? 30.234 3.006 -4.824 1.00 87.56 597 SER A N 1
ATOM 4692 C CA . SER A 1 597 ? 29.073 3.093 -3.941 1.00 87.56 597 SER A CA 1
ATOM 4693 C C . SER A 1 597 ? 27.916 3.810 -4.640 1.00 87.56 597 SER A C 1
ATOM 4695 O O . SER A 1 597 ? 28.108 4.863 -5.251 1.00 87.56 597 SER A O 1
ATOM 4697 N N . VAL A 1 598 ? 26.721 3.236 -4.539 1.00 91.31 598 VAL A N 1
ATOM 4698 C CA . VAL A 1 598 ? 25.448 3.793 -4.994 1.00 91.31 598 VAL A CA 1
ATOM 4699 C C . VAL A 1 598 ? 24.617 4.117 -3.759 1.00 91.31 598 VAL A C 1
ATOM 4701 O O . VAL A 1 598 ? 24.348 3.242 -2.941 1.00 91.31 598 VAL A O 1
ATOM 4704 N N . SER A 1 599 ? 24.193 5.372 -3.632 1.00 92.31 599 SER A N 1
ATOM 4705 C CA . SER A 1 599 ? 23.275 5.815 -2.583 1.00 92.31 599 SER A CA 1
ATOM 4706 C C . SER A 1 599 ? 22.113 6.547 -3.234 1.00 92.31 599 SER A C 1
ATOM 4708 O O . SER A 1 599 ? 22.323 7.531 -3.945 1.00 92.31 599 SER A O 1
ATOM 4710 N N . ALA A 1 600 ? 20.893 6.085 -2.979 1.00 92.38 600 ALA A N 1
ATOM 4711 C CA . ALA A 1 600 ? 19.682 6.664 -3.545 1.00 92.38 600 ALA A CA 1
ATOM 4712 C C . ALA A 1 600 ? 18.642 6.914 -2.453 1.00 92.38 600 ALA A C 1
ATOM 4714 O O . ALA A 1 600 ? 18.484 6.112 -1.534 1.00 92.38 600 ALA A O 1
ATOM 4715 N N . LEU A 1 601 ? 17.944 8.041 -2.568 1.00 92.12 601 LEU A N 1
ATOM 4716 C CA . LEU A 1 601 ? 16.799 8.391 -1.739 1.00 92.12 601 LEU A CA 1
ATOM 4717 C C . LEU A 1 601 ? 15.585 8.450 -2.657 1.00 92.12 601 LEU A C 1
ATOM 4719 O O . LEU A 1 601 ? 15.511 9.318 -3.526 1.00 92.12 601 LEU A O 1
ATOM 4723 N N . CYS A 1 602 ? 14.664 7.513 -2.473 1.00 89.62 602 CYS A N 1
ATOM 4724 C CA . CYS A 1 602 ? 13.463 7.390 -3.278 1.00 89.62 602 CYS A CA 1
ATOM 4725 C C . CYS A 1 602 ? 12.236 7.827 -2.463 1.00 89.62 602 CYS A C 1
ATOM 4727 O O . CYS A 1 602 ? 12.065 7.362 -1.332 1.00 89.62 602 CYS A O 1
ATOM 4729 N N . PRO A 1 603 ? 11.382 8.717 -2.997 1.00 87.38 603 PRO A N 1
ATOM 4730 C CA . PRO A 1 603 ? 10.155 9.111 -2.321 1.00 87.38 603 PRO A CA 1
ATOM 4731 C C . PRO A 1 603 ? 9.141 7.963 -2.323 1.00 87.38 603 PRO A C 1
ATOM 4733 O O . PRO A 1 603 ? 9.077 7.163 -3.260 1.00 87.38 603 PRO A O 1
ATOM 4736 N N . GLY A 1 604 ? 8.333 7.914 -1.272 1.00 76.81 604 GLY A N 1
ATOM 4737 C CA . GLY A 1 604 ? 7.182 7.038 -1.144 1.00 76.81 604 GLY A CA 1
ATOM 4738 C C . GLY A 1 604 ? 6.117 7.348 -2.188 1.00 76.81 604 GLY A C 1
ATOM 4739 O O . GLY A 1 604 ? 6.041 8.447 -2.740 1.00 76.81 604 GLY A O 1
ATOM 4740 N N . LEU A 1 605 ? 5.302 6.342 -2.487 1.00 78.19 605 LEU A N 1
ATOM 4741 C CA . LEU A 1 605 ? 4.323 6.383 -3.569 1.00 78.19 605 LEU A CA 1
ATOM 4742 C C . LEU A 1 605 ? 2.920 6.173 -3.029 1.00 78.19 605 LEU A C 1
ATOM 4744 O O . LEU A 1 605 ? 2.721 5.646 -1.938 1.00 78.19 605 LEU A O 1
ATOM 4748 N N . VAL A 1 606 ? 1.930 6.531 -3.842 1.00 77.25 606 VAL A N 1
ATOM 4749 C CA . VAL A 1 606 ? 0.549 6.141 -3.576 1.00 77.25 606 VAL A CA 1
ATOM 4750 C C . VAL A 1 606 ? 0.391 4.666 -3.941 1.00 77.25 606 VAL A C 1
ATOM 4752 O O . VAL A 1 606 ? 0.578 4.259 -5.094 1.00 77.25 606 VAL A O 1
ATOM 4755 N N . TRP A 1 607 ? 0.065 3.867 -2.934 1.00 77.75 607 TRP A N 1
ATOM 4756 C CA . TRP A 1 607 ? -0.126 2.424 -3.034 1.00 77.75 607 TRP A CA 1
ATOM 4757 C C . TRP A 1 607 ? -1.622 2.086 -3.015 1.00 77.75 607 TRP A C 1
ATOM 4759 O O . TRP A 1 607 ? -2.368 2.654 -2.215 1.00 77.75 607 TRP A O 1
ATOM 4769 N N . THR A 1 608 ? -2.073 1.130 -3.832 1.00 82.19 608 THR A N 1
ATOM 4770 C CA . THR A 1 608 ? -3.457 0.614 -3.745 1.00 82.19 608 THR A CA 1
ATOM 4771 C C . THR A 1 608 ? -3.641 -0.284 -2.515 1.00 82.19 608 THR A C 1
ATOM 4773 O O . THR A 1 608 ? -2.672 -0.594 -1.819 1.00 82.19 608 THR A O 1
ATOM 4776 N N . HIS A 1 609 ? -4.873 -0.708 -2.203 1.00 86.25 609 HIS A N 1
ATOM 4777 C CA . HIS A 1 609 ? -5.153 -1.578 -1.045 1.00 86.25 609 HIS A CA 1
ATOM 4778 C C . HIS A 1 609 ? -4.288 -2.843 -1.060 1.00 86.25 609 HIS A C 1
ATOM 4780 O O . HIS A 1 609 ? -3.702 -3.208 -0.041 1.00 86.25 609 HIS A O 1
ATOM 4786 N N . ARG A 1 610 ? -4.150 -3.440 -2.248 1.00 90.88 610 ARG A N 1
ATOM 4787 C CA . ARG A 1 610 ? -3.279 -4.579 -2.533 1.00 90.88 610 ARG A CA 1
ATOM 4788 C C . ARG A 1 610 ? -2.503 -4.347 -3.824 1.00 90.88 610 ARG A C 1
ATOM 4790 O O . ARG A 1 610 ? -3.078 -3.883 -4.812 1.00 90.88 610 ARG A O 1
ATOM 4797 N N . GLU A 1 611 ? -1.222 -4.688 -3.827 1.00 93.38 611 GLU A N 1
ATOM 4798 C CA . GLU A 1 611 ? -0.380 -4.758 -5.023 1.00 93.38 611 GLU A CA 1
ATOM 4799 C C . GLU A 1 611 ? 0.265 -6.141 -5.099 1.00 93.38 611 GLU A C 1
ATOM 4801 O O . GLU A 1 611 ? 0.881 -6.583 -4.135 1.00 93.38 611 GLU A O 1
ATOM 4806 N N . VAL A 1 612 ? 0.105 -6.828 -6.229 1.00 96.12 612 VAL A N 1
ATOM 4807 C CA . VAL A 1 612 ? 0.791 -8.092 -6.534 1.00 96.12 612 VAL A CA 1
ATOM 4808 C C . VAL A 1 612 ? 1.813 -7.796 -7.620 1.00 96.12 612 VAL A C 1
ATOM 4810 O O . VAL A 1 612 ? 1.456 -7.260 -8.668 1.00 96.12 612 VAL A O 1
ATOM 4813 N N . ILE A 1 613 ? 3.073 -8.123 -7.365 1.00 95.50 613 ILE A N 1
ATOM 4814 C CA . ILE A 1 613 ? 4.206 -7.883 -8.251 1.00 95.50 613 ILE A CA 1
ATOM 4815 C C . ILE A 1 613 ? 4.800 -9.238 -8.634 1.00 95.50 613 ILE A C 1
ATOM 4817 O O . ILE A 1 613 ? 5.281 -9.985 -7.784 1.00 95.50 613 ILE A O 1
ATOM 4821 N N . CYS A 1 614 ? 4.769 -9.535 -9.925 1.00 95.69 614 CYS A N 1
ATOM 4822 C CA . CYS A 1 614 ? 5.435 -10.672 -10.536 1.00 95.69 614 CYS A CA 1
ATOM 4823 C C . CYS A 1 614 ? 6.764 -10.187 -11.112 1.00 95.69 614 CYS A C 1
ATOM 4825 O O . CYS A 1 614 ? 6.794 -9.582 -12.186 1.00 95.69 614 CYS A O 1
ATOM 4827 N N . GLU A 1 615 ? 7.844 -10.408 -10.372 1.00 93.31 615 GLU A N 1
ATOM 4828 C CA . GLU A 1 615 ? 9.210 -10.214 -10.856 1.00 93.31 615 GLU A CA 1
ATOM 4829 C C . GLU A 1 615 ? 9.697 -11.473 -11.586 1.00 93.31 615 GLU A C 1
ATOM 4831 O O . GLU A 1 615 ? 8.967 -12.460 -11.714 1.00 93.31 615 GLU A O 1
ATOM 4836 N N . GLU A 1 616 ? 10.923 -11.436 -12.107 1.00 90.06 616 GLU A N 1
ATOM 4837 C CA . GLU A 1 616 ? 11.498 -12.555 -12.865 1.00 90.06 616 GLU A CA 1
ATOM 4838 C C . GLU A 1 616 ? 11.775 -13.793 -11.995 1.00 90.06 616 GLU A C 1
ATOM 4840 O O . GLU A 1 616 ? 11.598 -14.921 -12.453 1.00 90.06 616 GLU A O 1
ATOM 4845 N N . ASP A 1 617 ? 12.202 -13.598 -10.745 1.00 89.62 617 ASP A N 1
ATOM 4846 C CA . ASP A 1 617 ? 12.674 -14.656 -9.843 1.00 89.62 617 ASP A CA 1
ATOM 4847 C C . ASP A 1 617 ? 11.862 -14.793 -8.540 1.00 89.62 617 ASP A C 1
ATOM 4849 O O . ASP A 1 617 ? 12.007 -15.793 -7.825 1.00 89.62 617 ASP A O 1
ATOM 4853 N N . TYR A 1 618 ? 10.956 -13.855 -8.252 1.00 94.06 618 TYR A N 1
ATOM 4854 C CA . TYR A 1 618 ? 10.017 -13.945 -7.134 1.00 94.06 618 TYR A CA 1
ATOM 4855 C C . TYR A 1 618 ? 8.668 -13.269 -7.409 1.00 94.06 618 TYR A C 1
ATOM 4857 O O . TYR A 1 618 ? 8.510 -12.439 -8.302 1.00 94.06 618 TYR A O 1
ATOM 4865 N N . MET A 1 619 ? 7.695 -13.626 -6.579 1.00 96.44 619 MET A N 1
ATOM 4866 C CA . MET A 1 619 ? 6.409 -12.961 -6.431 1.00 96.44 619 MET A CA 1
ATOM 4867 C C . MET A 1 619 ? 6.412 -12.164 -5.123 1.00 96.44 619 MET A C 1
ATOM 4869 O O . MET A 1 619 ? 6.907 -12.639 -4.095 1.00 96.44 619 MET A O 1
ATOM 4873 N N . GLU A 1 620 ? 5.860 -10.957 -5.144 1.00 96.31 620 GLU A N 1
ATOM 4874 C CA . GLU A 1 620 ? 5.700 -10.092 -3.975 1.00 96.31 620 GLU A CA 1
ATOM 4875 C C . GLU A 1 620 ? 4.253 -9.613 -3.893 1.00 96.31 620 GLU A C 1
ATOM 4877 O O . GLU A 1 620 ? 3.675 -9.171 -4.882 1.00 96.31 620 GLU A O 1
ATOM 4882 N N . VAL A 1 621 ? 3.657 -9.684 -2.707 1.00 95.88 621 VAL A N 1
ATOM 4883 C CA . VAL A 1 621 ? 2.383 -9.022 -2.424 1.00 95.88 621 VAL A CA 1
ATOM 4884 C C . VAL A 1 621 ? 2.594 -7.982 -1.343 1.00 95.88 621 VAL A C 1
ATOM 4886 O O . VAL A 1 621 ? 3.229 -8.247 -0.323 1.00 95.88 621 VAL A O 1
ATOM 4889 N N . ASN A 1 622 ? 2.035 -6.804 -1.566 1.00 93.00 622 ASN A N 1
ATOM 4890 C CA . ASN A 1 622 ? 1.974 -5.715 -0.612 1.00 93.00 622 ASN A CA 1
ATOM 4891 C C . ASN A 1 622 ? 0.504 -5.426 -0.303 1.00 93.00 622 ASN A C 1
ATOM 4893 O O . ASN A 1 622 ? -0.276 -5.142 -1.212 1.00 93.00 622 ASN A O 1
ATOM 4897 N N . VAL A 1 623 ? 0.130 -5.469 0.972 1.00 92.00 623 VAL A N 1
ATOM 4898 C CA . VAL A 1 623 ? -1.219 -5.122 1.435 1.00 92.00 623 VAL A CA 1
ATOM 4899 C C . VAL A 1 623 ? -1.167 -4.053 2.514 1.00 92.00 623 VAL A C 1
ATOM 4901 O O . VAL A 1 623 ? -0.190 -3.939 3.259 1.00 92.00 623 VAL A O 1
ATOM 4904 N N . ASN A 1 624 ? -2.233 -3.265 2.621 1.00 85.12 624 ASN A N 1
ATOM 4905 C CA . ASN A 1 624 ? -2.374 -2.314 3.712 1.00 85.12 624 ASN A CA 1
ATOM 4906 C C . ASN A 1 624 ? -2.568 -3.058 5.049 1.00 85.12 624 ASN A C 1
ATOM 4908 O O . ASN A 1 624 ? -3.382 -3.968 5.184 1.00 85.12 624 ASN A O 1
ATOM 4912 N N . ARG A 1 625 ? -1.798 -2.661 6.061 1.00 75.56 625 ARG A N 1
ATOM 4913 C CA . ARG A 1 625 ? -1.841 -3.214 7.417 1.00 75.56 625 ARG A CA 1
ATOM 4914 C C . ARG A 1 625 ? -3.163 -2.902 8.123 1.00 75.56 625 ARG A C 1
ATOM 4916 O O . ARG A 1 625 ? -3.566 -3.655 9.002 1.00 75.56 625 ARG A O 1
ATOM 4923 N N . GLN A 1 626 ? -3.814 -1.798 7.751 1.00 60.56 626 GLN A N 1
ATOM 4924 C CA . GLN A 1 626 ? -5.104 -1.363 8.297 1.00 60.56 626 GLN A CA 1
ATOM 4925 C C . GLN A 1 626 ? -6.307 -1.923 7.530 1.00 60.56 626 GLN A C 1
ATOM 4927 O O . GLN A 1 626 ? -7.421 -1.862 8.038 1.00 60.56 626 GLN A O 1
ATOM 4932 N N . SER A 1 627 ? -6.112 -2.484 6.331 1.00 52.28 627 SER A N 1
ATOM 4933 C CA . SER A 1 627 ? -7.188 -3.181 5.624 1.00 52.28 627 SER A CA 1
ATOM 4934 C C . SER A 1 627 ? -7.328 -4.595 6.181 1.00 52.28 627 SER A C 1
ATOM 4936 O O . SER A 1 627 ? -6.929 -5.573 5.550 1.00 52.28 627 SER A O 1
ATOM 4938 N N . SER A 1 628 ? -7.883 -4.705 7.387 1.00 39.16 628 SER A N 1
ATOM 4939 C CA . SER A 1 628 ? -8.537 -5.933 7.822 1.00 39.16 628 SER A CA 1
ATOM 4940 C C . SER A 1 628 ? -9.742 -6.137 6.911 1.00 39.16 628 SER A C 1
ATOM 4942 O O . SER A 1 628 ? -10.772 -5.486 7.072 1.00 39.16 628 SER A O 1
ATOM 4944 N N . CYS A 1 629 ? -9.602 -6.995 5.904 1.00 39.19 629 CYS A N 1
ATOM 4945 C CA . CYS A 1 629 ? -10.771 -7.475 5.190 1.00 39.19 629 CYS A CA 1
ATOM 4946 C C . CYS A 1 629 ? -11.587 -8.313 6.179 1.00 39.19 629 CYS A C 1
ATOM 4948 O O . CYS A 1 629 ? -11.125 -9.358 6.638 1.00 39.19 629 CYS A O 1
ATOM 4950 N N . GLY A 1 630 ? -12.804 -7.866 6.490 1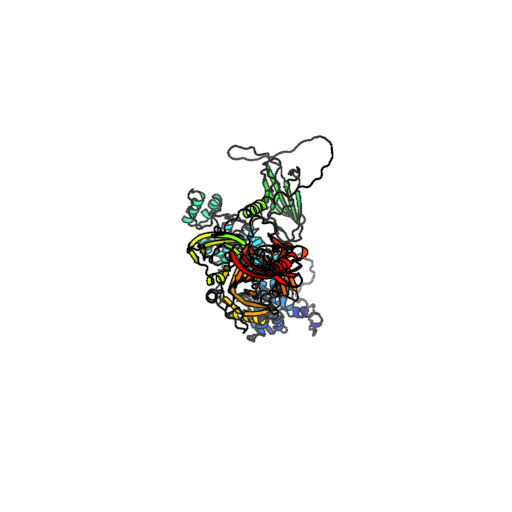.00 36.81 630 GLY A N 1
ATOM 4951 C CA . GLY A 1 630 ? -13.865 -8.792 6.857 1.00 36.81 630 GLY A CA 1
ATOM 4952 C C . GLY A 1 630 ? -14.093 -9.700 5.654 1.00 36.81 630 GLY A C 1
ATOM 4953 O O . GLY A 1 630 ? -14.684 -9.284 4.665 1.00 36.81 630 GLY A O 1
ATOM 4954 N N . GLY A 1 631 ? -13.530 -10.906 5.678 1.00 33.94 631 GLY A N 1
ATOM 4955 C CA . GLY A 1 631 ? -13.760 -11.883 4.622 1.00 33.94 631 GLY A CA 1
ATOM 4956 C C . GLY A 1 631 ? -15.167 -12.462 4.735 1.00 33.94 631 GLY A C 1
ATOM 4957 O O . GLY A 1 631 ? -15.398 -13.325 5.572 1.00 33.94 631 GLY A O 1
ATOM 4958 N N . GLN A 1 632 ? -16.086 -11.992 3.894 1.00 36.59 632 GLN A N 1
ATOM 4959 C CA . GLN A 1 632 ? -17.365 -12.618 3.527 1.00 36.59 632 GLN A CA 1
ATOM 4960 C C . GLN A 1 632 ? -17.757 -12.069 2.138 1.00 36.59 632 GLN A C 1
ATOM 4962 O O . GLN A 1 632 ? -17.458 -10.919 1.845 1.00 36.59 632 GLN A O 1
ATOM 4967 N N . MET A 1 633 ? -18.405 -12.772 1.213 1.00 36.16 633 MET A N 1
ATOM 4968 C CA . MET A 1 633 ? -18.875 -14.152 1.110 1.00 36.16 633 MET A CA 1
ATOM 4969 C C . MET A 1 633 ? -19.082 -14.424 -0.394 1.00 36.16 633 MET A C 1
ATOM 4971 O O . MET A 1 633 ? -19.487 -13.534 -1.137 1.00 36.16 633 MET A O 1
ATOM 4975 N N . GLY A 1 634 ? -18.849 -15.659 -0.823 1.00 28.72 634 GLY A N 1
ATOM 4976 C CA . GLY A 1 634 ? -19.330 -16.229 -2.081 1.00 28.72 634 GLY A CA 1
ATOM 4977 C C . GLY A 1 634 ? -18.811 -17.648 -2.245 1.00 28.72 634 GLY A C 1
ATOM 4978 O O . GLY A 1 634 ? -17.926 -18.053 -1.501 1.00 28.72 634 GLY A O 1
ATOM 4979 N N . GLU A 1 635 ? -19.409 -18.419 -3.151 1.00 31.92 635 GLU A N 1
ATOM 4980 C CA . GLU A 1 635 ? -19.562 -19.892 -3.144 1.00 31.92 635 GLU A CA 1
ATOM 4981 C C . GLU A 1 635 ? -18.299 -20.783 -2.967 1.00 31.92 635 GLU A C 1
ATOM 4983 O O . GLU A 1 635 ? -18.432 -21.996 -2.834 1.00 31.92 635 GLU A O 1
ATOM 4988 N N . GLY A 1 636 ? -17.094 -20.218 -2.824 1.00 37.03 636 GLY A N 1
ATOM 4989 C CA . GLY A 1 636 ? -15.918 -20.842 -2.185 1.00 37.03 636 GLY A CA 1
ATOM 4990 C C . GLY A 1 636 ? -15.905 -20.779 -0.643 1.00 37.03 636 GLY A C 1
ATOM 4991 O O . GLY A 1 636 ? -14.897 -21.110 -0.011 1.00 37.03 636 GLY A O 1
ATOM 4992 N N . ALA A 1 637 ? -17.020 -20.365 -0.026 1.00 45.06 637 ALA A N 1
ATOM 4993 C CA . ALA A 1 637 ? -17.207 -20.138 1.409 1.00 45.06 637 ALA A CA 1
ATOM 4994 C C . ALA A 1 637 ? -16.713 -21.280 2.314 1.00 45.06 637 ALA A C 1
ATOM 4996 O O . ALA A 1 637 ? -16.214 -20.998 3.397 1.00 45.06 637 ALA A O 1
ATOM 4997 N N . GLN A 1 638 ? -16.766 -22.541 1.871 1.00 49.69 638 GLN A N 1
ATOM 4998 C CA . GLN A 1 638 ? -16.292 -23.682 2.665 1.00 49.69 638 GLN A CA 1
ATOM 4999 C C . GLN A 1 638 ? -14.792 -23.628 2.974 1.00 49.69 638 GLN A C 1
ATOM 5001 O O . GLN A 1 638 ? -14.402 -23.899 4.104 1.00 49.69 638 GLN A O 1
ATOM 5006 N N . VAL A 1 639 ? -13.940 -23.262 2.009 1.00 54.12 639 VAL A N 1
ATOM 5007 C CA . VAL A 1 639 ? -12.480 -23.288 2.216 1.00 54.12 639 VAL A CA 1
ATOM 5008 C C . VAL A 1 639 ? -12.040 -22.136 3.118 1.00 54.12 639 VAL A C 1
ATOM 5010 O O . VAL A 1 639 ? -11.170 -22.311 3.968 1.00 54.12 639 VAL A O 1
ATOM 5013 N N . TRP A 1 640 ? -12.666 -20.966 2.972 1.00 56.25 640 TRP A N 1
ATOM 5014 C CA . TRP A 1 640 ? -12.404 -19.821 3.844 1.00 56.25 640 TRP A CA 1
ATOM 5015 C C . TRP A 1 640 ? -12.980 -20.031 5.250 1.00 56.25 640 TRP A C 1
ATOM 5017 O O . TRP A 1 640 ? -12.319 -19.698 6.226 1.00 56.25 640 TRP A O 1
ATOM 5027 N N . GLN A 1 641 ? -14.173 -20.627 5.373 1.00 59.94 641 GLN A N 1
ATOM 5028 C CA . GLN A 1 641 ? -14.757 -21.008 6.665 1.00 59.94 641 GLN A CA 1
ATOM 5029 C C . GLN A 1 641 ? -13.910 -22.063 7.378 1.00 59.94 641 GLN A C 1
ATOM 5031 O O . GLN A 1 641 ? -13.676 -21.927 8.575 1.00 59.94 641 GLN A O 1
ATOM 5036 N N . GLU A 1 642 ? -13.396 -23.064 6.660 1.00 60.88 642 GLU A N 1
ATOM 5037 C CA . GLU A 1 642 ? -12.497 -24.069 7.230 1.00 60.88 642 GLU A CA 1
ATOM 5038 C C . GLU A 1 642 ? -11.167 -23.435 7.662 1.00 60.88 642 GLU A C 1
ATOM 5040 O O . GLU A 1 642 ? -10.722 -23.641 8.790 1.00 60.88 642 GLU A O 1
ATOM 5045 N N . ALA A 1 643 ? -10.566 -22.581 6.826 1.00 55.88 643 ALA A N 1
ATOM 5046 C CA . ALA A 1 643 ? -9.361 -21.833 7.185 1.00 55.88 643 ALA A CA 1
ATOM 5047 C C . ALA A 1 643 ? -9.584 -20.927 8.413 1.00 55.88 643 ALA A C 1
ATOM 5049 O O . ALA A 1 643 ? -8.759 -20.917 9.327 1.00 55.88 643 ALA A O 1
ATOM 5050 N N . LEU A 1 644 ? -10.719 -20.220 8.482 1.00 60.03 644 LEU A N 1
ATOM 5051 C CA . LEU A 1 644 ? -11.101 -19.395 9.630 1.00 60.03 644 LEU A CA 1
ATOM 5052 C C . LEU A 1 644 ? -11.304 -20.246 10.889 1.00 60.03 644 LEU A C 1
ATOM 5054 O O . LEU A 1 644 ? -10.838 -19.863 11.959 1.00 60.03 644 LEU A O 1
ATOM 5058 N N . PHE A 1 645 ? -11.963 -21.399 10.780 1.00 65.69 645 PHE A N 1
ATOM 5059 C CA . PHE A 1 645 ? -12.184 -22.311 11.901 1.00 65.69 645 PHE A CA 1
ATOM 5060 C C . PHE A 1 645 ? -10.858 -22.855 12.451 1.00 65.69 645 PHE A C 1
ATOM 5062 O O . PHE A 1 645 ? -10.627 -22.853 13.664 1.00 65.69 645 PHE A O 1
ATOM 5069 N N . GLN A 1 646 ? -9.936 -23.250 11.567 1.00 64.50 646 GLN A N 1
ATOM 5070 C CA . GLN A 1 646 ? -8.582 -23.656 11.955 1.00 64.50 646 GLN A CA 1
ATOM 5071 C C . GLN A 1 646 ? -7.805 -22.500 12.595 1.00 64.50 646 GLN A C 1
ATOM 5073 O O . GLN A 1 646 ? -7.171 -22.691 13.638 1.00 64.50 646 GLN A O 1
ATOM 5078 N N . ALA A 1 647 ? -7.896 -21.292 12.031 1.00 61.62 647 ALA A N 1
ATOM 5079 C CA . ALA A 1 647 ? -7.289 -20.091 12.594 1.00 61.62 647 ALA A CA 1
ATOM 5080 C C . ALA A 1 647 ? -7.851 -19.787 13.992 1.00 61.62 647 ALA A C 1
ATOM 5082 O O . ALA A 1 647 ? -7.080 -19.598 14.921 1.00 61.62 647 ALA A O 1
ATOM 5083 N N . GLN A 1 648 ? -9.166 -19.841 14.212 1.00 66.69 648 GLN A N 1
ATOM 5084 C CA . GLN A 1 648 ? -9.788 -19.640 15.530 1.00 66.69 648 GLN A CA 1
ATOM 5085 C C . GLN A 1 648 ? -9.298 -20.628 16.599 1.00 66.69 648 GLN A C 1
ATOM 5087 O O . GLN A 1 648 ? -9.149 -20.248 17.762 1.00 66.69 648 GLN A O 1
ATOM 5092 N N . ARG A 1 649 ? -8.997 -21.876 16.217 1.00 62.44 649 ARG A N 1
ATOM 5093 C CA . ARG A 1 649 ? -8.488 -22.912 17.133 1.00 62.44 649 ARG A CA 1
ATOM 5094 C C . ARG A 1 649 ? -6.997 -22.786 17.442 1.00 62.44 649 ARG A C 1
ATOM 5096 O O . ARG A 1 649 ? -6.573 -23.198 18.519 1.00 62.44 649 ARG A O 1
ATOM 5103 N N . THR A 1 650 ? -6.207 -22.267 16.503 1.00 62.88 650 THR A N 1
ATOM 5104 C CA . THR A 1 650 ? -4.731 -22.253 16.580 1.00 62.88 650 THR A CA 1
ATOM 5105 C C . THR A 1 650 ? -4.133 -20.864 16.787 1.00 62.88 650 THR A C 1
ATOM 5107 O O . THR A 1 650 ? -2.954 -20.760 17.134 1.00 62.88 650 THR A O 1
ATOM 5110 N N . ALA A 1 651 ? -4.934 -19.806 16.625 1.00 57.94 651 ALA A N 1
ATOM 5111 C CA . ALA A 1 651 ? -4.477 -18.429 16.674 1.00 57.94 651 ALA A CA 1
ATOM 5112 C C . ALA A 1 651 ? -3.876 -18.088 18.034 1.00 57.94 651 ALA A C 1
ATOM 5114 O O . ALA A 1 651 ? -4.500 -18.187 19.095 1.00 57.94 651 ALA A O 1
ATOM 5115 N N . SER A 1 652 ? -2.649 -17.597 17.962 1.00 69.69 652 SER A N 1
ATOM 5116 C CA . SER A 1 652 ? -1.939 -17.000 19.080 1.00 69.69 652 SER A CA 1
ATOM 5117 C C . SER A 1 652 ? -1.862 -15.485 18.896 1.00 69.69 652 SER A C 1
ATOM 5119 O O . SER A 1 652 ? -2.188 -14.959 17.833 1.00 69.69 652 SER A O 1
ATOM 5121 N N . PHE A 1 653 ? -1.387 -14.763 19.909 1.00 64.94 653 PHE A N 1
ATOM 5122 C CA . PHE A 1 653 ? -1.050 -13.342 19.749 1.00 64.94 653 PHE A CA 1
ATOM 5123 C C . PHE A 1 653 ? 0.127 -13.113 18.778 1.00 64.94 653 PHE A C 1
ATOM 5125 O O . PHE A 1 653 ? 0.380 -11.978 18.381 1.00 64.94 653 PHE A O 1
ATOM 5132 N N . ALA A 1 654 ? 0.853 -14.171 18.396 1.00 77.62 654 ALA A N 1
ATOM 5133 C CA . ALA A 1 654 ? 1.915 -14.116 17.403 1.00 77.62 654 ALA A CA 1
ATOM 5134 C C . ALA A 1 654 ? 1.373 -14.350 15.986 1.00 77.62 654 ALA A C 1
ATOM 5136 O O . ALA A 1 654 ? 0.414 -15.091 15.775 1.00 77.62 654 ALA A O 1
ATOM 5137 N N . TRP A 1 655 ? 2.036 -13.730 15.012 1.00 86.81 655 TRP A N 1
ATOM 5138 C CA . TRP A 1 655 ? 1.722 -13.867 13.593 1.00 86.81 655 TRP A CA 1
ATOM 5139 C C . TRP A 1 655 ? 1.964 -15.286 13.093 1.00 86.81 655 TRP A C 1
ATOM 5141 O O . TRP A 1 655 ? 3.001 -15.886 13.388 1.00 86.81 655 TRP A O 1
ATOM 5151 N N . GLN A 1 656 ? 1.028 -15.791 12.295 1.00 90.88 656 GLN A N 1
ATOM 5152 C CA . GLN A 1 656 ? 1.105 -17.097 11.656 1.00 90.88 656 GLN A CA 1
ATOM 5153 C C . GLN A 1 656 ? 0.702 -16.983 10.182 1.00 90.88 656 GLN A C 1
ATOM 5155 O O . GLN A 1 656 ? -0.238 -16.273 9.834 1.00 90.88 656 GLN A O 1
ATOM 5160 N N . LEU A 1 657 ? 1.437 -17.670 9.309 1.00 92.12 657 LEU A N 1
ATOM 5161 C CA . LEU A 1 657 ? 1.136 -17.800 7.886 1.00 92.12 657 LEU A CA 1
ATOM 5162 C C . LEU A 1 657 ? 0.481 -19.156 7.653 1.00 92.12 657 LEU A C 1
ATOM 5164 O O . LEU A 1 657 ? 1.097 -20.186 7.926 1.00 92.12 657 LEU A O 1
ATOM 5168 N N . MET A 1 658 ? -0.751 -19.146 7.156 1.00 91.44 658 MET A N 1
ATOM 5169 C CA . MET A 1 658 ? -1.502 -20.333 6.760 1.00 91.44 658 MET A CA 1
ATOM 5170 C C . MET A 1 658 ? -1.444 -20.484 5.246 1.00 91.44 658 MET A C 1
ATOM 5172 O O . MET A 1 658 ? -1.909 -19.601 4.529 1.00 91.44 658 MET A O 1
ATOM 5176 N N . PHE A 1 659 ? -0.895 -21.594 4.760 1.00 91.38 659 PHE A N 1
ATOM 5177 C CA . PHE A 1 659 ? -0.833 -21.893 3.330 1.00 91.38 659 PHE A CA 1
ATOM 5178 C C . PHE A 1 659 ? -1.996 -22.800 2.931 1.00 91.38 659 PHE A C 1
ATOM 5180 O O . PHE A 1 659 ? -2.234 -23.814 3.581 1.00 91.38 659 PHE A O 1
ATOM 5187 N N . LEU A 1 660 ? -2.705 -22.453 1.859 1.00 86.56 660 LEU A N 1
ATOM 5188 C CA . LEU A 1 660 ? -3.799 -23.255 1.312 1.00 86.56 660 LEU A CA 1
ATOM 5189 C C . LEU A 1 660 ? -3.245 -24.247 0.283 1.00 86.56 660 LEU A C 1
ATOM 5191 O O . LEU A 1 660 ? -2.727 -23.824 -0.752 1.00 86.56 660 LEU A O 1
ATOM 5195 N N . GLN A 1 661 ? -3.372 -25.548 0.543 1.00 79.56 661 GLN A N 1
ATOM 5196 C CA . GLN A 1 661 ? -2.999 -26.604 -0.407 1.00 79.56 661 GLN A CA 1
ATOM 5197 C C . GLN A 1 661 ? -4.235 -27.179 -1.121 1.00 79.56 661 GLN A C 1
ATOM 5199 O O . GLN A 1 661 ? -5.347 -27.133 -0.597 1.00 79.56 661 GLN A O 1
ATOM 5204 N N . GLU A 1 662 ? -4.056 -27.725 -2.331 1.00 70.19 662 GLU A N 1
ATOM 5205 C CA . GLU A 1 662 ? -5.160 -28.287 -3.138 1.00 70.19 662 GLU A CA 1
ATOM 5206 C C . GLU A 1 662 ? -5.822 -29.524 -2.508 1.00 70.19 662 GLU A C 1
ATOM 5208 O O . GLU A 1 662 ? -6.957 -29.856 -2.835 1.00 70.19 662 GLU A O 1
ATOM 5213 N N . ASP A 1 663 ? -5.138 -30.196 -1.585 1.00 69.94 663 ASP A N 1
ATOM 5214 C CA . ASP A 1 663 ? -5.642 -31.365 -0.861 1.00 69.94 663 ASP A CA 1
ATOM 5215 C C . ASP A 1 663 ? -6.470 -31.012 0.388 1.00 69.94 663 ASP A C 1
ATOM 5217 O O . ASP A 1 663 ? -6.835 -31.900 1.160 1.00 69.94 663 ASP A O 1
ATOM 5221 N N . GLY A 1 664 ? -6.758 -29.723 0.599 1.00 67.56 664 GLY A N 1
ATOM 5222 C CA . GLY A 1 664 ? -7.521 -29.233 1.744 1.00 67.56 664 GLY A CA 1
ATOM 5223 C C . GLY A 1 664 ? -6.723 -29.175 3.048 1.00 67.56 664 GLY A C 1
ATOM 5224 O O . GLY A 1 664 ? -7.318 -29.001 4.109 1.00 67.56 664 GLY A O 1
ATOM 5225 N N . ARG A 1 665 ? -5.389 -29.323 3.012 1.00 75.38 665 ARG A N 1
ATOM 5226 C CA . ARG A 1 665 ? -4.532 -29.093 4.183 1.00 75.38 665 ARG A CA 1
ATOM 5227 C C . ARG A 1 665 ? -4.154 -27.619 4.319 1.00 75.38 665 ARG A C 1
ATOM 5229 O O . ARG A 1 665 ? -3.916 -26.919 3.335 1.00 75.38 665 ARG A O 1
ATOM 5236 N N . PHE A 1 666 ? -4.027 -27.185 5.575 1.00 80.19 666 PHE A N 1
ATOM 5237 C CA . PHE A 1 666 ? -3.723 -25.802 5.952 1.00 80.19 666 PHE A CA 1
ATOM 5238 C C . PHE A 1 666 ? -2.492 -25.721 6.866 1.00 80.19 666 PHE A C 1
ATOM 5240 O O . PHE A 1 666 ? -2.628 -25.406 8.051 1.00 80.19 666 PHE A O 1
ATOM 5247 N N . PRO A 1 667 ? -1.276 -26.059 6.391 1.00 87.12 667 PRO A N 1
ATOM 5248 C CA . PRO A 1 667 ? -0.088 -25.914 7.220 1.00 87.12 667 PRO A CA 1
ATOM 5249 C C . PRO A 1 667 ? 0.084 -24.447 7.634 1.00 87.12 667 PRO A C 1
ATOM 5251 O O . PRO A 1 667 ? 0.240 -23.555 6.797 1.00 87.12 667 PRO A O 1
ATOM 5254 N N . SER A 1 668 ? 0.051 -24.214 8.944 1.00 88.38 668 SER A N 1
ATOM 5255 C CA . SER A 1 668 ? 0.338 -22.920 9.555 1.00 88.38 668 SER A CA 1
ATOM 5256 C C . SER A 1 668 ? 1.747 -22.911 10.130 1.00 88.38 668 SER A C 1
ATOM 5258 O O . SER A 1 668 ? 2.139 -23.863 10.807 1.00 88.38 668 SER A O 1
ATOM 5260 N N . MET A 1 669 ? 2.491 -21.832 9.924 1.00 92.56 669 MET A N 1
ATOM 5261 C CA . MET A 1 669 ? 3.830 -21.673 10.491 1.00 92.56 669 MET A CA 1
ATOM 5262 C C . MET A 1 669 ? 4.112 -20.219 10.862 1.00 92.56 669 MET A C 1
ATOM 5264 O O . MET A 1 669 ? 3.506 -19.293 10.321 1.00 92.56 669 MET A O 1
ATOM 5268 N N . SER A 1 670 ? 5.036 -19.998 11.791 1.00 91.00 670 SER A N 1
ATOM 5269 C CA . SER A 1 670 ? 5.501 -18.649 12.123 1.00 91.00 670 SER A CA 1
ATOM 5270 C C . SER A 1 670 ? 6.270 -18.018 10.947 1.00 91.00 670 SER A C 1
ATOM 5272 O O . SER A 1 670 ? 6.852 -18.741 10.131 1.00 91.00 670 SER A O 1
ATOM 5274 N N . PRO A 1 671 ? 6.364 -16.676 10.860 1.00 90.12 671 PRO A N 1
ATOM 5275 C CA . PRO A 1 671 ? 7.186 -16.002 9.852 1.00 90.12 671 PRO A CA 1
ATOM 5276 C C . PRO A 1 671 ? 8.642 -16.495 9.816 1.00 90.12 671 PRO A C 1
ATOM 5278 O O . PRO A 1 671 ? 9.222 -16.640 8.743 1.00 90.12 671 PRO A O 1
ATOM 5281 N N . LEU A 1 672 ? 9.217 -16.822 10.979 1.00 89.19 672 LEU A N 1
ATOM 5282 C CA . LEU A 1 672 ? 10.583 -17.341 11.089 1.00 89.19 672 LEU A CA 1
ATOM 5283 C C . LEU A 1 672 ? 10.724 -18.756 10.501 1.00 89.19 672 LEU A C 1
ATOM 5285 O O . LEU A 1 672 ? 11.750 -19.092 9.910 1.00 89.19 672 LEU A O 1
ATOM 5289 N N . GLU A 1 673 ? 9.705 -19.600 10.646 1.00 92.75 673 GLU A N 1
ATOM 5290 C CA . GLU A 1 673 ? 9.676 -20.926 10.023 1.00 92.75 673 GLU A CA 1
ATOM 5291 C C . GLU A 1 673 ? 9.455 -20.821 8.516 1.00 92.75 673 GLU A C 1
ATOM 5293 O O . GLU A 1 673 ? 10.188 -21.453 7.757 1.00 92.75 673 GLU A O 1
ATOM 5298 N N . ALA A 1 674 ? 8.534 -19.961 8.072 1.00 91.88 674 ALA A N 1
ATOM 5299 C CA . ALA A 1 674 ? 8.322 -19.671 6.654 1.00 91.88 674 ALA A CA 1
ATOM 5300 C C . ALA A 1 674 ? 9.611 -19.176 5.977 1.00 91.88 674 ALA A C 1
ATOM 5302 O O . ALA A 1 674 ? 9.913 -19.558 4.844 1.00 91.88 674 ALA A O 1
ATOM 5303 N N . GLN A 1 675 ? 10.443 -18.428 6.709 1.00 90.06 675 GLN A N 1
ATOM 5304 C CA . GLN A 1 675 ? 11.762 -18.002 6.252 1.00 90.06 675 GLN A CA 1
ATOM 5305 C C . GLN A 1 675 ? 12.726 -19.155 5.962 1.00 90.06 675 GLN A C 1
ATOM 5307 O O . GLN A 1 675 ? 13.533 -19.043 5.032 1.00 90.06 675 GLN A O 1
ATOM 5312 N N . ARG A 1 676 ? 12.632 -20.277 6.689 1.00 90.69 676 ARG A N 1
ATOM 5313 C CA . ARG A 1 676 ? 13.414 -21.498 6.410 1.00 90.69 676 ARG A CA 1
ATOM 5314 C C . ARG A 1 676 ? 12.950 -22.198 5.134 1.00 90.69 676 ARG A C 1
ATOM 5316 O O . ARG A 1 676 ? 13.759 -22.831 4.466 1.00 90.69 676 ARG A O 1
ATOM 5323 N N . TRP A 1 677 ? 11.682 -22.025 4.772 1.00 90.25 677 TRP A N 1
ATOM 5324 C CA . TRP A 1 677 ? 11.104 -22.500 3.513 1.00 90.25 677 TRP A CA 1
ATOM 5325 C C . TRP A 1 677 ? 11.323 -21.541 2.334 1.00 90.25 677 TRP A C 1
ATOM 5327 O O . TRP A 1 677 ? 10.963 -21.865 1.204 1.00 90.25 677 TRP A O 1
ATOM 5337 N N . GLY A 1 678 ? 11.962 -20.389 2.571 1.00 88.75 678 GLY A N 1
ATOM 5338 C CA . GLY A 1 678 ? 12.330 -19.421 1.537 1.00 88.75 678 GLY A CA 1
ATOM 5339 C C . GLY A 1 678 ? 11.333 -18.281 1.331 1.00 88.75 678 GLY A C 1
ATOM 5340 O O . GLY A 1 678 ? 11.572 -17.458 0.452 1.00 88.75 678 GLY A O 1
ATOM 5341 N N . TYR A 1 679 ? 10.269 -18.196 2.130 1.00 92.56 679 TYR A N 1
ATOM 5342 C CA . TYR A 1 679 ? 9.342 -17.059 2.125 1.00 92.56 679 TYR A CA 1
ATOM 5343 C C . TYR A 1 679 ? 9.890 -15.909 2.975 1.00 92.56 679 TYR A C 1
ATOM 5345 O O . TYR A 1 679 ? 10.670 -16.135 3.894 1.00 92.56 679 TYR A O 1
ATOM 5353 N N . SER A 1 680 ? 9.501 -14.669 2.703 1.00 91.62 680 SER A N 1
ATOM 5354 C CA . SER A 1 680 ? 9.925 -13.525 3.520 1.00 91.62 680 SER A CA 1
ATOM 5355 C C . SER A 1 680 ? 8.736 -12.638 3.830 1.00 91.62 680 SER A C 1
ATOM 5357 O O . SER A 1 680 ? 8.030 -12.238 2.912 1.00 91.62 680 SER A O 1
ATOM 5359 N N . LEU A 1 681 ? 8.508 -12.351 5.111 1.00 92.75 681 LEU A N 1
ATOM 5360 C CA . LEU A 1 681 ? 7.463 -11.440 5.562 1.00 92.75 681 LEU A CA 1
ATOM 5361 C C . LEU A 1 681 ? 8.122 -10.210 6.184 1.00 92.75 681 LEU A C 1
ATOM 5363 O O . LEU A 1 681 ? 8.870 -10.319 7.154 1.00 92.75 681 LEU A O 1
ATOM 5367 N N . THR A 1 682 ? 7.827 -9.041 5.635 1.00 89.69 682 THR A N 1
ATOM 5368 C CA . THR A 1 682 ? 8.294 -7.746 6.128 1.00 89.69 682 THR A CA 1
ATOM 5369 C C . THR A 1 682 ? 7.087 -6.882 6.461 1.00 89.69 682 THR A C 1
ATOM 5371 O O . THR A 1 682 ? 6.077 -6.909 5.763 1.00 89.69 682 THR A O 1
ATOM 5374 N N . ALA A 1 683 ? 7.179 -6.115 7.542 1.00 87.12 683 ALA A N 1
ATOM 5375 C CA . ALA A 1 683 ? 6.130 -5.198 7.957 1.00 87.12 683 ALA A CA 1
ATOM 5376 C C . ALA A 1 683 ? 6.703 -3.795 8.124 1.00 87.12 683 ALA A C 1
ATOM 5378 O O . ALA A 1 683 ? 7.746 -3.625 8.753 1.00 87.12 683 ALA A O 1
ATOM 5379 N N . SER A 1 684 ? 5.996 -2.805 7.594 1.00 83.44 684 SER A N 1
ATOM 5380 C CA . SER A 1 684 ? 6.237 -1.390 7.853 1.00 83.44 684 SER A CA 1
ATOM 5381 C C . SER A 1 684 ? 5.134 -0.819 8.753 1.00 83.44 684 SER A C 1
ATOM 5383 O O . SER A 1 684 ? 4.306 -1.552 9.319 1.00 83.44 684 SER A O 1
ATOM 5385 N N . THR A 1 685 ? 5.132 0.507 8.896 1.00 75.25 685 THR A N 1
ATOM 5386 C CA . THR A 1 685 ? 4.095 1.260 9.606 1.00 75.25 685 THR A CA 1
ATOM 5387 C C . THR A 1 685 ? 2.717 1.021 8.984 1.00 75.25 685 THR A C 1
ATOM 5389 O O . THR A 1 685 ? 1.768 0.735 9.715 1.00 75.25 685 THR A O 1
ATOM 5392 N N . HIS A 1 686 ? 2.611 1.055 7.649 1.00 81.00 686 HIS A N 1
ATOM 5393 C CA . HIS A 1 686 ? 1.326 0.955 6.952 1.00 81.00 686 HIS A CA 1
ATOM 5394 C C . HIS A 1 686 ? 1.161 -0.301 6.100 1.00 81.00 686 HIS A C 1
ATOM 5396 O O . HIS A 1 686 ? 0.034 -0.590 5.705 1.00 81.00 686 HIS A O 1
ATOM 5402 N N . ARG A 1 687 ? 2.220 -1.065 5.810 1.00 87.81 687 ARG A N 1
ATOM 5403 C CA . ARG A 1 687 ? 2.172 -2.183 4.857 1.00 87.81 687 ARG A CA 1
ATOM 5404 C C . ARG A 1 687 ? 2.675 -3.500 5.431 1.00 87.81 687 ARG A C 1
ATOM 5406 O O . ARG A 1 687 ? 3.548 -3.547 6.297 1.00 87.81 687 ARG A O 1
ATOM 5413 N N . LEU A 1 688 ? 2.119 -4.582 4.901 1.00 92.38 688 LEU A N 1
ATOM 5414 C CA . LEU A 1 688 ? 2.612 -5.944 5.056 1.00 92.38 688 LEU A CA 1
ATOM 5415 C C . LEU A 1 688 ? 3.053 -6.441 3.686 1.00 92.38 688 LEU A C 1
ATOM 5417 O O . LEU A 1 688 ? 2.309 -6.317 2.714 1.00 92.38 688 LEU A O 1
ATOM 5421 N N . VAL A 1 689 ? 4.257 -6.998 3.618 1.00 94.06 689 VAL A N 1
ATOM 5422 C CA . VAL A 1 689 ? 4.872 -7.451 2.373 1.00 94.06 689 VAL A CA 1
ATOM 5423 C C . VAL A 1 689 ? 5.299 -8.899 2.524 1.00 94.06 689 VAL A C 1
ATOM 5425 O O . VAL A 1 689 ? 6.148 -9.206 3.359 1.00 94.06 689 VAL A O 1
ATOM 5428 N N . LEU A 1 690 ? 4.712 -9.788 1.725 1.00 95.88 690 LEU A N 1
ATOM 5429 C CA . LEU A 1 690 ? 5.099 -11.196 1.661 1.00 95.88 690 LEU A CA 1
ATOM 5430 C C . LEU A 1 690 ? 5.767 -11.475 0.315 1.00 95.88 690 LEU A C 1
ATOM 5432 O O . LEU A 1 690 ? 5.235 -11.115 -0.733 1.00 95.88 690 LEU A O 1
ATOM 5436 N N . ARG A 1 691 ? 6.917 -12.148 0.353 1.00 95.12 691 ARG A N 1
ATOM 5437 C CA . ARG A 1 691 ? 7.658 -12.603 -0.826 1.00 95.12 691 ARG A CA 1
ATOM 5438 C C . ARG A 1 691 ? 7.739 -14.110 -0.890 1.00 95.12 691 ARG A C 1
ATOM 5440 O O . ARG A 1 691 ? 7.984 -14.776 0.122 1.00 95.12 691 ARG A O 1
ATOM 5447 N N . ALA A 1 692 ? 7.643 -14.615 -2.108 1.00 94.88 692 ALA A N 1
ATOM 5448 C CA . ALA A 1 692 ? 7.838 -16.010 -2.436 1.00 94.88 692 ALA A CA 1
ATOM 5449 C C . ALA A 1 692 ? 8.656 -16.126 -3.727 1.00 94.88 692 ALA A C 1
ATOM 5451 O O . ALA A 1 692 ? 8.172 -15.727 -4.784 1.00 94.88 692 ALA A O 1
ATOM 5452 N N . PRO A 1 693 ? 9.874 -16.691 -3.686 1.00 94.31 693 PRO A N 1
ATOM 5453 C CA . PRO A 1 693 ? 10.540 -17.128 -4.907 1.00 94.31 693 PRO A CA 1
ATOM 5454 C C . PRO A 1 693 ? 9.659 -18.143 -5.650 1.00 94.31 693 PRO A C 1
ATOM 5456 O O . PRO A 1 693 ? 8.915 -18.883 -5.001 1.00 94.31 693 PRO A O 1
ATOM 5459 N N . TYR A 1 694 ? 9.766 -18.215 -6.975 1.00 93.06 694 TYR A N 1
ATOM 5460 C CA . TYR A 1 694 ? 9.048 -19.240 -7.743 1.00 93.06 694 TYR A CA 1
ATOM 5461 C C . TYR A 1 694 ? 9.517 -20.661 -7.379 1.00 93.06 694 TYR A C 1
ATOM 5463 O O . TYR A 1 694 ? 10.616 -20.864 -6.850 1.00 93.06 694 TYR A O 1
ATOM 5471 N N . GLN A 1 695 ? 8.686 -21.656 -7.694 1.00 91.25 695 GLN A N 1
ATOM 5472 C CA . GLN A 1 695 ? 8.938 -23.091 -7.517 1.00 91.25 695 GLN A CA 1
ATOM 5473 C C . GLN A 1 695 ? 9.150 -23.501 -6.049 1.00 91.25 695 GLN A C 1
ATOM 5475 O O . GLN A 1 695 ? 10.027 -24.307 -5.719 1.00 91.25 695 GLN A O 1
ATOM 5480 N N . ARG A 1 696 ? 8.349 -22.939 -5.135 1.00 90.56 696 ARG A N 1
ATOM 5481 C CA . ARG A 1 696 ? 8.387 -23.276 -3.697 1.00 90.56 696 ARG A CA 1
ATOM 5482 C C . ARG A 1 696 ? 7.327 -24.321 -3.314 1.00 90.56 696 ARG A C 1
ATOM 5484 O O . ARG A 1 696 ? 6.296 -24.392 -3.969 1.00 90.56 696 ARG A O 1
ATOM 5491 N N . PRO A 1 697 ? 7.521 -25.097 -2.225 1.00 84.25 697 PRO A N 1
ATOM 5492 C CA . PRO A 1 697 ? 6.696 -26.278 -1.917 1.00 84.25 697 PRO A CA 1
ATOM 5493 C C . PRO A 1 697 ? 5.198 -26.029 -1.681 1.00 84.25 697 PRO A C 1
ATOM 5495 O O . PRO A 1 697 ? 4.418 -26.972 -1.749 1.00 84.25 697 PRO A O 1
ATOM 5498 N N . HIS A 1 698 ? 4.797 -24.790 -1.382 1.00 91.31 698 HIS A N 1
ATOM 5499 C CA . HIS A 1 698 ? 3.392 -24.409 -1.172 1.00 91.31 698 HIS A CA 1
ATOM 5500 C C . HIS A 1 698 ? 2.797 -23.622 -2.349 1.00 91.31 698 HIS A C 1
ATOM 5502 O O . HIS A 1 698 ? 1.627 -23.258 -2.299 1.00 91.31 698 HIS A O 1
ATOM 5508 N N . ALA A 1 699 ? 3.596 -23.326 -3.377 1.00 91.31 699 ALA A N 1
ATOM 5509 C CA . ALA A 1 699 ? 3.107 -22.720 -4.605 1.00 91.31 699 ALA A CA 1
ATOM 5510 C C . ALA A 1 699 ? 2.654 -23.825 -5.567 1.00 91.31 699 ALA A C 1
ATOM 5512 O O . ALA A 1 699 ? 3.299 -24.869 -5.680 1.00 91.31 699 ALA A O 1
ATOM 5513 N N . VAL A 1 700 ? 1.539 -23.597 -6.253 1.00 91.12 700 VAL A N 1
ATOM 5514 C CA . VAL A 1 700 ? 0.928 -24.566 -7.165 1.00 91.12 700 VAL A CA 1
ATOM 5515 C C . VAL A 1 700 ? 0.829 -23.966 -8.556 1.00 91.12 700 VAL A C 1
ATOM 5517 O O . VAL A 1 700 ? 0.486 -22.799 -8.721 1.00 91.12 700 VAL A O 1
ATOM 5520 N N . LEU A 1 701 ? 1.131 -24.770 -9.573 1.00 92.81 701 LEU A N 1
ATOM 5521 C CA . LEU A 1 701 ? 0.992 -24.366 -10.964 1.00 92.81 701 LEU A CA 1
ATOM 5522 C C . LEU A 1 701 ? -0.413 -24.713 -11.473 1.00 92.81 701 LEU A C 1
ATOM 5524 O O . LEU A 1 701 ? -0.706 -25.870 -11.773 1.00 92.81 701 LEU A O 1
ATOM 5528 N N . THR A 1 702 ? -1.269 -23.708 -11.611 1.00 90.62 702 THR A N 1
ATOM 5529 C CA . THR A 1 702 ? -2.654 -23.851 -12.077 1.00 90.62 702 THR A CA 1
ATOM 5530 C C . THR A 1 702 ? -2.779 -23.370 -13.524 1.00 90.62 702 THR A C 1
ATOM 5532 O O . THR A 1 702 ? -2.208 -22.349 -13.902 1.00 90.62 702 THR A O 1
ATOM 5535 N N . LYS A 1 703 ? -3.548 -24.071 -14.366 1.00 92.19 703 LYS A N 1
ATOM 5536 C CA . LYS A 1 703 ? -3.893 -23.574 -15.710 1.00 92.19 703 LYS A CA 1
ATOM 5537 C C . LYS A 1 703 ? -5.127 -22.676 -15.640 1.00 92.19 703 LYS A C 1
ATOM 5539 O O . LYS A 1 703 ? -6.205 -23.160 -15.313 1.00 92.19 703 LYS A O 1
ATOM 5544 N N . VAL A 1 704 ? -4.976 -21.407 -16.009 1.00 90.75 704 VAL A N 1
ATOM 5545 C CA . VAL A 1 704 ? -6.071 -20.432 -16.142 1.00 90.75 704 VAL A CA 1
ATOM 5546 C C . VAL A 1 704 ? -6.178 -20.060 -17.617 1.00 90.75 704 VAL A C 1
ATOM 5548 O O . VAL A 1 704 ? -5.207 -19.580 -18.194 1.00 90.75 704 VAL A O 1
ATOM 5551 N N . ASP A 1 705 ? -7.308 -20.370 -18.257 1.00 87.75 705 ASP A N 1
ATOM 5552 C CA . ASP A 1 705 ? -7.526 -20.174 -19.703 1.00 87.75 705 ASP A CA 1
ATOM 5553 C C . ASP A 1 705 ? -6.398 -20.739 -20.594 1.00 87.75 705 ASP A C 1
ATOM 5555 O O . ASP A 1 705 ? -6.039 -20.193 -21.633 1.00 87.75 705 ASP A O 1
ATOM 5559 N N . GLY A 1 706 ? -5.802 -21.861 -20.172 1.00 88.25 706 GLY A N 1
ATOM 5560 C CA . GLY A 1 706 ? -4.688 -22.516 -20.867 1.00 88.25 706 GLY A CA 1
ATOM 5561 C C . GLY A 1 706 ? -3.299 -21.943 -20.556 1.00 88.25 706 GLY A C 1
ATOM 5562 O O . GLY A 1 706 ? -2.303 -22.590 -20.888 1.00 88.25 706 GLY A O 1
ATOM 5563 N N . VAL A 1 707 ? -3.210 -20.804 -19.863 1.00 93.81 707 VAL A N 1
ATOM 5564 C CA . VAL A 1 707 ? -1.949 -20.202 -19.413 1.00 93.81 707 VAL A CA 1
ATOM 5565 C C . VAL A 1 707 ? -1.537 -20.794 -18.056 1.00 93.81 707 VAL A C 1
ATOM 5567 O O . VAL A 1 707 ? -2.350 -20.820 -17.131 1.00 93.81 707 VAL A O 1
ATOM 5570 N N . PRO A 1 708 ? -0.294 -21.288 -17.897 1.00 95.38 708 PRO A N 1
ATOM 5571 C CA . PRO A 1 708 ? 0.227 -21.697 -16.597 1.00 95.38 708 PRO A CA 1
ATOM 5572 C C . PRO A 1 708 ? 0.451 -20.477 -15.691 1.00 95.38 708 PRO A C 1
ATOM 5574 O O . PRO A 1 708 ? 1.214 -19.569 -16.027 1.00 95.38 708 PRO A O 1
ATOM 5577 N N . VAL A 1 709 ? -0.200 -20.483 -14.532 1.00 95.62 709 VAL A N 1
ATOM 5578 C CA . VAL A 1 709 ? -0.109 -19.460 -13.488 1.00 95.62 709 VAL A CA 1
ATOM 5579 C C . VAL A 1 709 ? 0.392 -20.129 -12.217 1.00 95.62 709 VAL A C 1
ATOM 5581 O O . VAL A 1 709 ? -0.208 -21.093 -11.747 1.00 95.62 709 VAL A O 1
ATOM 5584 N N . GLU A 1 710 ? 1.497 -19.640 -11.665 1.00 96.00 710 GLU A N 1
ATOM 5585 C CA . GLU A 1 710 ? 1.964 -20.084 -10.356 1.00 96.00 710 GLU A CA 1
ATOM 5586 C C . GLU A 1 710 ? 1.209 -19.315 -9.273 1.00 96.00 710 GLU A C 1
ATOM 5588 O O . GLU A 1 710 ? 1.138 -18.089 -9.312 1.00 96.00 710 GLU A O 1
ATOM 5593 N N . VAL A 1 711 ? 0.599 -20.041 -8.342 1.00 94.12 711 VAL A N 1
ATOM 5594 C CA . VAL A 1 711 ? -0.347 -19.527 -7.354 1.00 94.12 711 VAL A CA 1
ATOM 5595 C C . VAL A 1 711 ? 0.137 -19.900 -5.963 1.00 94.12 711 VAL A C 1
ATOM 5597 O O . VAL A 1 711 ? 0.373 -21.069 -5.669 1.00 94.12 711 VAL A O 1
ATOM 5600 N N . LEU A 1 712 ? 0.213 -18.915 -5.076 1.00 93.94 712 LEU A N 1
ATOM 5601 C CA . LEU A 1 712 ? 0.437 -19.114 -3.653 1.00 93.94 712 LEU A CA 1
ATOM 5602 C C . LEU A 1 712 ? -0.750 -18.525 -2.893 1.00 93.94 712 LEU A C 1
ATOM 5604 O O . LEU A 1 712 ? -0.899 -17.306 -2.815 1.00 93.94 712 LEU A O 1
ATOM 5608 N N . ARG A 1 713 ? -1.599 -19.396 -2.343 1.00 91.44 713 ARG A N 1
ATOM 5609 C CA . ARG A 1 713 ? -2.721 -18.994 -1.488 1.00 91.44 713 ARG A CA 1
ATOM 5610 C C . ARG A 1 713 ? -2.267 -18.983 -0.039 1.00 91.44 713 ARG A C 1
ATOM 5612 O O . ARG A 1 713 ? -1.885 -20.027 0.492 1.00 91.44 713 ARG A O 1
ATOM 5619 N N . VAL A 1 714 ? -2.273 -17.815 0.588 1.00 91.50 714 VAL A N 1
ATOM 5620 C CA . VAL A 1 714 ? -1.707 -17.657 1.928 1.00 91.50 714 VAL A CA 1
ATOM 5621 C C . VAL A 1 714 ? -2.409 -16.554 2.703 1.00 91.50 714 VAL A C 1
ATOM 5623 O O . VAL A 1 714 ? -2.615 -15.456 2.195 1.00 91.50 714 VAL A O 1
ATOM 5626 N N . PHE A 1 715 ? -2.741 -16.852 3.955 1.00 90.25 715 PHE A N 1
ATOM 5627 C CA . PHE A 1 715 ? -3.347 -15.911 4.889 1.00 90.25 715 PHE A CA 1
ATOM 5628 C C . PHE A 1 715 ? -2.386 -15.636 6.041 1.00 90.25 715 PHE A C 1
ATOM 5630 O O . PHE A 1 715 ? -1.867 -16.564 6.663 1.00 90.25 715 PHE A O 1
ATOM 5637 N N . LEU A 1 716 ? -2.158 -14.359 6.341 1.00 89.75 716 LEU A N 1
ATOM 5638 C CA . LEU A 1 716 ? -1.547 -13.955 7.602 1.00 89.75 716 LEU A CA 1
ATOM 5639 C C . LEU A 1 716 ? -2.657 -13.847 8.640 1.00 89.75 716 LEU A C 1
ATOM 5641 O O . LEU A 1 716 ? -3.590 -13.072 8.450 1.00 89.75 716 LEU A O 1
ATOM 5645 N N . PHE A 1 717 ? -2.544 -14.580 9.741 1.00 87.19 717 PHE A N 1
ATOM 5646 C CA . PHE A 1 717 ? -3.517 -14.511 10.817 1.00 87.19 717 PHE A CA 1
ATOM 5647 C C . PHE A 1 717 ? -2.864 -14.388 12.189 1.00 87.19 717 PHE A C 1
ATOM 5649 O O . PHE A 1 717 ? -1.727 -14.813 12.409 1.00 87.19 717 PHE A O 1
ATOM 5656 N N . PHE A 1 718 ? -3.583 -13.751 13.106 1.00 80.31 718 PHE A N 1
ATOM 5657 C CA . PHE A 1 718 ? -3.190 -13.606 14.502 1.00 80.31 718 PHE A CA 1
ATOM 5658 C C . PHE A 1 718 ? -4.404 -13.257 15.360 1.00 80.31 718 PHE A C 1
ATOM 5660 O O . PHE A 1 718 ? -5.417 -12.744 14.879 1.00 80.31 718 PHE A O 1
ATOM 5667 N N . LYS A 1 719 ? -4.293 -13.523 16.658 1.00 73.69 719 LYS A N 1
ATOM 5668 C CA . LYS A 1 719 ? -5.307 -13.161 17.640 1.00 73.69 719 LYS A CA 1
ATOM 5669 C C . LYS A 1 719 ? -5.097 -11.726 18.108 1.00 73.69 719 LYS A C 1
ATOM 5671 O O . LYS A 1 719 ? -4.051 -11.395 18.667 1.00 73.69 719 LYS A O 1
ATOM 5676 N N . GLN A 1 720 ? -6.120 -10.900 17.942 1.00 62.81 720 GLN A N 1
ATOM 5677 C CA . GLN A 1 720 ? -6.204 -9.557 18.495 1.00 62.81 720 GLN A CA 1
ATOM 5678 C C . GLN A 1 720 ? -7.384 -9.519 19.470 1.00 62.81 720 GLN A C 1
ATOM 5680 O O . GLN A 1 720 ? -8.543 -9.541 19.077 1.00 62.81 720 GLN A O 1
ATOM 5685 N N . LYS A 1 721 ? -7.084 -9.526 20.776 1.00 67.88 721 LYS A N 1
ATOM 5686 C CA . LYS A 1 721 ? -8.083 -9.672 21.853 1.00 67.88 721 LYS A CA 1
ATOM 5687 C C . LYS A 1 721 ? -8.962 -10.929 21.667 1.00 67.88 721 LYS A C 1
ATOM 5689 O O . LYS A 1 721 ? -8.458 -12.040 21.835 1.00 67.88 721 LYS A O 1
ATOM 5694 N N . LEU A 1 722 ? -10.256 -10.761 21.374 1.00 55.19 722 LEU A N 1
ATOM 5695 C CA . LEU A 1 722 ? -11.240 -11.832 21.152 1.00 55.19 722 LEU A CA 1
ATOM 5696 C C . LEU A 1 722 ? -11.431 -12.172 19.666 1.00 55.19 722 LEU A C 1
ATOM 5698 O O . LEU A 1 722 ? -12.063 -13.180 19.362 1.00 55.19 722 LEU A O 1
ATOM 5702 N N . LEU A 1 723 ? -10.869 -11.375 18.755 1.00 54.78 723 LEU A N 1
ATOM 5703 C CA . LEU A 1 723 ? -11.020 -11.539 17.315 1.00 54.78 723 LEU A CA 1
ATOM 5704 C C . LEU A 1 723 ? -9.761 -12.162 16.706 1.00 54.78 723 LEU A C 1
ATOM 5706 O O . LEU A 1 723 ? -8.634 -11.939 17.157 1.00 54.78 723 LEU A O 1
ATOM 5710 N N . VAL A 1 724 ? -9.958 -12.982 15.676 1.00 69.50 724 VAL A N 1
ATOM 5711 C CA . VAL A 1 724 ? -8.868 -13.465 14.828 1.00 69.50 724 VAL A CA 1
ATOM 5712 C C . VAL A 1 724 ? -8.854 -12.600 13.585 1.00 69.50 724 VAL A C 1
ATOM 5714 O O . VAL A 1 724 ? -9.797 -12.617 12.799 1.00 69.50 724 VAL A O 1
ATOM 5717 N N . VAL A 1 725 ? -7.782 -11.834 13.428 1.00 74.44 725 VAL A N 1
ATOM 5718 C CA . VAL A 1 725 ? -7.549 -11.051 12.219 1.00 74.44 725 VAL A CA 1
ATOM 5719 C C . VAL A 1 725 ? -6.947 -11.990 11.189 1.00 74.44 725 VAL A C 1
ATOM 5721 O O . VAL A 1 725 ? -5.969 -12.673 11.490 1.00 74.44 725 VAL A O 1
ATOM 5724 N N . MET A 1 726 ? -7.518 -12.015 9.986 1.00 78.69 726 MET A N 1
ATOM 5725 C CA . MET A 1 726 ? -6.958 -12.714 8.832 1.00 78.69 726 MET A CA 1
ATOM 5726 C C . MET A 1 726 ? -6.789 -11.734 7.676 1.00 78.69 726 MET A C 1
ATOM 5728 O O . MET A 1 726 ? -7.701 -10.978 7.351 1.00 78.69 726 MET A O 1
ATOM 5732 N N . ILE A 1 727 ? -5.616 -11.749 7.056 1.00 84.81 727 ILE A N 1
ATOM 5733 C CA . ILE A 1 727 ? -5.249 -10.876 5.945 1.00 84.81 727 ILE A CA 1
ATOM 5734 C C . ILE A 1 727 ? -4.856 -11.768 4.772 1.00 84.81 727 ILE A C 1
ATOM 5736 O O . ILE A 1 727 ? -3.966 -12.611 4.904 1.00 84.81 727 ILE A O 1
ATOM 5740 N N . ASP A 1 728 ? -5.526 -11.591 3.632 1.00 86.31 728 ASP A N 1
ATOM 5741 C CA . ASP A 1 728 ? -5.204 -12.314 2.402 1.00 86.31 728 ASP A CA 1
ATOM 5742 C C . ASP A 1 728 ? -3.890 -11.795 1.804 1.00 86.31 728 ASP A C 1
ATOM 5744 O O . ASP A 1 728 ? -3.805 -10.671 1.307 1.00 86.31 728 ASP A O 1
ATOM 5748 N N . MET A 1 729 ? -2.864 -12.641 1.855 1.00 91.31 729 MET A N 1
ATOM 5749 C CA . MET A 1 729 ? -1.532 -12.407 1.300 1.00 91.31 729 MET A CA 1
ATOM 5750 C C . MET A 1 729 ? -1.308 -13.272 0.048 1.00 91.31 729 MET A C 1
ATOM 5752 O O . MET A 1 729 ? -0.168 -13.566 -0.317 1.00 91.31 729 MET A O 1
ATOM 5756 N N . SER A 1 730 ? -2.378 -13.725 -0.609 1.00 92.31 730 SER A N 1
ATOM 5757 C CA . SER A 1 730 ? -2.263 -14.579 -1.788 1.00 92.31 730 SER A CA 1
ATOM 5758 C C . SER A 1 730 ? -1.627 -13.829 -2.959 1.00 92.31 730 SER A C 1
ATOM 5760 O O . SER A 1 730 ? -1.769 -12.613 -3.106 1.00 92.31 730 SER A O 1
ATOM 5762 N N . MET A 1 731 ? -0.938 -14.556 -3.827 1.00 94.75 731 MET A N 1
ATOM 5763 C CA . MET A 1 731 ? -0.301 -14.027 -5.034 1.00 94.75 731 MET A CA 1
ATOM 5764 C C . MET A 1 731 ? -0.390 -15.058 -6.155 1.00 94.75 731 MET A C 1
ATOM 5766 O O . MET A 1 731 ? -0.422 -16.262 -5.897 1.00 94.75 731 MET A O 1
ATOM 5770 N N . ALA A 1 732 ? -0.474 -14.591 -7.397 1.00 95.56 732 ALA A N 1
ATOM 5771 C CA . ALA A 1 732 ? -0.584 -15.460 -8.557 1.00 95.56 732 ALA A CA 1
ATOM 5772 C C . ALA A 1 732 ? 0.012 -14.784 -9.789 1.00 95.56 732 ALA A C 1
ATOM 5774 O O . ALA A 1 732 ? -0.417 -13.690 -10.149 1.00 95.56 732 ALA A O 1
ATOM 5775 N N . CYS A 1 733 ? 0.960 -15.451 -10.440 1.00 96.94 733 CYS A N 1
ATOM 5776 C CA . CYS A 1 733 ? 1.761 -14.879 -11.515 1.00 96.94 733 CYS A CA 1
ATOM 5777 C C . CYS A 1 733 ? 1.826 -15.824 -12.726 1.00 96.94 733 CYS A C 1
ATOM 5779 O O . CYS A 1 733 ? 2.205 -16.989 -12.576 1.00 96.94 733 CYS A O 1
ATOM 5781 N N . PRO A 1 734 ? 1.457 -15.368 -13.939 1.00 95.56 734 PRO A N 1
ATOM 5782 C CA . PRO A 1 734 ? 1.642 -16.134 -15.168 1.00 95.56 734 PRO A CA 1
ATOM 5783 C C . PRO A 1 734 ? 3.124 -16.394 -15.453 1.00 95.56 734 PRO A C 1
ATOM 5785 O O . PRO A 1 734 ? 3.937 -15.470 -15.472 1.00 95.56 734 PRO A O 1
ATOM 5788 N N . VAL A 1 735 ? 3.475 -17.650 -15.727 1.00 94.75 735 VAL A N 1
ATOM 5789 C CA . VAL A 1 735 ? 4.872 -18.066 -15.957 1.00 94.75 735 VAL A CA 1
ATOM 5790 C C . VAL A 1 735 ? 5.159 -18.453 -17.410 1.00 94.75 735 VAL A C 1
ATOM 5792 O O . VAL A 1 735 ? 6.279 -18.839 -17.741 1.00 94.75 735 VAL A O 1
ATOM 5795 N N . ASN A 1 736 ? 4.183 -18.317 -18.312 1.00 94.06 736 ASN A N 1
ATOM 5796 C CA . ASN A 1 736 ? 4.357 -18.618 -19.732 1.00 94.06 736 ASN A CA 1
ATOM 5797 C C . ASN A 1 736 ? 5.430 -17.746 -20.404 1.00 94.06 736 ASN A C 1
ATOM 5799 O O . ASN A 1 736 ? 5.674 -16.595 -20.032 1.00 94.06 736 ASN A O 1
ATOM 5803 N N . SER A 1 737 ? 6.068 -18.313 -21.423 1.00 90.62 737 SER A N 1
ATOM 5804 C CA . SER A 1 737 ? 6.962 -17.593 -22.331 1.00 90.62 737 SER A CA 1
ATOM 5805 C C . SER A 1 737 ? 6.161 -16.952 -23.464 1.00 90.62 737 SER A C 1
ATOM 5807 O O . SER A 1 737 ? 5.096 -17.450 -23.835 1.00 90.62 737 SER A O 1
ATOM 5809 N N . ALA A 1 738 ? 6.684 -15.868 -24.038 1.00 91.50 738 ALA A N 1
ATOM 5810 C CA . ALA A 1 738 ? 6.125 -15.319 -25.267 1.00 91.50 738 ALA A CA 1
ATOM 5811 C C . ALA A 1 738 ? 6.353 -16.270 -26.450 1.00 91.50 738 ALA A C 1
ATOM 5813 O O . ALA A 1 738 ? 7.364 -16.968 -26.528 1.00 91.50 738 ALA A O 1
ATOM 5814 N N . MET A 1 739 ? 5.407 -16.269 -27.383 1.00 92.75 739 MET A N 1
ATOM 5815 C CA . MET A 1 739 ? 5.505 -16.988 -28.649 1.00 92.75 739 MET A CA 1
ATOM 5816 C C . MET A 1 739 ? 6.025 -16.049 -29.735 1.00 92.75 739 MET A C 1
ATOM 5818 O O . MET A 1 739 ? 5.632 -14.888 -29.776 1.00 92.75 739 MET A O 1
ATOM 5822 N N . PHE A 1 740 ? 6.865 -16.548 -30.639 1.00 92.25 740 PHE A N 1
ATOM 5823 C CA . PHE A 1 740 ? 7.357 -15.781 -31.783 1.00 92.25 740 PHE A CA 1
ATOM 5824 C C . PHE A 1 740 ? 6.774 -16.337 -33.083 1.00 92.25 740 PHE A C 1
ATOM 5826 O O . PHE A 1 740 ? 6.940 -17.521 -33.369 1.00 92.25 740 PHE A O 1
ATOM 5833 N N . ASP A 1 741 ? 6.110 -15.493 -33.874 1.00 87.31 741 ASP A N 1
ATOM 5834 C CA . ASP A 1 741 ? 5.470 -15.895 -35.140 1.00 87.31 741 ASP A CA 1
ATOM 5835 C C . ASP A 1 741 ? 6.355 -15.689 -36.386 1.00 87.31 741 ASP A C 1
ATOM 5837 O O . ASP A 1 741 ? 5.915 -15.912 -37.513 1.00 87.31 741 ASP A O 1
ATOM 5841 N N . GLY A 1 742 ? 7.609 -15.268 -36.189 1.00 84.12 742 GLY A N 1
ATOM 5842 C CA . GLY A 1 742 ? 8.541 -14.895 -37.256 1.00 84.12 742 GLY A CA 1
ATOM 5843 C C . GLY A 1 742 ? 8.688 -13.383 -37.445 1.00 84.12 742 GLY A C 1
ATOM 5844 O O . GLY A 1 742 ? 9.688 -12.941 -38.010 1.00 84.12 742 GLY A O 1
ATOM 5845 N N . THR A 1 743 ? 7.740 -12.588 -36.946 1.00 86.56 743 THR A N 1
ATOM 5846 C CA . THR A 1 743 ? 7.736 -11.122 -37.091 1.00 86.56 743 THR A CA 1
ATOM 5847 C C . THR A 1 743 ? 7.544 -10.376 -35.776 1.00 86.56 743 THR A C 1
ATOM 5849 O O . THR A 1 743 ? 8.078 -9.281 -35.613 1.00 86.56 743 THR A O 1
ATOM 5852 N N . GLN A 1 744 ? 6.821 -10.961 -34.825 1.00 92.50 744 GLN A N 1
ATOM 5853 C CA . GLN A 1 744 ? 6.478 -10.343 -33.548 1.00 92.50 744 GLN A CA 1
ATOM 5854 C C . GLN A 1 744 ? 6.438 -11.389 -32.429 1.00 92.50 744 GLN A C 1
ATOM 5856 O O . GLN A 1 744 ? 6.166 -12.573 -32.647 1.00 92.50 744 GLN A O 1
ATOM 5861 N N . LEU A 1 745 ? 6.722 -10.929 -31.216 1.00 94.75 745 LEU A N 1
ATOM 5862 C CA . LEU A 1 745 ? 6.541 -11.662 -29.971 1.00 94.75 745 LEU A CA 1
ATOM 5863 C C . LEU A 1 745 ? 5.122 -11.419 -29.454 1.00 94.75 745 LEU A C 1
ATOM 5865 O O . LEU A 1 745 ? 4.693 -10.271 -29.362 1.00 94.75 745 LEU A O 1
ATOM 5869 N N . GLN A 1 746 ? 4.407 -12.482 -29.098 1.00 94.69 746 GLN A N 1
ATOM 5870 C CA . GLN A 1 746 ? 3.093 -12.428 -28.466 1.00 94.69 746 GLN A CA 1
ATOM 5871 C C . GLN A 1 746 ? 3.167 -13.019 -27.058 1.00 94.69 746 GLN A C 1
ATOM 5873 O O . GLN A 1 746 ? 3.567 -14.171 -26.884 1.00 94.69 746 GLN A O 1
ATOM 5878 N N . TRP A 1 747 ? 2.746 -12.246 -26.062 1.00 95.75 747 TRP A N 1
ATOM 5879 C CA . TRP A 1 747 ? 2.605 -12.690 -24.682 1.00 95.75 747 TRP A CA 1
ATOM 5880 C C . TRP A 1 747 ? 1.134 -12.656 -24.266 1.00 95.75 747 TRP A C 1
ATOM 5882 O O . TRP A 1 747 ? 0.486 -11.611 -24.331 1.00 95.75 747 TRP A O 1
ATOM 5892 N N . ASP A 1 748 ? 0.620 -13.815 -23.861 1.00 94.25 748 ASP A N 1
ATOM 5893 C CA . ASP A 1 748 ? -0.786 -14.009 -23.509 1.00 94.25 748 ASP A CA 1
ATOM 5894 C C . ASP A 1 748 ? -0.946 -14.082 -21.983 1.00 94.25 748 ASP A C 1
ATOM 5896 O O . ASP A 1 748 ? -0.249 -14.854 -21.320 1.00 94.25 748 ASP A O 1
ATOM 5900 N N . ILE A 1 749 ? -1.864 -13.287 -21.430 1.00 95.19 749 ILE A N 1
ATOM 5901 C CA . ILE A 1 749 ? -2.135 -13.169 -19.992 1.00 95.19 749 ILE A CA 1
ATOM 5902 C C . ILE A 1 749 ? -3.645 -13.328 -19.750 1.00 95.19 749 ILE A C 1
ATOM 5904 O O . ILE A 1 749 ? -4.432 -12.651 -20.415 1.00 95.19 749 ILE A O 1
ATOM 5908 N N . PRO A 1 750 ? -4.094 -14.165 -18.799 1.00 93.75 750 PRO A N 1
ATOM 5909 C CA . PRO A 1 750 ? -5.504 -14.215 -18.415 1.00 93.75 750 PRO A CA 1
ATOM 5910 C C . PRO A 1 750 ? -5.958 -12.884 -17.808 1.00 93.75 750 PRO A C 1
ATOM 5912 O O . PRO A 1 750 ? -5.295 -12.343 -16.922 1.00 93.75 750 PRO A O 1
ATOM 5915 N N . GLN A 1 751 ? -7.097 -12.353 -18.258 1.00 90.50 751 GLN A N 1
ATOM 5916 C CA . GLN A 1 751 ? -7.651 -11.104 -17.722 1.00 90.50 751 GLN A CA 1
ATOM 5917 C C . GLN A 1 751 ? -8.157 -11.278 -16.287 1.00 90.50 751 GLN A C 1
ATOM 5919 O O . GLN A 1 751 ? -8.073 -10.358 -15.477 1.00 90.50 751 GLN A O 1
ATOM 5924 N N . ILE A 1 752 ? -8.710 -12.450 -15.982 1.00 89.88 752 ILE A N 1
ATOM 5925 C CA . ILE A 1 752 ? -9.217 -12.804 -14.661 1.00 89.88 752 ILE A CA 1
ATOM 5926 C C . ILE A 1 752 ? -8.357 -13.953 -14.157 1.00 89.88 752 ILE A C 1
ATOM 5928 O O . ILE A 1 752 ? -8.274 -15.000 -14.790 1.00 89.88 752 ILE A O 1
ATOM 5932 N N . ILE A 1 753 ? -7.717 -13.755 -13.009 1.00 89.69 753 ILE A N 1
ATOM 5933 C CA . ILE A 1 753 ? -6.938 -14.790 -12.329 1.00 89.69 753 ILE A CA 1
ATOM 5934 C C . ILE A 1 753 ? -7.716 -15.136 -11.060 1.00 89.69 753 ILE A C 1
ATOM 5936 O O . ILE A 1 753 ? -7.592 -14.411 -10.072 1.00 89.69 753 ILE A O 1
ATOM 5940 N N . PRO A 1 754 ? -8.546 -16.200 -11.070 1.00 85.75 754 PRO A N 1
ATOM 5941 C CA . PRO A 1 754 ? -9.482 -16.490 -9.981 1.00 85.75 754 PRO A CA 1
ATOM 5942 C C . PRO A 1 754 ? -8.853 -16.499 -8.577 1.00 85.75 754 PRO A C 1
ATOM 5944 O O . PRO A 1 754 ? -9.439 -15.900 -7.676 1.00 85.75 754 PRO A O 1
ATOM 5947 N N . PRO A 1 755 ? -7.628 -17.039 -8.368 1.00 83.06 755 PRO A N 1
ATOM 5948 C CA . PRO A 1 755 ? -6.953 -16.962 -7.068 1.00 83.06 755 PRO A CA 1
ATOM 5949 C C . PRO A 1 755 ? -6.721 -15.549 -6.504 1.00 83.06 755 PRO A C 1
ATOM 5951 O O . PRO A 1 755 ? -6.430 -15.424 -5.321 1.00 83.06 755 PRO A O 1
ATOM 5954 N N . LEU A 1 756 ? -6.807 -14.492 -7.321 1.00 86.94 756 LEU A N 1
ATOM 5955 C CA . LEU A 1 756 ? -6.673 -13.097 -6.882 1.00 86.94 756 LEU A CA 1
ATOM 5956 C C . LEU A 1 756 ? -8.013 -12.382 -6.696 1.00 86.94 756 LEU A C 1
ATOM 5958 O O . LEU A 1 756 ? -8.026 -11.304 -6.104 1.00 86.94 756 LEU A O 1
ATOM 5962 N N . VAL A 1 757 ? -9.101 -12.943 -7.227 1.00 78.25 757 VAL A N 1
ATOM 5963 C CA . VAL A 1 757 ? -10.411 -12.286 -7.329 1.00 78.25 757 VAL A CA 1
ATOM 5964 C C . VAL A 1 757 ? -11.339 -12.668 -6.175 1.00 78.25 757 VAL A C 1
ATOM 5966 O O . VAL A 1 757 ? -12.201 -11.871 -5.823 1.00 78.25 757 VAL A O 1
ATOM 5969 N N . GLY A 1 758 ? -11.098 -13.809 -5.520 1.00 64.00 758 GLY A N 1
ATOM 5970 C CA . GLY A 1 758 ? -11.941 -14.309 -4.432 1.00 64.00 758 GLY A CA 1
ATOM 5971 C C . GLY A 1 758 ? -13.317 -14.757 -4.938 1.00 64.00 758 GLY A C 1
ATOM 5972 O O . GLY A 1 758 ? -13.909 -14.139 -5.823 1.00 64.00 758 GLY A O 1
ATOM 5973 N N . ASP A 1 759 ? -13.840 -15.853 -4.400 1.00 55.31 759 ASP A N 1
ATOM 5974 C CA . ASP A 1 759 ? -15.147 -16.361 -4.821 1.00 55.31 759 ASP A CA 1
ATOM 5975 C C . ASP A 1 759 ? -16.258 -15.476 -4.221 1.00 55.31 759 ASP A C 1
ATOM 5977 O O . ASP A 1 759 ? -16.332 -15.320 -3.005 1.00 55.31 759 ASP A O 1
ATOM 5981 N N . GLY A 1 760 ? -17.104 -14.863 -5.064 1.00 55.12 760 GLY A N 1
ATOM 5982 C CA . GLY A 1 760 ? -18.228 -14.000 -4.642 1.00 55.12 760 GLY A CA 1
ATOM 5983 C C . GLY A 1 760 ? -18.110 -12.516 -4.954 1.00 55.12 760 GLY A C 1
ATOM 5984 O O . GLY A 1 760 ? -19.124 -11.839 -5.112 1.00 55.12 760 GLY A O 1
ATOM 5985 N N . ALA A 1 761 ? -16.891 -11.993 -5.084 1.00 64.31 761 ALA A N 1
ATOM 5986 C CA . ALA A 1 761 ? -16.704 -10.579 -5.372 1.00 64.31 761 ALA A CA 1
ATOM 5987 C C . ALA A 1 761 ? -16.982 -10.279 -6.851 1.00 64.31 761 ALA A C 1
ATOM 5989 O O . ALA A 1 761 ? -16.519 -10.978 -7.757 1.00 64.31 761 ALA A O 1
ATOM 5990 N N . LYS A 1 762 ? -17.701 -9.185 -7.129 1.00 78.81 762 LYS A N 1
ATOM 5991 C CA . LYS A 1 762 ? -17.884 -8.720 -8.507 1.00 78.81 762 LYS A CA 1
ATOM 5992 C C . LYS A 1 762 ? -16.574 -8.124 -9.011 1.00 78.81 762 LYS A C 1
ATOM 5994 O O . LYS A 1 762 ? -16.162 -7.042 -8.588 1.00 78.81 762 LYS A O 1
ATOM 5999 N N . PHE A 1 763 ? -15.933 -8.825 -9.943 1.00 87.25 763 PHE A N 1
ATOM 6000 C CA . PHE A 1 763 ? -14.733 -8.354 -10.624 1.00 87.25 763 PHE A CA 1
ATOM 6001 C C . PHE A 1 763 ? -15.053 -7.177 -11.553 1.00 87.25 763 PHE A C 1
ATOM 6003 O O . PHE A 1 763 ? -15.858 -7.298 -12.479 1.00 87.25 763 PHE A O 1
ATOM 6010 N N . LYS A 1 764 ? -14.381 -6.042 -11.349 1.00 88.81 764 LYS A N 1
ATOM 6011 C CA . LYS A 1 764 ? -14.458 -4.876 -12.234 1.00 88.81 764 LYS A CA 1
ATOM 6012 C C . LYS A 1 764 ? -13.059 -4.452 -12.674 1.00 88.81 764 LYS A C 1
ATOM 6014 O O . LYS A 1 764 ? -12.300 -3.876 -11.896 1.00 88.81 764 LYS A O 1
ATOM 6019 N N . SER A 1 765 ? -12.736 -4.704 -13.941 1.00 90.75 765 SER A N 1
ATOM 6020 C CA . SER A 1 765 ? -11.505 -4.218 -14.576 1.00 90.75 765 SER A CA 1
ATOM 6021 C C . SER A 1 765 ? -11.538 -2.693 -14.703 1.00 90.75 765 SER A C 1
ATOM 6023 O O . SER A 1 765 ? -12.557 -2.150 -15.130 1.00 90.75 765 SER A O 1
ATOM 6025 N N . GLN A 1 766 ? -10.449 -2.006 -14.353 1.00 90.69 766 GLN A N 1
ATOM 6026 C CA . GLN A 1 766 ? -10.372 -0.543 -14.431 1.00 90.69 766 GLN A CA 1
ATOM 6027 C C . GLN A 1 766 ? -9.484 -0.066 -15.577 1.00 90.69 766 GLN A C 1
ATOM 6029 O O . GLN A 1 766 ? -9.972 0.632 -16.462 1.00 90.69 766 GLN A O 1
ATOM 6034 N N . ASN A 1 767 ? -8.205 -0.442 -15.590 1.00 91.50 767 ASN A N 1
ATOM 6035 C CA . ASN A 1 767 ? -7.277 -0.039 -16.646 1.00 91.50 767 ASN A CA 1
ATOM 6036 C C . ASN A 1 767 ? -6.215 -1.111 -16.927 1.00 91.50 767 ASN A C 1
ATOM 6038 O O . ASN A 1 767 ? -5.975 -2.002 -16.113 1.00 91.50 767 ASN A O 1
ATOM 6042 N N . PHE A 1 768 ? -5.590 -0.990 -18.095 1.00 92.31 768 PHE A N 1
ATOM 6043 C CA . PHE A 1 768 ? -4.403 -1.739 -18.480 1.00 92.31 768 PHE A CA 1
ATOM 6044 C C . PHE A 1 768 ? -3.339 -0.741 -18.913 1.00 92.31 768 PHE A C 1
ATOM 6046 O O . PHE A 1 768 ? -3.641 0.165 -19.691 1.00 92.31 768 PHE A O 1
ATOM 6053 N N . SER A 1 769 ? -2.113 -0.932 -18.447 1.00 92.31 769 SER A N 1
ATOM 6054 C CA . SER A 1 769 ? -0.977 -0.092 -18.814 1.00 92.31 769 SER A CA 1
ATOM 6055 C C . SER A 1 769 ? 0.168 -0.976 -19.298 1.00 92.31 769 SER A C 1
ATOM 6057 O O . SER A 1 769 ? 0.414 -2.055 -18.751 1.00 92.31 769 SER A O 1
ATOM 6059 N N . LEU A 1 770 ? 0.873 -0.510 -20.326 1.00 93.69 770 LEU A N 1
ATOM 6060 C CA . LEU A 1 770 ? 2.064 -1.160 -20.859 1.00 93.69 770 LEU A CA 1
ATOM 6061 C C . LEU A 1 770 ? 3.263 -0.243 -20.655 1.00 93.69 770 LEU A C 1
ATOM 6063 O O . LEU A 1 770 ? 3.152 0.971 -20.787 1.00 93.69 770 LEU A O 1
ATOM 6067 N N . GLY A 1 771 ? 4.409 -0.824 -20.350 1.00 90.75 771 GLY A N 1
ATOM 6068 C CA . GLY A 1 771 ? 5.653 -0.121 -20.135 1.00 90.75 771 GLY A CA 1
ATOM 6069 C C . GLY A 1 771 ? 6.847 -0.866 -20.704 1.00 90.75 771 GLY A C 1
ATOM 6070 O O . GLY A 1 771 ? 6.790 -2.073 -20.939 1.00 90.75 771 GLY A O 1
ATOM 6071 N N . VAL A 1 772 ? 7.931 -0.129 -20.916 1.00 88.00 772 VAL A N 1
ATOM 6072 C CA . VAL A 1 772 ? 9.210 -0.637 -21.425 1.00 88.00 772 VAL A CA 1
ATOM 6073 C C . VAL A 1 772 ? 10.319 -0.094 -20.533 1.00 88.00 772 VAL A C 1
ATOM 6075 O O . VAL A 1 772 ? 10.247 1.058 -20.105 1.00 88.00 772 VAL A O 1
ATOM 6078 N N . GLU A 1 773 ? 11.300 -0.934 -20.193 1.00 77.25 773 GLU A N 1
ATOM 6079 C CA . GLU A 1 773 ? 12.410 -0.575 -19.290 1.00 77.25 773 GLU A CA 1
ATOM 6080 C C . GLU A 1 773 ? 11.921 -0.003 -17.940 1.00 77.25 773 GLU A C 1
ATOM 6082 O O . GLU A 1 773 ? 12.498 0.919 -17.371 1.00 77.25 773 GLU A O 1
ATOM 6087 N N . GLY A 1 774 ? 10.812 -0.518 -17.407 1.00 74.69 774 GLY A N 1
ATOM 6088 C CA . GLY A 1 774 ? 10.269 -0.085 -16.114 1.00 74.69 774 GLY A CA 1
ATOM 6089 C C . GLY A 1 774 ? 9.496 1.242 -16.122 1.00 74.69 774 GLY A C 1
ATOM 6090 O O . GLY A 1 774 ? 9.026 1.653 -15.061 1.00 74.69 774 GLY A O 1
ATOM 6091 N N . PHE A 1 775 ? 9.295 1.882 -17.279 1.00 82.00 775 PHE A N 1
ATOM 6092 C CA . PHE A 1 775 ? 8.438 3.064 -17.417 1.00 82.00 775 PHE A CA 1
ATOM 6093 C C . PHE A 1 775 ? 7.131 2.722 -18.119 1.00 82.00 775 PHE A C 1
ATOM 6095 O O . PHE A 1 775 ? 7.146 2.141 -19.202 1.00 82.00 775 PHE A O 1
ATOM 6102 N N . LEU A 1 776 ? 6.002 3.119 -17.529 1.00 87.81 776 LEU A N 1
ATOM 6103 C CA . LEU A 1 776 ? 4.704 3.040 -18.196 1.00 87.81 776 LEU A CA 1
ATOM 6104 C C . LEU A 1 776 ? 4.657 4.032 -19.364 1.00 87.81 776 LEU A C 1
ATOM 6106 O O . LEU A 1 776 ? 5.056 5.188 -19.227 1.00 87.81 776 LEU A O 1
ATOM 6110 N N . LEU A 1 777 ? 4.162 3.564 -20.504 1.00 89.31 777 LEU A N 1
ATOM 6111 C CA . LEU A 1 777 ? 3.966 4.343 -21.717 1.00 89.31 777 LEU A CA 1
ATOM 6112 C C . LEU A 1 777 ? 2.500 4.761 -21.822 1.00 89.31 777 LEU A C 1
ATOM 6114 O O . LEU A 1 777 ? 1.595 3.993 -21.491 1.00 89.31 777 LEU A O 1
ATOM 6118 N N . ASP A 1 778 ? 2.261 5.967 -22.329 1.00 89.25 778 ASP A N 1
ATOM 6119 C CA . ASP A 1 778 ? 0.931 6.325 -22.805 1.00 89.25 778 ASP A CA 1
ATOM 6120 C C . ASP A 1 778 ? 0.594 5.547 -24.090 1.00 89.25 778 ASP A C 1
ATOM 6122 O O . ASP A 1 778 ? 1.473 5.070 -24.815 1.00 89.25 778 ASP A O 1
ATOM 6126 N N . GLU A 1 779 ? -0.699 5.433 -24.386 1.00 85.31 779 GLU A N 1
ATOM 6127 C CA . GLU A 1 779 ? -1.200 4.638 -25.509 1.00 85.31 779 GLU A CA 1
ATOM 6128 C C . GLU A 1 779 ? -0.634 5.096 -26.866 1.00 85.31 779 GLU A C 1
ATOM 6130 O O . GLU A 1 779 ? -0.333 4.265 -27.724 1.00 85.31 779 GLU A O 1
ATOM 6135 N N . SER A 1 780 ? -0.416 6.405 -27.053 1.00 86.62 780 SER A N 1
ATOM 6136 C CA . SER A 1 780 ? 0.111 6.946 -28.310 1.00 86.62 780 SER A CA 1
ATOM 6137 C C . SER A 1 780 ? 1.593 6.620 -28.500 1.00 86.62 780 SER A C 1
ATOM 6139 O O . SER A 1 780 ? 2.008 6.265 -29.607 1.00 86.62 780 SER A O 1
ATOM 6141 N N . THR A 1 781 ? 2.378 6.653 -27.420 1.00 89.69 781 THR A N 1
ATOM 6142 C CA . THR A 1 781 ? 3.791 6.255 -27.432 1.00 89.69 781 THR A CA 1
ATOM 6143 C C . THR A 1 781 ? 3.944 4.746 -27.619 1.00 89.69 781 THR A C 1
ATOM 6145 O O . THR A 1 781 ? 4.800 4.305 -28.382 1.00 89.69 781 THR A O 1
ATOM 6148 N N . ALA A 1 782 ? 3.097 3.931 -26.986 1.00 88.81 782 ALA A N 1
ATOM 6149 C CA . ALA A 1 782 ? 3.102 2.487 -27.209 1.00 88.81 782 ALA A CA 1
ATOM 6150 C C . ALA A 1 782 ? 2.776 2.143 -28.676 1.00 88.81 782 ALA A C 1
ATOM 6152 O O . ALA A 1 782 ? 3.505 1.377 -29.310 1.00 88.81 782 ALA A O 1
ATOM 6153 N N . ALA A 1 783 ? 1.740 2.774 -29.242 1.00 86.56 783 ALA A N 1
ATOM 6154 C CA . ALA A 1 783 ? 1.329 2.563 -30.627 1.00 86.56 783 ALA A CA 1
ATOM 6155 C C . ALA A 1 783 ? 2.376 3.046 -31.645 1.00 86.56 783 ALA A C 1
ATOM 6157 O O . ALA A 1 783 ? 2.612 2.363 -32.642 1.00 86.56 783 ALA A O 1
ATOM 6158 N N . SER A 1 784 ? 3.038 4.186 -31.403 1.00 86.56 784 SER A N 1
ATOM 6159 C CA . SER A 1 784 ? 4.101 4.691 -32.288 1.00 86.56 784 SER A CA 1
ATOM 6160 C C . SER A 1 784 ? 5.327 3.773 -32.315 1.00 86.56 784 SER A C 1
ATOM 6162 O O . SER A 1 784 ? 5.983 3.660 -33.350 1.00 86.56 784 SER A O 1
ATOM 6164 N N . ARG A 1 785 ? 5.572 3.043 -31.220 1.00 87.94 785 ARG A N 1
ATOM 6165 C CA . ARG A 1 785 ? 6.583 1.978 -31.116 1.00 87.94 785 ARG A CA 1
ATOM 6166 C C . ARG A 1 785 ? 6.107 0.618 -31.643 1.00 87.94 785 ARG A C 1
ATOM 6168 O O . ARG A 1 785 ? 6.852 -0.357 -31.586 1.00 87.94 785 ARG A O 1
ATOM 6175 N N . GLY A 1 786 ? 4.877 0.536 -32.155 1.00 87.62 786 GLY A N 1
ATOM 6176 C CA . GLY A 1 786 ? 4.279 -0.688 -32.694 1.00 87.62 786 GLY A CA 1
ATOM 6177 C C . GLY A 1 786 ? 3.849 -1.708 -31.636 1.00 87.62 786 GLY A C 1
ATOM 6178 O O . GLY A 1 786 ? 3.493 -2.832 -31.989 1.00 87.62 786 GLY A O 1
ATOM 6179 N N . LEU A 1 787 ? 3.870 -1.342 -30.352 1.00 93.25 787 LEU A N 1
ATOM 6180 C CA . LEU A 1 787 ? 3.403 -2.190 -29.260 1.00 93.25 787 LEU A CA 1
ATOM 6181 C C . LEU A 1 787 ? 1.877 -2.167 -29.225 1.00 93.25 787 LEU A C 1
ATOM 6183 O O . LEU A 1 787 ? 1.260 -1.107 -29.327 1.00 93.25 787 LEU A O 1
ATOM 6187 N N . SER A 1 788 ? 1.254 -3.331 -29.054 1.00 90.31 788 SER A N 1
ATOM 6188 C CA . SER A 1 788 ? -0.205 -3.411 -28.943 1.00 90.31 788 SER A CA 1
ATOM 6189 C C . SER A 1 788 ? -0.647 -4.303 -27.796 1.00 90.31 788 SER A C 1
ATOM 6191 O O . SER A 1 788 ? -0.032 -5.330 -27.512 1.00 90.31 788 SER A O 1
ATOM 6193 N N . LEU A 1 789 ? -1.738 -3.892 -27.151 1.00 92.69 789 LEU A N 1
ATOM 6194 C CA . LEU A 1 789 ? -2.420 -4.620 -26.092 1.00 92.69 789 LEU A CA 1
ATOM 6195 C C . LEU A 1 789 ? -3.857 -4.866 -26.547 1.00 92.69 789 LEU A C 1
ATOM 6197 O O . LEU A 1 789 ? -4.620 -3.927 -26.763 1.00 92.69 789 LEU A O 1
ATOM 6201 N N . LEU A 1 790 ? -4.218 -6.135 -26.722 1.00 91.06 790 LEU A N 1
ATOM 6202 C CA . LEU A 1 790 ? -5.517 -6.545 -27.247 1.00 91.06 790 LEU A CA 1
ATOM 6203 C C . LEU A 1 790 ? -6.255 -7.395 -26.216 1.00 91.06 790 LEU A C 1
ATOM 6205 O O . LEU A 1 790 ? -5.753 -8.427 -25.781 1.00 91.06 790 LEU A O 1
ATOM 6209 N N . GLN A 1 791 ? -7.471 -6.987 -25.864 1.00 90.00 791 GLN A N 1
ATOM 6210 C CA . GLN A 1 791 ? -8.373 -7.784 -25.033 1.00 90.00 791 GLN A CA 1
ATOM 6211 C C . GLN A 1 791 ? -9.230 -8.665 -25.946 1.00 90.00 791 GLN A C 1
ATOM 6213 O O . GLN A 1 791 ? -10.013 -8.158 -26.750 1.00 90.00 791 GLN A O 1
ATOM 6218 N N . GLN A 1 792 ? -9.071 -9.985 -25.865 1.00 83.88 792 GLN A N 1
ATOM 6219 C CA . GLN A 1 792 ? -9.792 -10.930 -26.715 1.00 83.88 792 GLN A CA 1
ATOM 6220 C C . GLN A 1 792 ? -10.142 -12.202 -25.940 1.00 83.88 792 GLN A C 1
ATOM 6222 O O . GLN A 1 792 ? -9.255 -12.952 -25.543 1.00 83.88 792 GLN A O 1
ATOM 6227 N N . GLY A 1 793 ? -11.442 -12.477 -25.783 1.00 77.19 793 GLY A N 1
ATOM 6228 C CA . GLY A 1 793 ? -11.935 -13.740 -25.220 1.00 77.19 793 GLY A CA 1
ATOM 6229 C C . GLY A 1 793 ? -11.468 -14.016 -23.788 1.00 77.19 793 GLY A C 1
ATOM 6230 O O . GLY A 1 793 ? -11.062 -15.135 -23.508 1.00 77.19 793 GLY A O 1
ATOM 6231 N N . GLY A 1 794 ? -11.463 -13.002 -22.914 1.00 84.81 794 GLY A N 1
ATOM 6232 C CA . GLY A 1 794 ? -10.992 -13.134 -21.525 1.00 84.81 794 GLY A CA 1
ATOM 6233 C C . GLY A 1 794 ? -9.467 -13.140 -21.361 1.00 84.81 794 GLY A C 1
ATOM 6234 O O . GLY A 1 794 ? -8.971 -13.266 -20.246 1.00 84.81 794 GLY A O 1
ATOM 6235 N N . MET A 1 795 ? -8.711 -12.960 -22.447 1.00 91.12 795 MET A N 1
ATOM 6236 C CA . MET A 1 795 ? -7.254 -12.830 -22.423 1.00 91.12 795 MET A CA 1
ATOM 6237 C C . MET A 1 795 ? -6.808 -11.427 -22.824 1.00 91.12 795 MET A C 1
ATOM 6239 O O . MET A 1 795 ? -7.421 -10.771 -23.669 1.00 91.12 795 MET A O 1
ATOM 6243 N N . VAL A 1 796 ? -5.680 -11.009 -22.263 1.00 94.62 796 VAL A N 1
ATOM 6244 C CA . VAL A 1 796 ? -4.896 -9.853 -22.684 1.00 94.62 796 VAL A CA 1
ATOM 6245 C C . VAL A 1 796 ? -3.709 -10.365 -23.492 1.00 94.62 796 VAL A C 1
ATOM 6247 O O . VAL A 1 796 ? -2.885 -11.123 -22.987 1.00 94.62 796 VAL A O 1
ATOM 6250 N N . LYS A 1 797 ? -3.631 -9.966 -24.761 1.00 94.06 797 LYS A N 1
ATOM 62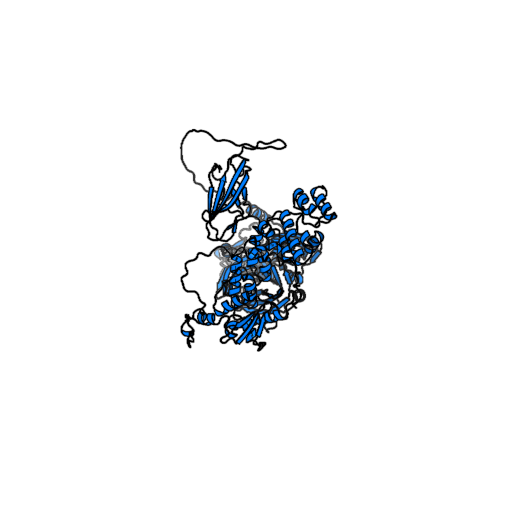51 C CA . LYS A 1 797 ? -2.551 -10.332 -25.680 1.00 94.06 797 LYS A CA 1
ATOM 6252 C C . LYS A 1 797 ? -1.685 -9.116 -25.943 1.00 94.06 797 LYS A C 1
ATOM 6254 O O . LYS A 1 797 ? -2.158 -8.138 -26.526 1.00 94.06 797 LYS A O 1
ATOM 6259 N N . ILE A 1 798 ? -0.427 -9.185 -25.536 1.00 95.19 798 ILE A N 1
ATOM 6260 C CA . ILE A 1 798 ? 0.563 -8.138 -25.773 1.00 95.19 798 ILE A CA 1
ATOM 6261 C C . ILE A 1 798 ? 1.415 -8.560 -26.963 1.00 95.19 798 ILE A C 1
ATOM 6263 O O . ILE A 1 798 ? 1.982 -9.653 -26.953 1.00 95.19 798 ILE A O 1
ATOM 6267 N N . ARG A 1 799 ? 1.506 -7.715 -27.993 1.00 94.69 799 ARG A N 1
ATOM 6268 C CA . ARG A 1 799 ? 2.336 -7.969 -29.177 1.00 94.69 799 ARG A CA 1
ATOM 6269 C C . ARG A 1 799 ? 3.442 -6.938 -29.305 1.00 94.69 799 ARG A C 1
ATOM 6271 O O . ARG A 1 799 ? 3.187 -5.736 -29.218 1.00 94.69 799 ARG A O 1
ATOM 6278 N N . VAL A 1 800 ? 4.648 -7.436 -29.553 1.00 95.12 800 VAL A N 1
ATOM 6279 C CA . VAL A 1 800 ? 5.878 -6.658 -29.694 1.00 95.12 800 VAL A CA 1
ATOM 6280 C C . VAL A 1 800 ? 6.544 -7.018 -31.022 1.00 95.12 800 VAL A C 1
ATOM 6282 O O . VAL A 1 800 ? 6.995 -8.156 -31.177 1.00 95.12 800 VAL A O 1
ATOM 6285 N N . PRO A 1 801 ? 6.623 -6.093 -31.989 1.00 92.62 801 PRO A N 1
ATOM 6286 C CA . PRO A 1 801 ? 7.349 -6.321 -33.232 1.00 92.62 801 PRO A CA 1
ATOM 6287 C C . PRO A 1 801 ? 8.830 -6.618 -32.982 1.00 92.62 801 PRO A C 1
ATOM 6289 O O . PRO A 1 801 ? 9.449 -6.060 -32.075 1.00 92.62 801 PRO A O 1
ATOM 6292 N N . PHE A 1 802 ? 9.422 -7.474 -33.811 1.00 88.25 802 PHE A N 1
ATOM 6293 C CA . PHE A 1 802 ? 10.865 -7.689 -33.791 1.00 88.25 802 PHE A CA 1
ATOM 6294 C C . PHE A 1 802 ? 11.598 -6.378 -34.110 1.00 88.25 802 PHE A C 1
ATOM 6296 O O . PHE A 1 802 ? 11.309 -5.738 -35.122 1.00 88.25 802 PHE A O 1
ATOM 6303 N N . GLY A 1 803 ? 12.549 -5.985 -33.258 1.00 83.88 803 GLY A N 1
ATOM 6304 C CA . GLY A 1 803 ? 13.285 -4.726 -33.413 1.00 83.88 803 GLY A CA 1
ATOM 6305 C C . GLY A 1 803 ? 12.516 -3.481 -32.956 1.00 83.88 803 GLY A C 1
ATOM 6306 O O . GLY A 1 803 ? 12.894 -2.375 -33.337 1.00 83.88 803 GLY A O 1
ATOM 6307 N N . ALA A 1 804 ? 11.443 -3.641 -32.171 1.00 88.00 804 ALA A N 1
ATOM 6308 C CA . ALA A 1 804 ? 10.723 -2.516 -31.576 1.00 88.00 804 ALA A CA 1
ATOM 6309 C C . ALA A 1 804 ? 11.641 -1.633 -30.707 1.00 88.00 804 ALA A C 1
ATOM 6311 O O . ALA A 1 804 ? 12.580 -2.111 -30.063 1.00 88.00 804 ALA A O 1
ATOM 6312 N N . GLU A 1 805 ? 11.348 -0.331 -30.680 1.00 85.62 805 GLU A N 1
ATOM 6313 C CA . GLU A 1 805 ? 12.102 0.652 -29.897 1.00 85.62 805 GLU A CA 1
ATOM 6314 C C . GLU A 1 805 ? 12.012 0.346 -28.391 1.00 85.62 805 GLU A C 1
ATOM 6316 O O . GLU A 1 805 ? 10.926 0.109 -27.859 1.00 85.62 805 GLU A O 1
ATOM 6321 N N . GLY A 1 806 ? 13.157 0.384 -27.701 1.00 80.12 806 GLY A N 1
ATOM 6322 C CA . GLY A 1 806 ? 13.285 -0.012 -26.293 1.00 80.12 806 GLY A CA 1
ATOM 6323 C C . GLY A 1 806 ? 13.622 -1.495 -26.089 1.00 80.12 806 GLY A C 1
ATOM 6324 O O . GLY A 1 806 ? 13.768 -1.937 -24.953 1.00 80.12 806 GLY A O 1
ATOM 6325 N N . GLY A 1 807 ? 13.766 -2.264 -27.175 1.00 83.50 807 GLY A N 1
ATOM 6326 C CA . GLY A 1 807 ? 14.371 -3.593 -27.158 1.00 83.50 807 GLY A CA 1
ATOM 6327 C C . GLY A 1 807 ? 15.799 -3.610 -27.710 1.00 83.50 807 GLY A C 1
ATOM 6328 O O . GLY A 1 807 ? 16.247 -2.701 -28.409 1.00 83.50 807 GLY A O 1
ATOM 6329 N N . TYR A 1 808 ? 16.507 -4.692 -27.408 1.00 82.06 808 TYR A N 1
ATOM 6330 C CA . TYR A 1 808 ? 17.910 -4.915 -27.725 1.00 82.06 808 TYR A CA 1
ATOM 6331 C C . TYR A 1 808 ? 18.038 -6.074 -28.712 1.00 82.06 808 TYR A C 1
ATOM 6333 O O . TYR A 1 808 ? 17.453 -7.137 -28.512 1.00 82.06 808 TYR A O 1
ATOM 6341 N N . THR A 1 809 ? 18.820 -5.883 -29.777 1.00 81.88 809 THR A N 1
ATOM 6342 C CA . THR A 1 809 ? 19.137 -6.957 -30.732 1.00 81.88 809 THR A CA 1
ATOM 6343 C C . THR A 1 809 ? 20.563 -7.432 -30.497 1.00 81.88 809 THR A C 1
ATOM 6345 O O . THR A 1 809 ? 21.504 -6.640 -30.533 1.00 81.88 809 THR A O 1
ATOM 6348 N N . LYS A 1 810 ? 20.724 -8.729 -30.243 1.00 79.94 810 LYS A N 1
ATOM 6349 C CA . LYS A 1 810 ? 22.019 -9.391 -30.122 1.00 79.94 810 LYS A CA 1
ATOM 6350 C C . LYS A 1 810 ? 22.363 -10.083 -31.428 1.00 79.94 810 LYS A C 1
ATOM 6352 O O . LYS A 1 810 ? 21.642 -10.985 -31.847 1.00 79.94 810 LYS A O 1
ATOM 6357 N N . SER A 1 811 ? 23.527 -9.748 -31.961 1.00 86.06 811 SER A N 1
ATOM 6358 C CA . SER A 1 811 ? 24.087 -10.338 -33.173 1.00 86.06 811 SER A CA 1
ATOM 6359 C C . SER A 1 811 ? 25.274 -11.225 -32.841 1.00 86.06 811 SER A C 1
ATOM 6361 O O . SER A 1 811 ? 26.113 -10.871 -32.010 1.00 86.06 811 SER A O 1
ATOM 6363 N N . LEU A 1 812 ? 25.359 -12.388 -33.476 1.00 87.06 812 LEU A N 1
ATOM 6364 C CA . LEU A 1 812 ? 26.459 -13.327 -33.272 1.00 87.06 812 LEU A CA 1
ATOM 6365 C C . LEU A 1 812 ? 26.658 -14.228 -34.489 1.00 87.06 812 LEU A C 1
ATOM 6367 O O . LEU A 1 812 ? 25.720 -14.515 -35.234 1.00 87.06 812 LEU A O 1
ATOM 6371 N N . VAL A 1 813 ? 27.883 -14.717 -34.664 1.00 88.44 813 VAL A N 1
ATOM 6372 C CA . VAL A 1 813 ? 28.210 -15.709 -35.692 1.00 88.44 813 VAL A CA 1
ATOM 6373 C C . VAL A 1 813 ? 28.353 -17.080 -35.036 1.00 88.44 813 VAL A C 1
ATOM 6375 O O . VAL A 1 813 ? 29.227 -17.289 -34.199 1.00 88.44 813 VAL A O 1
ATOM 6378 N N . LEU A 1 814 ? 27.513 -18.037 -35.436 1.00 88.25 814 LEU A N 1
ATOM 6379 C CA . LEU A 1 814 ? 27.650 -19.448 -35.058 1.00 88.25 814 LEU A CA 1
ATOM 6380 C C . LEU A 1 814 ? 27.740 -20.291 -36.320 1.00 88.25 814 LEU A C 1
ATOM 6382 O O . LEU A 1 814 ? 26.878 -20.180 -37.188 1.00 88.25 814 LEU A O 1
ATOM 6386 N N . GLU A 1 815 ? 28.764 -21.143 -36.399 1.00 88.69 815 GLU A N 1
ATOM 6387 C CA . GLU A 1 815 ? 28.947 -22.089 -37.510 1.00 88.69 815 GLU A CA 1
ATOM 6388 C C . GLU A 1 815 ? 28.925 -21.399 -38.891 1.00 88.69 815 GLU A C 1
ATOM 6390 O O . GLU A 1 815 ? 28.298 -21.878 -39.830 1.00 88.69 815 GLU A O 1
ATOM 6395 N N . ASN A 1 816 ? 29.602 -20.248 -39.015 1.00 91.00 816 ASN A N 1
ATOM 6396 C CA . ASN A 1 816 ? 29.652 -19.428 -40.237 1.00 91.00 816 ASN A CA 1
ATOM 6397 C C . ASN A 1 816 ? 28.294 -18.832 -40.686 1.00 91.00 816 ASN A C 1
ATOM 6399 O O . ASN A 1 816 ? 28.149 -18.395 -41.826 1.00 91.00 816 ASN A O 1
ATOM 6403 N N . VAL A 1 817 ? 27.297 -18.781 -39.799 1.00 88.25 817 VAL A N 1
ATOM 6404 C CA . VAL A 1 817 ? 25.989 -18.170 -40.070 1.00 88.25 817 VAL A CA 1
ATOM 6405 C C . VAL A 1 817 ? 25.741 -17.028 -39.094 1.00 88.25 817 VAL A C 1
ATOM 6407 O O . VAL A 1 817 ? 25.868 -17.197 -37.879 1.00 88.25 817 VAL A O 1
ATOM 6410 N N . TYR A 1 818 ? 25.347 -15.870 -39.627 1.00 90.88 818 TYR A N 1
ATOM 6411 C CA . TYR A 1 818 ? 24.848 -14.768 -38.814 1.00 90.88 818 TYR A CA 1
ATOM 6412 C C . TYR A 1 818 ? 23.504 -15.143 -38.190 1.00 90.88 818 TYR A C 1
ATOM 6414 O O . TYR A 1 818 ? 22.557 -15.538 -38.887 1.00 90.88 818 TYR A O 1
ATOM 6422 N N . LYS A 1 819 ? 23.417 -14.973 -36.874 1.00 89.44 819 LYS A N 1
ATOM 6423 C CA . LYS A 1 819 ? 22.195 -15.148 -36.102 1.00 89.44 819 LYS A CA 1
ATOM 6424 C C . LYS A 1 819 ? 21.932 -13.896 -35.276 1.00 89.44 819 LYS A C 1
ATOM 6426 O O . LYS A 1 819 ? 22.859 -13.329 -34.700 1.00 89.44 819 LYS A O 1
ATOM 6431 N N . GLU A 1 820 ? 20.665 -13.516 -35.188 1.00 88.19 820 GLU A N 1
ATOM 6432 C CA . GLU A 1 820 ? 20.204 -12.449 -34.304 1.00 88.19 820 GLU A CA 1
ATOM 6433 C C . GLU A 1 820 ? 19.121 -12.949 -33.348 1.00 88.19 820 GLU A C 1
ATOM 6435 O O . GLU A 1 820 ? 18.333 -13.832 -33.688 1.00 88.19 820 GLU A O 1
ATOM 6440 N N . ALA A 1 821 ? 19.080 -12.385 -32.148 1.00 88.00 821 ALA A N 1
ATOM 6441 C CA . ALA A 1 821 ? 17.970 -12.529 -31.214 1.00 88.00 821 ALA A CA 1
ATOM 6442 C C . ALA A 1 821 ? 17.569 -11.150 -30.696 1.00 88.00 821 ALA A C 1
ATOM 6444 O O . ALA A 1 821 ? 18.422 -10.284 -30.510 1.00 88.00 821 ALA A O 1
ATOM 6445 N N . PHE A 1 822 ? 16.279 -10.959 -30.457 1.00 88.38 822 PHE A N 1
ATOM 6446 C CA . PHE A 1 822 ? 15.722 -9.724 -29.927 1.00 88.38 822 PHE A CA 1
ATOM 6447 C C . PHE A 1 822 ? 15.205 -9.949 -28.512 1.00 88.38 822 PHE A C 1
ATOM 6449 O O . PHE A 1 822 ? 14.475 -10.910 -28.267 1.00 88.38 822 PHE A O 1
ATOM 6456 N N . THR A 1 823 ? 15.560 -9.044 -27.606 1.00 87.56 823 THR A N 1
ATOM 6457 C CA . THR A 1 823 ? 15.169 -9.087 -26.200 1.00 87.56 823 THR A CA 1
ATOM 6458 C C . THR A 1 823 ? 14.562 -7.754 -25.779 1.00 87.56 823 THR A C 1
ATOM 6460 O O . THR A 1 823 ? 15.091 -6.703 -26.126 1.00 87.56 823 THR A O 1
ATOM 6463 N N . MET A 1 824 ? 13.477 -7.768 -25.005 1.00 87.75 824 MET A N 1
ATOM 6464 C CA . MET A 1 824 ? 12.856 -6.543 -24.492 1.00 87.75 824 MET A CA 1
ATOM 6465 C C . MET A 1 824 ? 12.298 -6.737 -23.081 1.00 87.75 824 MET A C 1
ATOM 6467 O O . MET A 1 824 ? 11.630 -7.734 -22.811 1.00 87.75 824 MET A O 1
ATOM 6471 N N . GLU A 1 825 ? 12.544 -5.771 -22.193 1.00 88.00 825 GLU A N 1
ATOM 6472 C CA . GLU A 1 825 ? 11.954 -5.731 -20.849 1.00 88.00 825 GLU A CA 1
ATOM 6473 C C . GLU A 1 825 ? 10.595 -5.037 -20.890 1.00 88.00 825 GLU A C 1
ATOM 6475 O O . GLU A 1 825 ? 10.504 -3.823 -21.088 1.00 88.00 825 GLU A O 1
ATOM 6480 N N . LEU A 1 826 ? 9.534 -5.812 -20.681 1.00 91.50 826 LEU A N 1
ATOM 6481 C CA . LEU A 1 826 ? 8.174 -5.311 -20.577 1.00 91.50 826 LEU A CA 1
ATOM 6482 C C . LEU A 1 826 ? 7.733 -5.157 -19.128 1.00 91.50 826 LEU A C 1
ATOM 6484 O O . LEU A 1 826 ? 7.986 -6.013 -18.281 1.00 91.50 826 LEU A O 1
ATOM 6488 N N . LEU A 1 827 ? 6.972 -4.093 -18.891 1.00 92.25 827 LEU A N 1
ATOM 6489 C CA . LEU A 1 827 ? 6.172 -3.886 -17.695 1.00 92.25 827 LEU A CA 1
ATOM 6490 C C . LEU A 1 827 ? 4.696 -3.916 -18.097 1.00 92.25 827 LEU A C 1
ATOM 6492 O O . LEU A 1 827 ? 4.258 -3.132 -18.932 1.00 92.25 827 LEU A O 1
ATOM 6496 N N . TYR A 1 828 ? 3.919 -4.801 -17.493 1.00 94.50 828 TYR A N 1
ATOM 6497 C CA . TYR A 1 828 ? 2.469 -4.836 -17.634 1.00 94.50 828 TYR A CA 1
ATOM 6498 C C . TYR A 1 828 ? 1.817 -4.498 -16.296 1.00 94.50 828 TYR A C 1
ATOM 6500 O O . TYR A 1 828 ? 2.245 -4.989 -15.251 1.00 94.50 828 TYR A O 1
ATOM 6508 N N . GLU A 1 829 ? 0.784 -3.661 -16.323 1.00 94.38 829 GLU A N 1
ATOM 6509 C CA . GLU A 1 829 ? -0.027 -3.326 -15.156 1.00 94.38 829 GLU A CA 1
ATOM 6510 C C . GLU A 1 829 ? -1.511 -3.500 -15.477 1.00 94.38 829 GLU A C 1
ATOM 6512 O O . GLU A 1 829 ? -2.011 -3.010 -16.490 1.00 94.38 829 GLU A O 1
ATOM 6517 N N . HIS A 1 830 ? -2.223 -4.158 -14.568 1.00 94.31 830 HIS A N 1
ATOM 6518 C CA . HIS A 1 830 ? -3.673 -4.271 -14.575 1.00 94.31 830 HIS A CA 1
ATOM 6519 C C . HIS A 1 830 ? -4.222 -3.805 -13.234 1.00 94.31 830 HIS A C 1
ATOM 6521 O O . HIS A 1 830 ? -3.926 -4.397 -12.194 1.00 94.31 830 HIS A O 1
ATOM 6527 N N . VAL A 1 831 ? -5.040 -2.755 -13.249 1.00 93.62 831 VAL A N 1
ATOM 6528 C CA . VAL A 1 831 ? -5.779 -2.321 -12.062 1.00 93.62 831 VAL A CA 1
ATOM 6529 C C . VAL A 1 831 ? -7.215 -2.812 -12.162 1.00 93.62 831 VAL A C 1
ATOM 6531 O O . VAL A 1 831 ? -7.920 -2.539 -13.137 1.00 93.62 831 VAL A O 1
ATOM 6534 N N . PHE A 1 832 ? -7.669 -3.511 -11.128 1.00 92.56 832 PHE A N 1
ATOM 6535 C CA . PHE A 1 832 ? -9.044 -3.981 -11.006 1.00 92.56 832 PHE A CA 1
ATOM 6536 C C . PHE A 1 832 ? -9.560 -3.782 -9.582 1.00 92.56 832 PHE A C 1
ATOM 6538 O O . PHE A 1 832 ? -8.796 -3.684 -8.623 1.00 92.56 832 PHE A O 1
ATOM 6545 N N . SER A 1 833 ? -10.877 -3.689 -9.442 1.00 89.81 833 SER A N 1
ATOM 6546 C CA . SER A 1 833 ? -11.557 -3.589 -8.153 1.00 89.81 833 SER A CA 1
ATOM 6547 C C . SER A 1 833 ? -12.462 -4.790 -7.937 1.00 89.81 833 SER A C 1
ATOM 6549 O O . SER A 1 833 ? -13.187 -5.191 -8.850 1.00 89.81 833 SER A O 1
ATOM 6551 N N . LEU A 1 834 ? -12.432 -5.322 -6.723 1.00 83.56 834 LEU A N 1
ATOM 6552 C CA . LEU A 1 834 ? -13.356 -6.331 -6.231 1.00 83.56 834 LEU A CA 1
ATOM 6553 C C . LEU A 1 834 ? -14.448 -5.605 -5.461 1.00 83.56 834 LEU A C 1
ATOM 6555 O O . LEU A 1 834 ? -14.142 -4.922 -4.486 1.00 83.56 834 LEU A O 1
ATOM 6559 N N . VAL A 1 835 ? -15.682 -5.678 -5.956 1.00 77.19 835 VAL A N 1
ATOM 6560 C CA . VAL A 1 835 ? -16.837 -5.047 -5.312 1.00 77.19 835 VAL A CA 1
ATOM 6561 C C . VAL A 1 835 ? -17.594 -6.113 -4.537 1.00 77.19 835 VAL A C 1
ATOM 6563 O O . VAL A 1 835 ? -18.072 -7.088 -5.125 1.00 77.19 835 VAL A O 1
ATOM 6566 N N . SER A 1 836 ? -17.670 -5.919 -3.229 1.00 66.12 836 SER A N 1
ATOM 6567 C CA . SER A 1 836 ? -18.417 -6.758 -2.299 1.00 66.12 836 SER A CA 1
ATOM 6568 C C . SER A 1 836 ? -19.922 -6.482 -2.401 1.00 66.12 836 SER A C 1
ATOM 6570 O O . SER A 1 836 ? -20.351 -5.473 -2.970 1.00 66.12 836 SER A O 1
ATOM 6572 N N . GLU A 1 837 ? -20.750 -7.372 -1.852 1.00 63.69 837 GLU A N 1
ATOM 6573 C CA . GLU A 1 837 ? -22.214 -7.211 -1.863 1.00 63.69 837 GLU A CA 1
ATOM 6574 C C . GLU A 1 837 ? -22.693 -5.976 -1.079 1.00 63.69 837 GLU A C 1
ATOM 6576 O O . GLU A 1 837 ? -23.709 -5.381 -1.433 1.00 63.69 837 GLU A O 1
ATOM 6581 N N . ASP A 1 838 ? -21.923 -5.542 -0.078 1.00 60.56 838 ASP A N 1
ATOM 6582 C CA . ASP A 1 838 ? -22.160 -4.337 0.731 1.00 60.56 838 ASP A CA 1
ATOM 6583 C C . ASP A 1 838 ? -21.786 -3.019 0.018 1.00 60.56 838 ASP A C 1
ATOM 6585 O O . ASP A 1 838 ? -21.954 -1.934 0.577 1.00 60.56 838 ASP A O 1
ATOM 6589 N N . GLY A 1 839 ? -21.287 -3.096 -1.221 1.00 64.06 839 GLY A N 1
ATOM 6590 C CA . GLY A 1 839 ? -20.854 -1.949 -2.017 1.00 64.06 839 GLY A CA 1
ATOM 6591 C C . GLY A 1 839 ? -19.434 -1.459 -1.713 1.00 64.06 839 GLY A C 1
ATOM 6592 O O . GLY A 1 839 ? -18.956 -0.561 -2.412 1.00 64.06 839 GLY A O 1
ATOM 6593 N N . SER A 1 840 ? -18.733 -2.049 -0.738 1.00 66.38 840 SER A N 1
ATOM 6594 C CA . SER A 1 840 ? -17.309 -1.785 -0.522 1.00 66.38 840 SER A CA 1
ATOM 6595 C C . SER A 1 840 ? -16.494 -2.271 -1.725 1.00 66.38 840 SER A C 1
ATOM 6597 O O . SER A 1 840 ? -16.832 -3.262 -2.379 1.00 66.38 840 SER A O 1
ATOM 6599 N N . SER A 1 841 ? -15.430 -1.544 -2.076 1.00 73.81 841 SER A N 1
ATOM 6600 C CA . SER A 1 841 ? -14.591 -1.900 -3.223 1.00 73.81 841 SER A CA 1
ATOM 6601 C C . SER A 1 841 ? -13.113 -1.897 -2.865 1.00 73.81 841 SER A C 1
ATOM 6603 O O . SER A 1 841 ? -12.577 -0.874 -2.439 1.00 73.81 841 SER A O 1
ATOM 6605 N N . PHE A 1 842 ? -12.442 -3.022 -3.104 1.00 79.88 842 PHE A N 1
ATOM 6606 C CA . PHE A 1 842 ? -11.012 -3.185 -2.867 1.00 79.88 842 PHE A CA 1
ATOM 6607 C C . PHE A 1 842 ? -10.260 -3.164 -4.187 1.00 79.88 842 PHE A C 1
ATOM 6609 O O . PHE A 1 842 ? -10.458 -4.012 -5.057 1.00 79.88 842 PHE A O 1
ATOM 6616 N N . GLN A 1 843 ? -9.381 -2.180 -4.342 1.00 87.62 843 GLN A N 1
ATOM 6617 C CA . GLN A 1 843 ? -8.564 -2.051 -5.542 1.00 87.62 843 GLN A CA 1
ATOM 6618 C C . GLN A 1 843 ? -7.286 -2.884 -5.419 1.00 87.62 843 GLN A C 1
ATOM 6620 O O . GLN A 1 843 ? -6.487 -2.678 -4.500 1.00 87.62 843 GLN A O 1
ATOM 6625 N N . THR A 1 844 ? -7.084 -3.782 -6.379 1.00 91.25 844 THR A N 1
ATOM 6626 C CA . THR A 1 844 ? -5.855 -4.553 -6.555 1.00 91.25 844 THR A CA 1
ATOM 6627 C C . THR A 1 844 ? -5.131 -4.068 -7.804 1.00 91.25 844 THR A C 1
ATOM 6629 O O . THR A 1 844 ? -5.731 -3.911 -8.869 1.00 91.25 844 THR A O 1
ATOM 6632 N N . LYS A 1 845 ? -3.828 -3.837 -7.672 1.00 93.44 845 LYS A N 1
ATOM 6633 C CA . LYS A 1 845 ? -2.934 -3.567 -8.795 1.00 93.44 845 LYS A CA 1
ATOM 6634 C C . LYS A 1 845 ? -2.054 -4.788 -9.024 1.00 93.44 845 LYS A C 1
ATOM 6636 O O . LYS A 1 845 ? -1.305 -5.188 -8.138 1.00 93.44 845 LYS A O 1
ATOM 6641 N N . HIS A 1 846 ? -2.155 -5.381 -10.202 1.00 95.06 846 HIS A N 1
ATOM 6642 C CA . HIS A 1 846 ? -1.365 -6.536 -10.596 1.00 95.06 846 HIS A CA 1
ATOM 6643 C C . HIS A 1 846 ? -0.305 -6.102 -11.603 1.00 95.06 846 HIS A C 1
ATOM 6645 O O . HIS A 1 846 ? -0.635 -5.599 -12.676 1.00 95.06 846 HIS A O 1
ATOM 6651 N N . ARG A 1 847 ? 0.967 -6.253 -11.238 1.00 93.81 847 ARG A N 1
ATOM 6652 C CA . ARG A 1 847 ? 2.114 -5.792 -12.019 1.00 93.81 847 ARG A CA 1
ATOM 6653 C C . ARG A 1 847 ? 2.993 -6.964 -12.390 1.00 93.81 847 ARG A C 1
ATOM 6655 O O . ARG A 1 847 ? 3.295 -7.794 -11.542 1.00 93.81 847 ARG A O 1
ATOM 6662 N N . MET A 1 848 ? 3.440 -7.003 -13.633 1.00 94.12 848 MET A N 1
ATOM 6663 C CA . MET A 1 848 ? 4.314 -8.055 -14.127 1.00 94.12 848 MET A CA 1
ATOM 6664 C C . MET A 1 848 ? 5.488 -7.435 -14.865 1.00 94.12 848 MET A C 1
ATOM 6666 O O . MET A 1 848 ? 5.287 -6.652 -15.795 1.00 94.12 848 MET A O 1
ATOM 6670 N N . LEU A 1 849 ? 6.699 -7.801 -14.461 1.00 91.81 849 LEU A N 1
ATOM 6671 C CA . LEU A 1 849 ? 7.914 -7.515 -15.204 1.00 91.81 849 LEU A CA 1
ATOM 6672 C C . LEU A 1 849 ? 8.320 -8.783 -15.947 1.00 91.81 849 LEU A C 1
ATOM 6674 O O . LEU A 1 849 ? 8.452 -9.853 -15.352 1.00 91.81 849 LEU A O 1
ATOM 6678 N N . LYS A 1 850 ? 8.471 -8.679 -17.266 1.00 90.88 850 LYS A N 1
ATOM 6679 C CA . LYS A 1 850 ? 8.757 -9.829 -18.119 1.00 90.88 850 LYS A CA 1
ATOM 6680 C C . LYS A 1 850 ? 9.790 -9.475 -19.173 1.00 90.88 850 LYS A C 1
ATOM 6682 O O . LYS A 1 850 ? 9.587 -8.567 -19.975 1.00 90.88 850 LYS A O 1
ATOM 6687 N N . VAL A 1 851 ? 10.862 -10.256 -19.223 1.00 88.88 851 VAL A N 1
ATOM 6688 C CA . VAL A 1 851 ? 11.803 -10.240 -20.342 1.00 88.88 851 VAL A CA 1
ATOM 6689 C C . VAL A 1 851 ? 11.230 -11.108 -21.459 1.00 88.88 851 VAL A C 1
ATOM 6691 O O . VAL A 1 851 ? 11.000 -12.306 -21.270 1.00 88.88 851 VAL A O 1
ATOM 6694 N N . LEU A 1 852 ? 10.975 -10.511 -22.620 1.00 90.94 852 LEU A N 1
ATOM 6695 C CA . LEU A 1 852 ? 10.640 -11.251 -23.833 1.00 90.94 852 LEU A CA 1
ATOM 6696 C C . LEU A 1 852 ? 11.914 -11.484 -24.639 1.00 90.94 852 LEU A C 1
ATOM 6698 O O . LEU A 1 852 ? 12.664 -10.540 -24.854 1.00 90.94 852 LEU A O 1
ATOM 6702 N N . GLU A 1 853 ? 12.146 -12.710 -25.106 1.00 88.69 853 GLU A N 1
ATOM 6703 C CA . GLU A 1 853 ? 13.298 -13.074 -25.943 1.0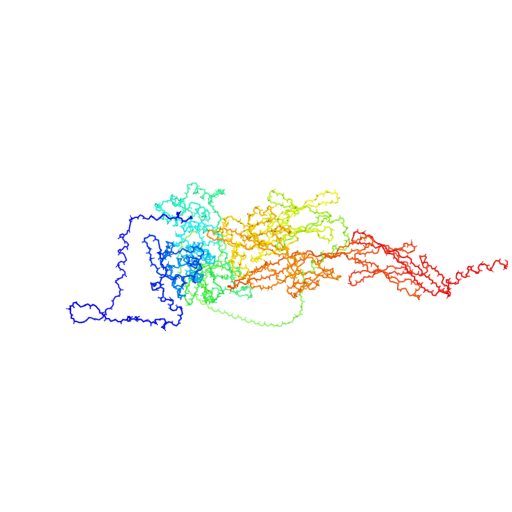0 88.69 853 GLU A CA 1
ATOM 6704 C C . GLU A 1 853 ? 12.803 -13.844 -27.174 1.00 88.69 853 GLU A C 1
ATOM 6706 O O . GLU A 1 853 ? 11.995 -14.770 -27.060 1.00 88.69 853 GLU A O 1
ATOM 6711 N N . SER A 1 854 ? 13.266 -13.455 -28.363 1.00 91.06 854 SER A N 1
ATOM 6712 C CA . SER A 1 854 ? 13.014 -14.205 -29.590 1.00 91.06 854 SER A CA 1
ATOM 6713 C C . SER A 1 854 ? 13.957 -15.407 -29.704 1.00 91.06 854 SER A C 1
ATOM 6715 O O . SER A 1 854 ? 15.094 -15.358 -29.230 1.00 91.06 854 SER A O 1
ATOM 6717 N N . PRO A 1 855 ? 13.559 -16.469 -30.425 1.00 90.06 855 PRO A N 1
ATOM 6718 C CA . PRO A 1 855 ? 14.505 -17.472 -30.897 1.00 90.06 855 PRO A CA 1
ATOM 6719 C C . PRO A 1 855 ? 15.635 -16.838 -31.723 1.00 90.06 855 PRO A C 1
ATOM 6721 O O . PRO A 1 855 ? 15.483 -15.737 -32.257 1.00 90.06 855 PRO A O 1
ATOM 6724 N N . LEU A 1 856 ? 16.749 -17.560 -31.876 1.00 88.56 856 LEU A N 1
ATOM 6725 C CA . LEU A 1 856 ? 17.825 -17.163 -32.787 1.00 88.56 856 LEU A CA 1
ATOM 6726 C C . LEU A 1 856 ? 17.341 -17.246 -34.242 1.00 88.56 856 LEU A C 1
ATOM 6728 O O . LEU A 1 856 ? 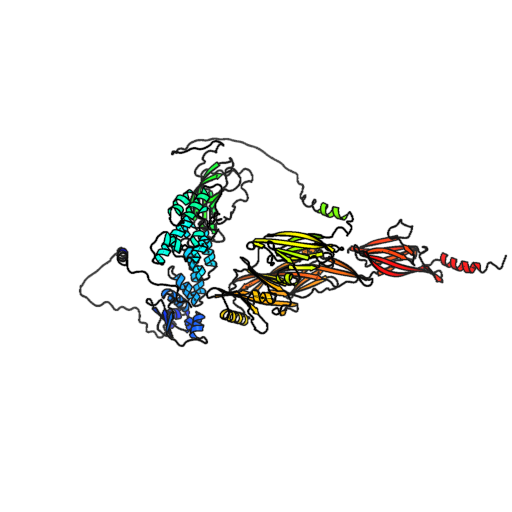17.062 -18.332 -34.753 1.00 88.56 856 LEU A O 1
ATOM 6732 N N . ILE A 1 857 ? 17.283 -16.103 -34.917 1.00 88.56 857 ILE A N 1
ATOM 6733 C CA . ILE A 1 857 ? 16.879 -15.969 -36.316 1.00 88.56 857 ILE A CA 1
ATOM 6734 C C . ILE A 1 857 ? 18.128 -15.979 -37.190 1.00 88.56 857 ILE A C 1
ATOM 6736 O O . ILE A 1 857 ? 19.050 -15.192 -36.990 1.00 88.56 857 ILE A O 1
ATOM 6740 N N . CYS A 1 858 ? 18.158 -16.863 -38.186 1.00 89.31 858 CYS A N 1
ATOM 6741 C CA . CYS A 1 858 ? 19.262 -16.940 -39.141 1.00 89.31 858 CYS A CA 1
ATOM 6742 C C . CYS A 1 858 ? 19.040 -15.954 -40.295 1.00 89.31 858 CYS A C 1
ATOM 6744 O O . CYS A 1 858 ? 17.998 -15.990 -40.953 1.00 89.31 858 CYS A O 1
ATOM 6746 N N . ARG A 1 859 ? 20.042 -15.120 -40.594 1.00 87.69 859 ARG A N 1
ATOM 6747 C CA . ARG A 1 859 ? 20.036 -14.233 -41.769 1.00 87.69 859 ARG A CA 1
ATOM 6748 C C . ARG A 1 859 ? 21.080 -14.714 -42.764 1.00 87.69 859 ARG A C 1
ATOM 6750 O O . ARG A 1 859 ? 22.242 -14.334 -42.701 1.00 87.69 859 ARG A O 1
ATOM 6757 N N . VAL A 1 860 ? 20.665 -15.609 -43.657 1.00 88.62 860 VAL A N 1
ATOM 6758 C CA . VAL A 1 860 ? 21.553 -16.177 -44.679 1.00 88.62 860 VAL A CA 1
ATOM 6759 C C . VAL A 1 860 ? 21.665 -15.199 -45.854 1.00 88.62 860 VAL A C 1
ATOM 6761 O O . VAL A 1 860 ? 20.628 -14.883 -46.450 1.00 88.62 860 VAL A O 1
ATOM 6764 N N . PRO A 1 861 ? 22.869 -14.715 -46.210 1.00 92.75 861 PRO A N 1
ATOM 6765 C CA . PRO A 1 861 ? 23.048 -13.874 -47.387 1.00 92.75 861 PRO A CA 1
ATOM 6766 C C . PRO A 1 861 ? 22.627 -14.591 -48.669 1.00 92.75 861 PRO A C 1
ATOM 6768 O O . PRO A 1 861 ? 22.718 -15.814 -48.770 1.00 92.75 861 PRO A O 1
ATOM 6771 N N . PHE A 1 862 ? 22.213 -13.826 -49.674 1.00 91.88 862 PHE A N 1
ATOM 6772 C CA . PHE A 1 862 ? 21.954 -14.353 -51.014 1.00 91.88 862 PHE A CA 1
ATOM 6773 C C . PHE A 1 862 ? 22.569 -13.455 -52.083 1.00 91.88 862 PHE A C 1
ATOM 6775 O O . PHE A 1 862 ? 22.731 -12.253 -51.885 1.00 91.88 862 PHE A O 1
ATOM 6782 N N . SER A 1 863 ? 22.860 -14.021 -53.252 1.00 91.69 863 SER A N 1
ATOM 6783 C CA . SER A 1 863 ? 23.350 -13.289 -54.422 1.00 91.69 863 SER A CA 1
ATOM 6784 C C . SER A 1 863 ? 22.335 -13.332 -55.566 1.00 91.69 863 SER A C 1
ATOM 6786 O O . SER A 1 863 ? 21.746 -14.368 -55.865 1.00 91.69 863 SER A O 1
ATOM 6788 N N . LEU A 1 864 ? 22.143 -12.193 -56.230 1.00 91.44 864 LEU A N 1
ATOM 6789 C CA . LEU A 1 864 ? 21.339 -12.053 -57.442 1.00 91.44 864 LEU A CA 1
ATOM 6790 C C . LEU A 1 864 ? 22.225 -11.577 -58.591 1.00 91.44 864 LEU A C 1
ATOM 6792 O O . LEU A 1 864 ? 22.863 -10.527 -58.500 1.00 91.44 864 LEU A O 1
ATOM 6796 N N . ASN A 1 865 ? 22.223 -12.328 -59.690 1.00 88.50 865 ASN A N 1
ATOM 6797 C CA . ASN A 1 865 ? 22.869 -11.920 -60.931 1.00 88.50 865 ASN A CA 1
ATOM 6798 C C . ASN A 1 865 ? 21.949 -10.959 -61.705 1.00 88.50 865 ASN A C 1
ATOM 6800 O O . ASN A 1 865 ? 20.886 -11.360 -62.172 1.00 88.50 865 ASN A O 1
ATOM 6804 N N . LYS A 1 866 ? 22.369 -9.701 -61.842 1.00 86.19 866 LYS A N 1
ATOM 6805 C CA . LYS A 1 866 ? 21.696 -8.636 -62.604 1.00 86.19 866 LYS A CA 1
ATOM 6806 C C . LYS A 1 866 ? 22.460 -8.264 -63.883 1.00 86.19 866 LYS A C 1
ATOM 6808 O O . LYS A 1 866 ? 22.241 -7.192 -64.440 1.00 86.19 866 LYS A O 1
ATOM 6813 N N . SER A 1 867 ? 23.395 -9.105 -64.324 1.00 84.62 867 SER A N 1
ATOM 6814 C CA . SER A 1 867 ? 24.260 -8.807 -65.470 1.00 84.62 867 SER A CA 1
ATOM 6815 C C . SER A 1 867 ? 23.454 -8.740 -66.769 1.00 84.62 867 SER A C 1
ATOM 6817 O O . SER A 1 867 ? 22.677 -9.646 -67.065 1.00 84.62 867 SER A O 1
ATOM 6819 N N . ILE A 1 868 ? 23.677 -7.691 -67.563 1.00 78.94 868 ILE A N 1
ATOM 6820 C CA . ILE A 1 868 ? 23.071 -7.506 -68.887 1.00 78.94 868 ILE A CA 1
ATOM 6821 C C . ILE A 1 868 ? 24.182 -7.617 -69.932 1.00 78.94 868 ILE A C 1
ATOM 6823 O O . ILE A 1 868 ? 25.161 -6.874 -69.879 1.00 78.94 868 ILE A O 1
ATOM 6827 N N . SER A 1 869 ? 24.035 -8.530 -70.896 1.00 71.56 869 SER A N 1
ATOM 6828 C CA . SER A 1 869 ? 25.086 -8.866 -71.870 1.00 71.56 869 SER A CA 1
ATOM 6829 C C . SER A 1 869 ? 25.586 -7.667 -72.696 1.00 71.56 869 SER A C 1
ATOM 6831 O O . SER A 1 869 ? 26.760 -7.619 -73.061 1.00 71.56 869 SER A O 1
ATOM 6833 N N . GLU A 1 870 ? 24.735 -6.670 -72.948 1.00 74.88 870 GLU A N 1
ATOM 6834 C CA . GLU A 1 870 ? 25.081 -5.436 -73.676 1.00 74.88 870 GLU A CA 1
ATOM 6835 C C . GLU A 1 870 ? 26.033 -4.513 -72.899 1.00 74.88 870 GLU A C 1
ATOM 6837 O O . GLU A 1 870 ? 26.793 -3.764 -73.505 1.00 74.88 870 GLU A O 1
ATOM 6842 N N . GLN A 1 871 ? 26.043 -4.592 -71.565 1.00 78.25 871 GLN A N 1
ATOM 6843 C CA . GLN A 1 871 ? 26.860 -3.727 -70.705 1.00 78.25 871 GLN A CA 1
ATOM 6844 C C . GLN A 1 871 ? 28.304 -4.230 -70.534 1.00 78.25 871 GLN A C 1
ATOM 6846 O O . GLN A 1 871 ? 29.119 -3.542 -69.928 1.00 78.25 871 GLN A O 1
ATOM 6851 N N . GLN A 1 872 ? 28.635 -5.417 -71.065 1.00 83.56 872 GLN A N 1
ATOM 6852 C CA . GLN A 1 872 ? 29.976 -6.030 -71.008 1.00 83.56 872 GLN A CA 1
ATOM 6853 C C . GLN A 1 872 ? 30.579 -6.126 -69.588 1.00 83.56 872 GLN A C 1
ATOM 6855 O O . GLN A 1 872 ? 31.796 -6.071 -69.392 1.00 83.56 872 GLN A O 1
ATOM 6860 N N . MET A 1 873 ? 29.726 -6.295 -68.578 1.00 87.19 873 MET A N 1
ATOM 6861 C CA . MET A 1 873 ? 30.122 -6.351 -67.175 1.00 87.19 873 MET A CA 1
ATOM 6862 C C . MET A 1 873 ? 29.185 -7.236 -66.354 1.00 87.19 873 MET A C 1
ATOM 6864 O O . MET A 1 873 ? 27.994 -7.359 -66.649 1.00 87.19 873 MET A O 1
ATOM 6868 N N . PHE A 1 874 ? 29.722 -7.821 -65.288 1.00 88.12 874 PHE A N 1
ATOM 6869 C CA . PHE A 1 874 ? 28.937 -8.405 -64.215 1.00 88.12 874 PHE A CA 1
ATOM 6870 C C . PHE A 1 874 ? 28.299 -7.302 -63.374 1.00 88.12 874 PHE A C 1
ATOM 6872 O O . PHE A 1 874 ? 28.983 -6.364 -62.962 1.00 88.12 874 PHE A O 1
ATOM 6879 N N . SER A 1 875 ? 27.007 -7.458 -63.084 1.00 88.50 875 SER A N 1
ATOM 6880 C CA . SER A 1 875 ? 26.278 -6.685 -62.076 1.00 88.50 875 SER A CA 1
ATOM 6881 C C . SER A 1 875 ? 25.644 -7.661 -61.095 1.00 88.50 875 SER A C 1
ATOM 6883 O O . SER A 1 875 ? 24.835 -8.505 -61.484 1.00 88.50 875 SER A O 1
ATOM 6885 N N . ILE A 1 876 ? 26.073 -7.622 -59.837 1.00 90.38 876 ILE A N 1
ATOM 6886 C CA . ILE A 1 876 ? 25.726 -8.627 -58.831 1.00 90.38 876 ILE A CA 1
ATOM 6887 C C . ILE A 1 876 ? 25.267 -7.920 -57.578 1.00 90.38 876 ILE A C 1
ATOM 6889 O O . ILE A 1 876 ? 25.950 -7.039 -57.070 1.00 90.38 876 ILE A O 1
ATOM 6893 N N . TYR A 1 877 ? 24.130 -8.349 -57.054 1.00 92.12 877 TYR A N 1
ATOM 6894 C CA . TYR A 1 877 ? 23.592 -7.823 -55.816 1.00 92.12 877 TYR A CA 1
ATOM 6895 C C . TYR A 1 877 ? 23.668 -8.886 -54.718 1.00 92.12 877 TYR A C 1
ATOM 6897 O O . TYR A 1 877 ? 23.048 -9.941 -54.835 1.00 92.12 877 TYR A O 1
ATOM 6905 N N . LEU A 1 878 ? 24.429 -8.602 -53.664 1.00 93.00 878 LEU A N 1
ATOM 6906 C CA . LEU A 1 878 ? 24.479 -9.366 -52.420 1.00 93.00 878 LEU A CA 1
ATOM 6907 C C . LEU A 1 878 ? 23.451 -8.773 -51.447 1.00 93.00 878 LEU A C 1
ATOM 6909 O O . LEU A 1 878 ? 23.550 -7.597 -51.100 1.00 93.00 878 LEU A O 1
ATOM 6913 N N . GLY A 1 879 ? 22.465 -9.567 -51.035 1.00 90.56 879 GLY A N 1
ATOM 6914 C CA . GLY A 1 879 ? 21.342 -9.140 -50.198 1.00 90.56 879 GLY A CA 1
ATOM 6915 C C . GLY A 1 879 ? 21.198 -9.939 -48.902 1.00 90.56 879 GLY A C 1
ATOM 6916 O O . GLY A 1 879 ? 21.923 -10.905 -48.667 1.00 90.56 879 GLY A O 1
ATOM 6917 N N . ASN A 1 880 ? 20.227 -9.526 -48.078 1.00 88.62 880 ASN A N 1
ATOM 6918 C CA . ASN A 1 880 ? 19.979 -10.032 -46.719 1.00 88.62 880 ASN A CA 1
ATOM 6919 C C . ASN A 1 880 ? 21.155 -9.801 -45.753 1.00 88.62 880 ASN A C 1
ATOM 6921 O O . ASN A 1 880 ? 21.446 -10.658 -44.922 1.00 88.62 880 ASN A O 1
ATOM 6925 N N . ILE A 1 881 ? 21.835 -8.653 -45.875 1.00 90.81 881 ILE A N 1
ATOM 6926 C CA . ILE A 1 881 ? 22.908 -8.259 -44.957 1.00 90.81 881 ILE A CA 1
ATOM 6927 C C . ILE A 1 881 ? 22.314 -7.372 -43.847 1.00 90.81 881 ILE A C 1
ATOM 6929 O O . ILE A 1 881 ? 21.763 -6.310 -44.149 1.00 90.81 881 ILE A O 1
ATOM 6933 N N . PRO A 1 882 ? 22.387 -7.779 -42.570 1.00 88.62 882 PRO A N 1
ATOM 6934 C CA . PRO A 1 882 ? 21.894 -6.988 -41.439 1.00 88.62 882 PRO A CA 1
ATOM 6935 C C . PRO A 1 882 ? 22.589 -5.622 -41.297 1.00 88.62 882 PRO A C 1
ATOM 6937 O O . PRO A 1 882 ? 23.672 -5.395 -41.836 1.00 88.62 882 PRO A O 1
ATOM 6940 N N . ALA A 1 883 ? 21.954 -4.688 -40.582 1.00 86.31 883 ALA A N 1
ATOM 6941 C CA . ALA A 1 883 ? 22.392 -3.288 -40.491 1.00 86.31 883 ALA A CA 1
ATOM 6942 C C . ALA A 1 883 ? 23.769 -3.099 -39.819 1.00 86.31 883 ALA A C 1
ATOM 6944 O O . ALA A 1 883 ? 24.491 -2.144 -40.115 1.00 86.31 883 ALA A O 1
ATOM 6945 N N . ASP A 1 884 ? 24.123 -4.011 -38.921 1.00 87.25 884 ASP A N 1
ATOM 6946 C CA . ASP A 1 884 ? 25.355 -4.065 -38.132 1.00 87.25 884 ASP A CA 1
ATOM 6947 C C . ASP A 1 884 ? 26.478 -4.870 -38.808 1.00 87.25 884 ASP A C 1
ATOM 6949 O O . ASP A 1 884 ? 27.595 -4.940 -38.293 1.00 87.25 884 ASP A O 1
ATOM 6953 N N . VAL A 1 885 ? 26.214 -5.450 -39.981 1.00 89.81 885 VAL A N 1
ATOM 6954 C CA . VAL A 1 885 ? 27.198 -6.202 -40.761 1.00 89.81 885 VAL A CA 1
ATOM 6955 C C . VAL A 1 885 ? 27.784 -5.331 -41.866 1.00 89.81 885 VAL A C 1
ATOM 6957 O O . VAL A 1 885 ? 27.081 -4.608 -42.579 1.00 89.81 885 VAL A O 1
ATOM 6960 N N . PHE A 1 886 ? 29.101 -5.425 -42.032 1.00 89.62 886 PHE A N 1
ATOM 6961 C CA . PHE A 1 886 ? 29.847 -4.723 -43.064 1.00 89.62 886 PHE A CA 1
ATOM 6962 C C . PHE A 1 886 ? 30.639 -5.705 -43.922 1.00 89.62 886 PHE A C 1
ATOM 6964 O O . PHE A 1 886 ? 31.247 -6.645 -43.417 1.00 89.62 886 PHE A O 1
ATOM 6971 N N . LEU A 1 887 ? 30.659 -5.468 -45.231 1.00 89.56 887 LEU A N 1
ATOM 6972 C CA . LEU A 1 887 ? 31.569 -6.156 -46.136 1.00 89.56 887 LEU A CA 1
ATOM 6973 C C . LEU A 1 887 ? 32.991 -5.626 -45.930 1.00 89.56 887 LEU A C 1
ATOM 6975 O O . LEU A 1 887 ? 33.281 -4.475 -46.254 1.00 89.56 887 LEU A O 1
ATOM 6979 N N . GLU A 1 888 ? 33.864 -6.478 -45.405 1.00 86.88 888 GLU A N 1
ATOM 6980 C CA . GLU A 1 888 ? 35.269 -6.153 -45.157 1.00 86.88 888 GLU A CA 1
ATOM 6981 C C . GLU A 1 888 ? 36.137 -6.459 -46.381 1.00 86.88 888 GLU A C 1
ATOM 6983 O O . GLU A 1 888 ? 37.008 -5.672 -46.759 1.00 86.88 888 GLU A O 1
ATOM 6988 N N . GLU A 1 889 ? 35.875 -7.588 -47.039 1.00 86.75 889 GLU A N 1
ATOM 6989 C CA . GLU A 1 889 ? 36.665 -8.057 -48.172 1.00 86.75 889 GLU A CA 1
ATOM 6990 C C . GLU A 1 889 ? 35.812 -8.837 -49.177 1.00 86.75 889 GLU A C 1
ATOM 6992 O O . GLU A 1 889 ? 34.905 -9.578 -48.804 1.00 86.75 889 GLU A O 1
ATOM 6997 N N . ALA A 1 890 ? 36.136 -8.696 -50.465 1.00 88.06 890 ALA A N 1
ATOM 6998 C CA . ALA A 1 890 ? 35.619 -9.549 -51.528 1.00 88.06 890 ALA A CA 1
ATOM 6999 C C . ALA A 1 890 ? 36.783 -10.144 -52.336 1.00 88.06 890 ALA A C 1
ATOM 7001 O O . ALA A 1 890 ? 37.659 -9.421 -52.819 1.00 88.06 890 ALA A O 1
ATOM 7002 N N . LEU A 1 891 ? 36.789 -11.464 -52.498 1.00 87.94 891 LEU A N 1
ATOM 7003 C CA . LEU A 1 891 ? 37.767 -12.215 -53.282 1.00 87.94 891 LEU A CA 1
ATOM 7004 C C . LEU A 1 891 ? 37.091 -12.750 -54.544 1.00 87.94 891 LEU A C 1
ATOM 7006 O O . LEU A 1 891 ? 36.142 -13.521 -54.449 1.00 87.94 891 LEU A O 1
ATOM 7010 N N . ILE A 1 892 ? 37.600 -12.382 -55.721 1.00 87.31 892 ILE A N 1
ATOM 7011 C CA . ILE A 1 892 ? 37.107 -12.882 -57.011 1.00 87.31 892 ILE A CA 1
ATOM 7012 C C . ILE A 1 892 ? 38.156 -13.795 -57.634 1.00 87.31 892 ILE A C 1
ATOM 7014 O O . ILE A 1 892 ? 39.262 -13.350 -57.948 1.00 87.31 892 ILE A O 1
ATOM 7018 N N . ASN A 1 893 ? 37.829 -15.079 -57.802 1.00 85.44 893 ASN A N 1
ATOM 7019 C CA . ASN A 1 893 ? 38.729 -16.120 -58.314 1.00 85.44 893 ASN A CA 1
ATOM 7020 C C . ASN A 1 893 ? 40.113 -16.110 -57.617 1.00 85.44 893 ASN A C 1
ATOM 7022 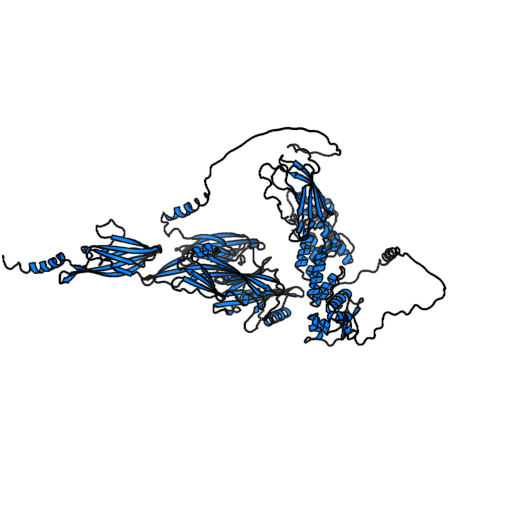O O . ASN A 1 893 ? 41.143 -16.337 -58.255 1.00 85.44 893 ASN A O 1
ATOM 7026 N N . GLY A 1 894 ? 40.140 -15.806 -56.313 1.00 75.56 894 GLY A N 1
ATOM 7027 C CA . GLY A 1 894 ? 41.355 -15.715 -55.492 1.00 75.56 894 GLY A CA 1
ATOM 7028 C C . GLY A 1 894 ? 42.090 -14.366 -55.519 1.00 75.56 894 GLY A C 1
ATOM 7029 O O . GLY A 1 894 ? 43.111 -14.230 -54.850 1.00 75.56 894 GLY A O 1
ATOM 7030 N N . LYS A 1 895 ? 41.601 -13.355 -56.253 1.00 79.94 895 LYS A N 1
ATOM 7031 C CA . LYS A 1 895 ? 42.158 -11.989 -56.256 1.00 79.94 895 LYS A CA 1
ATOM 7032 C C . LYS A 1 895 ? 41.349 -11.059 -55.351 1.00 79.94 895 LYS A C 1
ATOM 7034 O O . LYS A 1 895 ? 40.127 -11.001 -55.451 1.00 79.94 895 LYS A O 1
ATOM 7039 N N . ARG A 1 896 ? 42.046 -10.300 -54.501 1.00 74.50 896 ARG A N 1
ATOM 7040 C CA . ARG A 1 896 ? 41.456 -9.339 -53.557 1.00 74.50 896 ARG A CA 1
ATOM 7041 C C . ARG A 1 896 ? 40.928 -8.092 -54.259 1.00 74.50 896 ARG A C 1
ATOM 7043 O O . ARG A 1 896 ? 41.672 -7.421 -54.975 1.00 74.50 896 ARG A O 1
ATOM 7050 N N . LEU A 1 897 ? 39.674 -7.753 -53.980 1.00 69.94 897 LEU A N 1
ATOM 7051 C CA . LEU A 1 897 ? 39.059 -6.473 -54.309 1.00 69.94 897 LEU A CA 1
ATOM 7052 C C . LEU A 1 897 ? 38.961 -5.617 -53.044 1.00 69.94 897 LEU A C 1
ATOM 7054 O O . LEU A 1 897 ? 38.372 -6.028 -52.046 1.00 69.94 897 LEU A O 1
ATOM 7058 N N . LEU A 1 898 ? 39.555 -4.423 -53.079 1.00 60.56 898 LEU A N 1
ATOM 7059 C CA . LEU A 1 898 ? 39.458 -3.464 -51.980 1.00 60.56 898 LEU A CA 1
ATOM 7060 C C . LEU A 1 898 ? 38.101 -2.751 -52.043 1.00 60.56 898 LEU A C 1
ATOM 7062 O O . LEU A 1 898 ? 37.778 -2.125 -53.048 1.00 60.56 898 LEU A O 1
ATOM 7066 N N . VAL A 1 899 ? 37.335 -2.830 -50.952 1.00 60.00 899 VAL A N 1
ATOM 7067 C CA . VAL A 1 899 ? 36.039 -2.142 -50.775 1.00 60.00 899 VAL A CA 1
ATOM 7068 C C . VAL A 1 899 ? 36.230 -0.628 -50.546 1.00 60.00 899 VAL A C 1
ATOM 7070 O O . VAL A 1 899 ? 35.332 0.161 -50.819 1.00 60.00 899 VAL A O 1
ATOM 7073 N N . SER A 1 900 ? 37.421 -0.211 -50.096 1.00 53.22 900 SER A N 1
ATOM 7074 C CA . SER A 1 900 ? 37.797 1.175 -49.776 1.00 53.22 900 SER A CA 1
ATOM 7075 C C . SER A 1 900 ? 39.157 1.524 -50.400 1.00 53.22 900 SER A C 1
ATOM 7077 O O . SER A 1 900 ? 40.204 1.420 -49.764 1.00 53.22 900 SER A O 1
ATOM 7079 N N . GLY A 1 901 ? 39.163 1.874 -51.686 1.00 52.00 901 GLY A N 1
ATOM 7080 C CA . GLY A 1 901 ? 40.356 2.304 -52.421 1.00 52.00 901 GLY A CA 1
ATOM 7081 C C . GLY A 1 901 ? 39.984 3.140 -53.645 1.00 52.00 901 GLY A C 1
ATOM 7082 O O . GLY A 1 901 ? 38.824 3.129 -54.059 1.00 52.00 901 GLY A O 1
ATOM 7083 N N . GLU A 1 902 ? 40.948 3.887 -54.199 1.00 49.50 902 GLU A N 1
ATOM 7084 C CA . GLU A 1 902 ? 40.728 4.764 -55.359 1.00 49.50 902 GLU A CA 1
ATOM 7085 C C . GLU A 1 902 ? 39.988 4.035 -56.500 1.00 49.50 902 GLU A C 1
ATOM 7087 O O . GLU A 1 902 ? 40.323 2.887 -56.817 1.00 49.50 902 GLU A O 1
ATOM 7092 N N . PRO A 1 903 ? 38.984 4.677 -57.128 1.00 51.81 903 PRO A N 1
ATOM 7093 C CA . PRO A 1 903 ? 38.162 4.043 -58.147 1.00 51.81 903 PRO A CA 1
ATOM 7094 C C . PRO A 1 903 ? 39.014 3.643 -59.356 1.00 51.81 903 PRO A C 1
ATOM 7096 O O . PRO A 1 903 ? 39.441 4.485 -60.146 1.00 51.81 903 PRO A O 1
ATOM 7099 N N . LYS A 1 904 ? 39.221 2.335 -59.542 1.00 57.69 904 LYS A N 1
ATOM 7100 C CA . LYS A 1 904 ? 39.646 1.801 -60.839 1.00 57.69 904 LYS A CA 1
ATOM 7101 C C . LYS A 1 904 ? 38.468 1.916 -61.818 1.00 57.69 904 LYS A C 1
ATOM 7103 O O . LYS A 1 904 ? 37.347 1.567 -61.442 1.00 57.69 904 LYS A O 1
ATOM 7108 N N . PRO A 1 905 ? 38.674 2.375 -63.065 1.00 56.81 905 PRO A N 1
ATOM 7109 C CA . PRO A 1 905 ? 37.587 2.499 -64.033 1.00 56.81 905 PRO A CA 1
ATOM 7110 C C . PRO A 1 905 ? 36.880 1.151 -64.254 1.00 56.81 905 PRO A C 1
ATOM 7112 O O . PRO A 1 905 ? 37.515 0.177 -64.646 1.00 56.81 905 PRO A O 1
ATOM 7115 N N . GLY A 1 906 ? 35.570 1.097 -63.991 1.00 62.31 906 GLY A N 1
ATOM 7116 C CA . GLY A 1 906 ? 34.705 -0.062 -64.264 1.00 62.31 906 GLY A CA 1
ATOM 7117 C C . GLY A 1 906 ? 34.546 -1.080 -63.128 1.00 62.31 906 GLY A C 1
ATOM 7118 O O . GLY A 1 906 ? 33.607 -1.868 -63.175 1.00 62.31 906 GLY A O 1
ATOM 7119 N N . LEU A 1 907 ? 35.393 -1.041 -62.096 1.00 72.50 907 LEU A N 1
ATOM 7120 C CA . LEU A 1 907 ? 35.346 -1.947 -60.946 1.00 72.50 907 LEU A CA 1
ATOM 7121 C C . LEU A 1 907 ? 34.835 -1.198 -59.711 1.00 72.50 907 LEU A C 1
ATOM 7123 O O . LEU A 1 907 ? 35.507 -0.290 -59.221 1.00 72.50 907 LEU A O 1
ATOM 7127 N N . SER A 1 908 ? 33.668 -1.570 -59.182 1.00 76.88 908 SER A N 1
ATOM 7128 C CA . SER A 1 908 ? 33.170 -0.961 -57.942 1.00 76.88 908 SER A CA 1
ATOM 7129 C C . SER A 1 908 ? 32.290 -1.896 -57.121 1.00 76.88 908 SER A C 1
ATOM 7131 O O . SER A 1 908 ? 31.519 -2.676 -57.674 1.00 76.88 908 SER A O 1
ATOM 7133 N N . ILE A 1 909 ? 32.398 -1.791 -55.795 1.00 85.12 909 ILE A N 1
ATOM 7134 C CA . ILE A 1 909 ? 31.470 -2.393 -54.835 1.00 85.12 909 ILE A CA 1
ATOM 7135 C C . ILE A 1 909 ? 30.815 -1.246 -54.079 1.00 85.12 909 ILE A C 1
ATOM 7137 O O . ILE A 1 909 ? 31.511 -0.440 -53.463 1.00 85.12 909 ILE A O 1
ATOM 7141 N N . ARG A 1 910 ? 29.488 -1.140 -54.148 1.00 84.19 910 ARG A N 1
ATOM 7142 C CA . ARG A 1 910 ? 28.735 -0.042 -53.532 1.00 84.19 910 ARG A CA 1
ATOM 7143 C C . ARG A 1 910 ? 27.721 -0.581 -52.527 1.00 84.19 910 ARG A C 1
ATOM 7145 O O . ARG A 1 910 ? 26.983 -1.505 -52.871 1.00 84.19 910 ARG A O 1
ATOM 7152 N N . PRO A 1 911 ? 27.651 -0.028 -51.306 1.00 86.75 911 PRO A N 1
ATOM 7153 C CA . PRO A 1 911 ? 26.596 -0.380 -50.371 1.00 86.75 911 PRO A CA 1
ATOM 7154 C C . PRO A 1 911 ? 25.252 0.185 -50.848 1.00 86.75 911 PRO A C 1
ATOM 7156 O O . PRO A 1 911 ? 25.165 1.320 -51.314 1.00 86.75 911 PRO A O 1
ATOM 7159 N N . VAL A 1 912 ? 24.195 -0.603 -50.687 1.00 87.50 912 VAL A N 1
ATOM 7160 C CA . VAL A 1 912 ? 22.798 -0.218 -50.893 1.00 87.50 912 VAL A CA 1
ATOM 7161 C C . VAL A 1 912 ? 22.117 -0.289 -49.535 1.00 87.50 912 VAL A C 1
ATOM 7163 O O . VAL A 1 912 ? 22.044 -1.360 -48.943 1.00 87.50 912 VAL A O 1
ATOM 7166 N N . VAL A 1 913 ? 21.642 0.842 -49.019 1.00 84.75 913 VAL A N 1
ATOM 7167 C CA . VAL A 1 913 ? 20.917 0.889 -47.741 1.00 84.75 913 VAL A CA 1
ATOM 7168 C C . VAL A 1 913 ? 19.423 0.769 -48.019 1.00 84.75 913 VAL A C 1
ATOM 7170 O O . VAL A 1 913 ? 18.880 1.494 -48.852 1.00 84.75 913 VAL A O 1
ATOM 7173 N N . HIS A 1 914 ? 18.759 -0.158 -47.338 1.00 80.25 914 HIS A N 1
ATOM 7174 C CA . HIS A 1 914 ? 17.322 -0.377 -47.451 1.00 80.25 914 HIS A CA 1
ATOM 7175 C C . HIS A 1 914 ? 16.550 0.436 -46.410 1.00 80.25 914 HIS A C 1
ATOM 7177 O O . HIS A 1 914 ? 17.085 0.826 -45.375 1.00 80.25 914 HIS A O 1
ATOM 7183 N N . LEU A 1 915 ? 15.256 0.660 -46.665 1.00 73.62 915 LEU A N 1
ATOM 7184 C CA . LEU A 1 915 ? 14.373 1.413 -45.761 1.00 73.62 915 LEU A CA 1
ATOM 7185 C C . LEU A 1 915 ? 14.249 0.781 -44.365 1.00 73.62 915 LEU A C 1
ATOM 7187 O O . LEU A 1 915 ? 14.029 1.490 -43.394 1.00 73.62 915 LEU A O 1
ATOM 7191 N N . ASN A 1 916 ? 14.419 -0.538 -44.255 1.00 65.44 916 ASN A N 1
ATOM 7192 C CA . ASN A 1 916 ? 14.410 -1.275 -42.988 1.00 65.44 916 ASN A CA 1
ATOM 7193 C C . ASN A 1 916 ? 15.773 -1.258 -42.260 1.00 65.44 916 ASN A C 1
ATOM 7195 O O . ASN A 1 916 ? 15.989 -2.064 -41.361 1.00 65.44 916 ASN A O 1
ATOM 7199 N N . GLY A 1 917 ? 16.728 -0.429 -42.696 1.00 71.44 917 GLY A N 1
ATOM 7200 C CA . GLY A 1 917 ? 18.074 -0.330 -42.120 1.00 71.44 917 GLY A CA 1
ATOM 7201 C C . GLY A 1 917 ? 19.047 -1.438 -42.541 1.00 71.44 917 GLY A C 1
ATOM 7202 O O . GLY A 1 917 ? 20.258 -1.253 -42.413 1.00 71.44 917 GLY A O 1
ATOM 7203 N N . SER A 1 918 ? 18.555 -2.555 -43.093 1.00 82.12 918 SER A N 1
ATOM 7204 C CA . SER A 1 918 ? 19.411 -3.595 -43.678 1.00 82.12 918 SER A CA 1
ATOM 7205 C C . SER A 1 918 ? 20.193 -3.061 -44.877 1.00 82.12 918 SER A C 1
ATOM 7207 O O . SER A 1 918 ? 19.885 -2.008 -45.448 1.00 82.12 918 SER A O 1
ATOM 7209 N N . ARG A 1 919 ? 21.226 -3.794 -45.275 1.00 85.81 919 ARG A N 1
ATOM 7210 C CA . ARG A 1 919 ? 22.111 -3.413 -46.366 1.00 85.81 919 ARG A CA 1
ATOM 7211 C C . ARG A 1 919 ? 22.183 -4.509 -47.418 1.00 85.81 919 ARG A C 1
ATOM 7213 O O . ARG A 1 919 ? 21.903 -5.683 -47.180 1.00 85.81 919 ARG A O 1
ATOM 7220 N N . GLY A 1 920 ? 22.584 -4.098 -48.604 1.00 90.38 920 GLY A N 1
ATOM 7221 C CA . GLY A 1 920 ? 23.089 -4.968 -49.646 1.00 90.38 920 GLY A CA 1
ATOM 7222 C C . GLY A 1 920 ? 24.351 -4.370 -50.245 1.00 90.38 920 GLY A C 1
ATOM 7223 O O . GLY A 1 920 ? 24.714 -3.230 -49.953 1.00 90.38 920 GLY A O 1
ATOM 7224 N N . TYR A 1 921 ? 25.015 -5.130 -51.102 1.00 91.06 921 TYR A N 1
ATOM 7225 C CA . TYR A 1 921 ? 26.185 -4.669 -51.837 1.00 91.06 921 TYR A CA 1
ATOM 7226 C C . TYR A 1 921 ? 25.993 -4.940 -53.320 1.00 91.06 921 TYR A C 1
ATOM 7228 O O . TYR A 1 921 ? 25.684 -6.061 -53.717 1.00 91.06 921 TYR A O 1
ATOM 7236 N N . GLU A 1 922 ? 26.173 -3.909 -54.139 1.00 89.44 922 GLU A N 1
ATOM 7237 C CA . GLU A 1 922 ? 26.176 -4.027 -55.591 1.00 89.44 922 GLU A CA 1
ATOM 7238 C C . GLU A 1 922 ? 27.621 -4.054 -56.096 1.00 89.44 922 GLU A C 1
ATOM 7240 O O . GLU A 1 922 ? 28.369 -3.089 -55.929 1.00 89.44 922 GLU A O 1
ATOM 7245 N N . LEU A 1 923 ? 28.015 -5.183 -56.680 1.00 88.62 923 LEU A N 1
ATOM 7246 C CA . LEU A 1 923 ? 29.311 -5.415 -57.306 1.00 88.62 923 LEU A CA 1
ATOM 7247 C C . LEU A 1 923 ? 29.177 -5.241 -58.820 1.00 88.62 923 LEU A C 1
ATOM 7249 O O . LEU A 1 923 ? 28.382 -5.921 -59.470 1.00 88.62 923 LEU A O 1
ATOM 7253 N N . GLN A 1 924 ? 30.016 -4.370 -59.368 1.00 87.50 924 GLN A N 1
ATOM 7254 C CA . GLN A 1 924 ? 30.193 -4.143 -60.794 1.00 87.50 924 GLN A CA 1
ATOM 7255 C C . GLN A 1 924 ? 31.620 -4.522 -61.204 1.00 87.50 924 GLN A C 1
ATOM 7257 O O . GLN A 1 924 ? 32.581 -3.984 -60.648 1.00 87.50 924 GLN A O 1
ATOM 7262 N N . LEU A 1 925 ? 31.755 -5.458 -62.151 1.00 86.88 925 LEU A N 1
ATOM 7263 C CA . LEU A 1 925 ? 33.041 -6.014 -62.596 1.00 86.88 925 LEU A CA 1
ATOM 7264 C C . LEU A 1 925 ? 33.048 -6.245 -64.123 1.00 86.88 925 LEU A C 1
ATOM 7266 O O . LEU A 1 925 ? 32.260 -7.062 -64.598 1.00 86.88 925 LEU A O 1
ATOM 7270 N N . PRO A 1 926 ? 33.923 -5.598 -64.915 1.00 88.06 926 PRO A N 1
ATOM 7271 C CA . PRO A 1 926 ? 33.962 -5.771 -66.369 1.00 88.06 926 PRO A CA 1
ATOM 7272 C C . PRO A 1 926 ? 34.369 -7.191 -66.785 1.00 88.06 926 PRO A C 1
ATOM 7274 O O . PRO A 1 926 ? 35.207 -7.818 -66.140 1.00 88.06 926 PRO A O 1
ATOM 7277 N N . PHE A 1 927 ? 33.839 -7.691 -67.904 1.00 86.06 927 PHE A N 1
ATOM 7278 C CA . PHE A 1 927 ? 34.159 -9.039 -68.403 1.00 86.06 927 PHE A CA 1
ATOM 7279 C C . PHE A 1 927 ? 35.610 -9.222 -68.872 1.00 86.06 927 PHE A C 1
ATOM 7281 O O . PHE A 1 927 ? 36.097 -10.352 -68.957 1.00 86.06 927 PHE A O 1
ATOM 7288 N N . ASP A 1 928 ? 36.302 -8.129 -69.183 1.00 82.94 928 ASP A N 1
ATOM 7289 C CA . ASP A 1 928 ? 37.710 -8.142 -69.588 1.00 82.94 928 ASP A CA 1
ATOM 7290 C C . ASP A 1 928 ? 38.682 -7.979 -68.411 1.00 82.94 928 ASP A C 1
ATOM 7292 O O . ASP A 1 928 ? 39.897 -7.956 -68.615 1.00 82.94 928 ASP A O 1
ATOM 7296 N N . ASP A 1 929 ? 38.174 -7.908 -67.176 1.00 83.69 929 ASP A N 1
ATOM 7297 C CA . ASP A 1 929 ? 39.026 -7.848 -65.994 1.00 83.69 929 ASP A CA 1
ATOM 7298 C C . ASP A 1 929 ? 39.870 -9.139 -65.852 1.00 83.69 929 ASP A C 1
ATOM 7300 O O . ASP A 1 929 ? 39.338 -10.246 -65.986 1.00 83.69 929 ASP A O 1
ATOM 7304 N N . PRO A 1 930 ? 41.179 -9.047 -65.535 1.00 81.25 930 PRO A N 1
ATOM 7305 C CA . PRO A 1 930 ? 42.054 -10.210 -65.370 1.00 81.25 930 PRO A CA 1
ATOM 7306 C C . PRO A 1 930 ? 41.640 -11.195 -64.266 1.00 81.25 930 PRO A C 1
ATOM 7308 O O . PRO A 1 930 ? 42.266 -12.249 -64.125 1.00 81.25 930 PRO A O 1
ATOM 7311 N N . ALA A 1 931 ? 40.707 -10.832 -63.386 1.00 81.12 931 ALA A N 1
ATOM 7312 C CA . ALA A 1 931 ? 40.137 -11.718 -62.378 1.00 81.12 931 ALA A CA 1
ATOM 7313 C C . ALA A 1 931 ? 38.993 -12.584 -62.925 1.00 81.12 931 ALA A C 1
ATOM 7315 O O . ALA A 1 931 ? 38.670 -13.595 -62.306 1.00 81.12 931 ALA A O 1
ATOM 7316 N N . VAL A 1 932 ? 38.394 -12.244 -64.069 1.00 86.81 932 VAL A N 1
ATOM 7317 C CA . VAL A 1 932 ? 37.281 -12.991 -64.668 1.00 86.81 932 VAL A CA 1
ATOM 7318 C C . VAL A 1 932 ? 37.806 -14.173 -65.484 1.00 86.81 932 VAL A C 1
ATOM 7320 O O . VAL A 1 932 ? 38.673 -14.025 -66.345 1.00 86.81 932 VAL A O 1
ATOM 7323 N N . ARG A 1 933 ? 37.253 -15.367 -65.244 1.00 87.56 933 ARG A N 1
ATOM 7324 C CA . ARG A 1 933 ? 37.522 -16.553 -66.068 1.00 87.56 933 ARG A CA 1
ATOM 7325 C C . ARG A 1 933 ? 36.520 -16.602 -67.210 1.00 87.56 933 ARG A C 1
ATOM 7327 O O . ARG A 1 933 ? 35.361 -16.244 -67.027 1.00 87.56 933 ARG A O 1
ATOM 7334 N N . TRP A 1 934 ? 36.937 -17.067 -68.378 1.00 86.94 934 TRP A N 1
ATOM 7335 C CA . TRP A 1 934 ? 36.032 -17.258 -69.505 1.00 86.94 934 TRP A CA 1
ATOM 7336 C C . TRP A 1 934 ? 36.360 -18.541 -70.259 1.00 86.94 934 TRP A C 1
ATOM 7338 O O . TRP A 1 934 ? 37.494 -19.011 -70.236 1.00 86.94 934 TRP A O 1
ATOM 7348 N N . THR A 1 935 ? 35.344 -19.112 -70.898 1.00 86.31 935 THR A N 1
ATOM 7349 C CA . THR A 1 935 ? 35.447 -20.305 -71.746 1.00 86.31 935 THR A CA 1
ATOM 7350 C C . THR A 1 935 ? 34.588 -20.111 -72.989 1.00 86.31 935 THR A C 1
ATOM 7352 O O . THR A 1 935 ? 33.521 -19.499 -72.930 1.00 86.31 935 THR A O 1
ATOM 7355 N N . ASN A 1 936 ? 35.064 -20.580 -74.137 1.00 80.00 936 ASN A N 1
ATOM 7356 C CA . ASN A 1 936 ? 34.324 -20.496 -75.389 1.00 80.00 936 ASN A CA 1
ATOM 7357 C C . ASN A 1 936 ? 33.343 -21.668 -75.494 1.00 80.00 936 ASN A C 1
ATOM 7359 O O . ASN A 1 936 ? 33.739 -22.826 -75.376 1.00 80.00 936 ASN A O 1
ATOM 7363 N N . MET A 1 937 ? 32.065 -21.367 -75.721 1.00 79.75 937 MET A N 1
ATOM 7364 C CA . MET A 1 937 ? 30.999 -22.372 -75.817 1.00 79.75 937 MET A CA 1
ATOM 7365 C C . MET A 1 937 ? 30.694 -22.764 -77.273 1.00 79.75 937 MET A C 1
ATOM 7367 O O . MET A 1 937 ? 29.839 -23.614 -77.516 1.00 79.75 937 MET A O 1
ATOM 7371 N N . GLY A 1 938 ? 31.387 -22.162 -78.249 1.00 72.38 938 GLY A N 1
ATOM 7372 C CA . GLY A 1 938 ? 31.117 -22.328 -79.678 1.00 72.38 938 GLY A CA 1
ATOM 7373 C C . GLY A 1 938 ? 30.081 -21.329 -80.215 1.00 72.38 938 GLY A C 1
ATOM 7374 O O . GLY A 1 938 ? 29.376 -20.659 -79.465 1.00 72.38 938 GLY A O 1
ATOM 7375 N N . GLY A 1 939 ? 30.023 -21.170 -81.544 1.00 74.06 939 GLY A N 1
ATOM 7376 C CA . GLY A 1 939 ? 29.038 -20.295 -82.206 1.00 74.06 939 GLY A CA 1
ATOM 7377 C C . GLY A 1 939 ? 29.155 -18.794 -81.893 1.00 74.06 939 GLY A C 1
ATOM 7378 O O . GLY A 1 939 ? 28.173 -18.072 -82.030 1.00 74.06 939 GLY A O 1
ATOM 7379 N N . GLY A 1 940 ? 30.325 -18.315 -81.454 1.00 72.44 940 GLY A N 1
ATOM 7380 C CA . GLY A 1 940 ? 30.539 -16.916 -81.058 1.00 72.44 940 GLY A CA 1
ATOM 7381 C C . GLY A 1 940 ? 30.113 -16.576 -79.623 1.00 72.44 940 GLY A C 1
ATOM 7382 O O . GLY A 1 940 ? 30.218 -15.413 -79.231 1.00 72.44 940 GLY A O 1
ATOM 7383 N N . VAL A 1 941 ? 29.653 -17.558 -78.836 1.00 80.94 941 VAL A N 1
ATOM 7384 C CA . VAL A 1 941 ? 29.223 -17.375 -77.441 1.00 80.94 941 VAL A CA 1
ATOM 7385 C C . VAL A 1 941 ? 30.374 -17.673 -76.478 1.00 80.94 941 VAL A C 1
ATOM 7387 O O . VAL A 1 941 ? 30.974 -18.748 -76.511 1.00 80.94 941 VAL A O 1
ATOM 7390 N N . VAL A 1 942 ? 30.650 -16.732 -75.578 1.00 83.88 942 VAL A N 1
ATOM 7391 C CA . VAL A 1 942 ? 31.642 -16.857 -74.504 1.00 83.88 942 VAL A CA 1
ATOM 7392 C C . VAL A 1 942 ? 30.920 -16.910 -73.158 1.00 83.88 942 VAL A C 1
ATOM 7394 O O . VAL A 1 942 ? 30.063 -16.072 -72.867 1.00 83.88 942 VAL A O 1
ATOM 7397 N N . LEU A 1 943 ? 31.266 -17.902 -72.337 1.00 87.31 943 LEU A N 1
ATOM 7398 C CA . LEU A 1 943 ? 30.807 -18.045 -70.959 1.00 87.31 943 LEU A CA 1
ATOM 7399 C C . LEU A 1 943 ? 31.834 -17.417 -70.020 1.00 87.31 943 LEU A C 1
ATOM 7401 O O . LEU A 1 943 ? 32.926 -17.955 -69.837 1.00 87.31 943 LEU A O 1
ATOM 7405 N N . TYR A 1 944 ? 31.466 -16.310 -69.391 1.00 89.38 944 TYR A N 1
ATOM 7406 C CA . TYR A 1 944 ? 32.237 -15.677 -68.329 1.00 89.38 944 TYR A CA 1
ATOM 7407 C C . TYR A 1 944 ? 31.809 -16.242 -66.976 1.00 89.38 944 TYR A C 1
ATOM 7409 O O . TYR A 1 944 ? 30.618 -16.427 -66.737 1.00 89.38 944 TYR A O 1
ATOM 7417 N N . THR A 1 945 ? 32.769 -16.510 -66.093 1.00 89.06 945 THR A N 1
ATOM 7418 C CA . THR A 1 945 ? 32.556 -17.097 -64.764 1.00 89.06 945 THR A CA 1
ATOM 7419 C C . THR A 1 945 ? 33.372 -16.363 -63.709 1.00 89.06 945 THR A C 1
ATOM 7421 O O . THR A 1 945 ? 34.575 -16.124 -63.875 1.00 89.06 945 THR A O 1
ATOM 7424 N N . ILE A 1 946 ? 32.724 -16.068 -62.586 1.00 90.19 946 ILE A N 1
ATOM 7425 C CA . ILE A 1 946 ? 33.379 -15.583 -61.378 1.00 90.19 946 ILE A CA 1
ATOM 7426 C C . ILE A 1 946 ? 33.002 -16.448 -60.176 1.00 90.19 946 ILE A C 1
ATOM 7428 O O . ILE A 1 946 ? 31.833 -16.773 -59.983 1.00 90.19 946 ILE A O 1
ATOM 7432 N N . ASP A 1 947 ? 34.007 -16.816 -59.389 1.00 90.44 947 ASP A N 1
ATOM 7433 C CA . ASP A 1 947 ? 33.865 -17.392 -58.052 1.00 90.44 947 ASP A CA 1
ATOM 7434 C C . ASP A 1 947 ? 34.122 -16.274 -57.039 1.00 90.44 947 ASP A C 1
ATOM 7436 O O . ASP A 1 947 ? 35.215 -15.698 -57.023 1.00 90.44 947 ASP A O 1
ATOM 7440 N N . ALA A 1 948 ? 33.096 -15.890 -56.288 1.00 90.00 948 ALA A N 1
ATOM 7441 C CA . ALA A 1 948 ? 33.104 -14.722 -55.423 1.00 90.00 948 ALA A CA 1
ATOM 7442 C C . ALA A 1 948 ? 32.928 -15.132 -53.960 1.00 90.00 948 ALA A C 1
ATOM 7444 O O . ALA A 1 948 ? 31.859 -15.600 -53.567 1.00 90.00 948 ALA A O 1
ATOM 7445 N N . ASN A 1 949 ? 33.958 -14.881 -53.153 1.00 91.69 949 ASN A N 1
ATOM 7446 C CA . ASN A 1 949 ? 33.953 -15.125 -51.717 1.00 91.69 949 ASN A CA 1
ATOM 7447 C C . ASN A 1 949 ? 33.952 -13.793 -50.957 1.00 91.69 949 ASN A C 1
ATOM 7449 O O . ASN A 1 949 ? 34.861 -12.975 -51.116 1.00 91.69 949 ASN A O 1
ATOM 7453 N N . PHE A 1 950 ? 32.918 -13.569 -50.155 1.00 91.81 950 PHE A N 1
ATOM 7454 C CA . PHE A 1 950 ? 32.693 -12.340 -49.405 1.00 91.81 950 PHE A CA 1
ATOM 7455 C C . PHE A 1 950 ? 32.951 -12.569 -47.915 1.00 91.81 950 PHE A C 1
ATOM 7457 O O . PHE A 1 950 ? 32.351 -13.460 -47.314 1.00 91.81 950 PHE A O 1
ATOM 7464 N N . THR A 1 951 ? 33.792 -11.723 -47.320 1.00 92.12 951 THR A N 1
ATOM 7465 C CA . THR A 1 951 ? 34.035 -11.663 -45.874 1.00 92.12 951 THR A CA 1
ATOM 7466 C C . THR A 1 951 ? 33.153 -10.577 -45.269 1.00 92.12 951 THR A C 1
ATOM 7468 O O . THR A 1 951 ? 33.340 -9.384 -45.527 1.00 92.12 951 THR A O 1
ATOM 7471 N N . LEU A 1 952 ? 32.176 -11.001 -44.475 1.00 92.69 952 LEU A N 1
ATOM 7472 C CA . LEU A 1 952 ? 31.199 -10.147 -43.812 1.00 92.69 952 LEU A CA 1
ATOM 7473 C C . LEU A 1 952 ? 31.520 -10.090 -42.320 1.00 92.69 952 LEU A C 1
ATOM 7475 O O . LEU A 1 952 ? 31.630 -11.130 -41.678 1.00 92.69 952 LEU A O 1
ATOM 7479 N N . THR A 1 953 ? 31.642 -8.889 -41.765 1.00 90.94 953 THR A N 1
ATOM 7480 C CA . THR A 1 953 ? 32.093 -8.671 -40.386 1.00 90.94 953 THR A CA 1
ATOM 7481 C C . THR A 1 953 ? 31.025 -7.932 -39.584 1.00 90.94 953 THR A C 1
ATOM 7483 O O . THR A 1 953 ? 30.553 -6.866 -39.983 1.00 90.94 953 THR A O 1
ATOM 7486 N N . VAL A 1 954 ? 30.626 -8.520 -38.454 1.00 89.06 954 VAL A N 1
ATOM 7487 C CA . VAL A 1 954 ? 29.666 -7.959 -37.492 1.00 89.06 954 VAL A CA 1
ATOM 7488 C C . VAL A 1 954 ? 30.359 -6.882 -36.661 1.00 89.06 954 VAL A C 1
ATOM 7490 O O . VAL A 1 954 ? 31.402 -7.135 -36.055 1.00 89.06 954 VAL A O 1
ATOM 7493 N N . MET A 1 955 ? 29.777 -5.688 -36.589 1.00 81.81 955 MET A N 1
ATOM 7494 C CA . MET A 1 955 ? 30.306 -4.567 -35.811 1.00 81.81 955 MET A CA 1
ATOM 7495 C C . MET A 1 955 ? 29.443 -4.296 -34.566 1.00 81.81 955 MET A C 1
ATOM 7497 O O . MET A 1 955 ? 28.223 -4.385 -34.659 1.00 81.81 955 MET A O 1
ATOM 7501 N N . PRO A 1 956 ? 30.042 -3.938 -33.408 1.00 71.94 956 PRO A N 1
ATOM 7502 C CA . PRO A 1 956 ? 31.462 -3.630 -33.198 1.00 71.94 956 PRO A CA 1
ATOM 7503 C C . PRO A 1 956 ? 32.345 -4.832 -32.811 1.00 71.94 956 PRO A C 1
ATOM 7505 O O . PRO A 1 956 ? 33.555 -4.668 -32.709 1.00 71.94 956 PRO A O 1
ATOM 7508 N N . HIS A 1 957 ? 31.782 -6.027 -32.595 1.00 71.62 957 HIS A N 1
ATOM 7509 C CA . HIS A 1 957 ? 32.497 -7.175 -32.000 1.00 71.62 957 HIS A CA 1
ATOM 7510 C C . HIS A 1 957 ? 33.506 -7.860 -32.945 1.00 71.62 957 HIS A C 1
ATOM 7512 O O . HIS A 1 957 ? 34.229 -8.759 -32.523 1.00 71.62 957 HIS A O 1
ATOM 7518 N N . ARG A 1 958 ? 33.554 -7.452 -34.222 1.00 83.00 958 ARG A N 1
ATOM 7519 C CA . ARG A 1 958 ? 34.478 -7.928 -35.267 1.00 83.00 958 ARG A CA 1
ATOM 7520 C C . ARG A 1 958 ? 34.493 -9.448 -35.461 1.00 83.00 958 ARG A C 1
ATOM 7522 O O . ARG A 1 958 ? 35.533 -10.036 -35.740 1.00 83.00 958 ARG A O 1
ATOM 7529 N N . GLN A 1 959 ? 33.331 -10.088 -35.348 1.00 88.38 959 GLN A N 1
ATOM 7530 C CA . GLN A 1 959 ? 33.166 -11.489 -35.741 1.00 88.38 959 GLN A CA 1
ATOM 7531 C C . GLN A 1 959 ? 32.865 -11.568 -37.237 1.00 88.38 959 GLN A C 1
ATOM 7533 O O . GLN A 1 959 ? 31.911 -10.943 -37.703 1.00 88.38 959 GLN A O 1
ATOM 7538 N N . SER A 1 960 ? 33.653 -12.343 -37.978 1.00 92.50 960 SER A N 1
ATOM 7539 C CA . SER A 1 960 ? 33.487 -12.495 -39.425 1.00 92.50 960 SER A CA 1
ATOM 7540 C C . SER A 1 960 ? 32.827 -13.821 -39.797 1.00 92.50 960 SER A C 1
ATOM 7542 O O . SER A 1 960 ? 33.015 -14.839 -39.131 1.00 92.50 960 SER A O 1
ATOM 7544 N N . TYR A 1 961 ? 32.076 -13.808 -40.893 1.00 93.94 961 TYR A N 1
ATOM 7545 C CA . TYR A 1 961 ? 31.523 -14.983 -41.555 1.00 93.94 961 TYR A CA 1
ATOM 7546 C C . TYR A 1 961 ? 31.644 -14.839 -43.073 1.00 93.94 961 TYR A C 1
ATOM 7548 O O . TYR A 1 961 ? 31.815 -13.740 -43.606 1.00 93.94 961 TYR A O 1
ATOM 7556 N N . TYR A 1 962 ? 31.585 -15.967 -43.769 1.00 93.12 962 TYR A N 1
ATOM 7557 C CA . TYR A 1 962 ? 31.944 -16.065 -45.178 1.00 93.12 962 TYR A CA 1
ATOM 7558 C C . TYR A 1 962 ? 30.753 -16.511 -46.018 1.00 93.12 962 TYR A C 1
ATOM 7560 O O . TYR A 1 962 ? 30.067 -17.478 -45.675 1.00 93.12 962 TYR A O 1
ATOM 7568 N N . TYR A 1 963 ? 30.543 -15.842 -47.149 1.00 94.12 963 TYR A N 1
ATOM 7569 C CA . TYR A 1 963 ? 29.545 -16.222 -48.145 1.00 94.12 963 TYR A CA 1
ATOM 7570 C C . TYR A 1 963 ? 30.211 -16.422 -49.505 1.00 94.12 963 TYR A C 1
ATOM 7572 O O . TYR A 1 963 ? 30.808 -15.492 -50.046 1.00 94.12 963 TYR A O 1
ATOM 7580 N N . ASN A 1 964 ? 30.085 -17.629 -50.063 1.00 92.38 964 ASN A N 1
ATOM 7581 C CA . ASN A 1 964 ? 30.637 -17.970 -51.371 1.00 92.38 964 ASN A CA 1
ATOM 7582 C C . ASN A 1 964 ? 29.536 -18.129 -52.425 1.00 92.38 964 ASN A C 1
ATOM 7584 O O . ASN A 1 964 ? 28.500 -18.740 -52.161 1.00 92.38 964 ASN A O 1
ATOM 7588 N N . THR A 1 965 ? 29.772 -17.631 -53.637 1.00 91.88 965 THR A N 1
ATOM 7589 C CA . THR A 1 965 ? 28.836 -17.770 -54.755 1.00 91.88 965 THR A CA 1
ATOM 7590 C C . THR A 1 965 ? 29.549 -17.802 -56.104 1.00 91.88 965 THR A C 1
ATOM 7592 O O . THR A 1 965 ? 30.533 -17.100 -56.320 1.00 91.88 965 THR A O 1
ATOM 7595 N N . VAL A 1 966 ? 29.014 -18.588 -57.040 1.00 91.00 966 VAL A N 1
ATOM 7596 C CA . VAL A 1 966 ? 29.515 -18.676 -58.416 1.00 91.00 966 VAL A CA 1
ATOM 7597 C C . VAL A 1 966 ? 28.499 -18.046 -59.354 1.00 91.00 966 VAL A C 1
ATOM 7599 O O . VAL A 1 966 ? 27.317 -18.390 -59.322 1.00 91.00 966 VAL A O 1
ATOM 7602 N N . ILE A 1 967 ? 28.956 -17.120 -60.194 1.00 90.19 967 ILE A N 1
ATOM 7603 C CA . ILE A 1 967 ? 28.094 -16.360 -61.100 1.00 90.19 967 ILE A CA 1
ATOM 7604 C C . ILE A 1 967 ? 28.635 -16.462 -62.519 1.00 90.19 967 ILE A C 1
ATOM 7606 O O . ILE A 1 967 ? 29.829 -16.291 -62.770 1.00 90.19 967 ILE A O 1
ATOM 7610 N N . THR A 1 968 ? 27.730 -16.736 -63.455 1.00 89.06 968 THR A N 1
ATOM 7611 C CA . THR A 1 968 ? 28.049 -16.928 -64.869 1.00 89.06 968 THR A CA 1
ATOM 7612 C C . THR A 1 968 ? 27.239 -15.996 -65.762 1.00 89.06 968 THR A C 1
ATOM 7614 O O . THR A 1 968 ? 26.061 -15.757 -65.496 1.00 89.06 968 THR A O 1
ATOM 7617 N N . ALA A 1 969 ? 27.840 -15.517 -66.850 1.00 86.62 969 ALA A N 1
ATOM 7618 C CA . ALA A 1 969 ? 27.166 -14.740 -67.889 1.00 86.62 969 ALA A CA 1
ATOM 7619 C C . ALA A 1 969 ? 27.557 -15.260 -69.279 1.00 86.62 969 ALA A C 1
ATOM 7621 O O . ALA A 1 969 ? 28.736 -15.485 -69.553 1.00 86.62 969 ALA A O 1
ATOM 7622 N N . GLN A 1 970 ? 26.568 -15.452 -70.154 1.00 86.06 970 GLN A N 1
ATOM 7623 C CA . GLN A 1 970 ? 26.777 -15.872 -71.542 1.00 86.06 970 GLN A CA 1
ATOM 7624 C C . GLN A 1 970 ? 26.592 -14.680 -72.473 1.00 86.06 970 GLN A C 1
ATOM 7626 O O . GLN A 1 970 ? 25.556 -14.011 -72.446 1.00 86.06 970 GLN A O 1
ATOM 7631 N N . VAL A 1 971 ? 27.605 -14.402 -73.291 1.00 82.88 971 VAL A N 1
ATOM 7632 C CA . VAL A 1 971 ? 27.614 -13.224 -74.160 1.00 82.88 971 VAL A CA 1
ATOM 7633 C C . VAL A 1 971 ? 28.184 -13.575 -75.524 1.00 82.88 971 VAL A C 1
ATOM 7635 O O . VAL A 1 971 ? 29.168 -14.304 -75.631 1.00 82.88 971 VAL A O 1
ATOM 7638 N N . LEU A 1 972 ? 27.579 -13.026 -76.576 1.00 76.38 972 LEU A N 1
ATOM 7639 C CA . LEU A 1 972 ? 28.143 -13.048 -77.922 1.00 76.38 972 LEU A CA 1
ATOM 7640 C C . LEU A 1 972 ? 29.370 -12.132 -77.965 1.00 76.38 972 LEU A C 1
ATOM 7642 O O . LEU A 1 972 ? 29.240 -10.913 -77.874 1.00 76.38 972 LEU A O 1
ATOM 7646 N N . ASN A 1 973 ? 30.562 -12.711 -78.100 1.00 71.06 973 ASN A N 1
ATOM 7647 C CA . ASN A 1 973 ? 31.811 -11.962 -78.216 1.00 71.06 973 ASN A CA 1
ATOM 7648 C C . ASN A 1 973 ? 32.631 -12.501 -79.391 1.00 71.06 973 ASN A C 1
ATOM 7650 O O . ASN A 1 973 ? 33.438 -13.424 -79.256 1.00 71.06 973 ASN A O 1
ATOM 7654 N N . ALA A 1 974 ? 32.422 -11.887 -80.558 1.00 63.59 974 ALA A N 1
ATOM 7655 C CA . ALA A 1 974 ? 33.111 -12.263 -81.784 1.00 63.59 974 ALA A CA 1
ATOM 7656 C C . ALA A 1 974 ? 34.638 -12.126 -81.641 1.00 63.59 974 ALA A C 1
ATOM 7658 O O . ALA A 1 974 ? 35.362 -13.023 -82.054 1.00 63.59 974 ALA A O 1
ATOM 7659 N N . CYS A 1 975 ? 35.149 -11.063 -81.008 1.00 63.66 975 CYS A N 1
ATOM 7660 C CA . CYS A 1 975 ? 36.591 -10.810 -80.881 1.00 63.66 975 CYS A CA 1
ATOM 7661 C C . CYS A 1 975 ? 37.337 -11.898 -80.087 1.00 63.66 975 CYS A C 1
ATOM 7663 O O . CYS A 1 975 ? 38.380 -12.371 -80.542 1.00 63.66 975 CYS A O 1
ATOM 7665 N N . LYS A 1 976 ? 36.803 -12.339 -78.937 1.00 62.19 976 LYS A N 1
ATOM 7666 C CA . LYS A 1 976 ? 37.405 -13.439 -78.155 1.00 62.19 976 LYS A CA 1
ATOM 7667 C C . LYS A 1 976 ? 37.269 -14.791 -78.859 1.00 62.19 976 LYS A C 1
ATOM 7669 O O . LYS A 1 976 ? 38.211 -15.581 -78.821 1.00 62.19 976 LYS A O 1
ATOM 7674 N N . TRP A 1 977 ? 36.182 -15.003 -79.601 1.00 54.31 977 TRP A N 1
ATOM 7675 C CA . TRP A 1 977 ? 36.009 -16.174 -80.466 1.00 54.31 977 TRP A CA 1
ATOM 7676 C C . TRP A 1 977 ? 37.085 -16.257 -81.571 1.00 54.31 977 TRP A C 1
ATOM 7678 O O . TRP A 1 977 ? 37.668 -17.319 -81.785 1.00 54.31 977 TRP A O 1
ATOM 7688 N N . TRP A 1 978 ? 37.447 -15.132 -82.205 1.00 54.22 978 TRP A N 1
ATOM 7689 C CA . TRP A 1 978 ? 38.552 -15.081 -83.180 1.00 54.22 978 TRP A CA 1
ATOM 7690 C C . TRP A 1 978 ? 39.948 -15.263 -82.547 1.00 54.22 978 TRP A C 1
ATOM 7692 O O . TRP A 1 978 ? 40.870 -15.691 -83.242 1.00 54.22 978 TRP A O 1
ATOM 7702 N N . SER A 1 979 ? 40.121 -14.969 -81.251 1.00 56.75 979 SER A N 1
ATOM 7703 C CA . SER A 1 979 ? 41.416 -15.055 -80.546 1.00 56.75 979 SER A CA 1
ATOM 7704 C C . SER A 1 979 ? 41.843 -16.476 -80.141 1.00 56.75 979 SER A C 1
ATOM 7706 O O . SER A 1 979 ? 43.032 -16.738 -79.990 1.00 56.75 979 SER A O 1
ATOM 7708 N N . GLU A 1 980 ? 40.909 -17.424 -80.019 1.00 50.19 980 GLU A N 1
ATOM 7709 C CA . GLU A 1 980 ? 41.247 -18.857 -79.934 1.00 50.19 980 GLU A CA 1
ATOM 7710 C C . GLU A 1 980 ? 41.477 -19.459 -81.327 1.00 50.19 980 GLU A C 1
ATOM 7712 O O . GLU A 1 980 ? 42.353 -20.303 -81.514 1.00 50.19 980 GLU A O 1
ATOM 7717 N N . LEU A 1 981 ? 40.762 -18.971 -82.348 1.00 51.22 981 LEU A N 1
ATOM 7718 C CA . LEU A 1 981 ? 40.994 -19.366 -83.741 1.00 51.22 981 LEU A CA 1
ATOM 7719 C C . LEU A 1 981 ? 42.349 -18.871 -84.285 1.00 51.22 981 LEU A C 1
ATOM 7721 O O . LEU A 1 981 ? 42.865 -19.444 -85.245 1.00 51.22 981 LEU A O 1
ATOM 7725 N N . SER A 1 982 ? 42.975 -17.855 -83.680 1.00 48.00 982 SER A N 1
ATOM 7726 C CA . SER A 1 982 ? 44.330 -17.427 -84.054 1.00 48.00 982 SER A CA 1
ATOM 7727 C C . SER A 1 982 ? 45.428 -18.396 -83.583 1.00 48.00 982 SER A C 1
ATOM 7729 O O . SER A 1 982 ? 46.467 -18.475 -84.239 1.00 48.00 982 SER A O 1
ATOM 7731 N N . TRP A 1 983 ? 45.180 -19.225 -82.558 1.00 48.06 983 TRP A N 1
ATOM 7732 C CA . TRP A 1 983 ? 46.039 -20.380 -82.248 1.00 48.06 983 TRP A CA 1
ATOM 7733 C C . TRP A 1 983 ? 45.937 -21.477 -83.316 1.00 48.06 983 TRP A C 1
ATOM 7735 O O . TRP A 1 983 ? 46.948 -22.092 -83.651 1.00 48.06 983 TRP A O 1
ATOM 7745 N N . LEU A 1 984 ? 44.762 -21.656 -83.932 1.00 46.81 984 LEU A N 1
ATOM 7746 C CA . LEU A 1 984 ? 44.603 -22.514 -85.114 1.00 46.81 984 LEU A CA 1
ATOM 7747 C C . LEU A 1 984 ? 45.247 -21.906 -86.377 1.00 46.81 984 LEU A C 1
ATOM 7749 O O . LEU A 1 984 ? 45.728 -22.656 -87.222 1.00 46.81 984 LEU A O 1
ATOM 7753 N N . ARG A 1 985 ? 45.355 -20.571 -86.496 1.00 43.00 985 ARG A N 1
ATOM 7754 C CA . ARG A 1 985 ? 46.108 -19.925 -87.597 1.00 43.00 985 ARG A CA 1
ATOM 7755 C C . ARG A 1 985 ? 47.628 -20.065 -87.474 1.00 43.00 985 ARG A C 1
ATOM 7757 O O . ARG A 1 985 ? 48.295 -20.120 -88.507 1.00 43.00 985 ARG A O 1
ATOM 7764 N N . ASN A 1 986 ? 48.175 -20.174 -86.263 1.00 43.56 986 ASN A N 1
ATOM 7765 C CA . ASN A 1 986 ? 49.623 -20.316 -86.054 1.00 43.56 986 ASN A CA 1
ATOM 7766 C C . ASN A 1 986 ? 50.169 -21.740 -86.279 1.00 43.56 986 ASN A C 1
ATOM 7768 O O . ASN A 1 986 ? 51.382 -21.919 -86.260 1.00 43.56 986 ASN A O 1
ATOM 7772 N N . TRP A 1 987 ? 49.321 -22.736 -86.562 1.00 41.62 987 TRP A N 1
ATOM 7773 C CA . TRP A 1 987 ? 49.766 -24.068 -87.010 1.00 41.62 987 TRP A CA 1
ATOM 7774 C C . TRP A 1 987 ? 49.723 -24.270 -88.533 1.00 41.62 987 TRP A C 1
ATOM 7776 O O . TRP A 1 987 ? 50.263 -25.251 -89.033 1.00 41.62 987 TRP A O 1
ATOM 7786 N N . THR A 1 988 ? 49.163 -23.328 -89.299 1.00 42.59 988 THR A N 1
ATOM 7787 C CA . THR A 1 988 ? 49.093 -23.412 -90.774 1.00 42.59 988 THR A CA 1
ATOM 7788 C C . THR A 1 988 ? 49.992 -22.415 -91.512 1.00 42.59 988 THR A C 1
ATOM 7790 O O . THR A 1 988 ? 49.901 -22.311 -92.731 1.00 42.59 988 THR A O 1
ATOM 7793 N N . LEU A 1 989 ? 50.885 -21.702 -90.815 1.00 42.31 989 LEU A N 1
ATOM 7794 C CA . LEU A 1 989 ? 51.791 -20.706 -91.416 1.00 42.31 989 LEU A CA 1
ATOM 7795 C C . LEU A 1 989 ? 53.296 -21.016 -91.273 1.00 42.31 989 LEU A C 1
ATOM 7797 O O . LEU A 1 989 ? 54.112 -20.183 -91.645 1.00 42.31 989 LEU A O 1
ATOM 7801 N N . SER A 1 990 ? 53.671 -22.234 -90.856 1.00 38.28 990 SER A N 1
ATOM 7802 C CA . SER A 1 990 ? 55.067 -22.731 -90.898 1.00 38.28 990 SER A CA 1
ATOM 7803 C C . SER A 1 990 ? 55.320 -23.779 -91.998 1.00 38.28 990 SER A C 1
ATOM 7805 O O . SER A 1 990 ? 56.177 -24.644 -91.842 1.00 38.28 990 SER A O 1
ATOM 7807 N N . CYS A 1 991 ? 54.579 -23.743 -93.114 1.00 41.97 991 CYS A N 1
ATOM 7808 C CA . CYS A 1 991 ? 54.835 -24.625 -94.270 1.00 41.97 991 CYS A CA 1
ATOM 7809 C C . CYS A 1 991 ? 54.919 -23.932 -95.639 1.00 41.97 991 CYS A C 1
ATOM 7811 O O . CYS A 1 991 ? 55.067 -24.630 -96.632 1.00 41.97 991 CYS A O 1
ATOM 7813 N N . PHE A 1 992 ? 54.902 -22.601 -95.725 1.00 38.97 992 PHE A N 1
ATOM 7814 C CA . PHE A 1 992 ? 55.279 -21.890 -96.955 1.00 38.97 992 PHE A CA 1
ATOM 7815 C C . PHE A 1 992 ? 55.801 -20.490 -96.606 1.00 38.97 992 PHE A C 1
ATOM 7817 O O . PHE A 1 992 ? 55.026 -19.538 -96.589 1.00 38.97 992 PHE A O 1
ATOM 7824 N N . PHE A 1 993 ? 57.082 -20.402 -96.238 1.00 36.00 993 PHE A N 1
ATOM 7825 C CA . PHE A 1 993 ? 58.115 -19.525 -96.818 1.00 36.00 993 PHE A CA 1
ATOM 7826 C C . PHE A 1 993 ? 59.416 -19.627 -96.020 1.00 36.00 993 PHE A C 1
ATOM 7828 O O . PHE A 1 993 ? 59.342 -19.622 -94.770 1.00 36.00 993 PHE A O 1
#

InterPro domains:
  IPR000210 BTB/POZ domain [PF00651] (71-177)
  IPR000210 BTB/POZ domain [PS50097] (78-148)
  IPR000210 BTB/POZ domain [SM00225] (78-178)
  IPR011333 SKP1/BTB/POZ domain superfamily [G3DSA:3.30.710.10] (47-206)
  IPR011333 SKP1/BTB/POZ domain superfamily [SSF54695] (58-177)
  IPR011705 BTB/Kelch-associated [PF07707] (188-255)
  IPR011705 BTB/Kelch-associated [SM00875] (184-291)
  IPR012983 PHR [PF08005] (334-429)
  IPR038648 PHR domain superfamily [G3DSA:2.60.120.820] (329-440)
  IPR049737 BTB/POZ domain-containing protein 6-A-like, BTB and C-terminal Kelch domain [cd18488] (178-272)
  IPR049738 BTB/POZ domain-containing protein 6, BTB/POZ domain [cd18349] (70-178)
  IPR058876 ZP-domain containing protein, Ig-like domain [PF26562] (858-971)

pLDDT: mean 77.59, std 21.85, range [21.02, 97.44]